Protein AF-A0A1Y2HN26-F1 (afdb_monomer_lite)

Secondary structure (DSSP, 8-state):
----HHHHHHHHHHIIIIIT---------S-GGGHHHHHHTTS-SEEEEE--TT-HHHHIIIIIIS-SEEEEEEEEEEEE-EEE--HHHHHH-TTS--SSGGGGG-HHHHTTSPBTT-SPPPB-TTS-BSS-TTTSTTEETTEE--GGGSGGGGGG-EEEEES-TTTSTTHHHHHHHHTT--EEEEE--HHHHHHHHHHHTT-SS---EEEE----GGGTT-TT----SSPPEEEEEEEEETTHHHH-HHHHHHHHH----HHHHHHHHHHHHHHS-HHHHHHHHHHH-HHHHGGGSPPPPTT---EE----TTSHHHHHHHHHHHHHHHHHHHHHHHHHHGGGSHHHHHT-HHHHHHHHHHHHHHHHHHHHTTSPP-HHHHHHHHHHHHHHHHHHHHHHHHHHHHHHHHHH-TTTTT----HHHHHHHHHHHHHHHHHHHHHHHHHH--EEEEEEEETTEEEEEEE--TTTTTT--HHHHHHHHHHHHHHHHHHHHHHHHHHHHHTT---TT-HHHHHHHHHHHHHHHHHHHHHHHTS---HHHHHHHHHHHHHHHHHHHHIIIIIHHHHHHHHHHHHTTSSS-----HHHHHHHHHHHHTTS------------PPP----------------------PPP--EEEEEEEEESSTTPPPEEEEEEEE-SSS-EEEEEE-STT--EEEE-SSEEEEE-PPPPPPS--PPPS--TTTTEEEEEETTEEEEEE-SSHHHHHHHHHHHHHHHTT---SS-------TTSTTSSS------------------------------------

Organism: NCBI:txid765915

Structure (mmCIF, N/CA/C/O backbone):
data_AF-A0A1Y2HN26-F1
#
_entry.id   AF-A0A1Y2HN26-F1
#
loop_
_atom_site.group_PDB
_atom_site.id
_atom_site.type_symbol
_atom_site.label_atom_id
_atom_site.label_alt_id
_atom_site.label_comp_id
_atom_site.label_asym_id
_atom_site.label_entity_id
_atom_site.label_seq_id
_atom_site.pdbx_PDB_ins_code
_atom_site.Cartn_x
_atom_site.Cartn_y
_atom_site.Cartn_z
_atom_site.occupancy
_atom_site.B_iso_or_equiv
_atom_site.auth_seq_id
_atom_site.auth_comp_id
_atom_site.auth_asym_id
_atom_site.auth_atom_id
_atom_site.pdbx_PDB_model_num
ATOM 1 N N . MET A 1 1 ? 30.908 -7.579 -33.739 1.00 26.22 1 MET A N 1
ATOM 2 C CA . MET A 1 1 ? 30.365 -6.429 -32.991 1.00 26.22 1 MET A CA 1
ATOM 3 C C . MET A 1 1 ? 29.097 -5.990 -33.682 1.00 26.22 1 MET A C 1
ATOM 5 O O . MET A 1 1 ? 29.159 -5.285 -34.679 1.00 26.22 1 MET A O 1
ATOM 9 N N . GLN A 1 2 ? 27.968 -6.473 -33.184 1.00 28.67 2 GLN A N 1
ATOM 10 C CA . GLN A 1 2 ? 26.677 -5.886 -33.496 1.00 28.67 2 GLN A CA 1
ATOM 11 C C . GLN A 1 2 ? 26.562 -4.633 -32.619 1.00 28.67 2 GLN A C 1
ATOM 13 O O . GLN A 1 2 ? 26.594 -4.740 -31.391 1.00 28.67 2 GLN A O 1
ATOM 18 N N . CYS A 1 3 ? 26.512 -3.444 -33.223 1.00 35.75 3 CYS A N 1
ATOM 19 C CA . CYS A 1 3 ? 26.087 -2.245 -32.500 1.00 35.75 3 CYS A CA 1
ATOM 20 C C . CYS A 1 3 ? 24.572 -2.349 -32.340 1.00 35.75 3 CYS A C 1
ATOM 22 O O . CYS A 1 3 ? 23.812 -1.860 -33.171 1.00 35.75 3 CYS A O 1
ATOM 24 N N . ASP A 1 4 ? 24.157 -3.121 -31.340 1.00 50.31 4 ASP A N 1
ATOM 25 C CA . ASP A 1 4 ? 22.755 -3.407 -31.100 1.00 50.31 4 ASP A CA 1
ATOM 26 C C . ASP A 1 4 ? 22.097 -2.284 -30.303 1.00 50.31 4 ASP A C 1
ATOM 28 O O . ASP A 1 4 ? 22.419 -2.061 -29.131 1.00 50.31 4 ASP A O 1
ATOM 32 N N . SER A 1 5 ? 21.037 -1.735 -30.901 1.00 60.25 5 SER A N 1
ATOM 33 C CA . SER A 1 5 ? 19.956 -0.957 -30.275 1.00 60.25 5 SER A CA 1
ATOM 34 C C . SER A 1 5 ? 19.554 -1.450 -28.879 1.00 60.25 5 SER A C 1
ATOM 36 O O . SER A 1 5 ? 19.135 -0.659 -28.029 1.00 60.25 5 SER A O 1
ATOM 38 N N . ILE A 1 6 ? 19.732 -2.747 -28.613 1.00 75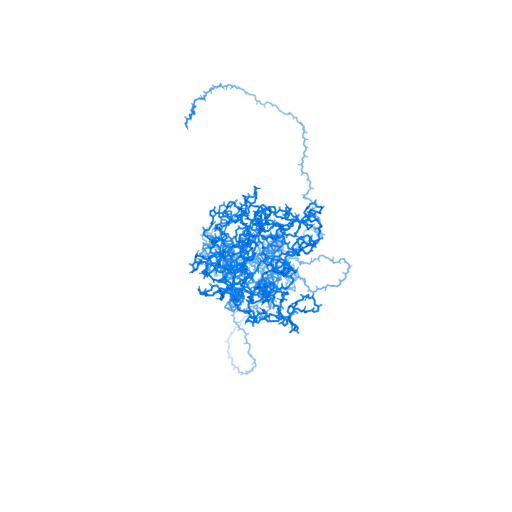.06 6 ILE A N 1
ATOM 39 C CA . ILE A 1 6 ? 19.548 -3.410 -27.323 1.00 75.06 6 ILE A CA 1
ATOM 40 C C . ILE A 1 6 ? 20.299 -2.694 -26.189 1.00 75.06 6 ILE A C 1
ATOM 42 O O . ILE A 1 6 ? 19.673 -2.416 -25.170 1.00 75.06 6 ILE A O 1
ATOM 46 N N . ILE A 1 7 ? 21.594 -2.366 -26.312 1.00 85.12 7 ILE A N 1
ATOM 47 C CA . ILE A 1 7 ? 22.356 -1.835 -25.161 1.00 85.12 7 ILE A CA 1
ATOM 48 C C . ILE A 1 7 ? 21.900 -0.421 -24.774 1.00 85.12 7 ILE A C 1
ATOM 50 O O . ILE A 1 7 ? 21.665 -0.142 -23.598 1.00 85.12 7 ILE A O 1
ATOM 54 N N . VAL A 1 8 ? 21.671 0.442 -25.768 1.00 89.38 8 VAL A N 1
ATOM 55 C CA . VAL A 1 8 ? 21.133 1.799 -25.576 1.00 89.38 8 VAL A CA 1
ATOM 56 C C . VAL A 1 8 ? 19.712 1.745 -25.017 1.00 89.38 8 VAL A C 1
ATOM 58 O O . VAL A 1 8 ? 19.380 2.464 -24.073 1.00 89.38 8 VAL A O 1
ATOM 61 N N . THR A 1 9 ? 18.879 0.853 -25.551 1.00 90.38 9 THR A N 1
ATOM 62 C CA . THR A 1 9 ? 17.490 0.700 -25.107 1.00 90.38 9 THR A CA 1
ATOM 63 C C . THR A 1 9 ? 17.409 0.088 -23.701 1.00 90.38 9 THR A C 1
ATOM 65 O O . THR A 1 9 ? 16.523 0.459 -22.933 1.00 90.38 9 THR A O 1
ATOM 68 N N . LYS A 1 10 ? 18.371 -0.755 -23.289 1.00 91.56 10 LYS A N 1
ATOM 69 C CA . LYS A 1 10 ? 18.504 -1.219 -21.895 1.00 91.56 10 LYS A CA 1
ATOM 70 C C . LYS A 1 10 ? 18.929 -0.097 -20.940 1.00 91.56 10 LYS A C 1
ATOM 72 O O . LYS A 1 10 ? 18.351 -0.009 -19.860 1.00 91.56 10 LYS A O 1
ATOM 77 N N . VAL A 1 11 ? 19.846 0.799 -21.329 1.00 94.00 11 VAL A N 1
ATOM 78 C CA . VAL A 1 11 ? 20.152 2.013 -20.536 1.00 94.00 11 VAL A CA 1
ATOM 79 C C . VAL A 1 11 ? 18.896 2.870 -20.358 1.00 94.00 11 VAL A C 1
ATOM 81 O O . VAL A 1 11 ? 18.574 3.256 -19.235 1.00 94.00 11 VAL A O 1
ATOM 84 N N . ALA A 1 12 ? 18.147 3.115 -21.437 1.00 94.31 12 ALA A N 1
ATOM 85 C CA . ALA A 1 12 ? 16.893 3.861 -21.370 1.00 94.31 12 ALA A CA 1
ATOM 86 C C . ALA A 1 12 ? 15.855 3.183 -20.458 1.00 94.31 12 ALA A C 1
ATOM 88 O O . ALA A 1 12 ? 15.220 3.859 -19.656 1.00 94.31 12 ALA A O 1
ATOM 89 N N . HIS A 1 13 ? 15.708 1.857 -20.537 1.00 93.50 13 HIS A N 1
ATOM 90 C CA . HIS A 1 13 ? 14.790 1.091 -19.692 1.00 93.50 13 HIS A CA 1
ATOM 91 C C . HIS A 1 13 ? 15.144 1.173 -18.203 1.00 93.50 13 HIS A C 1
ATOM 93 O O . HIS A 1 13 ? 14.253 1.442 -17.405 1.00 93.50 13 HIS A O 1
ATOM 99 N N . ILE A 1 14 ? 16.421 1.020 -17.829 1.00 93.62 14 ILE A N 1
ATOM 100 C CA . ILE A 1 14 ? 16.864 1.150 -16.430 1.00 93.62 14 ILE A CA 1
ATOM 101 C C . ILE A 1 14 ? 16.571 2.563 -15.905 1.00 93.62 14 ILE A C 1
ATOM 103 O O . ILE A 1 14 ? 16.018 2.715 -14.820 1.00 93.62 14 ILE A O 1
ATOM 107 N N . LEU A 1 15 ? 16.869 3.612 -16.680 1.00 94.12 15 LEU A N 1
ATOM 108 C CA . LEU A 1 15 ? 16.577 4.992 -16.271 1.00 94.12 15 LEU A CA 1
ATOM 109 C C . LEU A 1 15 ? 15.064 5.278 -16.195 1.00 94.12 15 LEU A C 1
ATOM 111 O O . LEU A 1 15 ? 14.615 5.994 -15.301 1.00 94.12 15 LEU A O 1
ATOM 115 N N . LEU A 1 16 ? 14.259 4.700 -17.088 1.00 92.19 16 LEU A N 1
ATOM 116 C CA . LEU A 1 16 ? 12.802 4.837 -17.048 1.00 92.19 16 LEU A CA 1
ATOM 117 C C . LEU A 1 16 ? 12.186 4.121 -15.840 1.00 92.19 16 LEU A C 1
ATOM 119 O O . LEU A 1 16 ? 11.366 4.721 -15.147 1.00 92.19 16 LEU A O 1
ATOM 123 N N . SER A 1 17 ? 12.586 2.879 -15.571 1.00 88.00 17 SER A N 1
ATOM 124 C CA . SER A 1 17 ? 12.025 2.064 -14.491 1.00 88.00 17 SER A CA 1
ATOM 125 C C . SER A 1 17 ? 12.562 2.454 -13.115 1.00 88.00 17 SER A C 1
ATOM 127 O O . SER A 1 17 ? 11.779 2.777 -12.224 1.00 88.00 17 SER A O 1
ATOM 129 N N . ASP A 1 18 ? 13.885 2.482 -12.944 1.00 86.25 18 ASP A N 1
ATOM 130 C CA . ASP A 1 18 ? 14.515 2.561 -11.619 1.00 86.25 18 ASP A CA 1
ATOM 131 C C . ASP A 1 18 ? 14.717 4.009 -11.144 1.00 86.25 18 ASP A C 1
ATOM 133 O O . ASP A 1 18 ? 14.768 4.258 -9.940 1.00 86.25 18 ASP A O 1
ATOM 137 N N . VAL A 1 19 ? 14.827 4.974 -12.070 1.00 87.50 19 VAL A N 1
ATOM 138 C CA . VAL A 1 19 ? 15.043 6.401 -11.745 1.00 87.50 19 VAL A CA 1
ATOM 139 C C . VAL A 1 19 ? 13.766 7.228 -11.916 1.00 87.50 19 VAL A C 1
ATOM 141 O O . VAL A 1 19 ? 13.438 8.030 -11.045 1.00 87.50 19 VAL A O 1
ATOM 144 N N . LEU A 1 20 ? 13.026 7.041 -13.014 1.00 85.69 20 LEU A N 1
ATOM 145 C CA . LEU A 1 20 ? 11.773 7.764 -13.284 1.00 85.69 20 LEU A CA 1
ATOM 146 C C . LEU A 1 20 ? 10.511 7.053 -12.756 1.00 85.69 20 LEU A C 1
ATOM 148 O O . LEU A 1 20 ? 9.429 7.640 -12.814 1.00 85.69 20 LEU A O 1
ATOM 152 N N . GLY A 1 21 ? 10.621 5.822 -12.242 1.00 83.31 21 GLY A N 1
ATOM 153 C CA . GLY A 1 21 ? 9.493 5.067 -11.680 1.00 83.31 21 GLY A CA 1
ATOM 154 C C . GLY A 1 21 ? 8.421 4.668 -12.704 1.00 83.31 21 GLY A C 1
ATOM 155 O O . GLY A 1 21 ? 7.278 4.400 -12.331 1.00 83.31 21 GLY A O 1
ATOM 156 N N . ALA A 1 22 ? 8.747 4.677 -13.997 1.00 82.62 22 ALA A N 1
ATOM 157 C CA . ALA A 1 22 ? 7.817 4.343 -15.066 1.00 82.62 22 ALA A CA 1
ATOM 158 C C . ALA A 1 22 ? 7.692 2.823 -15.233 1.00 82.62 22 ALA A C 1
ATOM 160 O O . ALA A 1 22 ? 8.686 2.104 -15.264 1.00 82.62 22 ALA A O 1
ATOM 161 N N . ASN A 1 23 ? 6.469 2.328 -15.437 1.00 83.88 23 ASN A N 1
ATOM 162 C CA . ASN A 1 23 ? 6.234 0.931 -15.803 1.00 83.88 23 ASN A CA 1
ATOM 163 C C . ASN A 1 23 ? 6.613 0.693 -17.280 1.00 83.88 23 ASN A C 1
ATOM 165 O O . ASN A 1 23 ? 5.750 0.640 -18.157 1.00 83.88 23 ASN A O 1
ATOM 169 N N . ALA A 1 24 ? 7.916 0.641 -17.559 1.00 86.88 24 ALA A N 1
ATOM 170 C CA . ALA A 1 24 ? 8.473 0.410 -18.885 1.00 86.88 24 ALA A CA 1
ATOM 171 C C . ALA A 1 24 ? 8.720 -1.087 -19.124 1.00 86.88 24 ALA A C 1
ATOM 173 O O . ALA A 1 24 ? 9.180 -1.803 -18.237 1.00 86.88 24 ALA A O 1
ATOM 174 N N . SER A 1 25 ? 8.481 -1.551 -20.351 1.00 87.81 25 SER A N 1
ATOM 175 C CA . SER A 1 25 ? 8.806 -2.914 -20.783 1.00 87.81 25 SER A CA 1
ATOM 176 C C . SER A 1 25 ? 9.650 -2.889 -22.055 1.00 87.81 25 SER A C 1
ATOM 178 O O . SER A 1 25 ? 9.520 -1.994 -22.890 1.00 87.81 25 SER A O 1
ATOM 180 N N . LEU A 1 26 ? 10.545 -3.868 -22.181 1.00 86.31 26 LEU A N 1
ATOM 181 C CA . LEU A 1 26 ? 11.346 -4.091 -23.380 1.00 86.31 26 LEU A CA 1
ATOM 182 C C . LEU A 1 26 ? 10.635 -5.104 -24.276 1.00 86.31 26 LEU A C 1
ATOM 184 O O . LEU A 1 26 ? 10.274 -6.185 -23.813 1.00 86.31 26 LEU A O 1
ATOM 188 N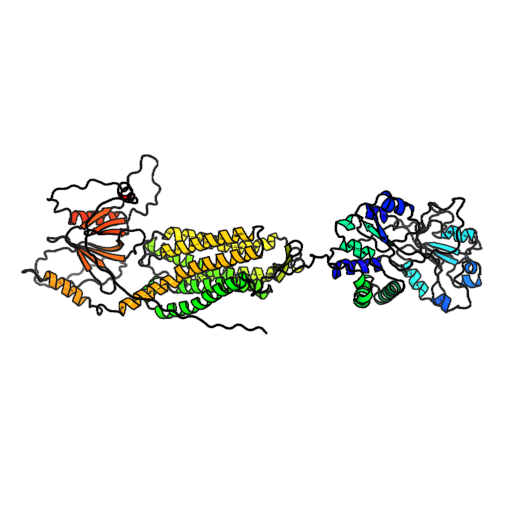 N . VAL A 1 27 ? 10.460 -4.764 -25.553 1.00 81.19 27 VAL A N 1
ATOM 189 C CA . VAL A 1 27 ? 9.840 -5.648 -26.548 1.00 81.19 27 VAL A CA 1
ATOM 190 C C . VAL A 1 27 ? 10.699 -5.673 -27.805 1.00 81.19 27 VAL A C 1
ATOM 192 O O . VAL A 1 27 ? 11.008 -4.629 -28.382 1.00 81.19 27 VAL A O 1
ATOM 195 N N . GLU A 1 28 ? 11.086 -6.872 -28.226 1.00 77.31 28 GLU A N 1
ATOM 196 C CA . GLU A 1 28 ? 11.893 -7.093 -29.422 1.00 77.31 28 GLU A CA 1
ATOM 197 C C . GLU A 1 28 ? 11.000 -7.383 -30.637 1.00 77.31 28 GLU A C 1
ATOM 199 O O . GLU A 1 28 ? 10.002 -8.098 -30.545 1.00 77.31 28 GLU A O 1
ATOM 204 N N . TYR A 1 29 ? 11.357 -6.818 -31.792 1.00 69.38 29 TYR A N 1
ATOM 205 C CA . TYR A 1 29 ? 10.603 -6.953 -33.036 1.00 69.38 29 TYR A CA 1
ATOM 206 C C . TYR A 1 29 ? 11.547 -7.039 -34.235 1.00 69.38 29 TYR A C 1
ATOM 208 O O . TYR A 1 29 ? 12.394 -6.163 -34.426 1.00 69.38 29 TYR A O 1
ATOM 216 N N . GLY A 1 30 ? 11.325 -8.021 -35.110 1.00 59.47 30 GLY A N 1
ATOM 217 C CA . GLY A 1 30 ? 12.021 -8.106 -36.393 1.00 59.47 30 GLY A CA 1
ATOM 218 C C . GLY A 1 30 ? 11.728 -6.915 -37.320 1.00 59.47 30 GLY A C 1
ATOM 219 O O . GLY A 1 30 ? 10.635 -6.344 -37.316 1.00 59.47 30 GLY A O 1
ATOM 220 N N . GLY A 1 31 ? 12.711 -6.557 -38.151 1.00 61.16 31 GLY A N 1
ATOM 221 C CA . GLY A 1 31 ? 12.569 -5.561 -39.219 1.00 61.16 31 GLY A CA 1
ATOM 222 C C . GLY A 1 31 ? 12.648 -4.101 -38.752 1.00 61.16 31 GLY A C 1
ATOM 223 O O . GLY A 1 31 ? 11.648 -3.486 -38.368 1.00 61.16 31 GLY A O 1
ATOM 224 N N . ALA A 1 32 ? 13.833 -3.495 -38.888 1.00 62.09 32 ALA A N 1
ATOM 225 C CA . ALA A 1 32 ? 14.085 -2.084 -38.562 1.00 62.09 32 ALA A CA 1
ATOM 226 C C . ALA A 1 32 ? 13.322 -1.078 -39.458 1.00 62.09 32 ALA A C 1
ATOM 228 O O . ALA A 1 32 ? 13.179 0.092 -39.096 1.00 62.09 32 ALA A O 1
ATOM 229 N N . SER A 1 33 ? 12.807 -1.525 -40.608 1.00 66.69 33 SER A N 1
ATOM 230 C CA . SER A 1 33 ? 11.941 -0.752 -41.511 1.00 66.69 33 SER A CA 1
ATOM 231 C C . SER A 1 33 ? 10.506 -0.584 -40.995 1.00 66.69 33 SER A C 1
ATOM 233 O O . SER A 1 33 ? 9.779 0.261 -41.509 1.00 66.69 33 SER A O 1
ATOM 235 N N . GLN A 1 34 ? 10.096 -1.342 -39.970 1.00 79.06 34 GLN A N 1
ATOM 236 C CA . GLN A 1 34 ? 8.756 -1.274 -39.367 1.00 79.06 34 GLN A CA 1
ATOM 237 C C . GLN A 1 34 ? 8.680 -0.359 -38.132 1.00 79.06 34 GLN A C 1
ATOM 239 O O . GLN A 1 34 ? 7.647 -0.316 -37.467 1.00 79.06 34 GLN A O 1
ATOM 244 N N . ALA A 1 35 ? 9.749 0.380 -37.811 1.00 83.06 35 ALA A N 1
ATOM 245 C CA . ALA A 1 35 ? 9.804 1.237 -36.624 1.00 83.06 35 ALA A CA 1
ATOM 246 C C . ALA A 1 35 ? 8.736 2.351 -36.637 1.00 83.06 35 ALA A C 1
ATOM 248 O O . ALA A 1 35 ? 7.944 2.443 -35.699 1.00 83.06 35 ALA A O 1
ATOM 249 N N . TYR A 1 36 ? 8.649 3.154 -37.707 1.00 88.00 36 TYR A N 1
ATOM 250 C CA . TYR A 1 36 ? 7.652 4.232 -37.788 1.00 88.00 36 TYR A CA 1
ATOM 251 C C . TYR A 1 36 ? 6.199 3.717 -37.813 1.00 88.00 36 TYR A C 1
ATOM 253 O O . TYR A 1 36 ? 5.398 4.243 -37.038 1.00 88.00 36 TYR A O 1
ATOM 261 N N . PRO A 1 37 ? 5.830 2.685 -38.609 1.00 89.00 37 PRO A N 1
ATOM 262 C CA . PRO A 1 37 ? 4.499 2.082 -38.533 1.00 89.00 37 PRO A CA 1
ATOM 263 C C . PRO A 1 37 ? 4.110 1.625 -37.120 1.00 89.00 37 PRO A C 1
ATOM 265 O O . PRO A 1 37 ? 3.019 1.965 -36.666 1.00 89.00 37 PRO A O 1
ATOM 268 N N . ARG A 1 38 ? 5.004 0.927 -36.399 1.00 89.38 38 ARG A N 1
ATOM 269 C CA . ARG A 1 38 ? 4.734 0.423 -35.039 1.00 89.38 38 ARG A CA 1
ATOM 270 C C . ARG A 1 38 ? 4.488 1.545 -34.029 1.00 89.38 38 ARG A C 1
ATOM 272 O O . ARG A 1 38 ? 3.515 1.475 -33.279 1.00 89.38 38 ARG A O 1
ATOM 279 N N . ILE A 1 39 ? 5.303 2.602 -34.044 1.00 90.56 39 ILE A N 1
ATOM 280 C CA . ILE A 1 39 ? 5.098 3.758 -33.153 1.00 90.56 39 ILE A CA 1
ATOM 281 C C . ILE A 1 39 ? 3.828 4.533 -33.534 1.00 90.56 39 ILE A C 1
ATOM 283 O O . ILE A 1 39 ? 3.050 4.911 -32.658 1.00 90.56 39 ILE A O 1
ATOM 287 N N . SER A 1 40 ? 3.560 4.713 -34.832 1.00 89.75 40 SER A N 1
ATOM 288 C CA . SER A 1 40 ? 2.338 5.377 -35.309 1.00 89.75 40 SER A CA 1
ATOM 289 C C . SER A 1 40 ? 1.054 4.622 -34.949 1.00 89.75 40 SER A C 1
ATOM 291 O O . SER A 1 40 ? -0.008 5.239 -34.910 1.00 89.75 40 SER A O 1
ATOM 293 N N . GLN A 1 41 ? 1.130 3.307 -34.736 1.00 89.31 41 GLN A N 1
ATOM 294 C CA . GLN A 1 41 ? 0.010 2.458 -34.317 1.00 89.31 41 GLN A CA 1
ATOM 295 C C . GLN A 1 41 ? -0.105 2.325 -32.787 1.00 89.31 41 GLN A C 1
ATOM 297 O O . GLN A 1 41 ? -1.037 1.687 -32.309 1.00 89.31 41 GLN A O 1
ATOM 302 N N . GLY A 1 42 ? 0.828 2.895 -32.012 1.00 82.69 42 GLY A N 1
ATOM 303 C CA . GLY A 1 42 ? 0.867 2.740 -30.553 1.00 82.69 42 GLY A CA 1
ATOM 304 C C . GLY A 1 42 ? 1.308 1.350 -30.074 1.00 82.69 42 GLY A C 1
ATOM 305 O O . GLY A 1 42 ? 1.126 1.029 -28.906 1.00 82.69 42 GLY A O 1
ATOM 306 N N . VAL A 1 43 ? 1.898 0.529 -30.953 1.00 87.19 43 VAL A N 1
ATOM 307 C CA . VAL A 1 43 ? 2.434 -0.810 -30.623 1.00 87.19 43 VAL A CA 1
ATOM 308 C C . VAL A 1 43 ? 3.767 -0.709 -29.869 1.00 87.19 43 VAL A C 1
ATOM 310 O O . VAL A 1 43 ? 4.185 -1.635 -29.181 1.00 87.19 43 VAL A O 1
ATOM 313 N N . THR A 1 44 ? 4.467 0.417 -29.999 1.00 88.44 44 THR A N 1
ATOM 314 C CA . THR A 1 44 ? 5.721 0.698 -29.293 1.00 88.44 44 THR A CA 1
ATOM 315 C C . THR A 1 44 ? 5.771 2.187 -28.973 1.00 88.44 44 THR A C 1
ATOM 317 O O . THR A 1 44 ? 5.573 3.007 -29.867 1.00 88.44 44 THR A O 1
ATOM 320 N N . ASP A 1 45 ? 6.026 2.561 -27.719 1.00 91.06 45 ASP A N 1
ATOM 321 C CA . ASP A 1 45 ? 6.005 3.973 -27.317 1.00 91.06 45 ASP A CA 1
ATOM 322 C C . ASP A 1 45 ? 7.256 4.754 -27.766 1.00 91.06 45 ASP A C 1
ATOM 324 O O . ASP A 1 45 ? 7.143 5.929 -28.119 1.00 91.06 45 ASP A O 1
ATOM 328 N N . ALA A 1 46 ? 8.439 4.127 -27.787 1.00 92.62 46 ALA A N 1
ATOM 329 C CA . ALA A 1 46 ? 9.702 4.771 -28.164 1.00 92.62 46 ALA A CA 1
ATOM 330 C C . ALA A 1 46 ? 10.732 3.792 -28.759 1.00 92.62 46 ALA A C 1
ATOM 332 O O . ALA A 1 46 ? 10.739 2.606 -28.437 1.00 92.62 46 ALA A O 1
ATOM 333 N N . VAL A 1 47 ? 11.633 4.315 -29.595 1.00 90.75 47 VAL A N 1
ATOM 334 C CA . VAL A 1 47 ? 12.840 3.646 -30.105 1.00 90.75 47 VAL A CA 1
ATOM 335 C C . VAL A 1 47 ? 14.027 4.584 -29.884 1.00 90.75 47 VAL A C 1
ATOM 337 O O . VAL A 1 47 ? 14.007 5.725 -30.347 1.00 90.75 47 VAL A O 1
ATOM 340 N N . PHE A 1 48 ? 15.051 4.103 -29.173 1.00 90.75 48 PHE A N 1
ATOM 341 C CA . PHE A 1 48 ? 16.192 4.917 -28.726 1.00 90.75 48 PHE A CA 1
ATOM 342 C C . PHE A 1 48 ? 17.405 4.886 -29.661 1.00 90.75 48 PHE A C 1
ATOM 344 O O . PHE A 1 48 ? 18.298 5.720 -29.533 1.00 90.75 48 PHE A O 1
ATOM 351 N N . GLU A 1 49 ? 17.429 3.955 -30.611 1.00 85.00 49 GLU A N 1
ATOM 352 C CA . GLU A 1 49 ? 18.435 3.911 -31.665 1.00 85.00 49 GLU A CA 1
ATOM 353 C C . GLU A 1 49 ? 17.749 3.633 -33.003 1.00 85.00 49 GLU A C 1
ATOM 355 O O . GLU A 1 49 ? 17.325 2.514 -33.303 1.00 85.00 49 GLU A O 1
ATOM 360 N N . LEU A 1 50 ? 17.607 4.686 -33.800 1.00 84.81 50 LEU A N 1
ATOM 361 C CA . LEU A 1 50 ? 17.044 4.654 -35.133 1.00 84.81 50 LEU A CA 1
ATOM 362 C C . LEU A 1 50 ? 18.088 5.134 -36.140 1.00 84.81 50 LEU A C 1
ATOM 364 O O . LEU A 1 50 ? 18.469 6.301 -36.161 1.00 84.81 50 LEU A O 1
ATOM 368 N N . TRP A 1 51 ? 18.465 4.234 -37.037 1.00 79.19 51 TRP A N 1
ATOM 369 C CA . TRP A 1 51 ? 19.229 4.549 -38.239 1.00 79.19 51 TRP A CA 1
ATOM 370 C C . TRP A 1 51 ? 18.331 5.330 -39.220 1.00 79.19 51 TRP A C 1
ATOM 372 O O . TRP A 1 51 ? 17.268 4.792 -39.573 1.00 79.19 51 TRP A O 1
ATOM 382 N N . PRO A 1 52 ? 18.671 6.585 -39.589 1.00 72.56 52 PRO A N 1
ATOM 383 C CA . PRO A 1 52 ? 17.833 7.442 -40.434 1.00 72.56 52 PRO A CA 1
ATOM 384 C C . PRO A 1 52 ? 17.971 7.132 -41.932 1.00 72.56 52 PRO A C 1
ATOM 386 O O . PRO A 1 52 ? 17.007 7.345 -42.678 1.00 72.56 52 PRO A O 1
ATOM 389 N N . SER A 1 53 ? 19.117 6.582 -42.359 1.00 68.06 53 SER A N 1
ATOM 390 C CA . SER A 1 53 ? 19.341 5.995 -43.688 1.00 68.06 53 SER A CA 1
ATOM 391 C C . SER A 1 53 ? 18.102 5.275 -44.198 1.00 68.06 53 SER A C 1
ATOM 393 O O . SER A 1 53 ? 17.496 4.452 -43.508 1.00 68.06 53 SER A O 1
ATOM 395 N N . SER A 1 54 ? 17.734 5.562 -45.447 1.00 63.25 54 SER A N 1
ATOM 396 C CA . SER A 1 54 ? 16.633 4.916 -46.173 1.00 63.25 54 SER A CA 1
ATOM 397 C C . SER A 1 54 ? 15.209 5.098 -45.609 1.00 63.25 54 SER A C 1
ATOM 399 O O . SER A 1 54 ? 14.262 4.542 -46.164 1.00 63.25 54 SER A O 1
ATOM 401 N N . LYS A 1 55 ? 15.005 5.915 -44.561 1.00 73.00 55 LYS A N 1
ATOM 402 C CA . LYS A 1 55 ? 13.683 6.127 -43.929 1.00 73.00 55 LYS A CA 1
ATOM 403 C C . LYS A 1 55 ? 13.048 7.493 -44.205 1.00 73.00 55 LYS A C 1
ATOM 405 O O . LYS A 1 55 ? 12.001 7.787 -43.630 1.00 73.00 55 LYS A O 1
ATOM 410 N N . ASN A 1 56 ? 13.609 8.301 -45.109 1.00 77.62 56 ASN A N 1
ATOM 411 C CA . ASN A 1 56 ? 13.113 9.649 -45.436 1.00 77.62 56 ASN A CA 1
ATOM 412 C C . ASN A 1 56 ? 11.611 9.683 -45.775 1.00 77.62 56 ASN A C 1
ATOM 414 O O . ASN A 1 56 ? 10.882 10.520 -45.247 1.00 77.62 56 ASN A O 1
ATOM 418 N N . GLU A 1 57 ? 11.112 8.742 -46.583 1.00 79.31 57 GLU A N 1
ATOM 419 C CA . GLU A 1 57 ? 9.677 8.640 -46.896 1.00 79.31 57 GLU A CA 1
ATOM 420 C C . GLU A 1 57 ? 8.819 8.387 -45.646 1.00 79.31 57 GLU A C 1
ATOM 422 O O . GLU A 1 57 ? 7.744 8.972 -45.491 1.00 79.31 57 GLU A O 1
ATOM 427 N N . GLN A 1 58 ? 9.303 7.546 -44.725 1.00 85.00 58 GLN A N 1
ATOM 428 C CA . GLN A 1 58 ? 8.617 7.257 -43.466 1.00 85.00 58 GLN A CA 1
ATOM 429 C C . GLN A 1 58 ? 8.650 8.466 -42.524 1.00 85.00 58 GLN A C 1
ATOM 431 O O . GLN A 1 58 ? 7.622 8.793 -41.937 1.00 85.00 58 GLN A O 1
ATOM 436 N N . TYR A 1 59 ? 9.778 9.173 -42.433 1.00 85.00 59 TYR A N 1
ATOM 437 C CA . TYR A 1 59 ? 9.899 10.415 -41.667 1.00 85.00 59 TYR A CA 1
ATOM 438 C C . TYR A 1 59 ? 8.912 11.478 -42.181 1.00 85.00 59 TYR A C 1
ATOM 440 O O . TYR A 1 59 ? 8.089 11.995 -41.424 1.00 85.00 59 TYR A O 1
ATOM 448 N N . VAL A 1 60 ? 8.899 11.736 -43.496 1.00 83.75 60 VAL A N 1
ATOM 449 C CA . VAL A 1 60 ? 7.959 12.676 -44.131 1.00 83.75 60 VAL A CA 1
ATOM 450 C C . VAL A 1 60 ? 6.504 12.261 -43.884 1.00 83.75 60 VAL A C 1
ATOM 452 O O . VAL A 1 60 ? 5.663 13.110 -43.591 1.00 83.75 60 VAL A O 1
ATOM 455 N N . LYS A 1 61 ? 6.183 10.966 -43.972 1.00 89.06 61 LYS A N 1
ATOM 456 C CA . LYS A 1 61 ? 4.823 10.456 -43.754 1.00 89.06 61 LYS A CA 1
ATOM 457 C C . LYS A 1 61 ? 4.377 10.564 -42.292 1.00 89.06 61 LYS A C 1
ATOM 459 O O . LYS A 1 61 ? 3.338 11.160 -42.025 1.00 89.06 61 LYS A O 1
ATOM 464 N N . TYR A 1 62 ? 5.127 9.980 -41.363 1.00 91.62 62 TYR A N 1
ATOM 465 C CA . TYR A 1 62 ? 4.689 9.763 -39.981 1.00 91.62 62 TYR A CA 1
ATOM 466 C C . TYR A 1 62 ? 5.016 10.928 -39.038 1.00 91.62 62 TYR A C 1
ATOM 468 O O . TYR A 1 62 ? 4.242 11.188 -38.116 1.00 91.62 62 TYR A O 1
ATOM 476 N N . VAL A 1 63 ? 6.115 11.652 -39.286 1.00 89.38 63 VAL A N 1
ATOM 477 C CA . VAL A 1 63 ? 6.527 12.813 -38.479 1.00 89.38 63 VAL A CA 1
ATOM 478 C C . VAL A 1 63 ? 5.966 14.104 -39.067 1.00 89.38 63 VAL A C 1
ATOM 480 O O . VAL A 1 63 ? 5.211 14.798 -38.393 1.00 89.38 63 VAL A O 1
ATOM 483 N N . LEU A 1 64 ? 6.275 14.414 -40.334 1.00 85.56 64 LEU A N 1
ATOM 484 C CA . LEU A 1 64 ? 5.925 15.720 -40.917 1.00 85.56 64 LEU A CA 1
ATOM 485 C C . LEU A 1 64 ? 4.456 15.837 -41.355 1.00 85.56 64 LEU A C 1
ATOM 487 O O . LEU A 1 64 ? 3.863 16.897 -41.180 1.00 85.56 64 LEU A O 1
ATOM 491 N N . LYS A 1 65 ? 3.867 14.783 -41.940 1.00 83.56 65 LYS A N 1
ATOM 492 C CA . LYS A 1 65 ? 2.481 14.819 -42.450 1.00 83.56 65 LYS A CA 1
ATOM 493 C C . LYS A 1 65 ? 1.437 14.350 -41.435 1.00 83.56 65 LYS A C 1
ATOM 495 O O . LYS A 1 65 ? 0.392 14.980 -41.326 1.00 83.56 65 LYS A O 1
ATOM 500 N N . GLN A 1 66 ? 1.678 13.239 -40.734 1.00 90.81 66 GLN A N 1
ATOM 501 C CA . GLN A 1 66 ? 0.690 12.653 -39.813 1.00 90.81 66 GLN A CA 1
ATOM 502 C C . GLN A 1 66 ? 0.828 13.121 -38.357 1.00 90.81 66 GLN A C 1
ATOM 504 O O . GLN A 1 66 ? -0.164 13.103 -37.634 1.00 90.81 66 GLN A O 1
ATOM 509 N N . GLY A 1 67 ? 2.027 13.506 -37.900 1.00 86.81 67 GLY A N 1
ATOM 510 C CA . GLY A 1 67 ? 2.265 13.911 -36.507 1.00 86.81 67 GLY A CA 1
ATOM 511 C C . GLY A 1 67 ? 1.998 12.815 -35.459 1.00 86.81 67 GLY A C 1
ATOM 512 O O . GLY A 1 67 ? 1.848 13.112 -34.272 1.00 86.81 67 GLY A O 1
ATOM 513 N N . THR A 1 68 ? 1.911 11.546 -35.868 1.00 87.75 68 THR A N 1
ATOM 514 C CA . THR A 1 68 ? 1.705 10.389 -34.976 1.00 87.75 68 THR A CA 1
ATOM 515 C C . THR A 1 68 ? 3.010 9.917 -34.339 1.00 87.75 68 THR A C 1
ATOM 517 O O . THR A 1 68 ? 3.011 9.390 -33.225 1.00 87.75 68 THR A O 1
ATOM 520 N N . VAL A 1 69 ? 4.128 10.150 -35.027 1.00 92.31 69 VAL A N 1
ATOM 521 C CA . VAL A 1 69 ? 5.487 9.904 -34.542 1.00 92.31 69 VAL A CA 1
ATOM 522 C C . VAL A 1 69 ? 6.192 11.242 -34.354 1.00 92.31 69 VAL A C 1
ATOM 524 O O . VAL A 1 69 ? 6.022 12.168 -35.141 1.00 92.31 69 VAL A O 1
ATOM 527 N N . VAL A 1 70 ? 6.987 11.343 -33.298 1.00 92.44 70 VAL A N 1
ATOM 528 C CA . VAL A 1 70 ? 7.769 12.522 -32.944 1.00 92.44 70 VAL A CA 1
ATOM 529 C C . VAL A 1 70 ? 9.252 12.211 -33.075 1.00 92.44 70 VAL A C 1
ATOM 531 O O . VAL A 1 70 ? 9.720 11.186 -32.577 1.00 92.44 70 VAL A O 1
ATOM 534 N N . ASP A 1 71 ? 9.986 13.137 -33.689 1.00 90.62 71 ASP A N 1
ATOM 535 C CA . ASP A 1 71 ? 11.445 13.169 -33.643 1.00 90.62 71 ASP A CA 1
ATOM 536 C C . ASP A 1 71 ? 11.924 13.512 -32.214 1.00 90.62 71 ASP A C 1
ATOM 538 O O . ASP A 1 71 ? 11.584 14.553 -31.635 1.00 90.62 71 ASP A O 1
ATOM 542 N N . GLY A 1 72 ? 12.671 12.585 -31.615 1.00 90.06 72 GLY A N 1
ATOM 543 C CA . GLY A 1 72 ? 13.315 12.714 -30.309 1.00 90.06 72 GLY A CA 1
ATOM 544 C C . GLY A 1 72 ? 14.725 13.308 -30.374 1.00 90.06 72 GLY A C 1
ATOM 545 O O . GLY A 1 72 ? 15.366 13.450 -29.332 1.00 90.06 72 GLY A O 1
ATOM 546 N N . GLY A 1 73 ? 15.209 13.659 -31.564 1.00 89.50 73 GLY A N 1
ATOM 547 C CA . GLY A 1 73 ? 16.551 14.162 -31.815 1.00 89.50 73 GLY A CA 1
ATOM 548 C C . GLY A 1 73 ? 17.616 13.065 -31.822 1.00 89.50 73 GLY A C 1
ATOM 549 O O . GLY A 1 73 ? 17.337 11.873 -31.677 1.00 89.50 73 GLY A O 1
ATOM 550 N N . THR A 1 74 ? 18.871 13.479 -31.981 1.00 89.31 74 THR A N 1
ATOM 551 C CA . THR A 1 74 ? 20.027 12.576 -32.043 1.00 89.31 74 THR A CA 1
ATOM 552 C C . THR A 1 74 ? 20.290 11.870 -30.711 1.00 89.31 74 THR A C 1
ATOM 554 O O . THR A 1 74 ? 20.134 12.469 -29.643 1.00 89.31 74 THR A O 1
ATOM 557 N N . ILE A 1 75 ? 20.718 10.602 -30.761 1.00 89.69 75 ILE A N 1
ATOM 558 C CA . ILE A 1 75 ? 21.195 9.866 -29.580 1.00 89.69 75 ILE A CA 1
ATOM 559 C C . ILE A 1 75 ? 22.565 10.366 -29.112 1.00 89.69 75 ILE A C 1
ATOM 561 O O . ILE A 1 75 ? 22.835 10.280 -27.928 1.00 89.69 75 ILE A O 1
ATOM 565 N N . GLY A 1 76 ? 23.393 10.940 -29.993 1.00 85.75 76 GLY A N 1
ATOM 566 C CA . GLY A 1 76 ? 24.627 11.653 -29.627 1.00 85.75 76 GLY A CA 1
ATOM 567 C C . GLY A 1 76 ? 25.929 11.039 -30.146 1.00 85.75 76 GLY A C 1
ATOM 568 O O . GLY A 1 76 ? 26.880 11.786 -30.342 1.00 85.75 76 GLY A O 1
ATOM 569 N N . TYR A 1 77 ? 25.949 9.737 -30.434 1.00 85.44 77 TYR A N 1
ATOM 570 C CA . TYR A 1 77 ? 27.051 9.045 -31.105 1.00 85.44 77 TYR A CA 1
ATOM 571 C C . TYR A 1 77 ? 26.701 8.772 -32.571 1.00 85.44 77 TYR A C 1
ATOM 573 O O . TYR A 1 77 ? 25.525 8.818 -32.963 1.00 85.44 77 TYR A O 1
ATOM 581 N N . ALA A 1 78 ? 27.717 8.493 -33.385 1.00 78.94 78 ALA A N 1
ATOM 582 C CA . ALA A 1 78 ? 27.522 8.220 -34.802 1.00 78.94 78 ALA A CA 1
ATOM 583 C C . ALA A 1 78 ? 27.607 6.724 -35.133 1.00 78.94 78 ALA A C 1
ATOM 585 O O . ALA A 1 78 ? 28.532 6.017 -34.735 1.00 78.94 78 ALA A O 1
ATOM 586 N N . GLY A 1 79 ? 26.651 6.243 -35.923 1.00 74.50 79 GLY A N 1
ATOM 587 C CA . GLY A 1 79 ? 26.723 4.939 -36.561 1.00 74.50 79 GLY A CA 1
ATOM 588 C C . GLY A 1 79 ? 27.550 5.026 -37.841 1.00 74.50 79 GLY A C 1
ATOM 589 O O . GLY A 1 79 ? 27.274 5.864 -38.700 1.00 74.50 79 GLY A O 1
ATOM 590 N N . LYS A 1 80 ? 28.546 4.146 -38.000 1.00 71.25 80 LYS A N 1
ATOM 591 C CA . LYS A 1 80 ? 29.266 3.989 -39.269 1.00 71.25 80 LYS A CA 1
ATOM 592 C C . LYS A 1 80 ? 28.843 2.704 -39.972 1.00 71.25 80 LYS A C 1
ATOM 594 O O . LYS A 1 80 ? 29.056 1.605 -39.471 1.00 71.25 80 LYS A O 1
ATOM 599 N N . VAL A 1 81 ? 28.283 2.875 -41.160 1.00 70.19 81 VAL A N 1
ATOM 600 C CA . VAL A 1 81 ? 28.054 1.839 -42.171 1.00 70.19 81 VAL A CA 1
ATOM 601 C C . VAL A 1 81 ? 29.365 1.616 -42.921 1.00 70.19 81 VAL A C 1
ATOM 603 O O . VAL A 1 81 ? 29.945 2.586 -43.390 1.00 70.19 81 VAL A O 1
ATOM 606 N N . SER A 1 82 ? 29.873 0.386 -43.038 1.00 73.50 82 SER A N 1
ATOM 607 C CA . SER A 1 82 ? 31.132 0.145 -43.765 1.00 73.50 82 SER A CA 1
ATOM 608 C C . SER A 1 82 ? 31.340 -1.322 -44.144 1.00 73.50 82 SER A C 1
ATOM 610 O O . SER A 1 82 ? 30.609 -2.222 -43.722 1.00 73.50 82 SER A O 1
ATOM 612 N N . TRP A 1 83 ? 32.392 -1.556 -44.927 1.00 81.69 83 TRP A N 1
ATOM 613 C CA . TRP A 1 83 ? 33.138 -2.812 -44.888 1.00 81.69 83 TRP A CA 1
ATOM 614 C C . TRP A 1 83 ? 34.126 -2.757 -43.725 1.00 81.69 83 TRP A C 1
ATOM 616 O O . TRP A 1 83 ? 34.700 -1.702 -43.444 1.00 81.69 83 TRP A O 1
ATOM 626 N N . PHE A 1 84 ? 34.303 -3.881 -43.043 1.00 81.00 84 PHE A N 1
ATOM 627 C CA . PHE A 1 84 ? 35.095 -3.986 -41.827 1.00 81.00 84 PHE A CA 1
ATOM 628 C C . PHE A 1 84 ? 36.118 -5.114 -41.937 1.00 81.00 84 PHE A C 1
ATOM 630 O O . PHE A 1 84 ? 35.848 -6.173 -42.507 1.00 81.00 84 PHE A O 1
ATOM 637 N N . VAL A 1 85 ? 37.278 -4.872 -41.332 1.00 84.19 85 VAL A N 1
ATOM 638 C CA . VAL A 1 85 ? 38.354 -5.840 -41.106 1.00 84.19 85 VAL A CA 1
ATOM 639 C C . VAL A 1 85 ? 38.743 -5.800 -39.621 1.00 84.19 85 VAL A C 1
ATOM 641 O O . VAL A 1 85 ? 38.566 -4.757 -38.984 1.00 84.19 85 VAL A O 1
ATOM 644 N N . PRO A 1 86 ? 39.262 -6.888 -39.024 1.00 82.56 86 PRO A N 1
ATOM 645 C CA . PRO A 1 86 ? 39.731 -6.860 -37.641 1.00 82.56 86 PRO A CA 1
ATOM 646 C C . PRO A 1 86 ? 40.906 -5.893 -37.441 1.00 82.56 86 PRO A C 1
ATOM 648 O O . PRO A 1 86 ? 41.908 -5.994 -38.146 1.00 82.56 86 PRO A O 1
ATOM 651 N N . THR A 1 87 ? 40.847 -5.031 -36.419 1.00 77.94 87 THR A N 1
ATOM 652 C CA . THR A 1 87 ? 41.933 -4.089 -36.064 1.00 77.94 87 THR A CA 1
ATOM 653 C C . THR A 1 87 ? 43.278 -4.794 -35.866 1.00 77.94 87 THR A C 1
ATOM 655 O O . THR A 1 87 ? 44.317 -4.316 -36.314 1.00 77.94 87 THR A O 1
ATOM 658 N N . LYS A 1 88 ? 43.253 -6.003 -35.296 1.00 79.50 88 LYS A N 1
ATOM 659 C CA . LYS A 1 88 ? 44.442 -6.837 -35.094 1.00 79.50 88 LYS A CA 1
ATOM 660 C C . LYS A 1 88 ? 45.171 -7.184 -36.402 1.00 79.50 88 LYS A C 1
ATOM 662 O O . LYS A 1 88 ? 46.392 -7.310 -36.397 1.00 79.50 88 LYS A O 1
ATOM 667 N N . LEU A 1 89 ? 44.453 -7.300 -37.525 1.00 84.69 89 LEU A N 1
ATOM 668 C CA . LEU A 1 89 ? 45.060 -7.510 -38.845 1.00 84.69 89 LEU A CA 1
ATOM 669 C C . LEU A 1 89 ? 45.813 -6.252 -39.302 1.00 84.69 89 LEU A C 1
ATOM 671 O O . LEU A 1 89 ? 46.951 -6.349 -39.755 1.00 84.69 89 LEU A O 1
ATOM 675 N N . THR A 1 90 ? 45.205 -5.073 -39.130 1.00 85.00 90 THR A N 1
ATOM 676 C CA . THR A 1 90 ? 45.827 -3.786 -39.486 1.00 85.00 90 THR A CA 1
ATOM 677 C C . THR A 1 90 ? 47.030 -3.454 -38.598 1.00 85.00 90 THR A C 1
ATOM 679 O O . THR A 1 90 ? 48.023 -2.928 -39.088 1.00 85.00 90 THR A O 1
ATOM 682 N N . GLU A 1 91 ? 46.989 -3.833 -37.317 1.00 85.44 91 GLU A N 1
ATOM 683 C CA . GLU A 1 91 ? 48.108 -3.695 -36.371 1.00 85.44 91 GLU A CA 1
ATOM 684 C C . GLU A 1 91 ? 49.261 -4.666 -36.675 1.00 85.44 91 GLU A C 1
ATOM 686 O O . GLU A 1 91 ? 50.425 -4.313 -36.504 1.00 85.44 91 GLU A O 1
ATOM 691 N N . THR A 1 92 ? 48.952 -5.881 -37.145 1.00 87.75 92 THR A N 1
ATOM 692 C CA . THR A 1 92 ? 49.962 -6.898 -37.498 1.00 87.75 92 THR A CA 1
ATOM 693 C C . THR A 1 92 ? 50.659 -6.577 -38.825 1.00 87.75 92 THR A C 1
ATOM 695 O O . THR A 1 92 ? 51.838 -6.891 -38.996 1.00 87.75 92 THR A O 1
ATOM 698 N N . TYR A 1 93 ? 49.964 -5.916 -39.758 1.00 89.12 93 TYR A N 1
ATOM 699 C CA . TYR A 1 93 ? 50.481 -5.561 -41.084 1.00 89.12 93 TYR A CA 1
ATOM 700 C C . TYR A 1 93 ? 50.346 -4.053 -41.389 1.00 89.12 93 TYR A C 1
ATOM 702 O O . TYR A 1 93 ? 49.679 -3.683 -42.356 1.00 89.12 93 TYR A O 1
ATOM 710 N N . PRO A 1 94 ? 51.013 -3.161 -40.627 1.00 87.25 94 PRO A N 1
ATOM 711 C CA . PRO A 1 94 ? 50.821 -1.707 -40.724 1.00 87.25 94 PRO A CA 1
ATOM 712 C C . PRO A 1 94 ? 51.333 -1.087 -42.036 1.00 87.25 94 PRO A C 1
ATOM 714 O O . PRO A 1 94 ? 51.002 0.050 -42.356 1.00 87.25 94 PRO A O 1
ATOM 717 N N . SER A 1 95 ? 52.136 -1.818 -42.815 1.00 87.56 95 SER A N 1
ATOM 718 C CA . SER A 1 95 ? 52.583 -1.419 -44.159 1.00 87.56 95 SER A CA 1
ATOM 719 C C . SER A 1 95 ? 51.589 -1.778 -45.273 1.00 87.56 95 SER A C 1
ATOM 721 O O . SER A 1 95 ? 51.872 -1.541 -46.449 1.00 87.56 95 SER A O 1
ATOM 723 N N . ARG A 1 96 ? 50.436 -2.372 -44.936 1.00 87.62 96 ARG A N 1
ATOM 724 C CA . ARG A 1 96 ? 49.372 -2.737 -45.877 1.00 87.62 96 ARG A CA 1
ATOM 725 C C . ARG A 1 96 ? 48.166 -1.817 -45.707 1.00 87.62 96 ARG A C 1
ATOM 727 O O . ARG A 1 96 ? 47.720 -1.540 -44.600 1.00 87.62 96 ARG A O 1
ATOM 734 N N . ILE A 1 97 ? 47.628 -1.374 -46.838 1.00 85.25 97 ILE A N 1
ATOM 735 C CA . ILE A 1 97 ? 46.435 -0.529 -46.913 1.00 85.25 97 ILE A CA 1
ATOM 736 C C . ILE A 1 97 ? 45.209 -1.448 -46.837 1.00 85.25 97 ILE A C 1
ATOM 738 O O . ILE A 1 97 ? 45.062 -2.330 -47.679 1.00 85.25 97 ILE A O 1
ATOM 742 N N . PHE A 1 98 ? 44.337 -1.247 -45.848 1.00 83.19 98 PHE A N 1
ATOM 743 C CA . PHE A 1 98 ? 43.084 -2.008 -45.673 1.00 83.19 98 PHE A CA 1
ATOM 744 C C . PHE A 1 98 ? 41.832 -1.114 -45.597 1.00 83.19 98 PHE A C 1
ATOM 746 O O . PHE A 1 98 ? 40.709 -1.612 -45.617 1.00 83.19 98 PHE A O 1
ATOM 753 N N . ASP A 1 99 ? 42.021 0.201 -45.519 1.00 75.38 99 ASP A N 1
ATOM 754 C CA . ASP A 1 99 ? 40.995 1.246 -45.426 1.00 75.38 99 ASP A CA 1
ATOM 755 C C . ASP A 1 99 ? 40.490 1.733 -46.799 1.00 75.38 99 ASP A C 1
ATOM 757 O O . ASP A 1 99 ? 39.489 2.444 -46.883 1.00 75.38 99 ASP A O 1
ATOM 761 N N . SER A 1 100 ? 41.141 1.322 -47.892 1.00 83.12 100 SER A N 1
ATOM 762 C CA . SER A 1 100 ? 40.747 1.659 -49.262 1.00 83.12 100 SER A CA 1
ATOM 763 C C . SER A 1 100 ? 40.225 0.447 -50.025 1.00 83.12 100 SER A C 1
ATOM 765 O O . SER A 1 100 ? 40.919 -0.561 -50.151 1.00 83.12 100 SER A O 1
ATOM 767 N N . TRP A 1 101 ? 39.056 0.577 -50.663 1.00 83.00 101 TRP A N 1
ATOM 768 C CA . TRP A 1 101 ? 38.480 -0.482 -51.506 1.00 83.00 101 TRP A CA 1
ATOM 769 C C . TRP A 1 101 ? 39.431 -0.958 -52.619 1.00 83.00 101 TRP A C 1
ATOM 771 O O . TRP A 1 101 ? 39.372 -2.115 -53.034 1.00 83.00 101 TRP A O 1
ATOM 781 N N . ARG A 1 102 ? 40.335 -0.081 -53.087 1.00 85.31 102 ARG A N 1
ATOM 782 C CA . ARG A 1 102 ? 41.336 -0.394 -54.121 1.00 85.31 102 ARG A CA 1
ATOM 783 C C . ARG A 1 102 ? 42.304 -1.493 -53.684 1.00 85.31 102 ARG A C 1
ATOM 785 O O . ARG A 1 102 ? 42.784 -2.230 -54.539 1.00 85.31 102 ARG A O 1
ATOM 792 N N . ALA A 1 103 ? 42.552 -1.632 -52.382 1.00 86.94 103 ALA A N 1
ATOM 793 C CA . ALA A 1 103 ? 43.405 -2.681 -51.839 1.00 86.94 103 ALA A CA 1
ATOM 794 C C . ALA A 1 103 ? 42.840 -4.087 -52.107 1.00 86.94 103 ALA A C 1
ATOM 796 O O . ALA A 1 103 ? 43.600 -5.011 -52.371 1.00 86.94 103 ALA A O 1
ATOM 797 N N . PHE A 1 104 ? 41.512 -4.248 -52.173 1.00 89.06 104 PHE A N 1
ATOM 798 C CA . PHE A 1 104 ? 40.864 -5.527 -52.501 1.00 89.06 104 PHE A CA 1
ATOM 799 C C . PHE A 1 104 ? 40.934 -5.905 -53.996 1.00 89.06 104 PHE A C 1
ATOM 801 O O . PHE A 1 104 ? 40.321 -6.889 -54.409 1.00 89.06 104 PHE A O 1
ATOM 808 N N . ARG A 1 105 ? 41.689 -5.152 -54.812 1.00 88.06 105 ARG A N 1
ATOM 809 C CA . ARG A 1 105 ? 42.157 -5.590 -56.141 1.00 88.06 105 ARG A CA 1
ATOM 810 C C . ARG A 1 105 ? 43.564 -6.199 -56.118 1.00 88.06 105 ARG A C 1
ATOM 812 O O . ARG A 1 105 ? 43.942 -6.833 -57.097 1.00 88.06 105 ARG A O 1
ATOM 819 N N . ASP A 1 106 ? 44.344 -6.002 -55.054 1.00 88.88 106 ASP A N 1
ATOM 820 C CA . ASP A 1 106 ? 45.716 -6.508 -54.950 1.00 88.88 106 ASP A CA 1
ATOM 821 C C . ASP A 1 106 ? 45.733 -7.931 -54.350 1.00 88.88 106 ASP A C 1
ATOM 823 O O . ASP A 1 106 ? 45.353 -8.111 -53.185 1.00 88.88 106 ASP A O 1
ATOM 827 N N . PRO A 1 107 ? 46.227 -8.954 -55.079 1.00 88.44 107 PRO A N 1
ATOM 828 C CA . PRO A 1 107 ? 46.432 -10.298 -54.537 1.00 88.44 107 PRO A CA 1
ATOM 829 C C . PRO A 1 107 ? 47.255 -10.327 -53.238 1.00 88.44 107 PRO A C 1
ATOM 831 O O . PRO A 1 107 ? 47.015 -11.174 -52.375 1.00 88.44 107 PRO A O 1
ATOM 834 N N . SER A 1 108 ? 48.189 -9.383 -53.063 1.00 87.81 108 SER A N 1
ATOM 835 C CA . SER A 1 108 ? 49.053 -9.278 -51.881 1.00 87.81 108 SER A CA 1
ATOM 836 C C . SER A 1 108 ? 48.332 -8.779 -50.620 1.00 87.81 108 SER A C 1
ATOM 838 O O . SER A 1 108 ? 48.849 -8.951 -49.513 1.00 87.81 108 SER A O 1
ATOM 840 N N . VAL A 1 109 ? 47.121 -8.231 -50.771 1.00 89.69 109 VAL A N 1
ATOM 841 C CA . VAL A 1 109 ? 46.180 -7.917 -49.683 1.00 89.69 109 VAL A CA 1
ATOM 842 C C . VAL A 1 109 ? 45.128 -9.022 -49.551 1.00 89.69 109 VAL A C 1
ATOM 844 O O . VAL A 1 109 ? 44.792 -9.438 -48.444 1.00 89.69 109 VAL A O 1
ATOM 847 N N . LEU A 1 110 ? 44.647 -9.567 -50.671 1.00 90.56 110 LEU A N 1
ATOM 848 C CA . LEU A 1 110 ? 43.652 -10.644 -50.680 1.00 90.56 110 LEU A CA 1
ATOM 849 C C . LEU A 1 110 ? 44.138 -11.933 -49.988 1.00 90.56 110 LEU A C 1
ATOM 851 O O . LEU A 1 110 ? 43.334 -12.663 -49.415 1.00 90.56 110 LEU A O 1
ATOM 855 N N . GLN A 1 111 ? 45.443 -12.216 -49.966 1.00 90.56 111 GLN A N 1
ATOM 856 C CA . GLN A 1 111 ? 45.998 -13.377 -49.251 1.00 90.56 111 GLN A CA 1
ATOM 857 C C . GLN A 1 111 ? 45.665 -13.442 -47.745 1.00 90.56 111 GLN A C 1
ATOM 859 O O . GLN A 1 111 ? 45.721 -14.529 -47.179 1.00 90.56 111 GLN A O 1
ATOM 864 N N . TYR A 1 112 ? 45.302 -12.324 -47.104 1.00 91.00 112 TYR A N 1
ATOM 865 C CA . TYR A 1 112 ? 44.974 -12.278 -45.673 1.00 91.00 112 TYR A CA 1
ATOM 866 C C . TYR A 1 112 ? 43.524 -12.680 -45.340 1.00 91.00 112 TYR A C 1
ATOM 868 O O . TYR A 1 112 ? 43.188 -12.795 -44.160 1.00 91.00 112 TYR A O 1
ATOM 876 N N . PHE A 1 113 ? 42.672 -12.892 -46.348 1.00 92.25 113 PHE A N 1
ATOM 877 C CA . PHE A 1 113 ? 41.257 -13.259 -46.196 1.00 92.25 113 PHE A CA 1
ATOM 878 C C . PHE A 1 113 ? 40.996 -14.730 -46.580 1.00 92.25 113 PHE A C 1
ATOM 880 O O . PHE A 1 113 ? 41.836 -15.340 -47.250 1.00 92.25 113 PHE A O 1
ATOM 887 N N . PRO A 1 114 ? 39.844 -15.327 -46.209 1.00 92.69 114 PRO A N 1
ATOM 888 C CA . PRO A 1 114 ? 39.539 -16.716 -46.540 1.00 92.69 114 PRO A CA 1
ATOM 889 C C . PRO A 1 114 ? 39.387 -16.912 -48.052 1.00 92.69 114 PRO A C 1
ATOM 891 O O . PRO A 1 114 ? 38.819 -16.064 -48.747 1.00 92.69 114 PRO A O 1
ATOM 894 N N . ALA A 1 115 ? 39.878 -18.039 -48.569 1.00 92.88 115 ALA A N 1
ATOM 895 C CA . ALA A 1 115 ? 39.659 -18.434 -49.959 1.00 92.88 115 ALA A CA 1
ATOM 896 C C . ALA A 1 115 ? 38.170 -18.715 -50.223 1.00 92.88 115 ALA A C 1
ATOM 898 O O . ALA A 1 115 ? 37.467 -19.227 -49.350 1.00 92.88 115 ALA A O 1
ATOM 899 N N . ALA A 1 116 ? 37.699 -18.392 -51.429 1.00 92.38 116 ALA A N 1
ATOM 900 C CA . ALA A 1 116 ? 36.312 -18.602 -51.829 1.00 92.38 116 ALA A CA 1
ATOM 901 C C . ALA A 1 116 ? 35.858 -20.065 -51.639 1.00 92.38 116 ALA A C 1
ATOM 903 O O . ALA A 1 116 ? 36.486 -20.990 -52.156 1.00 92.38 116 ALA A O 1
ATOM 904 N N . GLY A 1 117 ? 34.745 -20.267 -50.924 1.00 89.31 117 GLY A N 1
ATOM 905 C CA . GLY A 1 117 ? 34.151 -21.589 -50.693 1.00 89.31 117 GLY A CA 1
ATOM 906 C C . GLY A 1 117 ? 34.689 -22.328 -49.462 1.00 89.31 117 GLY A C 1
ATOM 907 O O . GLY A 1 117 ? 34.451 -23.526 -49.329 1.00 89.31 117 GLY A O 1
ATOM 908 N N . THR A 1 118 ? 35.396 -21.638 -48.563 1.00 91.69 118 THR A N 1
ATOM 909 C CA . THR A 1 118 ? 35.853 -22.193 -47.278 1.00 91.69 118 THR A CA 1
ATOM 910 C C . THR A 1 118 ? 34.810 -22.032 -46.169 1.00 91.69 118 THR A C 1
ATOM 912 O O . THR A 1 118 ? 34.691 -22.910 -45.312 1.00 91.69 118 THR A O 1
ATOM 915 N N . THR A 1 119 ? 33.997 -20.973 -46.199 1.00 91.50 119 THR A N 1
ATOM 916 C CA . THR A 1 119 ? 32.893 -20.769 -45.251 1.00 91.50 119 THR A CA 1
ATOM 917 C C . THR A 1 119 ? 31.594 -21.372 -45.774 1.00 91.50 119 THR A C 1
ATOM 919 O O . THR A 1 119 ? 31.125 -21.052 -46.864 1.00 91.50 119 THR A O 1
ATOM 922 N N . GLN A 1 120 ? 30.958 -22.213 -44.954 1.00 91.25 120 GLN A N 1
ATOM 923 C CA . GLN A 1 120 ? 29.632 -22.761 -45.248 1.00 91.25 120 GLN A CA 1
ATOM 924 C C . GLN A 1 120 ? 28.559 -21.651 -45.249 1.00 91.25 120 GLN A C 1
ATOM 926 O O . GLN A 1 120 ? 28.412 -20.973 -44.226 1.00 91.25 120 GLN A O 1
ATOM 931 N N . PRO A 1 121 ? 27.782 -21.480 -46.338 1.00 91.88 121 PRO A N 1
ATOM 932 C CA . PRO A 1 121 ? 26.677 -20.527 -46.375 1.00 91.88 121 PRO A CA 1
ATOM 933 C C . PRO A 1 121 ? 25.491 -20.982 -45.525 1.00 91.88 121 PRO A C 1
ATOM 935 O O . PRO A 1 121 ? 25.192 -22.176 -45.429 1.00 91.88 121 PRO A O 1
ATOM 938 N N . ALA A 1 122 ? 24.771 -20.019 -44.959 1.00 90.69 122 ALA A N 1
ATOM 939 C CA . ALA A 1 122 ? 23.581 -20.284 -44.170 1.00 90.69 122 ALA A CA 1
ATOM 940 C C . ALA A 1 122 ? 22.372 -20.712 -45.017 1.00 90.69 122 ALA A C 1
ATOM 942 O O . ALA A 1 122 ? 22.288 -20.505 -46.235 1.00 90.69 122 ALA A O 1
ATOM 943 N N . ARG A 1 123 ? 21.412 -21.322 -44.319 1.00 89.06 123 ARG A N 1
ATOM 944 C CA . ARG A 1 123 ? 20.175 -21.873 -44.869 1.00 89.06 123 ARG A CA 1
ATOM 945 C C . ARG A 1 123 ? 18.954 -21.273 -44.179 1.00 89.06 123 ARG A C 1
ATOM 947 O O . ARG A 1 123 ? 19.018 -20.876 -43.017 1.00 89.06 123 ARG A O 1
ATOM 954 N N . THR A 1 124 ? 17.841 -21.237 -44.898 1.00 83.50 124 THR A N 1
ATOM 955 C CA . THR A 1 124 ? 16.509 -20.944 -44.367 1.00 83.50 124 THR A CA 1
ATOM 956 C C . THR A 1 124 ? 16.037 -22.059 -43.427 1.00 83.50 124 THR A C 1
ATOM 958 O O . THR A 1 124 ? 16.552 -23.178 -43.452 1.00 83.50 124 THR A O 1
ATOM 961 N N . LEU A 1 125 ? 14.978 -21.797 -42.652 1.00 79.75 125 LEU A N 1
ATOM 962 C CA . LEU A 1 125 ? 14.310 -22.819 -41.827 1.00 79.75 125 LEU A CA 1
ATOM 963 C C . LEU A 1 125 ? 13.759 -24.005 -42.646 1.00 79.75 125 LEU A C 1
ATOM 965 O O . LEU A 1 125 ? 13.577 -25.089 -42.105 1.00 79.75 125 LEU A O 1
ATOM 969 N N . SER A 1 126 ? 13.521 -23.814 -43.948 1.00 82.31 126 SER A N 1
ATOM 970 C CA . SER A 1 126 ? 13.118 -24.860 -44.899 1.00 82.31 126 SER A CA 1
ATOM 971 C C . SER A 1 126 ? 14.296 -25.610 -45.548 1.00 82.31 126 SER A C 1
ATOM 973 O O . SER A 1 126 ? 14.077 -26.442 -46.423 1.00 82.31 126 SER A O 1
ATOM 975 N N . GLY A 1 127 ? 15.543 -25.327 -45.155 1.00 83.94 127 GLY A N 1
ATOM 976 C CA . GLY A 1 127 ? 16.754 -26.016 -45.625 1.00 83.94 127 GLY A CA 1
ATOM 977 C C . GLY A 1 127 ? 17.356 -25.499 -46.941 1.00 83.94 127 GLY A C 1
ATOM 978 O O . GLY A 1 127 ? 18.490 -25.861 -47.273 1.00 83.94 127 GLY A O 1
ATOM 979 N N . GLY A 1 128 ? 16.655 -24.627 -47.672 1.00 87.19 128 GLY A N 1
ATOM 980 C CA . GLY A 1 128 ? 17.193 -23.925 -48.845 1.00 87.19 128 GLY A CA 1
ATOM 981 C C . GLY A 1 128 ? 18.298 -22.932 -48.467 1.00 87.19 128 GLY A C 1
ATOM 982 O O . GLY A 1 128 ? 18.378 -22.499 -47.322 1.00 87.19 128 GLY A O 1
ATOM 983 N N . TYR A 1 129 ? 19.177 -22.567 -49.400 1.00 91.00 129 TYR A N 1
ATOM 984 C CA . TYR A 1 129 ? 20.181 -21.523 -49.151 1.00 91.00 129 TYR A CA 1
ATOM 985 C C . TYR A 1 129 ? 19.537 -20.133 -49.045 1.00 91.00 129 TYR A C 1
ATOM 987 O O . TYR A 1 129 ? 18.504 -19.886 -49.662 1.00 91.00 129 TYR A O 1
ATOM 995 N N . LEU A 1 130 ? 20.163 -19.204 -48.310 1.00 86.19 130 LEU A N 1
ATOM 996 C CA . LEU A 1 130 ? 19.717 -17.799 -48.301 1.00 86.19 130 LEU A CA 1
ATOM 997 C C . LEU A 1 130 ? 19.898 -17.143 -49.687 1.00 86.19 130 LEU A C 1
ATOM 999 O O . LEU A 1 130 ? 19.007 -16.453 -50.182 1.00 86.19 130 LEU A O 1
ATOM 1003 N N . CYS A 1 131 ? 21.043 -17.404 -50.325 1.00 87.50 131 CYS A N 1
ATOM 1004 C CA . CYS A 1 131 ? 21.387 -16.994 -51.690 1.00 87.50 131 CYS A CA 1
ATOM 1005 C C . CYS A 1 131 ? 20.959 -18.085 -52.679 1.00 87.50 131 CYS A C 1
ATOM 1007 O O . CYS A 1 131 ? 21.712 -19.014 -52.977 1.00 87.50 131 CYS A O 1
ATOM 1009 N N . ASP A 1 132 ? 19.716 -17.980 -53.137 1.00 85.25 132 ASP A N 1
ATOM 1010 C CA . ASP A 1 132 ? 19.105 -18.853 -54.138 1.00 85.25 132 ASP A CA 1
ATOM 1011 C C . ASP A 1 132 ? 19.152 -18.206 -55.531 1.00 85.25 132 ASP A C 1
ATOM 1013 O O . ASP A 1 132 ? 18.751 -17.051 -55.696 1.00 85.25 132 ASP A O 1
ATOM 1017 N N . SER A 1 133 ? 19.597 -18.962 -56.538 1.00 83.75 133 SER A N 1
ATOM 1018 C CA . SER A 1 133 ? 19.699 -18.522 -57.935 1.00 83.75 133 SER A CA 1
ATOM 1019 C C . SER A 1 133 ? 18.348 -18.185 -58.569 1.00 83.75 133 SER A C 1
ATOM 1021 O O . SER A 1 133 ? 18.301 -17.356 -59.476 1.00 83.75 133 SER A O 1
ATOM 1023 N N . ALA A 1 134 ? 17.246 -18.764 -58.077 1.00 81.25 134 ALA A N 1
ATOM 1024 C CA . ALA A 1 134 ? 15.899 -18.421 -58.538 1.00 81.25 134 ALA A CA 1
ATOM 1025 C C . ALA A 1 134 ? 15.415 -17.047 -58.033 1.00 81.25 134 ALA A C 1
ATOM 1027 O O . ALA A 1 134 ? 14.491 -16.472 -58.608 1.00 81.25 134 ALA A O 1
ATOM 1028 N N . LYS A 1 135 ? 16.033 -16.509 -56.970 1.00 76.38 135 LYS A N 1
ATOM 1029 C CA . LYS A 1 135 ? 15.663 -15.229 -56.343 1.00 76.38 135 LYS A CA 1
ATOM 1030 C C . LYS A 1 135 ? 16.705 -14.126 -56.555 1.00 76.38 135 LYS A C 1
ATOM 1032 O O . LYS A 1 135 ? 16.344 -12.954 -56.628 1.00 76.38 135 LYS A O 1
ATOM 1037 N N . TYR A 1 136 ? 17.980 -14.495 -56.653 1.00 77.56 136 TYR A N 1
ATOM 1038 C CA . TYR A 1 136 ? 19.115 -13.584 -56.759 1.00 77.56 136 TYR A CA 1
ATOM 1039 C C . TYR A 1 136 ? 20.071 -14.063 -57.870 1.00 77.56 136 TYR A C 1
ATOM 1041 O O . TYR A 1 136 ? 20.667 -15.138 -57.748 1.00 77.56 136 TYR A O 1
ATOM 1049 N N . PRO A 1 137 ? 20.250 -13.288 -58.958 1.00 76.56 137 PRO A N 1
ATOM 1050 C CA . PRO A 1 137 ? 21.201 -13.622 -60.016 1.00 76.56 137 PRO A CA 1
ATOM 1051 C C . PRO A 1 137 ? 22.628 -13.811 -59.484 1.00 76.56 137 PRO A C 1
ATOM 1053 O O . PRO A 1 137 ? 23.031 -13.165 -58.520 1.00 76.56 137 PRO A O 1
ATOM 1056 N N . TYR A 1 138 ? 23.402 -14.676 -60.144 1.00 83.75 138 TYR A N 1
ATOM 1057 C CA . TYR A 1 138 ? 24.784 -15.036 -59.781 1.00 83.75 138 TYR A CA 1
ATOM 1058 C C . TYR A 1 138 ? 24.973 -15.746 -58.420 1.00 83.75 138 TYR A C 1
ATOM 1060 O O . TYR A 1 138 ? 26.110 -16.031 -58.040 1.00 83.75 138 TYR A O 1
ATOM 1068 N N . CYS A 1 139 ? 23.900 -16.120 -57.713 1.00 88.62 139 CYS A N 1
ATOM 1069 C CA . CYS A 1 139 ? 23.985 -17.107 -56.632 1.00 88.62 139 CYS A CA 1
ATOM 1070 C C . CYS A 1 139 ? 24.319 -18.506 -57.183 1.00 88.62 139 CYS A C 1
ATOM 1072 O O . CYS A 1 139 ? 23.677 -18.990 -58.114 1.00 88.62 139 CYS A O 1
ATOM 1074 N N . SER A 1 140 ? 25.293 -19.182 -56.575 1.00 87.38 140 SER A N 1
ATOM 1075 C CA . SER A 1 140 ? 25.660 -20.577 -56.835 1.00 87.38 140 SER A CA 1
ATOM 1076 C C . SER A 1 140 ? 26.049 -21.256 -55.521 1.00 87.38 140 SER A C 1
ATOM 1078 O O . SER A 1 140 ? 26.856 -20.727 -54.759 1.00 87.38 140 SER A O 1
ATOM 1080 N N . ASN A 1 141 ? 25.449 -22.412 -55.215 1.00 86.50 141 ASN A N 1
ATOM 1081 C CA . ASN A 1 141 ? 25.675 -23.174 -53.973 1.00 86.50 141 ASN A CA 1
ATOM 1082 C C . ASN A 1 141 ? 25.559 -22.352 -52.663 1.00 86.50 141 ASN A C 1
ATOM 1084 O O . ASN A 1 141 ? 26.214 -22.666 -51.670 1.00 86.50 141 ASN A O 1
ATOM 1088 N N . GLY A 1 142 ? 24.725 -21.304 -52.649 1.00 86.12 142 GLY A N 1
ATOM 1089 C CA . GLY A 1 142 ? 24.537 -20.412 -51.498 1.00 86.12 142 GLY A CA 1
ATOM 1090 C C . GLY A 1 142 ? 25.525 -19.244 -51.388 1.00 86.12 142 GLY A C 1
ATOM 1091 O O . GLY A 1 142 ? 25.461 -18.499 -50.412 1.00 86.12 142 GLY A O 1
ATOM 1092 N N . ILE A 1 143 ? 26.412 -19.063 -52.369 1.00 92.12 143 ILE A N 1
ATOM 1093 C CA . ILE A 1 143 ? 27.399 -17.977 -52.451 1.00 92.12 143 ILE A CA 1
ATOM 1094 C C . ILE A 1 143 ? 27.075 -17.123 -53.680 1.00 92.12 143 ILE A C 1
ATOM 1096 O O . ILE A 1 143 ? 26.788 -17.668 -54.743 1.00 92.12 143 ILE A O 1
ATOM 1100 N N . PHE A 1 144 ? 27.147 -15.797 -53.578 1.00 92.94 144 PHE A N 1
ATOM 1101 C CA . PHE A 1 144 ? 27.094 -14.932 -54.760 1.00 92.94 144 PHE A CA 1
ATOM 1102 C C . PHE A 1 144 ? 28.485 -14.869 -55.404 1.00 92.94 144 PHE A C 1
ATOM 1104 O O . PHE A 1 144 ? 29.462 -14.464 -54.765 1.00 92.94 144 PHE A O 1
ATOM 1111 N N . VAL A 1 145 ? 28.568 -15.285 -56.670 1.00 93.19 145 VAL A N 1
ATOM 1112 C CA . VAL A 1 145 ? 29.818 -15.413 -57.430 1.00 93.19 145 VAL A CA 1
ATOM 1113 C C . VAL A 1 145 ? 29.796 -14.439 -58.616 1.00 93.19 145 VAL A C 1
ATOM 1115 O O . VAL A 1 145 ? 29.198 -14.750 -59.653 1.00 93.19 145 VAL A O 1
ATOM 1118 N N . PRO A 1 146 ? 30.430 -13.255 -58.501 1.00 91.69 146 PRO A N 1
ATOM 1119 C CA . PRO A 1 146 ? 30.424 -12.266 -59.575 1.00 91.69 146 PRO A CA 1
ATOM 1120 C C . PRO A 1 146 ? 31.195 -12.776 -60.806 1.00 91.69 146 PRO A C 1
ATOM 1122 O O . PRO A 1 146 ? 32.027 -13.679 -60.668 1.00 91.69 146 PRO A O 1
ATOM 1125 N N . PRO A 1 147 ? 30.985 -12.194 -62.004 1.00 89.56 147 PRO A N 1
ATOM 1126 C CA . PRO A 1 147 ? 31.611 -12.652 -63.248 1.00 89.56 147 PRO A CA 1
ATOM 1127 C C . PRO A 1 147 ? 33.135 -12.835 -63.169 1.00 89.56 147 PRO A C 1
ATOM 1129 O O . PRO A 1 147 ? 33.650 -13.853 -63.623 1.00 89.56 147 PRO A O 1
ATOM 1132 N N . GLN A 1 148 ? 33.850 -11.916 -62.509 1.00 88.19 148 GLN A N 1
ATOM 1133 C CA . GLN A 1 148 ? 35.307 -11.976 -62.308 1.00 88.19 148 GLN A CA 1
ATOM 1134 C C . GLN A 1 148 ? 35.800 -13.051 -61.311 1.00 88.19 148 GLN A C 1
ATOM 1136 O O . GLN A 1 148 ? 36.992 -13.139 -61.040 1.00 88.19 148 GLN A O 1
ATOM 1141 N N . CYS A 1 149 ? 34.898 -13.850 -60.737 1.00 92.00 149 CYS A N 1
ATOM 1142 C CA . CYS A 1 149 ? 35.219 -14.982 -59.861 1.00 92.00 149 CYS A CA 1
ATOM 1143 C C . CYS A 1 149 ? 34.680 -16.315 -60.402 1.00 92.00 149 CYS A C 1
ATOM 1145 O O . CYS A 1 149 ? 34.664 -17.309 -59.678 1.00 92.00 149 CYS A O 1
ATOM 1147 N N . GLN A 1 150 ? 34.212 -16.363 -61.651 1.00 89.12 150 GLN A N 1
ATOM 1148 C CA . GLN A 1 150 ? 33.663 -17.584 -62.241 1.00 89.12 150 GLN A CA 1
ATOM 1149 C C . GLN A 1 150 ? 34.761 -18.532 -62.749 1.00 89.12 150 GLN A C 1
ATOM 1151 O O . GLN A 1 150 ? 35.888 -18.133 -63.056 1.00 89.12 150 GLN A O 1
ATOM 1156 N N . SER A 1 151 ? 34.410 -19.816 -62.861 1.00 85.31 151 SER A N 1
ATOM 1157 C CA . SER A 1 151 ? 35.262 -20.863 -63.438 1.00 85.31 151 SER A CA 1
ATOM 1158 C C . SER A 1 151 ? 36.661 -20.917 -62.793 1.00 85.31 151 SER A C 1
ATOM 1160 O O . SER A 1 151 ? 36.775 -21.042 -61.575 1.00 85.31 151 SER A O 1
ATOM 1162 N N . SER A 1 152 ? 37.738 -20.828 -63.581 1.00 80.94 152 SER A N 1
ATOM 1163 C CA . SER A 1 152 ? 39.125 -20.945 -63.106 1.00 80.94 152 SER A CA 1
ATOM 1164 C C . SER A 1 152 ? 39.568 -19.829 -62.152 1.00 80.94 152 SER A C 1
ATOM 1166 O O . SER A 1 152 ? 40.556 -20.005 -61.442 1.00 80.94 152 SER A O 1
ATOM 1168 N N . GLN A 1 153 ? 38.853 -18.701 -62.096 1.00 84.25 153 GLN A N 1
ATOM 1169 C CA . GLN A 1 153 ? 39.208 -17.569 -61.235 1.00 84.25 153 GLN A CA 1
ATOM 1170 C C . GLN A 1 153 ? 38.656 -17.701 -59.806 1.00 84.25 153 GLN A C 1
ATOM 1172 O O . GLN A 1 153 ? 39.140 -17.006 -58.912 1.00 84.25 153 GLN A O 1
ATOM 1177 N N . PHE A 1 154 ? 37.730 -18.634 -59.546 1.00 89.81 154 PHE A N 1
ATOM 1178 C CA . PHE A 1 154 ? 37.078 -18.801 -58.239 1.00 89.81 154 PHE A CA 1
ATOM 1179 C C . PHE A 1 154 ? 38.078 -18.959 -57.081 1.00 89.81 154 PHE A C 1
ATOM 1181 O O . PHE A 1 154 ? 38.000 -18.232 -56.094 1.00 89.81 154 PHE A O 1
ATOM 1188 N N . ALA A 1 155 ? 39.091 -19.819 -57.235 1.00 87.81 155 ALA A N 1
ATOM 1189 C CA . ALA A 1 155 ? 40.123 -20.056 -56.215 1.00 87.81 155 ALA A CA 1
ATOM 1190 C C . ALA A 1 155 ? 41.023 -18.829 -55.928 1.00 87.81 155 ALA A C 1
ATOM 1192 O O . ALA A 1 155 ? 41.651 -18.738 -54.869 1.00 87.81 155 ALA A O 1
ATOM 1193 N N . SER A 1 156 ? 41.092 -17.872 -56.861 1.00 88.75 156 SER A N 1
ATOM 1194 C CA . SER A 1 156 ? 41.844 -16.622 -56.688 1.00 88.75 156 SER A CA 1
ATOM 1195 C C . SER A 1 156 ? 41.067 -15.570 -55.886 1.00 88.75 156 SER A C 1
ATOM 1197 O O . SER A 1 156 ? 41.678 -14.696 -55.271 1.00 88.75 156 SER A O 1
ATOM 1199 N N . CYS A 1 157 ? 39.737 -15.687 -55.832 1.00 93.94 157 CYS A N 1
ATOM 1200 C CA . CYS A 1 157 ? 38.876 -14.774 -55.095 1.00 93.94 157 CYS A CA 1
ATOM 1201 C C . CYS A 1 157 ? 38.851 -15.062 -53.586 1.00 93.94 157 CYS A C 1
ATOM 1203 O O . CYS A 1 157 ? 39.315 -16.103 -53.100 1.00 93.94 157 CYS A O 1
ATOM 1205 N N . ARG A 1 158 ? 38.325 -14.100 -52.825 1.00 94.94 158 ARG A N 1
ATOM 1206 C CA . ARG A 1 158 ? 38.233 -14.151 -51.362 1.00 94.94 158 ARG A CA 1
ATOM 1207 C C . ARG A 1 158 ? 36.830 -13.931 -50.853 1.00 94.94 158 ARG A C 1
ATOM 1209 O O . ARG A 1 158 ? 35.991 -13.349 -51.531 1.00 94.94 158 ARG A O 1
ATOM 1216 N N . GLU A 1 159 ? 36.577 -14.419 -49.653 1.00 94.31 159 GLU A N 1
ATOM 1217 C CA . GLU A 1 159 ? 35.262 -14.315 -49.048 1.00 94.31 159 GLU A CA 1
ATOM 1218 C C . GLU A 1 159 ? 35.014 -12.940 -48.439 1.00 94.31 159 GLU A C 1
ATOM 1220 O O . GLU A 1 159 ? 35.818 -12.401 -47.677 1.00 94.31 159 GLU A O 1
ATOM 1225 N N . PHE A 1 160 ? 33.839 -12.420 -48.760 1.00 92.81 160 PHE A N 1
ATOM 1226 C CA . PHE A 1 160 ? 33.217 -11.266 -48.152 1.00 92.81 160 PHE A CA 1
ATOM 1227 C C . PHE A 1 160 ? 31.967 -11.752 -47.414 1.00 92.81 160 PHE A C 1
ATOM 1229 O O . PHE A 1 160 ? 31.066 -12.333 -48.021 1.00 92.81 160 PHE A O 1
ATOM 1236 N N . TRP A 1 161 ? 31.911 -11.575 -46.097 1.00 91.31 161 TRP A N 1
ATOM 1237 C CA . TRP A 1 161 ? 30.820 -12.108 -45.282 1.00 91.31 161 TRP A CA 1
ATOM 1238 C C . TRP A 1 161 ? 29.695 -11.083 -45.104 1.00 91.31 161 TRP A C 1
ATOM 1240 O O . TRP A 1 161 ? 29.922 -9.940 -44.702 1.00 91.31 161 TRP A O 1
ATOM 1250 N N . ALA A 1 162 ? 28.463 -11.518 -45.355 1.00 86.25 162 ALA A N 1
ATOM 1251 C CA . ALA A 1 162 ? 27.246 -10.733 -45.179 1.00 86.25 162 ALA A CA 1
ATOM 1252 C C . ALA A 1 162 ? 26.228 -11.480 -44.300 1.00 86.25 162 ALA A C 1
ATOM 1254 O O . ALA A 1 162 ? 26.310 -12.697 -44.115 1.00 86.25 162 ALA A O 1
ATOM 1255 N N . VAL A 1 163 ? 25.256 -10.749 -43.750 1.00 80.50 163 VAL A N 1
ATOM 1256 C CA . VAL A 1 163 ? 24.236 -11.315 -42.852 1.00 80.50 163 VAL A CA 1
ATOM 1257 C C . VAL A 1 163 ? 23.226 -12.164 -43.633 1.00 80.50 163 VAL A C 1
ATOM 1259 O O . VAL A 1 163 ? 23.121 -13.365 -43.406 1.00 80.50 163 VAL A O 1
ATOM 1262 N N . ASP A 1 164 ? 22.496 -11.551 -44.564 1.00 79.88 164 ASP A N 1
ATOM 1263 C CA . ASP A 1 164 ? 21.441 -12.172 -45.375 1.00 79.88 164 ASP A CA 1
ATOM 1264 C C . ASP A 1 164 ? 21.233 -11.339 -46.662 1.00 79.88 164 ASP A C 1
ATOM 1266 O O . ASP A 1 164 ? 21.416 -10.119 -46.604 1.00 79.88 164 ASP A O 1
ATOM 1270 N N . PRO A 1 165 ? 20.836 -11.926 -47.809 1.00 76.31 165 PRO A N 1
ATOM 1271 C CA . PRO A 1 165 ? 20.626 -11.174 -49.051 1.00 76.31 165 PRO A CA 1
ATOM 1272 C C . PRO A 1 165 ? 19.539 -10.090 -48.983 1.00 76.31 165 PRO A C 1
ATOM 1274 O O . PRO A 1 165 ? 19.522 -9.194 -49.818 1.00 76.31 165 PRO A O 1
ATOM 1277 N N . SER A 1 166 ? 18.610 -10.145 -48.025 1.00 68.25 166 SER A N 1
ATOM 1278 C CA . SER A 1 166 ? 17.617 -9.085 -47.791 1.00 68.25 166 SER A CA 1
ATOM 1279 C C . SER A 1 166 ? 18.136 -7.926 -46.936 1.00 68.25 166 SER A C 1
ATOM 1281 O O . SER A 1 166 ? 17.498 -6.876 -46.908 1.00 68.25 166 SER A O 1
ATOM 1283 N N . TYR A 1 167 ? 19.285 -8.084 -46.269 1.00 63.50 167 TYR A N 1
ATOM 1284 C CA . TYR A 1 167 ? 19.851 -7.071 -45.372 1.00 63.50 167 TYR A CA 1
ATOM 1285 C C . TYR A 1 167 ? 20.359 -5.837 -46.141 1.00 63.50 167 TYR A C 1
ATOM 1287 O O . TYR A 1 167 ? 20.195 -4.712 -45.681 1.00 63.50 167 TYR A O 1
ATOM 1295 N N . SER A 1 168 ? 20.901 -6.046 -47.346 1.00 61.47 168 SER A N 1
ATOM 1296 C CA . SER A 1 168 ? 21.409 -4.995 -48.240 1.00 61.47 168 SER A CA 1
ATOM 1297 C C . SER A 1 168 ? 21.245 -5.385 -49.712 1.00 61.47 168 SER A C 1
ATOM 1299 O O . SER A 1 168 ? 22.226 -5.501 -50.446 1.00 61.47 168 SER A O 1
ATOM 1301 N N . ALA A 1 169 ? 20.012 -5.692 -50.117 1.00 63.88 169 ALA A N 1
ATOM 1302 C CA . ALA A 1 169 ? 19.716 -6.422 -51.351 1.00 63.88 169 ALA A CA 1
ATOM 1303 C C . ALA A 1 169 ? 20.370 -5.829 -52.615 1.00 63.88 169 ALA A C 1
ATOM 1305 O O . ALA A 1 169 ? 19.911 -4.825 -53.158 1.00 63.88 169 ALA A O 1
ATOM 1306 N N . GLY A 1 170 ? 21.425 -6.498 -53.091 1.00 68.69 170 GLY A N 1
ATOM 1307 C CA . GLY A 1 170 ? 22.164 -6.156 -54.305 1.00 68.69 170 GLY A CA 1
ATOM 1308 C C . GLY A 1 170 ? 23.232 -5.070 -54.141 1.00 68.69 170 GLY A C 1
ATOM 1309 O O . GLY A 1 170 ? 23.957 -4.812 -55.097 1.00 68.69 170 GLY A O 1
ATOM 1310 N N . GLU A 1 171 ? 23.368 -4.426 -52.976 1.00 72.25 171 GLU A N 1
ATOM 1311 C CA . GLU A 1 171 ? 24.321 -3.324 -52.786 1.00 72.25 171 GLU A CA 1
ATOM 1312 C C . GLU A 1 171 ? 25.782 -3.760 -52.937 1.00 72.25 171 GLU A C 1
ATOM 1314 O O . GLU A 1 171 ? 26.553 -3.167 -53.695 1.00 72.25 171 GLU A O 1
ATOM 1319 N N . ASN A 1 172 ? 26.197 -4.751 -52.147 1.00 76.81 172 ASN A N 1
ATOM 1320 C CA . ASN A 1 172 ? 27.598 -5.157 -52.066 1.00 76.81 172 ASN A CA 1
ATOM 1321 C C . ASN A 1 172 ? 27.978 -5.983 -53.283 1.00 76.81 172 ASN A C 1
ATOM 1323 O O . ASN A 1 172 ? 29.073 -5.843 -53.811 1.00 76.81 172 ASN A O 1
ATOM 1327 N N . GLU A 1 173 ? 27.025 -6.765 -53.765 1.00 83.75 173 GLU A N 1
ATOM 1328 C CA . GLU A 1 173 ? 27.058 -7.534 -54.994 1.00 83.75 173 GLU A CA 1
ATOM 1329 C C . GLU A 1 173 ? 27.316 -6.595 -56.183 1.00 83.75 173 GLU A C 1
ATOM 1331 O O . GLU A 1 173 ? 28.287 -6.776 -56.920 1.00 83.75 173 GLU A O 1
ATOM 1336 N N . GLN A 1 174 ? 26.534 -5.514 -56.308 1.00 79.06 174 GLN A N 1
ATOM 1337 C CA . GLN A 1 174 ? 26.734 -4.499 -57.341 1.00 79.06 174 GLN A CA 1
ATOM 1338 C C . GLN A 1 174 ? 28.049 -3.733 -57.152 1.00 79.06 174 GLN A C 1
ATOM 1340 O O . GLN A 1 174 ? 28.749 -3.506 -58.136 1.00 79.06 174 GLN A O 1
ATOM 1345 N N . ARG A 1 175 ? 28.432 -3.358 -55.920 1.00 79.38 175 ARG A N 1
ATOM 1346 C CA . ARG A 1 175 ? 29.729 -2.701 -55.649 1.00 79.38 175 ARG A CA 1
ATOM 1347 C C . ARG A 1 175 ? 30.905 -3.592 -56.061 1.00 79.38 175 ARG A C 1
ATOM 1349 O O . ARG A 1 175 ? 31.810 -3.108 -56.731 1.00 79.38 175 ARG A O 1
ATOM 1356 N N . ILE A 1 176 ? 30.879 -4.881 -55.724 1.00 86.38 176 ILE A N 1
ATOM 1357 C CA . ILE A 1 176 ? 31.910 -5.868 -56.081 1.00 86.38 176 ILE A CA 1
ATOM 1358 C C . ILE A 1 176 ? 32.009 -6.034 -57.602 1.00 86.38 176 ILE A C 1
ATOM 1360 O O . ILE A 1 176 ? 33.118 -6.042 -58.136 1.00 86.38 176 ILE A O 1
ATOM 1364 N N . VAL A 1 177 ? 30.877 -6.114 -58.312 1.00 84.50 177 VAL A N 1
ATOM 1365 C CA . VAL A 1 177 ? 30.841 -6.189 -59.785 1.00 84.50 177 VAL A CA 1
ATOM 1366 C C . VAL A 1 177 ? 31.348 -4.889 -60.424 1.00 84.50 177 VAL A C 1
ATOM 1368 O O . VAL A 1 177 ? 32.304 -4.925 -61.196 1.00 84.50 177 VAL A O 1
ATOM 1371 N N . THR A 1 178 ? 30.779 -3.731 -60.071 1.00 81.88 178 THR A N 1
ATOM 1372 C CA . THR A 1 178 ? 31.147 -2.419 -60.641 1.00 81.88 178 THR A CA 1
ATOM 1373 C C . THR A 1 178 ? 32.608 -2.055 -60.372 1.00 81.88 178 THR A C 1
ATOM 1375 O O . THR A 1 178 ? 33.290 -1.529 -61.249 1.00 81.88 178 THR A O 1
ATOM 1378 N N . LEU A 1 179 ? 33.118 -2.345 -59.171 1.00 85.19 179 LEU A N 1
ATOM 1379 C CA . LEU A 1 179 ? 34.509 -2.080 -58.799 1.00 85.19 179 LEU A CA 1
ATOM 1380 C C . LEU A 1 179 ? 35.468 -3.212 -59.203 1.00 85.19 179 LEU A C 1
ATOM 1382 O O . LEU A 1 179 ? 36.662 -3.086 -58.928 1.00 85.19 179 LEU A O 1
ATOM 1386 N N . GLN A 1 180 ? 34.997 -4.263 -59.887 1.00 87.62 180 GLN A N 1
ATOM 1387 C CA . GLN A 1 180 ? 35.807 -5.395 -60.364 1.00 87.62 180 GLN A CA 1
ATOM 1388 C C . GLN A 1 180 ? 36.694 -5.988 -59.255 1.00 87.62 180 GLN A C 1
ATOM 1390 O O . GLN A 1 180 ? 37.913 -6.085 -59.392 1.00 87.62 180 GLN A O 1
ATOM 1395 N N . LEU A 1 181 ? 36.086 -6.311 -58.112 1.00 91.62 181 LEU A N 1
ATOM 1396 C CA . LEU A 1 181 ? 36.795 -6.851 -56.951 1.00 91.62 181 LEU A CA 1
ATOM 1397 C C . LEU A 1 181 ? 36.763 -8.376 -56.968 1.00 91.62 181 LEU A C 1
ATOM 1399 O O . LEU A 1 181 ? 35.721 -8.968 -57.255 1.00 91.62 181 LEU A O 1
ATOM 1403 N N . SER A 1 182 ? 37.879 -9.012 -56.614 1.00 93.25 182 SER A N 1
ATOM 1404 C CA . SER A 1 182 ? 38.009 -10.476 -56.565 1.00 93.25 182 SER A CA 1
ATOM 1405 C C . SER A 1 182 ? 37.422 -11.044 -55.265 1.00 93.25 182 SER A C 1
ATOM 1407 O O . SER A 1 182 ? 38.105 -11.708 -54.483 1.00 93.25 182 SER A O 1
ATOM 1409 N N . LEU A 1 183 ? 36.150 -10.732 -55.010 1.00 94.19 183 LEU A N 1
ATOM 1410 C CA . LEU A 1 183 ? 35.413 -11.079 -53.797 1.00 94.19 183 LEU A CA 1
ATOM 1411 C C . LEU A 1 183 ? 34.156 -11.891 -54.137 1.00 94.19 183 LEU A C 1
ATOM 1413 O O . LEU A 1 183 ? 33.441 -11.560 -55.078 1.00 94.19 183 LEU A O 1
ATOM 1417 N N . VAL A 1 184 ? 33.855 -12.921 -53.347 1.00 94.50 184 VAL A N 1
ATOM 1418 C CA . VAL A 1 184 ? 32.582 -13.664 -53.380 1.00 94.50 184 VAL A CA 1
ATOM 1419 C C . VAL A 1 184 ? 31.791 -13.369 -52.108 1.00 94.50 184 VAL A C 1
ATOM 1421 O O . VAL A 1 184 ? 32.381 -13.316 -51.029 1.00 94.50 184 VAL A O 1
ATOM 1424 N N . VAL A 1 185 ? 30.470 -13.180 -52.200 1.00 92.94 185 VAL A N 1
ATOM 1425 C CA . VAL A 1 185 ? 29.650 -12.881 -51.009 1.00 92.94 185 VAL A CA 1
ATOM 1426 C C . VAL A 1 185 ? 29.104 -14.174 -50.412 1.00 92.94 185 VAL A C 1
ATOM 1428 O O . VAL A 1 185 ? 28.338 -14.896 -51.052 1.00 92.94 185 VAL A O 1
ATOM 1431 N N . VAL A 1 186 ? 29.488 -14.451 -49.166 1.00 93.50 186 VAL A N 1
ATOM 1432 C CA . VAL A 1 186 ? 28.989 -15.577 -48.371 1.00 93.50 186 VAL A CA 1
ATOM 1433 C C . VAL A 1 186 ? 27.997 -15.042 -47.344 1.00 93.50 186 VAL A C 1
ATOM 1435 O O . VAL A 1 186 ? 28.358 -14.239 -46.481 1.00 93.50 186 VAL A O 1
ATOM 1438 N N . TYR A 1 187 ? 26.747 -15.495 -47.415 1.00 90.81 187 TYR A N 1
ATOM 1439 C CA . TYR A 1 187 ? 25.719 -15.115 -46.447 1.00 90.81 187 TYR A CA 1
ATOM 1440 C C . TYR A 1 187 ? 25.726 -16.089 -45.274 1.00 90.81 187 TYR A C 1
ATOM 1442 O O . TYR A 1 187 ? 25.461 -17.281 -45.430 1.00 90.81 187 TYR A O 1
ATOM 1450 N N . VAL A 1 188 ? 26.058 -15.569 -44.098 1.00 89.12 188 VAL A N 1
ATOM 1451 C CA . VAL A 1 188 ? 26.368 -16.351 -42.894 1.00 89.12 188 VAL A CA 1
ATOM 1452 C C . VAL A 1 188 ? 25.150 -16.515 -41.972 1.00 89.12 188 VAL A C 1
ATOM 1454 O O . VAL A 1 188 ? 25.152 -17.360 -41.080 1.00 89.12 188 VAL A O 1
ATOM 1457 N N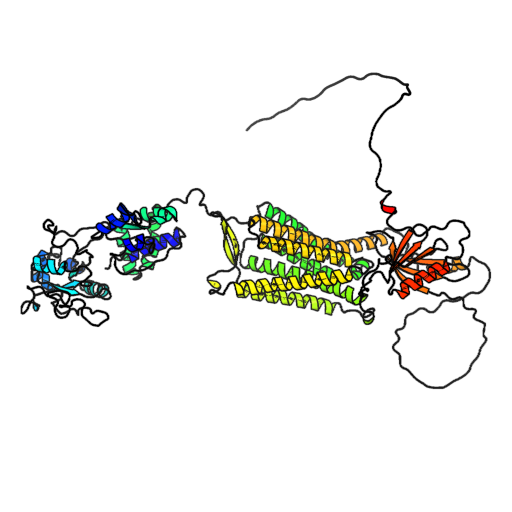 . GLY A 1 189 ? 24.075 -15.762 -42.216 1.00 84.62 189 GLY A N 1
ATOM 1458 C CA . GLY A 1 189 ? 22.836 -15.795 -41.443 1.00 84.62 189 GLY A CA 1
ATOM 1459 C C . GLY A 1 189 ? 22.948 -15.035 -40.120 1.00 84.62 189 GLY A C 1
ATOM 1460 O O . GLY A 1 189 ? 23.944 -15.137 -39.403 1.00 84.62 189 GLY A O 1
ATOM 1461 N N . ALA A 1 190 ? 21.891 -14.304 -39.754 1.00 75.44 190 ALA A N 1
ATOM 1462 C CA . ALA A 1 190 ? 21.862 -13.467 -38.547 1.00 75.44 190 ALA A CA 1
ATOM 1463 C C . ALA A 1 190 ? 22.263 -14.215 -37.260 1.00 75.44 190 ALA A C 1
ATOM 1465 O O . ALA A 1 190 ? 22.992 -13.671 -36.439 1.00 75.44 190 ALA A O 1
ATOM 1466 N N . ALA A 1 191 ? 21.868 -15.485 -37.118 1.00 75.50 191 ALA A N 1
ATOM 1467 C CA . ALA A 1 191 ? 22.156 -16.288 -35.927 1.00 75.50 191 ALA A CA 1
ATOM 1468 C C . ALA A 1 191 ? 23.637 -16.697 -35.754 1.00 75.50 191 ALA A C 1
ATOM 1470 O O . ALA A 1 191 ? 24.039 -17.033 -34.644 1.00 75.50 191 ALA A O 1
ATOM 1471 N N . GLN A 1 192 ? 24.446 -16.713 -36.824 1.00 80.50 192 GLN A N 1
ATOM 1472 C CA . GLN A 1 192 ? 25.857 -17.148 -36.773 1.00 80.50 192 GLN A CA 1
ATOM 1473 C C . GLN A 1 192 ? 26.858 -16.060 -37.180 1.00 80.50 192 GLN A C 1
ATOM 1475 O O . GLN A 1 192 ? 28.063 -16.235 -36.992 1.00 80.50 192 GLN A O 1
ATOM 1480 N N . PHE A 1 193 ? 26.388 -14.942 -37.739 1.00 81.94 193 PHE A N 1
ATOM 1481 C CA . PHE A 1 193 ? 27.249 -13.865 -38.221 1.00 81.94 193 PHE A CA 1
ATOM 1482 C C . PHE A 1 193 ? 28.154 -13.313 -37.110 1.00 81.94 193 PHE A C 1
ATOM 1484 O O . PHE A 1 193 ? 29.371 -13.239 -37.279 1.00 81.94 193 PHE A O 1
ATOM 1491 N N . GLU A 1 194 ? 27.587 -12.986 -35.944 1.00 72.81 194 GLU A N 1
ATOM 1492 C CA . GLU A 1 194 ? 28.350 -12.346 -34.868 1.00 72.81 194 GLU A CA 1
ATOM 1493 C C . GLU A 1 194 ? 29.408 -13.275 -34.256 1.00 72.81 194 GLU A C 1
ATOM 1495 O O . GLU A 1 194 ? 30.538 -12.842 -34.023 1.00 72.81 194 GLU A O 1
ATOM 1500 N N . SER A 1 195 ? 29.088 -14.561 -34.064 1.00 77.19 195 SER A N 1
ATOM 1501 C CA . SER A 1 195 ? 30.022 -15.547 -33.509 1.00 77.19 195 SER A CA 1
ATOM 1502 C C . SER A 1 195 ? 31.191 -15.833 -34.455 1.00 77.19 195 SER A C 1
ATOM 1504 O O . SER A 1 195 ? 32.338 -15.825 -34.006 1.00 77.19 195 SER A O 1
ATOM 1506 N N . LYS A 1 196 ? 30.936 -15.981 -35.762 1.00 83.31 196 LYS A N 1
ATOM 1507 C CA . LYS A 1 196 ? 31.982 -16.178 -36.783 1.00 83.31 196 LYS A CA 1
ATOM 1508 C C . LYS A 1 196 ? 32.877 -14.952 -36.957 1.00 83.31 196 LYS A C 1
ATOM 1510 O O . LYS A 1 196 ? 34.097 -15.094 -37.002 1.00 83.31 196 LYS A O 1
ATOM 1515 N N . VAL A 1 197 ? 32.311 -13.741 -36.980 1.00 80.75 197 VAL A N 1
ATOM 1516 C CA . VAL A 1 197 ? 33.105 -12.497 -37.004 1.00 80.75 197 VAL A CA 1
ATOM 1517 C C . VAL A 1 197 ? 33.954 -12.366 -35.731 1.00 80.75 197 VAL A C 1
ATOM 1519 O O . VAL A 1 197 ? 35.123 -11.992 -35.808 1.00 80.75 197 VAL A O 1
ATOM 1522 N N . ARG A 1 198 ? 33.411 -12.723 -34.559 1.00 77.44 198 ARG A N 1
ATOM 1523 C CA . ARG A 1 198 ? 34.132 -12.702 -33.273 1.00 77.44 198 ARG A CA 1
ATOM 1524 C C . ARG A 1 198 ? 35.255 -13.747 -33.205 1.00 77.44 198 ARG A C 1
ATOM 1526 O O . ARG A 1 198 ? 36.292 -13.480 -32.603 1.00 77.44 198 ARG A O 1
ATOM 1533 N N . GLU A 1 199 ? 35.069 -14.919 -33.809 1.00 82.19 199 GLU A N 1
ATOM 1534 C CA . GLU A 1 199 ? 36.102 -15.952 -33.943 1.00 82.19 199 GLU A CA 1
ATOM 1535 C C . GLU A 1 199 ? 37.233 -15.496 -34.873 1.00 82.19 199 GLU A C 1
ATOM 1537 O O . GLU A 1 199 ? 38.394 -15.482 -34.460 1.00 82.19 199 GLU A O 1
ATOM 1542 N N . CYS A 1 200 ? 36.884 -15.024 -36.074 1.00 83.12 200 CYS A N 1
ATOM 1543 C CA . CYS A 1 200 ? 37.809 -14.395 -37.016 1.00 83.12 200 CYS A CA 1
ATOM 1544 C C . CYS A 1 200 ? 38.644 -13.290 -36.346 1.00 83.12 200 CYS A C 1
ATOM 1546 O O . CYS A 1 200 ? 39.869 -13.314 -36.420 1.00 83.12 200 CYS A O 1
ATOM 1548 N N . ALA A 1 201 ? 38.009 -12.350 -35.637 1.00 76.62 201 ALA A N 1
ATOM 1549 C CA . ALA A 1 201 ? 38.688 -11.183 -35.071 1.00 76.62 201 ALA A CA 1
ATOM 1550 C C . ALA A 1 201 ? 39.735 -11.507 -33.983 1.00 76.62 201 ALA A C 1
ATOM 1552 O O . ALA A 1 201 ? 40.525 -10.639 -33.611 1.00 76.62 201 ALA A O 1
ATOM 1553 N N . ARG A 1 202 ? 39.766 -12.743 -33.465 1.00 77.56 202 ARG A N 1
ATOM 1554 C CA . ARG A 1 202 ? 40.810 -13.214 -32.536 1.00 77.56 202 ARG A CA 1
ATOM 1555 C C . ARG A 1 202 ? 42.081 -13.663 -33.261 1.00 77.56 202 ARG A C 1
ATOM 1557 O O . ARG A 1 202 ? 43.168 -13.596 -32.670 1.00 77.56 202 ARG A O 1
ATOM 1564 N N . GLN A 1 203 ? 41.962 -14.105 -34.512 1.00 72.25 203 GLN A N 1
ATOM 1565 C CA . GLN A 1 203 ? 43.088 -14.507 -35.353 1.00 72.25 203 GLN A CA 1
ATOM 1566 C C . GLN A 1 203 ? 43.967 -13.280 -35.657 1.00 72.25 203 GLN A C 1
ATOM 1568 O O . GLN A 1 203 ? 43.470 -12.169 -35.815 1.00 72.25 203 GLN A O 1
ATOM 1573 N N . GLY A 1 204 ? 45.293 -13.455 -35.628 1.00 61.53 204 GLY A N 1
ATOM 1574 C CA . GLY A 1 204 ? 46.249 -12.354 -35.849 1.00 61.53 204 GLY A CA 1
ATOM 1575 C C . GLY A 1 204 ? 46.880 -12.325 -37.242 1.00 61.53 204 GLY A C 1
ATOM 1576 O O . GLY A 1 204 ? 47.311 -11.274 -37.691 1.00 61.53 204 GLY A O 1
ATOM 1577 N N . VAL A 1 205 ? 46.941 -13.477 -37.913 1.00 69.62 205 VAL A N 1
ATOM 1578 C CA . VAL A 1 205 ? 47.690 -13.679 -39.171 1.00 69.62 205 VAL A CA 1
ATOM 1579 C C . VAL A 1 205 ? 46.755 -13.664 -40.391 1.00 69.62 205 VAL A C 1
ATOM 1581 O O . VAL A 1 205 ? 47.148 -13.279 -41.488 1.00 69.62 205 VAL A O 1
ATOM 1584 N N . SER A 1 206 ? 45.498 -14.048 -40.177 1.00 78.25 206 SER A N 1
ATOM 1585 C CA . SER A 1 206 ? 44.391 -14.039 -41.132 1.00 78.25 206 SER A CA 1
ATOM 1586 C C . SER A 1 206 ? 43.228 -13.246 -40.543 1.00 78.25 206 SER A C 1
ATOM 1588 O O . SER A 1 206 ? 43.008 -13.275 -39.332 1.00 78.25 206 SER A O 1
ATOM 1590 N N . GLY A 1 207 ? 42.480 -12.545 -41.391 1.00 84.62 207 GLY A N 1
ATOM 1591 C CA . GLY A 1 207 ? 41.260 -11.836 -41.016 1.00 84.62 207 GLY A CA 1
ATOM 1592 C C . GLY A 1 207 ? 40.090 -12.205 -41.921 1.00 84.62 207 GLY A C 1
ATOM 1593 O O . GLY A 1 207 ? 40.190 -13.065 -42.789 1.00 84.62 207 GLY A O 1
ATOM 1594 N N . CYS A 1 208 ? 38.967 -11.524 -41.730 1.00 88.62 208 CYS A N 1
ATOM 1595 C CA . CYS A 1 208 ? 37.765 -11.638 -42.547 1.00 88.62 208 CYS A CA 1
ATOM 1596 C C . CYS A 1 208 ? 37.349 -10.238 -42.994 1.00 88.62 208 CYS A C 1
ATOM 1598 O O . CYS A 1 208 ? 37.503 -9.273 -42.244 1.00 88.62 208 CYS A O 1
ATOM 1600 N N . LEU A 1 209 ? 36.821 -10.139 -44.210 1.00 89.88 209 LEU A N 1
ATOM 1601 C CA . LEU A 1 209 ? 36.190 -8.930 -44.715 1.00 89.88 209 LEU A CA 1
ATOM 1602 C C . LEU A 1 209 ? 34.679 -9.121 -44.593 1.00 89.88 209 LEU A C 1
ATOM 1604 O O . LEU A 1 209 ? 34.146 -10.111 -45.091 1.00 89.88 209 LEU A O 1
ATOM 1608 N N . PHE A 1 210 ? 33.986 -8.211 -43.914 1.00 86.50 210 PHE A N 1
ATOM 1609 C CA . PHE A 1 210 ? 32.541 -8.325 -43.704 1.00 86.50 210 PHE A CA 1
ATOM 1610 C C . PHE A 1 210 ? 31.829 -6.979 -43.825 1.00 86.50 210 PHE A C 1
ATOM 1612 O O . PHE A 1 210 ? 32.422 -5.927 -43.591 1.00 86.50 210 PHE A O 1
ATOM 1619 N N . TYR A 1 211 ? 30.544 -7.009 -44.178 1.00 76.88 211 TYR A N 1
ATOM 1620 C CA . TYR A 1 211 ? 29.684 -5.823 -44.238 1.00 76.88 211 TYR A CA 1
ATOM 1621 C C . TYR A 1 211 ? 28.573 -5.882 -43.203 1.00 76.88 211 TYR A C 1
ATOM 1623 O O . TYR A 1 211 ? 28.024 -6.944 -42.903 1.00 76.88 211 TYR A O 1
ATOM 1631 N N . TYR A 1 212 ? 28.214 -4.701 -42.704 1.00 65.50 212 TYR A N 1
ATOM 1632 C CA . TYR A 1 212 ? 27.100 -4.521 -41.791 1.00 65.50 212 TYR A CA 1
ATOM 1633 C C . TYR A 1 212 ? 26.423 -3.160 -42.033 1.00 65.50 212 TYR A C 1
ATOM 1635 O O . TYR A 1 212 ? 26.979 -2.120 -41.679 1.00 65.50 212 TYR A O 1
ATOM 1643 N N . CYS A 1 213 ? 25.253 -3.165 -42.684 1.00 51.38 213 CYS A N 1
ATOM 1644 C CA . CYS A 1 213 ? 24.378 -2.007 -42.923 1.00 51.38 213 CYS A CA 1
ATOM 1645 C C . CYS A 1 213 ? 23.015 -2.452 -43.501 1.00 51.38 213 CYS A C 1
ATOM 1647 O O . CYS A 1 213 ? 22.881 -3.572 -43.986 1.00 51.38 213 CYS A O 1
ATOM 1649 N N . ASN A 1 214 ? 22.013 -1.569 -43.430 1.00 39.81 214 ASN A N 1
ATOM 1650 C CA . ASN A 1 214 ? 20.662 -1.732 -43.965 1.00 39.81 214 ASN A CA 1
ATOM 1651 C C . ASN A 1 214 ? 20.317 -0.564 -44.918 1.00 39.81 214 ASN A C 1
ATOM 1653 O O . ASN A 1 214 ? 20.508 0.594 -44.546 1.00 39.81 214 ASN A O 1
ATOM 1657 N N . PHE A 1 215 ? 19.784 -0.853 -46.112 1.00 38.22 215 PHE A N 1
ATOM 1658 C CA . PHE A 1 215 ? 19.415 0.143 -47.133 1.00 38.22 215 PHE A CA 1
ATOM 1659 C C . PHE A 1 215 ? 18.108 -0.224 -47.873 1.00 38.22 215 PHE A C 1
ATOM 1661 O O . PHE A 1 215 ? 17.791 -1.401 -48.043 1.00 38.22 215 PHE A O 1
ATOM 1668 N N . SER A 1 216 ? 17.357 0.783 -48.349 1.00 37.75 216 SER A N 1
ATOM 1669 C CA . SER A 1 216 ? 16.111 0.605 -49.123 1.00 37.75 216 SER A CA 1
ATOM 1670 C C . SER A 1 216 ? 16.365 0.677 -50.624 1.00 37.75 216 SER A C 1
ATOM 1672 O O . SER A 1 216 ? 16.863 1.675 -51.139 1.00 37.75 216 SER A O 1
ATOM 1674 N N . THR A 1 217 ? 15.914 -0.341 -51.350 1.00 38.31 217 THR A N 1
ATOM 1675 C CA . THR A 1 217 ? 16.123 -0.518 -52.796 1.00 38.31 217 THR A CA 1
ATOM 1676 C C . THR A 1 217 ? 15.426 0.513 -53.699 1.00 38.31 217 THR A C 1
ATOM 1678 O O . THR A 1 217 ? 15.629 0.485 -54.909 1.00 38.31 217 THR A O 1
ATOM 1681 N N . THR A 1 218 ? 14.638 1.449 -53.158 1.00 43.28 218 THR A N 1
ATOM 1682 C CA . THR A 1 218 ? 13.811 2.397 -53.933 1.00 43.28 218 THR A CA 1
ATOM 1683 C C . THR A 1 218 ? 14.577 3.488 -54.698 1.00 43.28 218 THR A C 1
ATOM 1685 O O . THR A 1 218 ? 13.968 4.179 -55.512 1.00 43.28 218 THR A O 1
ATOM 1688 N N . ALA A 1 219 ? 15.892 3.641 -54.492 1.00 44.44 219 ALA A N 1
ATOM 1689 C CA . ALA A 1 219 ? 16.708 4.682 -55.140 1.00 44.44 219 ALA A CA 1
ATOM 1690 C C . ALA A 1 219 ? 17.780 4.164 -56.126 1.00 44.44 219 ALA A C 1
ATOM 1692 O O . ALA A 1 219 ? 18.466 4.970 -56.758 1.00 44.44 219 ALA A O 1
ATOM 1693 N N . VAL A 1 220 ? 17.945 2.844 -56.277 1.00 40.25 220 VAL A N 1
ATOM 1694 C CA . VAL A 1 220 ? 18.966 2.267 -57.171 1.00 40.25 220 VAL A CA 1
ATOM 1695 C C . VAL A 1 220 ? 18.447 2.274 -58.612 1.00 40.25 220 VAL A C 1
ATOM 1697 O O . VAL A 1 220 ? 17.472 1.597 -58.921 1.00 40.25 220 VAL A O 1
ATOM 1700 N N . GLY A 1 221 ? 19.102 3.038 -59.494 1.00 41.28 221 GLY A N 1
ATOM 1701 C CA . GLY A 1 221 ? 18.750 3.139 -60.920 1.00 41.28 221 GLY A CA 1
ATOM 1702 C C . GLY A 1 221 ? 18.094 4.454 -61.362 1.00 41.28 221 GLY A C 1
ATOM 1703 O O . GLY A 1 221 ? 17.708 4.564 -62.522 1.00 41.28 221 GLY A O 1
ATOM 1704 N N . GLN A 1 222 ? 17.979 5.459 -60.484 1.00 41.34 222 GLN A N 1
ATOM 1705 C CA . GLN A 1 222 ? 17.562 6.812 -60.887 1.00 41.34 222 GLN A CA 1
ATOM 1706 C C . GLN A 1 222 ? 18.729 7.574 -61.556 1.00 41.34 222 GLN A C 1
ATOM 1708 O O . GLN A 1 222 ? 19.850 7.510 -61.046 1.00 41.34 222 GLN A O 1
ATOM 1713 N N . PRO A 1 223 ? 18.498 8.311 -62.662 1.00 39.16 223 PRO A N 1
ATOM 1714 C CA . PRO A 1 223 ? 19.564 8.783 -63.556 1.00 39.16 223 PRO A CA 1
ATOM 1715 C C . PRO A 1 223 ? 20.456 9.922 -63.027 1.00 39.16 223 PRO A C 1
ATOM 1717 O O . PRO A 1 223 ? 21.435 10.251 -63.690 1.00 39.16 223 PRO A O 1
ATOM 1720 N N . GLU A 1 224 ? 20.167 10.515 -61.862 1.00 42.34 224 GLU A N 1
ATOM 1721 C CA . GLU A 1 224 ? 20.935 11.657 -61.318 1.00 42.34 224 GLU A CA 1
ATOM 1722 C C . GLU A 1 224 ? 21.818 11.331 -60.097 1.00 42.34 224 GLU A C 1
ATOM 1724 O O . GLU A 1 224 ? 22.552 12.196 -59.620 1.00 42.34 224 GLU A O 1
ATOM 1729 N N . ASN A 1 225 ? 21.812 10.091 -59.592 1.00 39.12 225 ASN A N 1
ATOM 1730 C CA . ASN A 1 225 ? 22.602 9.737 -58.408 1.00 39.12 225 ASN A CA 1
ATOM 1731 C C . ASN A 1 225 ? 23.965 9.130 -58.764 1.00 39.12 225 ASN A C 1
ATOM 1733 O O . ASN A 1 225 ? 24.101 7.925 -58.987 1.00 39.12 225 ASN A O 1
ATOM 1737 N N . PHE A 1 226 ? 25.006 9.959 -58.686 1.00 37.22 226 PHE A N 1
ATOM 1738 C CA . PHE A 1 226 ? 26.353 9.467 -58.410 1.00 37.22 226 PHE A CA 1
ATOM 1739 C C . PHE A 1 226 ? 26.330 8.699 -57.081 1.00 37.22 226 PHE A C 1
ATOM 1741 O O . PHE A 1 226 ? 25.923 9.256 -56.060 1.00 37.22 226 PHE A O 1
ATOM 1748 N N . LEU A 1 227 ? 26.826 7.455 -57.050 1.00 41.50 227 LEU A N 1
ATOM 1749 C CA . LEU A 1 227 ? 27.286 6.900 -55.778 1.00 41.50 227 LEU A CA 1
ATOM 1750 C C . LEU A 1 227 ? 28.457 7.772 -55.318 1.00 41.50 227 LEU A C 1
ATOM 1752 O O . LEU A 1 227 ? 29.562 7.669 -55.850 1.00 41.50 227 LEU A O 1
ATOM 1756 N N . THR A 1 228 ? 28.224 8.626 -54.326 1.00 38.56 228 THR A N 1
ATOM 1757 C CA . THR A 1 228 ? 29.301 9.223 -53.542 1.00 38.56 228 THR A CA 1
ATOM 1758 C C . THR A 1 228 ? 30.015 8.074 -52.841 1.00 38.56 228 THR A C 1
ATOM 1760 O O . THR A 1 228 ? 29.488 7.507 -51.888 1.00 38.56 228 THR A O 1
ATOM 1763 N N . CYS A 1 229 ? 31.176 7.676 -53.368 1.00 42.53 229 CYS A N 1
ATOM 1764 C CA . CYS A 1 229 ? 31.943 6.497 -52.949 1.00 42.53 229 CYS A CA 1
ATOM 1765 C C . CYS A 1 229 ? 32.624 6.644 -51.574 1.00 42.53 229 CYS A C 1
ATOM 1767 O O . CYS A 1 229 ? 33.711 6.104 -51.373 1.00 42.53 229 CYS A O 1
ATOM 1769 N N . ASP A 1 230 ? 32.000 7.374 -50.655 1.00 47.06 230 ASP A N 1
ATOM 1770 C CA . ASP A 1 230 ? 32.442 7.556 -49.282 1.00 47.06 230 ASP A CA 1
ATOM 1771 C C . ASP A 1 230 ? 31.294 7.173 -48.344 1.00 47.06 230 ASP A C 1
ATOM 1773 O O . ASP A 1 230 ? 30.137 7.547 -48.562 1.00 47.06 230 ASP A O 1
ATOM 1777 N N . TRP A 1 231 ? 31.593 6.352 -47.342 1.00 58.34 231 TRP A N 1
ATOM 1778 C CA . TRP A 1 231 ? 30.573 5.775 -46.471 1.00 58.34 231 TRP A CA 1
ATOM 1779 C C . TRP A 1 231 ? 30.023 6.827 -45.503 1.00 58.34 231 TRP A C 1
ATOM 1781 O O . TRP A 1 231 ? 30.784 7.453 -44.763 1.00 58.34 231 TRP A O 1
ATOM 1791 N N . THR A 1 232 ? 28.698 6.994 -45.455 1.00 58.00 232 THR A N 1
ATOM 1792 C CA . THR A 1 232 ? 28.067 7.979 -44.571 1.00 58.00 232 THR A CA 1
ATOM 1793 C C . THR A 1 232 ? 28.179 7.573 -43.101 1.00 58.00 232 THR A C 1
ATOM 1795 O O . THR A 1 232 ? 27.676 6.540 -42.659 1.00 58.00 232 THR A O 1
ATOM 1798 N N . THR A 1 233 ? 28.829 8.435 -42.322 1.00 67.38 233 THR A N 1
ATOM 1799 C CA . THR A 1 233 ? 28.712 8.462 -40.863 1.00 67.38 233 THR A CA 1
ATOM 1800 C C . THR A 1 233 ? 27.377 9.120 -40.514 1.00 67.38 233 THR A C 1
ATOM 1802 O O . THR A 1 233 ? 27.151 10.276 -40.871 1.00 67.38 233 THR A O 1
ATOM 1805 N N . GLU A 1 234 ? 26.484 8.404 -39.831 1.00 75.19 234 GLU A N 1
ATOM 1806 C CA . GLU A 1 234 ? 25.126 8.874 -39.541 1.00 75.19 234 GLU A CA 1
ATOM 1807 C C . GLU A 1 234 ? 24.910 9.113 -38.049 1.00 75.19 234 GLU A C 1
ATOM 1809 O O . GLU A 1 234 ? 25.167 8.245 -37.216 1.00 75.19 234 GLU A O 1
ATOM 1814 N N . LEU A 1 235 ? 24.371 10.281 -37.697 1.00 81.00 235 LEU A N 1
ATOM 1815 C CA . LEU A 1 235 ? 23.901 10.535 -36.338 1.00 81.00 235 LEU A CA 1
ATOM 1816 C C . LEU A 1 235 ? 22.597 9.771 -36.118 1.00 81.00 235 LEU A C 1
ATOM 1818 O O . LEU A 1 235 ? 21.563 10.106 -36.700 1.00 81.00 235 LEU A O 1
ATOM 1822 N N . LEU A 1 236 ? 22.648 8.746 -35.269 1.00 85.75 236 LEU A N 1
ATOM 1823 C CA . LEU A 1 236 ? 21.478 7.929 -34.968 1.00 85.75 236 LEU A CA 1
ATOM 1824 C C . LEU A 1 236 ? 20.447 8.764 -34.200 1.00 85.75 236 LEU A C 1
ATOM 1826 O O . LEU A 1 236 ? 20.789 9.655 -33.416 1.00 85.75 236 LEU A O 1
ATOM 1830 N N . GLN A 1 237 ? 19.170 8.501 -34.449 1.00 88.94 237 GLN A N 1
ATOM 1831 C CA . GLN A 1 237 ? 18.050 9.281 -33.924 1.00 88.94 237 GLN A CA 1
ATOM 1832 C C . GLN A 1 237 ? 17.244 8.487 -32.895 1.00 88.94 237 GLN A C 1
ATOM 1834 O O . GLN A 1 237 ? 17.307 7.261 -32.834 1.00 88.94 237 GLN A O 1
ATOM 1839 N N . LYS A 1 238 ? 16.440 9.194 -32.107 1.00 92.44 238 LYS A N 1
ATOM 1840 C CA . LYS A 1 238 ? 15.398 8.626 -31.249 1.00 92.44 238 LYS A CA 1
ATOM 1841 C C . LYS A 1 238 ? 14.048 9.031 -31.828 1.00 92.44 238 LYS A C 1
ATOM 1843 O O . LYS A 1 238 ? 13.897 10.167 -32.265 1.00 92.44 238 LYS A O 1
ATOM 1848 N N . ILE A 1 239 ? 13.052 8.154 -31.786 1.00 92.62 239 ILE A N 1
ATOM 1849 C CA . ILE A 1 239 ? 11.670 8.493 -32.166 1.00 92.62 239 ILE A CA 1
ATOM 1850 C C . ILE A 1 239 ? 10.684 7.946 -31.139 1.00 92.62 239 ILE A C 1
ATOM 1852 O O . ILE A 1 239 ? 10.931 6.906 -30.529 1.00 92.62 239 ILE A O 1
ATOM 1856 N N . TYR A 1 240 ? 9.569 8.643 -30.930 1.00 94.44 240 TYR A N 1
ATOM 1857 C CA . TYR A 1 240 ? 8.566 8.255 -29.935 1.00 94.44 240 TYR A CA 1
ATOM 1858 C C . TYR A 1 240 ? 7.138 8.644 -30.347 1.00 94.44 240 TYR A C 1
ATOM 1860 O O . TYR A 1 240 ? 6.942 9.468 -31.237 1.00 94.44 240 TYR A O 1
ATOM 1868 N N . THR A 1 241 ? 6.118 8.024 -29.748 1.00 94.25 241 THR A N 1
ATOM 1869 C CA . THR A 1 241 ? 4.707 8.300 -30.082 1.00 94.25 241 THR A CA 1
ATOM 1870 C C . THR A 1 241 ? 4.303 9.701 -29.628 1.00 94.25 241 THR A C 1
ATOM 1872 O O . THR A 1 241 ? 4.590 10.104 -28.498 1.00 94.25 241 THR A O 1
ATOM 1875 N N . SER A 1 242 ? 3.578 10.452 -30.463 1.00 90.12 242 SER A N 1
ATOM 1876 C CA . SER A 1 242 ? 3.120 11.799 -30.088 1.00 90.12 242 SER A CA 1
ATOM 1877 C C . SER A 1 242 ? 2.230 11.806 -28.841 1.00 90.12 242 SER A C 1
ATOM 1879 O O . SER A 1 242 ? 2.253 12.769 -28.072 1.00 90.12 242 SER A O 1
ATOM 1881 N N . SER A 1 243 ? 1.547 10.690 -28.563 1.00 88.44 243 SER A N 1
ATOM 1882 C CA . SER A 1 243 ? 0.738 10.491 -27.358 1.00 88.44 243 SER A CA 1
ATOM 1883 C C . SER A 1 243 ? 1.529 10.527 -26.039 1.00 88.44 243 SER A C 1
ATOM 1885 O O . SER A 1 243 ? 0.932 10.781 -24.995 1.00 88.44 243 SER A O 1
ATOM 1887 N N . LEU A 1 244 ? 2.854 10.322 -26.041 1.00 86.00 244 LEU A N 1
ATOM 1888 C CA . LEU A 1 244 ? 3.668 10.474 -24.825 1.00 86.00 244 LEU A CA 1
ATOM 1889 C C . LEU A 1 244 ? 3.751 11.933 -24.362 1.00 86.00 244 LEU A C 1
ATOM 1891 O O . LEU A 1 244 ? 3.814 12.171 -23.159 1.00 86.00 244 LEU A O 1
ATOM 1895 N N . ARG A 1 245 ? 3.684 12.915 -25.277 1.00 82.81 245 ARG A N 1
ATOM 1896 C CA . ARG A 1 245 ? 3.725 14.344 -24.909 1.00 82.81 245 ARG A CA 1
ATOM 1897 C C . ARG A 1 245 ? 2.558 14.759 -24.008 1.00 82.81 245 ARG A C 1
ATOM 1899 O O . ARG A 1 245 ? 2.698 15.713 -23.253 1.00 82.81 245 ARG A O 1
ATOM 1906 N N . THR A 1 246 ? 1.428 14.053 -24.083 1.00 79.56 246 THR A N 1
ATOM 1907 C CA . THR A 1 246 ? 0.241 14.297 -23.250 1.00 79.56 246 THR A CA 1
ATOM 1908 C C . THR A 1 246 ? 0.094 13.283 -22.117 1.00 79.56 246 THR A C 1
ATOM 1910 O O . THR A 1 246 ? -0.238 13.680 -21.005 1.00 79.56 246 THR A O 1
ATOM 1913 N N . ARG A 1 247 ? 0.365 11.988 -22.356 1.00 84.50 247 ARG A N 1
ATOM 1914 C CA . ARG A 1 247 ? 0.244 10.932 -21.328 1.00 84.50 247 ARG A CA 1
ATOM 1915 C C . ARG A 1 247 ? 1.358 10.960 -20.276 1.00 84.50 247 ARG A C 1
ATOM 1917 O O . ARG A 1 247 ? 1.102 10.613 -19.129 1.00 84.50 247 ARG A O 1
ATOM 1924 N N . ALA A 1 248 ? 2.582 11.320 -20.663 1.00 84.69 248 ALA A N 1
ATOM 1925 C CA . ALA A 1 248 ? 3.758 11.301 -19.794 1.00 84.69 248 ALA A CA 1
ATOM 1926 C C . ALA A 1 248 ? 4.812 12.327 -20.270 1.00 84.69 248 ALA A C 1
ATOM 1928 O O . ALA A 1 248 ? 5.879 11.938 -20.758 1.00 84.69 248 ALA A O 1
ATOM 1929 N N . PRO A 1 249 ? 4.542 13.644 -20.152 1.00 84.88 249 PRO A N 1
ATOM 1930 C CA . PRO A 1 249 ? 5.432 14.694 -20.658 1.00 84.88 249 PRO A CA 1
ATOM 1931 C C . PRO A 1 249 ? 6.863 14.596 -20.105 1.00 84.88 249 PRO A C 1
ATOM 1933 O O . PRO A 1 249 ? 7.816 14.851 -20.833 1.00 84.88 249 PRO A O 1
ATOM 1936 N N . GLN A 1 250 ? 7.037 14.146 -18.860 1.00 86.88 250 GLN A N 1
ATOM 1937 C CA . GLN A 1 250 ? 8.345 13.884 -18.255 1.00 86.88 250 GLN A CA 1
ATOM 1938 C C . GLN A 1 250 ? 9.142 12.786 -18.986 1.00 86.88 250 GLN A C 1
ATOM 1940 O O . GLN A 1 250 ? 10.351 12.918 -19.158 1.00 86.88 250 GLN A O 1
ATOM 1945 N N . ILE A 1 251 ? 8.476 11.742 -19.494 1.00 91.38 251 ILE A N 1
ATOM 1946 C CA . ILE A 1 251 ? 9.118 10.692 -20.301 1.00 91.38 251 ILE A CA 1
ATOM 1947 C C . ILE A 1 251 ? 9.490 11.247 -21.681 1.00 91.38 251 ILE A C 1
ATOM 1949 O O . ILE A 1 251 ? 10.596 11.002 -22.156 1.00 91.38 251 ILE A O 1
ATOM 1953 N N . ALA A 1 252 ? 8.619 12.047 -22.304 1.00 90.06 252 ALA A N 1
ATOM 1954 C CA . ALA A 1 252 ? 8.924 12.707 -23.576 1.00 90.06 252 ALA A CA 1
ATOM 1955 C C . ALA A 1 252 ? 10.143 13.651 -23.467 1.00 90.06 252 ALA A C 1
ATOM 1957 O O . ALA A 1 252 ? 11.023 13.615 -24.330 1.00 90.06 252 ALA A O 1
ATOM 1958 N N . SER A 1 253 ? 10.236 14.432 -22.384 1.00 91.50 253 SER A N 1
ATOM 1959 C CA . SER A 1 253 ? 11.395 15.283 -22.081 1.00 91.50 253 SER A CA 1
ATOM 1960 C C . SER A 1 253 ? 12.672 14.469 -21.857 1.00 91.50 253 SER A C 1
ATOM 1962 O O . SER A 1 253 ? 13.705 14.804 -22.432 1.00 91.50 253 SER A O 1
ATOM 1964 N N . PHE A 1 254 ? 12.603 13.373 -21.090 1.00 94.44 254 PHE A N 1
ATOM 1965 C CA . PHE A 1 254 ? 13.734 12.455 -20.907 1.00 94.44 254 PHE A CA 1
ATOM 1966 C C . PHE A 1 254 ? 14.223 11.873 -22.242 1.00 94.44 254 PHE A C 1
ATOM 1968 O O . PHE A 1 254 ? 15.417 11.930 -22.529 1.00 94.44 254 PHE A O 1
ATOM 1975 N N . ILE A 1 255 ? 13.315 11.377 -23.095 1.00 94.44 255 ILE A N 1
ATOM 1976 C CA . ILE A 1 255 ? 13.670 10.829 -24.416 1.00 94.44 255 ILE A CA 1
ATOM 1977 C C . ILE A 1 255 ? 14.399 11.886 -25.253 1.00 94.44 255 ILE A C 1
ATOM 1979 O O . ILE A 1 255 ? 15.393 11.573 -25.905 1.00 94.44 255 ILE A O 1
ATOM 1983 N N . GLN A 1 256 ? 13.958 13.145 -25.224 1.00 92.88 256 GLN A N 1
ATOM 1984 C CA . GLN A 1 256 ? 14.625 14.228 -25.952 1.00 92.88 256 GLN A CA 1
ATOM 1985 C C . GLN A 1 256 ? 15.998 14.584 -25.363 1.00 92.88 256 GLN A C 1
ATOM 1987 O O . GLN A 1 256 ? 16.954 14.767 -26.123 1.00 92.88 256 GLN A O 1
ATOM 1992 N N . ALA A 1 257 ? 16.123 14.620 -24.035 1.00 94.00 257 ALA A N 1
ATOM 1993 C CA . ALA A 1 257 ? 17.356 14.980 -23.341 1.00 94.00 257 ALA A CA 1
ATOM 1994 C C . ALA A 1 257 ? 18.439 13.884 -23.377 1.00 94.00 257 ALA A C 1
ATOM 1996 O O . ALA A 1 257 ? 19.620 14.217 -23.446 1.00 94.00 257 ALA A O 1
ATOM 1997 N N . MET A 1 258 ? 18.054 12.600 -23.377 1.00 94.25 258 MET A N 1
ATOM 1998 C CA . MET A 1 258 ? 18.970 11.452 -23.351 1.00 94.25 258 MET A CA 1
ATOM 1999 C C . MET A 1 258 ? 19.992 11.507 -24.494 1.00 94.25 258 MET A C 1
ATOM 2001 O O . MET A 1 258 ? 19.602 11.424 -25.662 1.00 94.25 258 MET A O 1
ATOM 2005 N N . LYS A 1 259 ? 21.289 11.608 -24.172 1.00 92.25 259 LYS A N 1
ATOM 2006 C CA . LYS A 1 259 ? 22.367 11.663 -25.171 1.00 92.25 259 LYS A CA 1
ATOM 2007 C C . LYS A 1 259 ? 23.609 10.864 -24.769 1.00 92.25 259 LYS A C 1
ATOM 2009 O O . LYS A 1 259 ? 24.382 11.310 -23.932 1.00 92.25 259 LYS A O 1
ATOM 2014 N N . LEU A 1 260 ? 23.838 9.722 -25.407 1.00 89.94 260 LEU A N 1
ATOM 2015 C CA . LEU A 1 260 ? 25.089 8.966 -25.311 1.00 89.94 260 LEU A CA 1
ATOM 2016 C C . LEU A 1 260 ? 26.031 9.452 -26.418 1.00 89.94 260 LEU A C 1
ATOM 2018 O O . LEU A 1 260 ? 25.664 9.372 -27.585 1.00 89.94 260 LEU A O 1
ATOM 2022 N N . GLY A 1 261 ? 27.213 9.963 -26.075 1.00 86.62 261 GLY A N 1
ATOM 2023 C CA . GLY A 1 261 ? 28.257 10.286 -27.047 1.00 86.62 261 GLY A CA 1
ATOM 2024 C C . GLY A 1 261 ? 29.111 9.068 -27.400 1.00 86.62 261 GLY A C 1
ATOM 2025 O O . GLY A 1 261 ? 28.923 7.969 -26.868 1.00 86.62 261 GLY A O 1
ATOM 2026 N N . ASP A 1 262 ? 30.081 9.265 -28.298 1.00 82.88 262 ASP A N 1
ATOM 2027 C CA . ASP A 1 262 ? 30.988 8.196 -28.731 1.00 82.88 262 ASP A CA 1
ATOM 2028 C C . ASP A 1 262 ? 31.818 7.628 -27.560 1.00 82.88 262 ASP A C 1
ATOM 2030 O O . ASP A 1 262 ? 32.154 6.446 -27.547 1.00 82.88 262 ASP A O 1
ATOM 2034 N N . ILE A 1 263 ? 32.111 8.430 -26.531 1.00 86.50 263 ILE A N 1
ATOM 2035 C CA . ILE A 1 263 ? 32.810 7.973 -25.317 1.00 86.50 263 ILE A CA 1
ATOM 2036 C C . ILE A 1 263 ? 31.906 7.034 -24.505 1.00 86.50 263 ILE A C 1
ATOM 2038 O O . ILE A 1 263 ? 32.327 5.951 -24.095 1.00 86.50 263 ILE A O 1
ATOM 2042 N N . GLU A 1 264 ? 30.647 7.417 -24.290 1.00 89.44 264 GLU A N 1
ATOM 2043 C CA . GLU A 1 264 ? 29.689 6.656 -23.492 1.00 89.44 264 GLU A CA 1
ATOM 2044 C C . GLU A 1 264 ? 29.346 5.312 -24.137 1.00 89.44 264 GLU A C 1
ATOM 2046 O O . GLU A 1 264 ? 29.337 4.296 -23.438 1.00 89.44 264 GLU A O 1
ATOM 2051 N N . ILE A 1 265 ? 29.109 5.281 -25.455 1.00 86.56 265 ILE A N 1
ATOM 2052 C CA . ILE A 1 265 ? 28.810 4.031 -26.166 1.00 86.56 265 ILE A CA 1
ATOM 2053 C C . ILE A 1 265 ? 30.028 3.098 -26.201 1.00 86.56 265 ILE A C 1
ATOM 2055 O O . ILE A 1 265 ? 29.877 1.899 -25.973 1.00 86.56 265 ILE A O 1
ATOM 2059 N N . ASN A 1 266 ? 31.247 3.624 -26.371 1.00 83.12 266 ASN A N 1
ATOM 2060 C CA . ASN A 1 266 ? 32.463 2.810 -26.294 1.00 83.12 266 ASN A CA 1
ATOM 2061 C C . ASN A 1 266 ? 32.666 2.218 -24.889 1.00 83.12 266 ASN A C 1
ATOM 2063 O O . ASN A 1 266 ? 32.974 1.033 -24.768 1.00 83.12 266 ASN A O 1
ATOM 2067 N N . ASN A 1 267 ? 32.412 2.988 -23.827 1.00 86.06 267 ASN A N 1
ATOM 2068 C CA . ASN A 1 267 ? 32.461 2.489 -22.448 1.00 86.06 267 ASN A CA 1
ATOM 2069 C C . ASN A 1 267 ? 31.398 1.403 -22.182 1.00 86.06 267 ASN A C 1
ATOM 2071 O O . ASN A 1 267 ? 31.690 0.395 -21.538 1.00 86.06 267 ASN A O 1
ATOM 2075 N N . LEU A 1 268 ? 30.179 1.569 -22.709 1.00 86.44 268 LEU A N 1
ATOM 2076 C CA . LEU A 1 268 ? 29.112 0.559 -22.652 1.00 86.44 268 LEU A CA 1
ATOM 2077 C C . LEU A 1 268 ? 29.506 -0.741 -23.374 1.00 86.44 268 LEU A C 1
ATOM 2079 O O . LEU A 1 268 ? 29.317 -1.830 -22.831 1.00 86.44 268 LEU A O 1
ATOM 2083 N N . LEU A 1 269 ? 30.095 -0.641 -24.569 1.00 82.50 269 LEU A N 1
ATOM 2084 C CA . LEU A 1 269 ? 30.560 -1.794 -25.346 1.00 82.50 269 LEU A CA 1
ATOM 2085 C C . LEU A 1 269 ? 31.763 -2.499 -24.693 1.00 82.50 269 LEU A C 1
ATOM 2087 O O . LEU A 1 269 ? 31.856 -3.726 -24.750 1.00 82.50 269 LEU A O 1
ATOM 2091 N N . GLN A 1 270 ? 32.651 -1.760 -24.018 1.00 82.06 270 GLN A N 1
ATOM 2092 C CA . GLN A 1 270 ? 33.733 -2.338 -23.212 1.00 82.06 270 GLN A CA 1
ATOM 2093 C C . GLN A 1 270 ? 33.202 -3.098 -21.987 1.00 82.06 270 GLN A C 1
ATOM 2095 O O . GLN A 1 270 ? 33.666 -4.207 -21.716 1.00 82.06 270 GLN A O 1
ATOM 2100 N N . GLU A 1 271 ? 32.200 -2.564 -21.278 1.00 80.88 271 GLU A N 1
ATOM 2101 C CA . GLU A 1 271 ? 31.530 -3.309 -20.203 1.00 80.88 271 GLU A CA 1
ATOM 2102 C C . GLU A 1 271 ? 30.833 -4.560 -20.728 1.00 80.88 271 GLU A C 1
ATOM 2104 O O . GLU A 1 271 ? 30.997 -5.619 -20.131 1.00 80.88 271 GLU A O 1
ATOM 2109 N N . TYR A 1 272 ? 30.131 -4.481 -21.863 1.00 81.44 272 TYR A N 1
ATOM 2110 C CA . TYR A 1 272 ? 29.526 -5.657 -22.493 1.00 81.44 272 TYR A CA 1
ATOM 2111 C C . TYR A 1 272 ? 30.572 -6.721 -22.856 1.00 81.44 272 TYR A C 1
ATOM 2113 O O . TYR A 1 272 ? 30.355 -7.907 -22.619 1.00 81.44 272 TYR A O 1
ATOM 2121 N N . ASN A 1 273 ? 31.751 -6.327 -23.344 1.00 77.12 273 ASN A N 1
ATOM 2122 C CA . ASN A 1 273 ? 32.840 -7.274 -23.591 1.00 77.12 273 ASN A CA 1
ATOM 2123 C C . ASN A 1 273 ? 33.319 -7.978 -22.299 1.00 77.12 273 ASN A C 1
ATOM 2125 O O . ASN A 1 273 ? 33.776 -9.121 -22.351 1.00 77.12 273 ASN A O 1
ATOM 2129 N N . ARG A 1 274 ? 33.180 -7.329 -21.134 1.00 79.06 274 ARG A N 1
ATOM 2130 C CA . ARG A 1 274 ? 33.514 -7.888 -19.813 1.00 79.06 274 ARG A CA 1
ATOM 2131 C C . ARG A 1 274 ? 32.390 -8.747 -19.215 1.00 79.06 274 ARG A C 1
ATOM 2133 O O . ARG A 1 274 ? 32.691 -9.774 -18.616 1.00 79.06 274 ARG A O 1
ATOM 2140 N N . THR A 1 275 ? 31.127 -8.331 -19.330 1.00 81.06 275 THR A N 1
ATOM 2141 C CA . THR A 1 275 ? 29.967 -9.023 -18.728 1.00 81.06 275 THR A CA 1
ATOM 2142 C C . THR A 1 275 ? 29.397 -10.124 -19.616 1.00 81.06 275 THR A C 1
ATOM 2144 O O . THR A 1 275 ? 28.839 -11.083 -19.099 1.00 81.06 275 THR A O 1
ATOM 2147 N N . GLN A 1 276 ? 29.510 -9.979 -20.940 1.00 80.50 276 GLN A N 1
ATOM 2148 C CA . GLN A 1 276 ? 28.805 -10.762 -21.965 1.00 80.50 276 GLN A CA 1
ATOM 2149 C C . GLN A 1 276 ? 27.263 -10.688 -21.890 1.00 80.50 276 GLN A C 1
ATOM 2151 O O . GLN A 1 276 ? 26.582 -11.337 -22.681 1.00 80.50 276 GLN A O 1
ATOM 2156 N N . ASP A 1 277 ? 26.711 -9.834 -21.020 1.00 83.75 277 ASP A N 1
ATOM 2157 C CA . ASP A 1 277 ? 25.289 -9.490 -20.959 1.00 83.75 277 ASP A CA 1
ATOM 2158 C C . ASP A 1 277 ? 25.067 -7.971 -21.051 1.00 83.75 277 ASP A C 1
ATOM 2160 O O . ASP A 1 277 ? 25.749 -7.162 -20.410 1.00 83.75 277 ASP A O 1
ATOM 2164 N N . TYR A 1 278 ? 24.077 -7.589 -21.861 1.00 83.25 278 TYR A N 1
ATOM 2165 C CA . TYR A 1 278 ? 23.729 -6.197 -22.142 1.00 83.25 278 TYR A CA 1
ATOM 2166 C C . TYR A 1 278 ? 23.042 -5.475 -20.969 1.00 83.25 278 TYR A C 1
ATOM 2168 O O . TYR A 1 278 ? 23.125 -4.251 -20.893 1.00 83.25 278 TYR A O 1
ATOM 2176 N N . PHE A 1 279 ? 22.319 -6.183 -20.091 1.00 87.94 279 PHE A N 1
ATOM 2177 C CA . PHE A 1 279 ? 21.658 -5.571 -18.931 1.00 87.94 279 PHE A CA 1
ATOM 2178 C C . PHE A 1 279 ? 22.675 -5.260 -17.834 1.00 87.94 279 PHE A C 1
ATOM 2180 O O . PHE A 1 279 ? 22.702 -4.136 -17.337 1.00 87.94 279 PHE A O 1
ATOM 2187 N N . ASP A 1 280 ? 23.575 -6.196 -17.534 1.00 89.06 280 ASP A N 1
ATOM 2188 C CA . ASP A 1 280 ? 24.666 -5.991 -16.580 1.00 89.06 280 ASP A CA 1
ATOM 2189 C C . ASP A 1 280 ? 25.620 -4.877 -17.032 1.00 89.06 280 ASP A C 1
ATOM 2191 O O . ASP A 1 280 ? 26.031 -4.047 -16.217 1.00 89.06 280 ASP A O 1
ATOM 2195 N N . ALA A 1 281 ? 25.922 -4.796 -18.334 1.00 88.12 281 ALA A N 1
ATOM 2196 C CA . ALA A 1 281 ? 26.715 -3.706 -18.903 1.00 88.12 281 ALA A CA 1
ATOM 2197 C C . ALA A 1 281 ? 26.023 -2.341 -18.735 1.00 88.12 281 ALA A C 1
ATOM 2199 O O . ALA A 1 281 ? 26.631 -1.392 -18.229 1.00 88.12 281 ALA A O 1
ATOM 2200 N N . ALA A 1 282 ? 24.736 -2.251 -19.090 1.00 91.25 282 ALA A N 1
ATOM 2201 C CA . ALA A 1 282 ? 23.940 -1.036 -18.924 1.00 91.25 282 ALA A CA 1
ATOM 2202 C C . ALA A 1 282 ? 23.813 -0.627 -17.443 1.00 91.25 282 ALA A C 1
ATOM 2204 O O . ALA A 1 282 ? 24.005 0.539 -17.110 1.00 91.25 282 ALA A O 1
ATOM 2205 N N . CYS A 1 283 ? 23.576 -1.579 -16.538 1.00 92.56 283 CYS A N 1
ATOM 2206 C CA . CYS A 1 283 ? 23.475 -1.357 -15.093 1.00 92.56 283 CYS A CA 1
ATOM 2207 C C . CYS A 1 283 ? 24.811 -0.895 -14.476 1.00 92.56 283 CYS A C 1
ATOM 2209 O O . CYS A 1 283 ? 24.842 0.061 -13.696 1.00 92.56 283 CYS A O 1
ATOM 2211 N N . SER A 1 284 ? 25.930 -1.519 -14.869 1.00 92.00 284 SER A N 1
ATOM 2212 C CA . SER A 1 284 ? 27.302 -1.123 -14.497 1.00 92.00 284 SER A CA 1
ATOM 2213 C C . SER A 1 284 ? 27.633 0.307 -14.940 1.00 92.00 284 SER A C 1
ATOM 2215 O O . SER A 1 284 ? 28.269 1.068 -14.203 1.00 92.00 284 SER A O 1
ATOM 2217 N N . TRP A 1 285 ? 27.197 0.691 -16.142 1.00 91.94 285 TRP A N 1
ATOM 2218 C CA . TRP A 1 285 ? 27.378 2.040 -16.670 1.00 91.94 285 TRP A CA 1
ATOM 2219 C C . TRP A 1 285 ? 26.477 3.059 -15.960 1.00 91.94 285 TRP A C 1
ATOM 2221 O O . TRP A 1 285 ? 26.992 4.042 -15.433 1.00 91.94 285 TRP A O 1
ATOM 2231 N N . VAL A 1 286 ? 25.167 2.800 -15.832 1.00 93.94 286 VAL A N 1
ATOM 2232 C CA . VAL A 1 286 ? 24.214 3.701 -15.150 1.00 93.94 286 VAL A CA 1
ATOM 2233 C C . VAL A 1 286 ? 24.684 4.021 -13.727 1.00 93.94 286 VAL A C 1
ATOM 2235 O O . VAL A 1 286 ? 24.696 5.187 -13.337 1.00 93.94 286 VAL A O 1
ATOM 2238 N N . LYS A 1 287 ? 25.162 3.029 -12.967 1.00 93.19 287 LYS A N 1
ATOM 2239 C CA . LYS A 1 287 ? 25.660 3.243 -11.595 1.00 93.19 287 LYS A CA 1
ATOM 2240 C C . LYS A 1 287 ? 26.899 4.143 -11.505 1.00 93.19 287 LYS A C 1
ATOM 2242 O O . LYS A 1 287 ? 27.079 4.797 -10.483 1.00 93.19 287 LYS A O 1
ATOM 2247 N N . ARG A 1 288 ? 27.754 4.181 -12.534 1.00 91.69 288 ARG A N 1
ATOM 2248 C CA . ARG A 1 288 ? 29.002 4.974 -12.537 1.00 91.69 288 ARG A CA 1
ATOM 2249 C C . ARG A 1 288 ? 28.860 6.328 -13.228 1.00 91.69 288 ARG A C 1
ATOM 2251 O O . ARG A 1 288 ? 29.476 7.295 -12.795 1.00 91.69 288 ARG A O 1
ATOM 2258 N N . SER A 1 289 ? 28.028 6.418 -14.260 1.00 92.69 289 SER A N 1
ATOM 2259 C CA . SER A 1 289 ? 27.877 7.603 -15.113 1.00 92.69 289 SER A CA 1
ATOM 2260 C C . SER A 1 289 ? 26.728 8.523 -14.683 1.00 92.69 289 SER A C 1
ATOM 2262 O O . SER A 1 289 ? 26.127 9.202 -15.514 1.00 92.69 289 SER A O 1
ATOM 2264 N N . ALA A 1 290 ? 26.428 8.587 -13.381 1.00 91.44 290 ALA A N 1
ATOM 2265 C CA . ALA A 1 290 ? 25.370 9.438 -12.827 1.00 91.44 290 ALA A CA 1
ATOM 2266 C C . ALA A 1 290 ? 25.547 10.931 -13.160 1.00 91.44 290 ALA A C 1
ATOM 2268 O O . ALA A 1 290 ? 24.567 11.633 -13.400 1.00 91.44 290 ALA A O 1
ATOM 2269 N N . SER A 1 291 ? 26.789 11.414 -13.261 1.00 91.00 291 SER A N 1
ATOM 2270 C CA . SER A 1 291 ? 27.113 12.777 -13.711 1.00 91.00 291 SER A CA 1
ATOM 2271 C C . SER A 1 291 ? 26.684 13.073 -15.153 1.00 91.00 291 SER A C 1
ATOM 2273 O O . SER A 1 291 ? 26.447 14.228 -15.489 1.00 91.00 291 SER A O 1
ATOM 2275 N N . VAL A 1 292 ? 26.567 12.043 -15.993 1.00 91.06 292 VAL A N 1
ATOM 2276 C CA . VAL A 1 292 ? 26.182 12.157 -17.402 1.00 91.06 292 VAL A CA 1
ATOM 2277 C C . VAL A 1 292 ? 24.655 12.176 -17.520 1.00 91.06 292 VAL A C 1
ATOM 2279 O O . VAL A 1 292 ? 24.079 13.153 -18.005 1.00 91.06 292 VAL A O 1
ATOM 2282 N N . TRP A 1 293 ? 23.980 11.135 -17.018 1.00 93.50 293 TRP A N 1
ATOM 2283 C CA . TRP A 1 293 ? 22.541 10.958 -17.244 1.00 93.50 293 TRP A CA 1
ATOM 2284 C C . TRP A 1 293 ? 21.625 11.741 -16.297 1.00 93.50 293 TRP A C 1
ATOM 2286 O O . TRP A 1 293 ? 20.463 11.955 -16.640 1.00 93.50 293 TRP A O 1
ATOM 2296 N N . SER A 1 294 ? 22.106 12.206 -15.136 1.00 91.12 294 SER A N 1
ATOM 2297 C CA . SER A 1 294 ? 21.281 12.991 -14.194 1.00 91.12 294 SER A CA 1
ATOM 2298 C C . SER A 1 294 ? 20.714 14.262 -14.828 1.00 91.12 294 SER A C 1
ATOM 2300 O O . SER A 1 294 ? 19.577 14.630 -14.551 1.00 91.12 294 SER A O 1
ATOM 2302 N N . SER A 1 295 ? 21.464 14.876 -15.749 1.00 91.62 295 SER A N 1
ATOM 2303 C CA . SER A 1 295 ? 21.031 16.042 -16.528 1.00 91.62 295 SER A CA 1
ATOM 2304 C C . SER A 1 295 ? 19.860 15.768 -17.487 1.00 91.62 295 SER A C 1
ATOM 2306 O O . SER A 1 295 ? 19.207 16.709 -17.934 1.00 91.62 295 SER A O 1
ATOM 2308 N N . TRP A 1 296 ? 19.577 14.500 -17.811 1.00 93.50 296 TRP A N 1
ATOM 2309 C CA . TRP A 1 296 ? 18.482 14.107 -18.708 1.00 93.50 296 TRP A CA 1
ATOM 2310 C C . TRP A 1 296 ? 17.169 13.861 -17.970 1.00 93.50 296 TRP A C 1
ATOM 2312 O O . TRP A 1 296 ? 16.114 13.779 -18.600 1.00 93.50 296 TRP A O 1
ATOM 2322 N N . ILE A 1 297 ? 17.228 13.715 -16.646 1.00 91.12 297 ILE A N 1
ATOM 2323 C CA . ILE A 1 297 ? 16.053 13.552 -15.801 1.00 91.12 297 ILE A CA 1
ATOM 2324 C C . ILE A 1 297 ? 15.413 14.940 -15.650 1.00 91.12 297 ILE A C 1
ATOM 2326 O O . ILE A 1 297 ? 16.036 15.830 -15.066 1.00 91.12 297 ILE A O 1
ATOM 2330 N N . PRO A 1 298 ? 14.200 15.179 -16.184 1.00 83.00 298 PRO A N 1
ATOM 2331 C CA . PRO A 1 298 ? 13.559 16.477 -16.031 1.00 83.00 298 PRO A CA 1
ATOM 2332 C C . PRO A 1 298 ? 13.295 16.760 -14.545 1.00 83.00 298 PRO A C 1
ATOM 2334 O O . PRO A 1 298 ? 12.980 15.831 -13.793 1.00 83.00 298 PRO A O 1
ATOM 2337 N N . PRO A 1 299 ? 13.374 18.029 -14.104 1.00 70.19 299 PRO A N 1
ATOM 2338 C CA . PRO A 1 299 ? 13.020 18.383 -12.739 1.00 70.19 299 PRO A CA 1
ATOM 2339 C C . PRO A 1 299 ? 11.573 17.969 -12.456 1.00 70.19 299 PRO A C 1
ATOM 2341 O O . PRO A 1 299 ? 10.690 18.118 -13.305 1.00 70.19 299 PRO A O 1
ATOM 2344 N N . VAL A 1 300 ? 11.343 17.453 -11.247 1.00 62.88 300 VAL A N 1
ATOM 2345 C CA . VAL A 1 300 ? 10.019 17.026 -10.780 1.00 62.88 300 VAL A CA 1
ATOM 2346 C C . VAL A 1 300 ? 9.019 18.174 -10.991 1.00 62.88 300 VAL A C 1
ATOM 2348 O O . VAL A 1 300 ? 9.282 19.279 -10.506 1.00 62.88 300 VAL A O 1
ATOM 2351 N N . PRO A 1 301 ? 7.892 17.960 -11.704 1.00 57.28 301 PRO A N 1
ATOM 2352 C CA . PRO A 1 301 ? 6.932 19.027 -11.967 1.00 57.28 301 PRO A CA 1
ATOM 2353 C C . PRO A 1 301 ? 6.478 19.716 -10.671 1.00 57.28 301 PRO A C 1
ATOM 2355 O O . PRO A 1 301 ? 6.256 19.022 -9.673 1.00 57.28 301 PRO A O 1
ATOM 2358 N N . PRO A 1 302 ? 6.291 21.050 -10.649 1.00 44.22 302 PRO A N 1
ATOM 2359 C CA . PRO A 1 302 ? 5.793 21.747 -9.466 1.00 44.22 302 PRO A CA 1
ATOM 2360 C C . PRO A 1 302 ? 4.461 21.143 -8.994 1.00 44.22 302 PRO A C 1
ATOM 2362 O O . PRO A 1 302 ? 3.464 21.176 -9.710 1.00 44.22 302 PRO A O 1
ATOM 2365 N N . GLY A 1 303 ? 4.458 20.555 -7.793 1.00 52.72 303 GLY A N 1
ATOM 2366 C CA . GLY A 1 303 ? 3.311 19.826 -7.234 1.00 52.72 303 GLY A CA 1
ATOM 2367 C C . GLY A 1 303 ? 3.381 18.294 -7.335 1.00 52.72 303 GLY A C 1
ATOM 2368 O O . GLY A 1 303 ? 2.633 17.630 -6.626 1.00 52.72 303 GLY A O 1
ATOM 2369 N N . PHE A 1 304 ? 4.310 17.717 -8.105 1.00 51.81 304 PHE A N 1
ATOM 2370 C CA . PHE A 1 304 ? 4.573 16.267 -8.167 1.00 51.81 304 PHE A CA 1
ATOM 2371 C C . PHE A 1 304 ? 5.564 15.793 -7.082 1.00 51.81 304 PHE A C 1
ATOM 2373 O O . PHE A 1 304 ? 6.216 14.761 -7.210 1.00 51.81 304 PHE A O 1
ATOM 2380 N N . ALA A 1 305 ? 5.679 16.531 -5.975 1.00 47.47 305 ALA A N 1
ATOM 2381 C CA . ALA A 1 305 ? 6.274 15.981 -4.766 1.00 47.47 305 ALA A CA 1
ATOM 2382 C C . ALA A 1 305 ? 5.313 14.916 -4.218 1.00 47.47 305 ALA A C 1
ATOM 2384 O O . ALA A 1 305 ? 4.265 15.259 -3.669 1.00 47.47 305 ALA A O 1
ATOM 2385 N N . THR A 1 306 ? 5.659 13.638 -4.380 1.00 56.00 306 THR A N 1
ATOM 2386 C CA . THR A 1 306 ? 4.948 12.512 -3.765 1.00 56.00 306 THR A CA 1
ATOM 2387 C C . THR A 1 306 ? 5.126 12.581 -2.251 1.00 56.00 306 THR A C 1
ATOM 2389 O O . THR A 1 306 ? 6.068 12.030 -1.684 1.00 56.00 306 THR A O 1
ATOM 2392 N N . THR A 1 307 ? 4.242 13.309 -1.566 1.00 64.69 307 THR A N 1
ATOM 2393 C CA . THR A 1 307 ? 4.357 13.449 -0.114 1.00 64.69 307 THR A CA 1
ATOM 2394 C C . THR A 1 307 ? 3.846 12.193 0.576 1.00 64.69 307 THR A C 1
ATOM 2396 O O . THR A 1 307 ? 2.766 11.671 0.275 1.00 64.69 307 THR A O 1
ATOM 2399 N N . LEU A 1 308 ? 4.659 11.696 1.508 1.00 75.19 308 LEU A N 1
ATOM 2400 C CA . LEU A 1 308 ? 4.307 10.570 2.352 1.00 75.19 308 LEU A CA 1
ATOM 2401 C C . LEU A 1 308 ? 3.398 11.064 3.487 1.00 75.19 308 LEU A C 1
ATOM 2403 O O . LEU A 1 308 ? 3.859 11.615 4.484 1.00 75.19 308 LEU A O 1
ATOM 2407 N N . ASP A 1 309 ? 2.092 10.886 3.315 1.00 78.50 309 ASP A N 1
ATOM 2408 C CA . ASP A 1 309 ? 1.052 11.288 4.260 1.00 78.50 309 ASP A CA 1
ATOM 2409 C C . ASP A 1 309 ? 0.868 10.198 5.326 1.00 78.50 309 ASP A C 1
ATOM 2411 O O . ASP A 1 309 ? -0.081 9.410 5.296 1.00 78.50 309 ASP A O 1
ATOM 2415 N N . ILE A 1 310 ? 1.835 10.104 6.241 1.00 83.00 310 ILE A N 1
ATOM 2416 C CA . ILE A 1 310 ? 1.738 9.283 7.455 1.00 83.00 310 ILE A CA 1
ATOM 2417 C C . ILE A 1 310 ? 0.982 10.018 8.562 1.00 83.00 310 ILE A C 1
ATOM 2419 O O . ILE A 1 310 ? 1.053 11.241 8.679 1.00 83.00 310 ILE A O 1
ATOM 2423 N N . ILE A 1 311 ? 0.297 9.249 9.411 1.00 85.06 311 ILE A N 1
ATOM 2424 C CA . ILE A 1 311 ? -0.203 9.741 10.696 1.00 85.06 311 ILE A CA 1
ATOM 2425 C C . ILE A 1 311 ? 1.006 9.855 11.624 1.00 85.06 311 ILE A C 1
ATOM 2427 O O . ILE A 1 311 ? 1.577 8.849 12.043 1.00 85.06 311 ILE A O 1
ATOM 2431 N N . SER A 1 312 ? 1.415 11.084 11.917 1.00 86.19 312 SER A N 1
ATOM 2432 C CA . SER A 1 312 ? 2.461 11.363 12.898 1.00 86.19 312 SER A CA 1
ATOM 2433 C C . SER A 1 312 ? 1.868 11.371 14.305 1.00 86.19 312 SER A C 1
ATOM 2435 O O . SER A 1 312 ? 0.732 11.798 14.504 1.00 86.19 312 SER A O 1
ATOM 2437 N N . THR A 1 313 ? 2.655 11.014 15.320 1.00 85.44 313 THR A N 1
ATOM 2438 C CA . THR A 1 313 ? 2.274 11.225 16.729 1.00 85.44 313 THR A CA 1
ATOM 2439 C C . THR A 1 313 ? 2.089 12.705 17.081 1.00 85.44 313 THR A C 1
ATOM 2441 O O . THR A 1 313 ? 1.471 13.008 18.097 1.00 85.44 313 THR A O 1
ATOM 2444 N N . SER A 1 314 ? 2.587 13.621 16.241 1.00 84.94 314 SER A N 1
ATOM 2445 C CA . SER A 1 314 ? 2.357 15.067 16.337 1.00 84.94 314 SER A CA 1
ATOM 2446 C C . SER A 1 314 ? 1.051 15.552 15.689 1.00 84.94 314 SER A C 1
ATOM 2448 O O . SER A 1 314 ? 0.667 16.698 15.920 1.00 84.94 314 SER A O 1
ATOM 2450 N N . ASP A 1 315 ? 0.360 14.733 14.883 1.00 89.56 315 ASP A N 1
ATOM 2451 C CA . ASP A 1 315 ? -0.935 15.112 14.305 1.00 89.56 315 ASP A CA 1
ATOM 2452 C C . ASP A 1 315 ? -1.993 15.219 15.413 1.00 89.56 315 ASP A C 1
ATOM 2454 O O . ASP A 1 315 ? -2.170 14.294 16.204 1.00 89.56 315 ASP A O 1
ATOM 2458 N N . THR A 1 316 ? -2.787 16.295 15.426 1.00 92.00 316 THR A N 1
ATOM 2459 C CA . THR A 1 316 ? -3.810 16.552 16.462 1.00 92.00 316 THR A CA 1
ATOM 2460 C C . THR A 1 316 ? -4.747 15.361 16.704 1.00 92.00 316 THR A C 1
ATOM 2462 O O . THR A 1 316 ? -5.115 15.078 17.843 1.00 92.00 316 THR A O 1
ATOM 2465 N N . ILE A 1 317 ? -5.110 14.630 15.644 1.00 92.00 317 ILE A N 1
ATOM 2466 C CA . ILE A 1 317 ? -5.972 13.439 15.718 1.00 92.00 317 ILE A CA 1
ATOM 2467 C C . ILE A 1 317 ? -5.263 12.293 16.459 1.00 92.00 317 ILE A C 1
ATOM 2469 O O . ILE A 1 317 ? -5.880 11.627 17.294 1.00 92.00 317 ILE A O 1
ATOM 2473 N N . ALA A 1 318 ? -3.973 12.072 16.188 1.00 93.06 318 ALA A N 1
ATOM 2474 C CA . ALA A 1 318 ? -3.166 11.068 16.875 1.00 93.06 318 ALA A CA 1
ATOM 2475 C C . ALA A 1 318 ? -2.955 11.450 18.344 1.00 93.06 318 ALA A C 1
ATOM 2477 O O . ALA A 1 318 ? -3.234 10.631 19.216 1.00 93.06 318 ALA A O 1
ATOM 2478 N N . THR A 1 319 ? -2.587 12.704 18.628 1.00 93.69 319 THR A N 1
ATOM 2479 C CA . THR A 1 319 ? -2.411 13.221 19.994 1.00 93.69 319 THR A CA 1
ATOM 2480 C C . THR A 1 319 ? -3.668 13.027 20.840 1.00 93.69 319 THR A C 1
ATOM 2482 O O . THR A 1 319 ? -3.588 12.457 21.926 1.00 93.69 319 THR A O 1
ATOM 2485 N N . VAL A 1 320 ? -4.848 13.413 20.335 1.00 95.00 320 VAL A N 1
ATOM 2486 C CA . VAL A 1 320 ? -6.129 13.222 21.044 1.00 95.00 320 VAL A CA 1
ATOM 2487 C C . VAL A 1 320 ? -6.425 11.736 21.273 1.00 95.00 320 VAL A C 1
ATOM 2489 O O . VAL A 1 320 ? -6.786 11.344 22.384 1.00 95.00 320 VAL A O 1
ATOM 2492 N N . THR A 1 321 ? -6.231 10.897 20.253 1.00 95.12 321 THR A N 1
ATOM 2493 C CA . THR A 1 321 ? -6.459 9.443 20.339 1.00 95.12 321 THR A CA 1
ATOM 2494 C C . THR A 1 321 ? -5.546 8.790 21.383 1.00 95.12 321 THR A C 1
ATOM 2496 O O . THR A 1 321 ? -6.014 8.008 22.215 1.00 95.12 321 THR A O 1
ATOM 2499 N N . LEU A 1 322 ? -4.261 9.155 21.396 1.00 95.75 322 LEU A N 1
ATOM 2500 C CA . LEU A 1 322 ? -3.268 8.677 22.355 1.00 95.75 322 LEU A CA 1
ATOM 2501 C C . LEU A 1 322 ? -3.549 9.177 23.774 1.00 95.75 322 LEU A C 1
ATOM 2503 O O . LEU A 1 322 ? -3.482 8.383 24.709 1.00 95.75 322 LEU A O 1
ATOM 2507 N N . SER A 1 323 ? -3.925 10.448 23.954 1.00 96.12 323 SER A N 1
ATOM 2508 C CA . SER A 1 323 ? -4.291 10.988 25.271 1.00 96.12 323 SER A CA 1
ATOM 2509 C C . SER A 1 323 ? -5.503 10.268 25.869 1.00 96.12 323 SER A C 1
ATOM 2511 O O . SER A 1 323 ? -5.454 9.843 27.023 1.00 96.12 323 SER A O 1
ATOM 2513 N N . LEU A 1 324 ? -6.571 10.066 25.088 1.00 96.50 324 LEU A N 1
ATOM 2514 C CA . LEU A 1 324 ? -7.762 9.335 25.538 1.00 96.50 324 LEU A CA 1
ATOM 2515 C C . LEU A 1 324 ? -7.442 7.870 25.871 1.00 96.50 324 LEU A C 1
ATOM 2517 O O . LEU A 1 324 ? -7.865 7.365 26.913 1.00 96.50 324 LEU A O 1
ATOM 2521 N N . SER A 1 325 ? -6.650 7.205 25.025 1.00 97.19 325 SER A N 1
ATOM 2522 C CA . SER A 1 325 ? -6.211 5.823 25.253 1.00 97.19 325 SER A CA 1
ATOM 2523 C C . SER A 1 325 ? -5.331 5.701 26.502 1.00 97.19 325 SER A C 1
ATOM 2525 O O . SER A 1 325 ? -5.526 4.790 27.302 1.00 97.19 325 SER A O 1
ATOM 2527 N N . GLY A 1 326 ? -4.408 6.644 26.715 1.00 96.56 326 GLY A N 1
ATOM 2528 C CA . GLY A 1 326 ? -3.529 6.697 27.884 1.00 96.56 326 GLY A CA 1
ATOM 2529 C C . GLY A 1 326 ? -4.288 6.908 29.196 1.00 96.56 326 GLY A C 1
ATOM 2530 O O . GLY A 1 326 ? -4.029 6.200 30.167 1.00 96.56 326 GLY A O 1
ATOM 2531 N N . ILE A 1 327 ? -5.282 7.807 29.214 1.00 96.69 327 ILE A N 1
ATOM 2532 C CA . ILE A 1 327 ? -6.175 7.994 30.371 1.00 96.69 327 ILE A CA 1
ATOM 2533 C C . ILE A 1 327 ? -6.898 6.680 30.697 1.00 96.69 327 ILE A C 1
ATOM 2535 O O . ILE A 1 327 ? -6.882 6.234 31.845 1.00 96.69 327 ILE A O 1
ATOM 2539 N N . LEU A 1 328 ? -7.493 6.022 29.697 1.00 96.75 328 LEU A N 1
ATOM 2540 C CA . LEU A 1 328 ? -8.182 4.746 29.893 1.00 96.75 328 LEU A CA 1
ATOM 2541 C C . LEU A 1 328 ? -7.236 3.663 30.437 1.00 96.75 328 LEU A C 1
ATOM 2543 O O . LEU A 1 328 ? -7.524 3.084 31.488 1.00 96.75 328 LEU A O 1
ATOM 2547 N N . LEU A 1 329 ? -6.084 3.457 29.791 1.00 96.56 329 LEU A N 1
ATOM 2548 C CA . LEU A 1 329 ? -5.069 2.478 30.196 1.00 96.56 329 LEU A CA 1
ATOM 2549 C C . LEU A 1 329 ? -4.509 2.739 31.603 1.00 96.56 329 LEU A C 1
ATOM 2551 O O . LEU A 1 329 ? -4.198 1.777 32.298 1.00 96.56 329 LEU A O 1
ATOM 2555 N N . ALA A 1 330 ? -4.444 3.992 32.063 1.00 96.06 330 ALA A N 1
ATOM 2556 C CA . ALA A 1 330 ? -4.083 4.325 33.443 1.00 96.06 330 ALA A CA 1
ATOM 2557 C C . ALA A 1 330 ? -5.209 4.011 34.452 1.00 96.06 330 ALA A C 1
ATOM 2559 O O . ALA A 1 330 ? -4.939 3.581 35.575 1.00 96.06 330 ALA A O 1
ATOM 2560 N N . THR A 1 331 ? -6.484 4.171 34.071 1.00 96.12 331 THR A N 1
ATOM 2561 C CA . THR A 1 331 ? -7.623 3.867 34.965 1.00 96.12 331 THR A CA 1
ATOM 2562 C C . THR A 1 331 ? -7.901 2.371 35.141 1.00 96.12 331 THR A C 1
ATOM 2564 O O . THR A 1 331 ? -8.443 1.964 36.174 1.00 96.12 331 THR A O 1
ATOM 2567 N N . TYR A 1 332 ? -7.522 1.531 34.174 1.00 97.19 332 TYR A N 1
ATOM 2568 C CA . TYR A 1 332 ? -7.744 0.084 34.237 1.00 97.19 332 TYR A CA 1
ATOM 2569 C C . TYR A 1 332 ? -7.001 -0.630 35.386 1.00 97.19 332 TYR A C 1
ATOM 2571 O O . TYR A 1 332 ? -7.680 -1.325 36.147 1.00 97.19 332 TYR A O 1
ATOM 2579 N N . PRO A 1 333 ? -5.676 -0.469 35.607 1.00 96.38 333 PRO A N 1
ATOM 2580 C CA . PRO A 1 333 ? -4.982 -1.107 36.729 1.00 96.38 333 PRO A CA 1
ATOM 2581 C C . PRO A 1 333 ? -5.466 -0.580 38.086 1.00 96.38 333 PRO A C 1
ATOM 2583 O O . PRO A 1 333 ? -5.621 -1.364 39.021 1.00 96.38 333 PRO A O 1
ATOM 2586 N N . PHE A 1 334 ? -5.801 0.711 38.189 1.00 95.56 334 PHE A N 1
ATOM 2587 C CA . PHE A 1 334 ? -6.421 1.273 39.392 1.00 95.56 334 PHE A CA 1
ATOM 2588 C C . PHE A 1 334 ? -7.782 0.618 39.693 1.00 95.56 334 PHE A C 1
ATOM 2590 O O . PHE A 1 334 ? -8.065 0.231 40.826 1.00 95.56 334 PHE A O 1
ATOM 2597 N N . THR A 1 335 ? -8.602 0.392 38.665 1.00 95.56 335 THR A N 1
ATOM 2598 C CA . THR A 1 335 ? -9.885 -0.313 38.811 1.00 95.56 335 THR A CA 1
ATOM 2599 C C . THR A 1 335 ? -9.697 -1.799 39.127 1.00 95.56 335 THR A C 1
ATOM 2601 O O . THR A 1 335 ? -10.454 -2.347 39.927 1.00 95.56 335 THR A O 1
ATOM 2604 N N . ALA A 1 336 ? -8.668 -2.454 38.579 1.00 95.88 336 ALA A N 1
ATOM 2605 C CA . ALA A 1 336 ? -8.301 -3.822 38.948 1.00 95.88 336 ALA A CA 1
ATOM 2606 C C . ALA A 1 336 ? -7.900 -3.921 40.429 1.00 95.88 336 ALA A C 1
ATOM 2608 O O . ALA A 1 336 ? -8.354 -4.832 41.122 1.00 95.88 336 ALA A O 1
ATOM 2609 N N . TYR A 1 337 ? -7.121 -2.960 40.935 1.00 95.44 337 TYR A N 1
ATOM 2610 C CA . TYR A 1 337 ? -6.793 -2.844 42.356 1.00 95.44 337 TYR A CA 1
ATOM 2611 C C . TYR A 1 337 ? -8.057 -2.688 43.221 1.00 95.44 337 TYR A C 1
ATOM 2613 O O . TYR A 1 337 ? -8.262 -3.481 44.140 1.00 95.44 337 TYR A O 1
ATOM 2621 N N . LEU A 1 338 ? -8.962 -1.761 42.880 1.00 93.62 338 LEU A N 1
ATOM 2622 C CA . LEU A 1 338 ? -10.226 -1.579 43.610 1.00 93.62 338 LEU A CA 1
ATOM 2623 C C . LEU A 1 338 ? -11.118 -2.832 43.588 1.00 93.62 338 LEU A C 1
ATOM 2625 O O . LEU A 1 338 ? -11.752 -3.147 44.597 1.00 93.62 338 LEU A O 1
ATOM 2629 N N . LEU A 1 339 ? -11.155 -3.566 42.469 1.00 93.06 339 LEU A N 1
ATOM 2630 C CA . LEU A 1 339 ? -11.853 -4.851 42.360 1.00 93.06 339 LEU A CA 1
ATOM 2631 C C . LEU A 1 339 ? -11.228 -5.929 43.255 1.00 93.06 339 LEU A C 1
ATOM 2633 O O . LEU A 1 339 ? -11.964 -6.744 43.808 1.00 93.06 339 LEU A O 1
ATOM 2637 N N . LEU A 1 340 ? -9.896 -5.967 43.385 1.00 93.38 340 LEU A N 1
ATOM 2638 C CA . LEU A 1 340 ? -9.179 -6.928 44.233 1.00 93.38 340 LEU A CA 1
ATOM 2639 C C . LEU A 1 340 ? -9.373 -6.641 45.724 1.00 93.38 340 LEU A C 1
ATOM 2641 O O . LEU A 1 340 ? -9.568 -7.582 46.494 1.00 93.38 340 LEU A O 1
ATOM 2645 N N . ASP A 1 341 ? -9.356 -5.367 46.107 1.00 91.25 341 ASP A N 1
ATOM 2646 C CA . ASP A 1 341 ? -9.634 -4.892 47.462 1.00 91.25 341 ASP A CA 1
ATOM 2647 C C . ASP A 1 341 ? -11.088 -5.213 47.866 1.00 91.25 341 ASP A C 1
ATOM 2649 O O . ASP A 1 341 ? -11.356 -5.992 48.787 1.00 91.25 341 ASP A O 1
ATOM 2653 N N . ASN A 1 342 ? -12.054 -4.761 47.061 1.00 88.12 342 ASN A N 1
ATOM 2654 C CA . ASN A 1 342 ? -13.482 -4.901 47.356 1.00 88.12 342 ASN A CA 1
ATOM 2655 C C . ASN A 1 342 ? -14.055 -6.298 47.031 1.00 88.12 342 ASN A C 1
ATOM 2657 O O . ASN A 1 342 ? -15.250 -6.533 47.239 1.00 88.12 342 ASN A O 1
ATOM 2661 N N . ARG A 1 343 ? -13.241 -7.270 46.574 1.00 88.06 343 ARG A N 1
ATOM 2662 C CA . ARG A 1 343 ? -13.692 -8.616 46.129 1.00 88.06 343 ARG A CA 1
ATOM 2663 C C . ARG A 1 343 ? -14.470 -9.421 47.169 1.00 88.06 343 ARG A C 1
ATOM 2665 O O . ARG A 1 343 ? -15.150 -10.384 46.817 1.00 88.06 343 ARG A O 1
ATOM 2672 N N . ARG A 1 344 ? -14.322 -9.081 48.454 1.00 86.12 344 ARG A N 1
ATOM 2673 C CA . ARG A 1 344 ? -15.006 -9.750 49.570 1.00 86.12 344 ARG A CA 1
ATOM 2674 C C . ARG A 1 344 ? -16.418 -9.205 49.823 1.00 86.12 344 ARG A C 1
ATOM 2676 O O . ARG A 1 344 ? -17.209 -9.928 50.423 1.00 86.12 344 ARG A O 1
ATOM 2683 N N . THR A 1 345 ? -16.741 -7.999 49.344 1.00 84.25 345 THR A N 1
ATOM 2684 C CA . THR A 1 345 ? -18.048 -7.351 49.561 1.00 84.25 345 THR A CA 1
ATOM 2685 C C . THR A 1 345 ? -19.203 -8.170 48.953 1.00 84.25 345 THR A C 1
ATOM 2687 O O . THR A 1 345 ? -19.051 -8.710 47.850 1.00 84.25 345 THR A O 1
ATOM 2690 N N . PRO A 1 346 ? -20.376 -8.262 49.614 1.00 79.12 346 PRO A N 1
ATOM 2691 C CA . PRO A 1 346 ? -21.537 -8.970 49.064 1.00 79.12 346 PRO A CA 1
ATOM 2692 C C . PRO A 1 346 ? -21.964 -8.433 47.690 1.00 79.12 346 PRO A C 1
ATOM 2694 O O . PRO A 1 346 ? -22.171 -9.216 46.760 1.00 79.12 346 PRO A O 1
ATOM 2697 N N . ALA A 1 347 ? -21.979 -7.103 47.540 1.00 80.69 347 ALA A N 1
ATOM 2698 C CA . ALA A 1 347 ? -22.351 -6.410 46.310 1.00 80.69 347 ALA A CA 1
ATOM 2699 C C . ALA A 1 347 ? -21.501 -6.830 45.099 1.00 80.69 347 ALA A C 1
ATOM 2701 O O . ALA A 1 347 ? -22.045 -7.130 44.033 1.00 80.69 347 ALA A O 1
ATOM 2702 N N . LEU A 1 348 ? -20.172 -6.915 45.253 1.00 85.06 348 LEU A N 1
ATOM 2703 C CA . LEU A 1 348 ? -19.298 -7.331 44.155 1.00 85.06 348 LEU A CA 1
ATOM 2704 C C . LEU A 1 348 ? -19.376 -8.848 43.913 1.00 85.06 348 LEU A C 1
ATOM 2706 O O . LEU A 1 348 ? -19.416 -9.282 42.761 1.00 85.06 348 LEU A O 1
ATOM 2710 N N . ARG A 1 349 ? -19.478 -9.668 44.973 1.00 85.19 349 ARG A N 1
ATOM 2711 C CA . ARG A 1 349 ? -19.624 -11.134 44.851 1.00 85.19 349 ARG A CA 1
ATOM 2712 C C . ARG A 1 349 ? -20.885 -11.540 44.080 1.00 85.19 349 ARG A C 1
ATOM 2714 O O . ARG A 1 349 ? -20.816 -12.487 43.293 1.00 85.19 349 ARG A O 1
ATOM 2721 N N . ALA A 1 350 ? -21.993 -10.815 44.245 1.00 80.44 350 ALA A N 1
ATOM 2722 C CA . ALA A 1 350 ? -23.233 -11.042 43.502 1.00 80.44 350 ALA A CA 1
ATOM 2723 C C . ALA A 1 350 ? -23.071 -10.825 41.980 1.00 80.44 350 ALA A C 1
ATOM 2725 O O . ALA A 1 350 ? -23.616 -11.589 41.184 1.00 80.44 350 ALA A O 1
ATOM 2726 N N . GLN A 1 351 ? -22.259 -9.846 41.561 1.00 83.44 351 GLN A N 1
ATOM 2727 C CA . GLN A 1 351 ? -22.078 -9.447 40.152 1.00 83.44 351 GLN A CA 1
ATOM 2728 C C . GLN A 1 351 ? -21.020 -10.278 39.386 1.00 83.44 351 GLN A C 1
ATOM 2730 O O . GLN A 1 351 ? -20.583 -9.916 38.291 1.00 83.44 351 GLN A O 1
ATOM 2735 N N . SER A 1 352 ? -20.638 -11.448 39.912 1.00 86.94 352 SER A N 1
ATOM 2736 C CA . SER A 1 352 ? -19.705 -12.407 39.286 1.00 86.94 352 SER A CA 1
ATOM 2737 C C . SER A 1 352 ? -18.307 -11.825 38.960 1.00 86.94 352 SER A C 1
ATOM 2739 O O . SER A 1 352 ? -17.971 -11.674 37.779 1.00 86.94 352 SER A O 1
ATOM 2741 N N . PRO A 1 353 ? -17.455 -11.558 39.975 1.00 88.94 353 PRO A N 1
ATOM 2742 C CA . PRO A 1 353 ? -16.196 -10.810 39.830 1.00 88.94 353 PRO A CA 1
ATOM 2743 C C . PRO A 1 353 ? -15.248 -11.317 38.737 1.00 88.94 353 PRO A C 1
ATOM 2745 O O . PRO A 1 353 ? -14.650 -10.516 38.027 1.00 88.94 353 PRO A O 1
ATOM 2748 N N . THR A 1 354 ? -15.138 -12.636 38.550 1.00 92.12 354 THR A N 1
ATOM 2749 C CA . THR A 1 354 ? -14.257 -13.252 37.541 1.00 92.12 354 THR A CA 1
ATOM 2750 C C . THR A 1 354 ? -14.520 -12.726 36.128 1.00 92.12 354 THR A C 1
ATOM 2752 O O . THR A 1 354 ? -13.578 -12.419 35.406 1.00 92.12 354 THR A O 1
ATOM 2755 N N . PHE A 1 355 ? -15.788 -12.553 35.741 1.00 93.75 355 PHE A N 1
ATOM 2756 C CA . PHE A 1 355 ? -16.131 -12.019 34.418 1.00 93.75 355 PHE A CA 1
ATOM 2757 C C . PHE A 1 355 ? -15.938 -10.504 34.331 1.00 93.75 355 PHE A C 1
ATOM 2759 O O . PHE A 1 355 ? -15.721 -9.997 33.239 1.00 93.75 355 PHE A O 1
ATOM 2766 N N . ILE A 1 356 ? -15.960 -9.785 35.458 1.00 94.44 356 ILE A N 1
ATOM 2767 C CA . ILE A 1 356 ? -15.627 -8.354 35.497 1.00 94.44 356 ILE A CA 1
ATOM 2768 C C . ILE A 1 356 ? -14.123 -8.162 35.238 1.00 94.44 356 ILE A C 1
ATOM 2770 O O . ILE A 1 356 ? -13.760 -7.328 34.414 1.00 94.44 356 ILE A O 1
ATOM 2774 N N . PHE A 1 357 ? -13.256 -8.985 35.845 1.00 95.94 357 PHE A N 1
ATOM 2775 C CA . PHE A 1 357 ? -11.818 -8.996 35.534 1.00 95.94 357 PHE A CA 1
ATOM 2776 C C . PHE A 1 357 ? -11.526 -9.389 34.079 1.00 95.94 357 PHE A C 1
ATOM 2778 O O . PHE A 1 357 ? -10.693 -8.753 33.440 1.00 95.94 357 PHE A O 1
ATOM 2785 N N . LEU A 1 358 ? -12.225 -10.390 33.529 1.00 96.81 358 LEU A N 1
ATOM 2786 C CA . LEU A 1 358 ? -12.071 -10.763 32.118 1.00 96.81 358 LEU A CA 1
ATOM 2787 C C . LEU A 1 358 ? -12.519 -9.632 31.181 1.00 96.81 358 LEU A C 1
ATOM 2789 O O . LEU A 1 358 ? -11.783 -9.288 30.263 1.00 96.81 358 LEU A O 1
ATOM 2793 N N . ILE A 1 359 ? -13.663 -8.986 31.437 1.00 97.31 359 ILE A N 1
ATOM 2794 C CA . ILE A 1 359 ? -14.095 -7.809 30.663 1.00 97.31 359 ILE A CA 1
ATOM 2795 C C . ILE A 1 359 ? -13.061 -6.678 30.769 1.00 97.31 359 ILE A C 1
ATOM 2797 O O . ILE A 1 359 ? -12.748 -6.074 29.748 1.00 97.31 359 ILE A O 1
ATOM 2801 N N . LEU A 1 360 ? -12.488 -6.431 31.955 1.00 97.88 360 LEU A N 1
ATOM 2802 C CA . LEU A 1 360 ? -11.439 -5.426 32.165 1.00 97.88 360 LEU A CA 1
ATOM 2803 C C . LEU A 1 360 ? -10.157 -5.730 31.361 1.00 97.88 360 LEU A C 1
ATOM 2805 O O . LEU A 1 360 ? -9.584 -4.827 30.751 1.00 97.88 360 LEU A O 1
ATOM 2809 N N . LEU A 1 361 ? -9.738 -6.997 31.290 1.00 97.62 361 LEU A N 1
ATOM 2810 C CA . LEU A 1 361 ? -8.642 -7.437 30.419 1.00 97.62 361 LEU A CA 1
ATOM 2811 C C . LEU A 1 361 ? -8.984 -7.227 28.936 1.00 97.62 361 LEU A C 1
ATOM 2813 O O . LEU A 1 361 ? -8.172 -6.686 28.190 1.00 97.62 361 LEU A O 1
ATOM 2817 N N . GLY A 1 362 ? -10.195 -7.603 28.519 1.00 98.00 362 GLY A N 1
ATOM 2818 C CA . GLY A 1 362 ? -10.663 -7.433 27.145 1.00 98.00 362 GLY A CA 1
ATOM 2819 C C . GLY A 1 362 ? -10.651 -5.970 26.693 1.00 98.00 362 GLY A C 1
ATOM 2820 O O . GLY A 1 362 ? -10.049 -5.662 25.670 1.00 98.00 362 GLY A O 1
ATOM 2821 N N . VAL A 1 363 ? -11.220 -5.051 27.487 1.00 98.06 363 VAL A N 1
ATOM 2822 C CA . VAL A 1 363 ? -11.183 -3.607 27.169 1.00 98.06 363 VAL A CA 1
ATOM 2823 C C . VAL A 1 363 ? -9.766 -3.032 27.192 1.00 98.06 363 VAL A C 1
ATOM 2825 O O . VAL A 1 363 ? -9.472 -2.139 26.406 1.00 98.06 363 VAL A O 1
ATOM 2828 N N . SER A 1 364 ? -8.868 -3.569 28.025 1.00 97.88 364 SER A N 1
ATOM 2829 C CA . SER A 1 364 ? -7.452 -3.170 28.026 1.00 97.88 364 SER A CA 1
ATOM 2830 C C . SER A 1 364 ? -6.761 -3.531 26.708 1.00 97.88 364 SER A C 1
ATOM 2832 O O . SER A 1 364 ? -6.068 -2.694 26.133 1.00 97.88 364 SER A O 1
ATOM 2834 N N . LEU A 1 365 ? -6.995 -4.744 26.193 1.00 97.94 365 LEU A N 1
ATOM 2835 C CA . LEU A 1 365 ? -6.457 -5.197 24.906 1.00 97.94 365 LEU A CA 1
ATOM 2836 C C . LEU A 1 365 ? -7.047 -4.416 23.721 1.00 97.94 365 LEU A C 1
ATOM 2838 O O . LEU A 1 365 ? -6.299 -4.014 22.833 1.00 97.94 365 LEU A O 1
ATOM 2842 N N . THR A 1 366 ? -8.352 -4.132 23.720 1.00 97.50 366 THR A N 1
ATOM 2843 C CA . THR A 1 366 ? -8.973 -3.347 22.638 1.00 97.50 366 THR A CA 1
ATOM 2844 C C . THR A 1 366 ? -8.561 -1.866 22.675 1.00 97.50 366 THR A C 1
ATOM 2846 O O . THR A 1 366 ? -8.419 -1.238 21.630 1.00 97.50 366 THR A O 1
ATOM 2849 N N . THR A 1 367 ? -8.301 -1.281 23.850 1.00 97.75 367 THR A N 1
ATOM 2850 C CA . THR A 1 367 ? -7.715 0.073 23.924 1.00 97.75 367 THR A CA 1
ATOM 2851 C C . THR A 1 367 ? -6.250 0.065 23.472 1.00 97.75 367 THR A C 1
ATOM 2853 O O . THR A 1 367 ? -5.824 0.978 22.767 1.00 97.75 367 THR A O 1
ATOM 2856 N N . LEU A 1 368 ? -5.485 -0.993 23.779 1.00 96.94 368 LEU A N 1
ATOM 2857 C CA . LEU A 1 368 ? -4.125 -1.164 23.258 1.00 96.94 368 LEU A CA 1
ATOM 2858 C C . LEU A 1 368 ? -4.101 -1.259 21.722 1.00 96.94 368 LEU A C 1
ATOM 2860 O O . LEU A 1 368 ? -3.216 -0.666 21.112 1.00 96.94 368 LEU A O 1
ATOM 2864 N N . SER A 1 369 ? -5.076 -1.911 21.075 1.00 96.44 369 SER A N 1
ATOM 2865 C CA . SER A 1 369 ? -5.111 -1.959 19.603 1.00 96.44 369 SER A CA 1
ATOM 2866 C C . SER A 1 369 ? -5.252 -0.578 18.958 1.00 96.44 369 SER A C 1
ATOM 2868 O O . SER A 1 369 ? -4.687 -0.355 17.893 1.00 96.44 369 SER A O 1
ATOM 2870 N N . VAL A 1 370 ? -5.949 0.363 19.612 1.00 96.00 370 VAL A N 1
ATOM 2871 C CA . VAL A 1 370 ? -6.068 1.758 19.143 1.00 96.00 370 VAL A CA 1
ATOM 2872 C C . VAL A 1 370 ? -4.736 2.508 19.271 1.00 96.00 370 VAL A C 1
ATOM 2874 O O . VAL A 1 370 ? -4.385 3.276 18.383 1.00 96.00 370 VAL A O 1
ATOM 2877 N N . VAL A 1 371 ? -3.956 2.246 20.328 1.00 95.19 371 VAL A N 1
ATOM 2878 C CA . VAL A 1 371 ? -2.588 2.787 20.467 1.00 95.19 371 VAL A CA 1
ATOM 2879 C C . VAL A 1 371 ? -1.659 2.214 19.394 1.00 95.19 371 VAL A C 1
ATOM 2881 O O . VAL A 1 371 ? -0.886 2.948 18.791 1.00 95.19 371 VAL A O 1
ATOM 2884 N N . LEU A 1 372 ? -1.743 0.911 19.115 1.00 93.88 372 LEU A N 1
ATOM 2885 C CA . LEU A 1 372 ? -0.913 0.264 18.093 1.00 93.88 372 LEU A CA 1
ATOM 2886 C C . LEU A 1 372 ? -1.233 0.753 16.670 1.00 93.88 372 LEU A C 1
ATOM 2888 O O . LEU A 1 372 ? -0.341 0.776 15.828 1.00 93.88 372 LEU A O 1
ATOM 2892 N N . ASP A 1 373 ? -2.469 1.186 16.404 1.00 90.19 373 ASP A N 1
ATOM 2893 C CA . ASP A 1 373 ? -2.885 1.760 15.115 1.00 90.19 373 ASP A CA 1
ATOM 2894 C C . ASP A 1 373 ? -2.310 3.174 14.866 1.00 90.19 373 ASP A C 1
ATOM 2896 O O . ASP A 1 373 ? -2.357 3.657 13.738 1.00 90.19 373 ASP A O 1
ATOM 2900 N N . THR A 1 374 ? -1.728 3.830 15.885 1.00 90.44 374 THR A N 1
ATOM 2901 C CA . THR A 1 374 ? -0.986 5.097 15.716 1.00 90.44 374 THR A CA 1
ATOM 2902 C C . THR A 1 374 ? 0.489 4.889 15.373 1.00 90.44 374 THR A C 1
ATOM 2904 O O . THR A 1 374 ? 1.193 5.860 15.098 1.00 90.44 374 THR A O 1
ATOM 2907 N N . LEU A 1 375 ? 1.009 3.666 15.510 1.00 89.62 375 LEU A N 1
ATOM 2908 C CA . LEU A 1 375 ? 2.428 3.377 15.314 1.00 89.62 375 LEU A CA 1
ATOM 2909 C C . LEU A 1 375 ? 2.731 3.122 13.830 1.00 89.62 375 LEU A C 1
ATOM 2911 O O . LEU A 1 375 ? 1.872 2.605 13.111 1.00 89.62 375 LEU A O 1
ATOM 2915 N N . PRO A 1 376 ? 3.960 3.415 13.360 1.00 87.62 376 PRO A N 1
ATOM 2916 C CA . PRO A 1 376 ? 4.358 3.104 11.994 1.00 87.62 376 PRO A CA 1
ATOM 2917 C C . PRO A 1 376 ? 4.116 1.622 11.654 1.00 87.62 376 PRO A C 1
ATOM 2919 O O . PRO A 1 376 ? 4.411 0.742 12.479 1.00 87.62 376 PRO A O 1
ATOM 2922 N N . PRO A 1 377 ? 3.595 1.315 10.451 1.00 88.75 377 PRO A N 1
ATOM 2923 C CA . PRO A 1 377 ? 3.361 -0.058 10.041 1.00 88.75 377 PRO A CA 1
ATOM 2924 C C . PRO A 1 377 ? 4.691 -0.802 9.930 1.00 88.75 377 PRO A C 1
ATOM 2926 O O . PRO A 1 377 ? 5.644 -0.359 9.295 1.00 88.75 377 PRO A O 1
ATOM 2929 N N . SER A 1 378 ? 4.734 -1.964 10.562 1.00 89.56 378 SER A N 1
ATOM 2930 C CA . SER A 1 378 ? 5.837 -2.919 10.553 1.00 89.56 378 SER A CA 1
ATOM 2931 C C . SER A 1 378 ? 5.236 -4.305 10.772 1.00 89.56 378 SER A C 1
ATOM 2933 O O . SER A 1 378 ? 4.094 -4.393 11.225 1.00 89.56 378 SER A O 1
ATOM 2935 N N . TRP A 1 379 ? 5.967 -5.389 10.509 1.00 88.12 379 TRP A N 1
ATOM 2936 C CA . TRP A 1 379 ? 5.442 -6.741 10.745 1.00 88.12 379 TRP A CA 1
ATOM 2937 C C . TRP A 1 379 ? 4.876 -6.912 12.172 1.00 88.12 379 TRP A C 1
ATOM 2939 O O . TRP A 1 379 ? 3.740 -7.361 12.342 1.00 88.12 379 TRP A O 1
ATOM 2949 N N . THR A 1 380 ? 5.594 -6.434 13.199 1.00 91.00 380 THR A N 1
ATOM 2950 C CA . THR A 1 380 ? 5.123 -6.485 14.593 1.00 91.00 380 THR A CA 1
ATOM 2951 C C . THR A 1 380 ? 3.891 -5.607 14.823 1.00 91.00 380 THR A C 1
ATOM 2953 O O . THR A 1 380 ? 2.920 -6.085 15.412 1.00 91.00 380 THR A O 1
ATOM 2956 N N . THR A 1 381 ? 3.870 -4.357 14.341 1.00 91.88 381 THR A N 1
ATOM 2957 C CA . THR A 1 381 ? 2.707 -3.452 14.470 1.00 91.88 381 THR A CA 1
ATOM 2958 C C . THR A 1 381 ? 1.467 -4.044 13.788 1.00 91.88 381 THR A C 1
ATOM 2960 O O . THR A 1 381 ? 0.374 -4.063 14.355 1.00 91.88 381 THR A O 1
ATOM 2963 N N . CYS A 1 382 ? 1.640 -4.576 12.576 1.00 91.31 382 CYS A N 1
ATOM 2964 C CA . CYS A 1 382 ? 0.564 -5.072 11.729 1.00 91.31 382 CYS A CA 1
ATOM 2965 C C . CYS A 1 382 ? -0.088 -6.346 12.273 1.00 91.31 382 CYS A C 1
ATOM 2967 O O . CYS A 1 382 ? -1.313 -6.465 12.198 1.00 91.31 382 CYS A O 1
ATOM 2969 N N . VAL A 1 383 ? 0.694 -7.259 12.862 1.00 93.12 383 VAL A N 1
ATOM 2970 C CA . VAL A 1 383 ? 0.159 -8.434 13.567 1.00 93.12 383 VAL A CA 1
ATOM 2971 C C . VAL A 1 383 ? -0.451 -8.033 14.910 1.00 93.12 383 VAL A C 1
ATOM 2973 O O . VAL A 1 383 ? -1.597 -8.382 15.196 1.00 93.12 383 VAL A O 1
ATOM 2976 N N . SER A 1 384 ? 0.273 -7.265 15.731 1.00 94.44 384 SER A N 1
ATOM 2977 C CA . SER A 1 384 ? -0.152 -6.954 17.104 1.00 94.44 384 SER A CA 1
ATOM 2978 C C . SER A 1 384 ? -1.449 -6.147 17.173 1.00 94.44 384 SER A C 1
ATOM 2980 O O . SER A 1 384 ? -2.291 -6.462 18.016 1.00 94.44 384 SER A O 1
ATOM 2982 N N . ARG A 1 385 ? -1.681 -5.178 16.274 1.00 92.88 385 ARG A N 1
ATOM 2983 C CA . ARG A 1 385 ? -2.944 -4.411 16.227 1.00 92.88 385 ARG A CA 1
ATOM 2984 C C . ARG A 1 385 ? -4.163 -5.308 15.948 1.00 92.88 385 ARG A C 1
ATOM 2986 O O . ARG A 1 385 ? -5.195 -5.165 16.598 1.00 92.88 385 ARG A O 1
ATOM 2993 N N . VAL A 1 386 ? -4.033 -6.279 15.035 1.00 92.12 386 VAL A N 1
ATOM 2994 C CA . VAL A 1 386 ? -5.112 -7.220 14.676 1.00 92.12 386 VAL A CA 1
ATOM 2995 C C . VAL A 1 386 ? -5.318 -8.238 15.795 1.00 92.12 386 VAL A C 1
ATOM 2997 O O . VAL A 1 386 ? -6.454 -8.496 16.190 1.00 92.12 386 VAL A O 1
ATOM 3000 N N . ALA A 1 387 ? -4.228 -8.764 16.358 1.00 94.88 387 ALA A N 1
ATOM 3001 C CA . ALA A 1 387 ? -4.264 -9.700 17.476 1.00 94.88 387 ALA A CA 1
ATOM 3002 C C . ALA A 1 387 ? -4.956 -9.095 18.708 1.00 94.88 387 ALA A C 1
ATOM 3004 O O . ALA A 1 387 ? -5.893 -9.687 19.243 1.00 94.88 387 ALA A O 1
ATOM 3005 N N . THR A 1 388 ? -4.538 -7.900 19.135 1.00 96.44 388 THR A N 1
ATOM 3006 C CA . THR A 1 388 ? -5.081 -7.217 20.324 1.00 96.44 388 THR A CA 1
ATOM 3007 C C . THR A 1 388 ? -6.547 -6.816 20.149 1.00 96.44 388 THR A C 1
ATOM 3009 O O . THR A 1 388 ? -7.338 -7.060 21.061 1.00 96.44 388 THR A O 1
ATOM 3012 N N . LEU A 1 389 ? -6.946 -6.323 18.969 1.00 94.75 389 LEU A N 1
ATOM 3013 C CA . LEU A 1 389 ? -8.346 -6.025 18.642 1.00 94.75 389 LEU A CA 1
ATOM 3014 C C . LEU A 1 389 ? -9.210 -7.297 18.642 1.00 94.75 389 LEU A C 1
ATOM 3016 O O . LEU A 1 389 ? -10.244 -7.355 19.311 1.00 94.75 389 LEU A O 1
ATOM 3020 N N . SER A 1 390 ? -8.772 -8.333 17.918 1.00 95.44 390 SER A N 1
ATOM 3021 C CA . SER A 1 390 ? -9.510 -9.591 17.753 1.00 95.44 390 SER A CA 1
ATOM 3022 C C . SER A 1 390 ? -9.694 -10.319 19.086 1.00 95.44 390 SER A C 1
ATOM 3024 O O . SER A 1 390 ? -10.821 -10.656 19.463 1.00 95.44 390 SER A O 1
ATOM 3026 N N . VAL A 1 391 ? -8.606 -10.497 19.842 1.00 97.12 391 VAL A N 1
ATOM 3027 C CA . VAL A 1 391 ? -8.609 -11.178 21.143 1.00 97.12 391 VAL A CA 1
ATOM 3028 C C . VAL A 1 391 ? -9.313 -10.335 22.208 1.00 97.12 391 VAL A C 1
ATOM 3030 O O . VAL A 1 391 ? -10.120 -10.878 22.960 1.00 97.12 391 VAL A O 1
ATOM 3033 N N . GLY A 1 392 ? -9.087 -9.017 22.253 1.00 97.56 392 GLY A N 1
ATOM 3034 C CA . GLY A 1 392 ? -9.756 -8.116 23.196 1.00 97.56 392 GLY A CA 1
ATOM 3035 C C . GLY A 1 392 ? -11.278 -8.161 23.055 1.00 97.56 392 GLY A C 1
ATOM 3036 O O . GLY A 1 392 ? -11.993 -8.432 24.026 1.00 97.56 392 GLY A O 1
ATOM 3037 N N . MET A 1 393 ? -11.782 -8.028 21.824 1.00 95.81 393 MET A N 1
ATOM 3038 C CA . MET A 1 393 ? -13.215 -8.151 21.537 1.00 95.81 393 MET A CA 1
ATOM 3039 C C . MET A 1 393 ? -13.758 -9.560 21.797 1.00 95.81 393 MET A C 1
ATOM 3041 O O . MET A 1 393 ? -14.863 -9.688 22.330 1.00 95.81 393 MET A O 1
ATOM 3045 N N . ALA A 1 394 ? -12.992 -10.616 21.506 1.00 97.25 394 ALA A N 1
ATOM 3046 C CA . ALA A 1 394 ? -13.383 -11.988 21.831 1.00 97.25 394 ALA A CA 1
ATOM 3047 C C . ALA A 1 394 ? -13.557 -12.190 23.346 1.00 97.25 394 ALA A C 1
ATOM 3049 O O . ALA A 1 394 ? -14.562 -12.763 23.777 1.00 97.25 394 ALA A O 1
ATOM 3050 N N . VAL A 1 395 ? -12.638 -11.671 24.169 1.00 97.94 395 VAL A N 1
ATOM 3051 C CA . VAL A 1 395 ? -12.721 -11.716 25.640 1.00 97.94 395 VAL A CA 1
ATOM 3052 C C . VAL A 1 395 ? -13.943 -10.940 26.151 1.00 97.94 395 VAL A C 1
ATOM 3054 O O . VAL A 1 395 ? -14.690 -11.471 26.980 1.00 97.94 395 VAL A O 1
ATOM 3057 N N . VAL A 1 396 ? -14.196 -9.722 25.648 1.00 97.81 396 VAL A N 1
ATOM 3058 C CA . VAL A 1 396 ? -15.366 -8.908 26.042 1.00 97.81 396 VAL A CA 1
ATOM 3059 C C . VAL A 1 396 ? -16.677 -9.611 25.681 1.00 97.81 396 VAL A C 1
ATOM 3061 O O . VAL A 1 396 ? -17.551 -9.762 26.542 1.00 97.81 396 VAL A O 1
ATOM 3064 N N . LEU A 1 397 ? -16.828 -10.061 24.431 1.00 97.00 397 LEU A N 1
ATOM 3065 C CA . LEU A 1 397 ? -18.066 -10.672 23.947 1.00 97.00 397 LEU A CA 1
ATOM 3066 C C . LEU A 1 397 ? -18.329 -12.025 24.614 1.00 97.00 397 LEU A C 1
ATOM 3068 O O . LEU A 1 397 ? -19.420 -12.226 25.142 1.00 97.00 397 LEU A O 1
ATOM 3072 N N . SER A 1 398 ? -17.344 -12.927 24.677 1.00 96.69 398 SER A N 1
ATOM 3073 C CA . SER A 1 398 ? -17.512 -14.240 25.327 1.00 96.69 398 SER A CA 1
ATOM 3074 C C . SER A 1 398 ? -17.859 -14.111 26.813 1.00 96.69 398 SER A C 1
ATOM 3076 O O . SER A 1 398 ? -18.808 -14.748 27.275 1.00 96.69 398 SER A O 1
ATOM 3078 N N . SER A 1 399 ? -17.176 -13.228 27.550 1.00 95.94 399 SER A N 1
ATOM 3079 C CA . SER A 1 399 ? -17.471 -12.961 28.965 1.00 95.94 399 SER A CA 1
ATOM 3080 C C . SER A 1 399 ? -18.872 -12.376 29.154 1.00 95.94 399 SER A C 1
ATOM 3082 O O . SER A 1 399 ? -19.592 -12.783 30.068 1.00 95.94 399 SER A O 1
ATOM 3084 N N . THR A 1 400 ? -19.293 -11.470 28.264 1.00 93.88 400 THR A N 1
ATOM 3085 C CA . THR A 1 400 ? -20.644 -10.889 28.273 1.00 93.88 400 THR A CA 1
ATOM 3086 C C . THR A 1 400 ? -21.704 -11.955 27.991 1.00 93.88 400 THR A C 1
ATOM 3088 O O . THR A 1 400 ? -22.664 -12.066 28.755 1.00 93.88 400 THR A O 1
ATOM 3091 N N . ILE A 1 401 ? -21.528 -12.793 26.962 1.00 94.62 401 ILE A N 1
ATOM 3092 C CA . ILE A 1 401 ? -22.443 -13.899 26.631 1.00 94.62 401 ILE A CA 1
ATOM 3093 C C . ILE A 1 401 ? -22.564 -14.848 27.822 1.00 94.62 401 ILE A C 1
ATOM 3095 O O . ILE A 1 401 ? -23.671 -15.081 28.297 1.00 94.62 401 ILE A O 1
ATOM 3099 N N . VAL A 1 402 ? -21.446 -15.346 28.355 1.00 93.00 402 VAL A N 1
ATOM 3100 C CA . VAL A 1 402 ? -21.423 -16.301 29.474 1.00 93.00 402 VAL A CA 1
ATOM 3101 C C . VAL A 1 402 ? -22.110 -15.732 30.719 1.00 93.00 402 VAL A C 1
ATOM 3103 O O . VAL A 1 402 ? -22.957 -16.400 31.321 1.00 93.00 402 VAL A O 1
ATOM 3106 N N . LYS A 1 403 ? -21.821 -14.475 31.072 1.00 89.50 403 LYS A N 1
ATOM 3107 C CA . LYS A 1 403 ? -22.467 -13.771 32.189 1.00 89.50 403 LYS A CA 1
ATOM 3108 C C . LYS A 1 403 ? -23.980 -13.616 31.973 1.00 89.50 403 LYS A C 1
ATOM 3110 O O . LYS A 1 403 ? -24.763 -13.846 32.894 1.00 89.50 403 LYS A O 1
ATOM 3115 N N . THR A 1 404 ? -24.405 -13.323 30.746 1.00 90.00 404 THR A N 1
ATOM 3116 C CA . THR A 1 404 ? -25.823 -13.174 30.376 1.00 90.00 404 THR A CA 1
ATOM 3117 C C . THR A 1 404 ? -26.571 -14.510 30.355 1.00 90.00 404 THR A C 1
ATOM 3119 O O . THR A 1 404 ? -27.682 -14.611 30.874 1.00 90.00 404 THR A O 1
ATOM 3122 N N . VAL A 1 405 ? -25.954 -15.561 29.809 1.00 88.56 405 VAL A N 1
ATOM 3123 C CA . VAL A 1 405 ? -26.491 -16.930 29.777 1.00 88.56 405 VAL A CA 1
ATOM 3124 C C . VAL A 1 405 ? -26.638 -17.482 31.195 1.00 88.56 405 VAL A C 1
ATOM 3126 O O . VAL A 1 405 ? -27.655 -18.102 31.496 1.00 88.56 405 VAL A O 1
ATOM 3129 N N . ARG A 1 406 ? -25.699 -17.188 32.108 1.00 86.00 406 ARG A N 1
ATOM 3130 C CA . ARG A 1 406 ? -25.836 -17.532 33.533 1.00 86.00 406 ARG A CA 1
ATOM 3131 C C . ARG A 1 406 ? -27.110 -16.933 34.140 1.00 86.00 406 ARG A C 1
ATOM 3133 O O . ARG A 1 406 ? -27.862 -17.658 34.786 1.00 86.00 406 ARG A O 1
ATOM 3140 N N . ILE A 1 407 ? -27.382 -15.647 33.897 1.00 84.81 407 ILE A N 1
ATOM 3141 C CA . ILE A 1 407 ? -28.622 -14.984 34.343 1.00 84.81 407 ILE A CA 1
ATOM 3142 C C . ILE A 1 407 ? -29.843 -15.664 33.701 1.00 84.81 407 ILE A C 1
ATOM 3144 O O . ILE A 1 407 ? -30.787 -16.026 34.402 1.00 84.81 407 ILE A O 1
ATOM 3148 N N . TYR A 1 408 ? -29.815 -15.906 32.388 1.00 83.88 408 TYR A N 1
ATOM 3149 C CA . TYR A 1 408 ? -30.911 -16.563 31.670 1.00 83.88 408 TYR A CA 1
ATOM 3150 C C . TYR A 1 408 ? -31.249 -17.955 32.232 1.00 83.88 408 TYR A C 1
ATOM 3152 O O . TYR A 1 408 ? -32.421 -18.256 32.442 1.00 83.88 408 TYR A O 1
ATOM 3160 N N . LEU A 1 409 ? -30.248 -18.789 32.530 1.00 80.38 409 LEU A N 1
ATOM 3161 C CA . LEU A 1 409 ? -30.459 -20.147 33.043 1.00 80.38 409 LEU A CA 1
ATOM 3162 C C . LEU A 1 409 ? -30.980 -20.162 34.489 1.00 80.38 409 LEU A C 1
ATOM 3164 O O . LEU A 1 409 ? -31.875 -20.948 34.797 1.00 80.38 409 LEU A O 1
ATOM 3168 N N . VAL A 1 410 ? -30.469 -19.276 35.355 1.00 78.75 410 VAL A N 1
ATOM 3169 C CA . VAL A 1 410 ? -30.890 -19.174 36.768 1.00 78.75 410 VAL A CA 1
ATOM 3170 C C . VAL A 1 410 ? -32.346 -18.717 36.901 1.00 78.75 410 VAL A C 1
ATOM 3172 O O . VAL A 1 410 ? -33.083 -19.255 37.727 1.00 78.75 410 VAL A O 1
ATOM 3175 N N . PHE A 1 411 ? -32.779 -17.749 36.088 1.00 72.06 411 PHE A N 1
ATOM 3176 C CA . PHE A 1 411 ? -34.144 -17.211 36.147 1.00 72.06 411 PHE A CA 1
ATOM 3177 C C . PHE A 1 411 ? -35.133 -17.915 35.203 1.00 72.06 411 PHE A C 1
ATOM 3179 O O . PHE A 1 411 ? -36.337 -17.870 35.449 1.00 72.06 411 PHE A O 1
ATOM 3186 N N . GLY A 1 412 ? -34.653 -18.570 34.141 1.00 63.97 412 GLY A N 1
ATOM 3187 C CA . GLY A 1 412 ? -35.490 -19.196 33.115 1.00 63.97 412 GLY A CA 1
ATOM 3188 C C . GLY A 1 412 ? -35.874 -20.655 33.372 1.00 63.97 412 GLY A C 1
ATOM 3189 O O . GLY A 1 412 ? -36.884 -21.103 32.835 1.00 63.97 412 GLY A O 1
ATOM 3190 N N . ASN A 1 413 ? -35.115 -21.412 34.177 1.00 59.97 413 ASN A N 1
ATOM 3191 C CA . ASN A 1 413 ? -35.338 -22.854 34.332 1.00 59.97 413 ASN A CA 1
ATOM 3192 C C . ASN A 1 413 ? -35.528 -23.283 35.799 1.00 59.97 413 ASN A C 1
ATOM 3194 O O . ASN A 1 413 ? -34.582 -23.300 36.587 1.00 59.97 413 ASN A O 1
ATOM 3198 N N . LYS A 1 414 ? -36.749 -23.719 36.153 1.00 55.31 414 LYS A N 1
ATOM 3199 C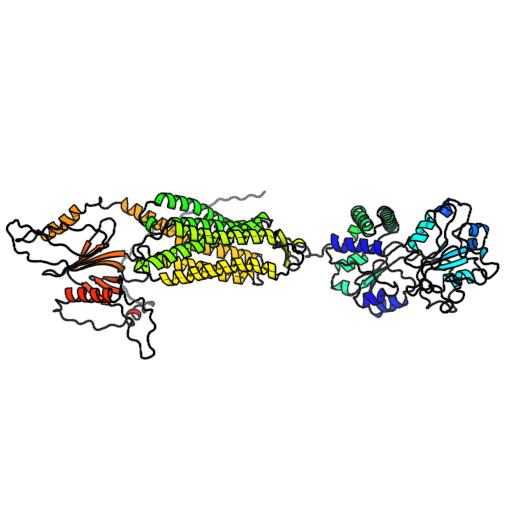 CA . LYS A 1 414 ? -37.103 -24.165 37.517 1.00 55.31 414 LYS A CA 1
ATOM 3200 C C . LYS A 1 414 ? -36.200 -25.294 38.045 1.00 55.31 414 LYS A C 1
ATOM 3202 O O . LYS A 1 414 ? -35.963 -25.331 39.243 1.00 55.31 414 LYS A O 1
ATOM 3207 N N . ARG A 1 415 ? -35.662 -26.169 37.177 1.00 50.84 415 ARG A N 1
ATOM 3208 C CA . ARG A 1 415 ? -34.746 -27.268 37.566 1.00 50.84 415 ARG A CA 1
ATOM 3209 C C . ARG A 1 415 ? -33.320 -26.820 37.918 1.00 50.84 415 ARG A C 1
ATOM 3211 O O . ARG A 1 415 ? -32.617 -27.558 38.594 1.00 50.84 415 ARG A O 1
ATOM 3218 N N . ILE A 1 416 ? -32.878 -25.652 37.444 1.00 54.88 416 ILE A N 1
ATOM 3219 C CA . ILE A 1 416 ? -31.510 -25.128 37.661 1.00 54.88 416 ILE A CA 1
ATOM 3220 C C . ILE A 1 416 ? -31.492 -24.089 38.799 1.00 54.88 416 ILE A C 1
ATOM 3222 O O . ILE A 1 416 ? -30.438 -23.719 39.311 1.00 54.88 416 ILE A O 1
ATOM 3226 N N . ARG A 1 417 ? -32.673 -23.658 39.257 1.00 48.66 417 ARG A N 1
ATOM 3227 C CA . ARG A 1 417 ? -32.893 -22.715 40.359 1.00 48.66 417 ARG A CA 1
ATOM 3228 C C . ARG A 1 417 ? -32.506 -23.327 41.719 1.00 48.66 417 ARG A C 1
ATOM 3230 O O . ARG A 1 417 ? -33.364 -23.651 42.529 1.00 48.66 417 ARG A O 1
ATOM 3237 N N . GLY A 1 418 ? -31.203 -23.495 41.936 1.00 48.28 418 GLY A N 1
ATOM 3238 C CA . GLY A 1 418 ? -30.602 -24.114 43.121 1.00 48.28 418 GLY A CA 1
ATOM 3239 C C . GLY A 1 418 ? -29.280 -24.842 42.844 1.00 48.28 418 GLY A C 1
ATOM 3240 O O . GLY A 1 418 ? -28.477 -24.994 43.760 1.00 48.28 418 GLY A O 1
ATOM 3241 N N . SER A 1 419 ? -28.995 -25.243 41.597 1.00 52.12 419 SER A N 1
ATOM 3242 C CA . SER A 1 419 ? -27.716 -25.875 41.253 1.00 52.12 419 SER A CA 1
ATOM 3243 C C . SER A 1 419 ? -26.656 -24.831 40.894 1.00 52.12 419 SER A C 1
ATOM 3245 O O . SER A 1 419 ? -26.827 -23.989 40.009 1.00 52.12 419 SER A O 1
ATOM 3247 N N . ALA A 1 420 ? -25.524 -24.873 41.597 1.00 56.25 420 ALA A N 1
ATOM 3248 C CA . ALA A 1 420 ? -24.413 -23.968 41.343 1.00 56.25 420 ALA A CA 1
ATOM 3249 C C . ALA A 1 420 ? -23.726 -24.322 40.011 1.00 56.25 420 ALA A C 1
ATOM 3251 O O . ALA A 1 420 ? -22.934 -25.262 39.940 1.00 56.25 420 ALA A O 1
ATOM 3252 N N . LEU A 1 421 ? -23.990 -23.548 38.950 1.00 69.94 421 LEU A N 1
ATOM 3253 C CA . LEU A 1 421 ? -23.173 -23.599 37.734 1.00 69.94 421 LEU A CA 1
ATOM 3254 C C . LEU A 1 421 ? -21.722 -23.255 38.096 1.00 69.94 421 LEU A C 1
ATOM 3256 O O . LEU A 1 421 ? -21.416 -22.112 38.443 1.00 69.94 421 LEU A O 1
ATOM 3260 N N . ALA A 1 422 ? -20.843 -24.255 38.020 1.00 78.69 422 ALA A N 1
ATOM 3261 C CA . ALA A 1 422 ? -19.437 -24.127 38.374 1.00 78.69 422 ALA A CA 1
ATOM 3262 C C . ALA A 1 422 ? -18.737 -23.065 37.512 1.00 78.69 422 ALA A C 1
ATOM 3264 O O . ALA A 1 422 ? -18.662 -23.192 36.288 1.00 78.69 422 ALA A O 1
ATOM 3265 N N . THR A 1 423 ? -18.173 -22.041 38.162 1.00 83.81 423 THR A N 1
ATOM 3266 C CA . THR A 1 423 ? -17.464 -20.933 37.500 1.00 83.81 423 THR A CA 1
ATOM 3267 C C . THR A 1 423 ? -16.339 -21.427 36.588 1.00 83.81 423 THR A C 1
ATOM 3269 O O . THR A 1 423 ? -16.136 -20.852 35.526 1.00 83.81 423 THR A O 1
ATOM 3272 N N . SER A 1 424 ? -15.661 -22.524 36.943 1.00 83.62 424 SER A N 1
ATOM 3273 C CA . SER A 1 424 ? -14.613 -23.148 36.122 1.00 83.62 424 SER A CA 1
ATOM 3274 C C . SER A 1 424 ? -15.104 -23.546 34.726 1.00 83.62 424 SER A C 1
ATOM 3276 O O . SER A 1 424 ? -14.451 -23.202 33.746 1.00 83.62 424 SER A O 1
ATOM 3278 N N . ARG A 1 425 ? -16.286 -24.173 34.612 1.00 87.12 425 ARG A N 1
ATOM 3279 C CA . ARG A 1 425 ? -16.894 -24.556 33.319 1.00 87.12 425 ARG A CA 1
ATOM 3280 C C . ARG A 1 425 ? -17.298 -23.346 32.469 1.00 87.12 425 ARG A C 1
ATOM 3282 O O . ARG A 1 425 ? -17.329 -23.417 31.246 1.00 87.12 425 ARG A O 1
ATOM 3289 N N . LEU A 1 426 ? -17.628 -22.233 33.122 1.00 88.19 426 LEU A N 1
ATOM 3290 C CA . LEU A 1 426 ? -17.975 -20.978 32.456 1.00 88.19 426 LEU A CA 1
ATOM 3291 C C . LEU A 1 426 ? -16.719 -20.220 31.985 1.00 88.19 426 LEU A C 1
ATOM 3293 O O . LEU A 1 426 ? -16.722 -19.644 30.901 1.00 88.19 426 LEU A O 1
ATOM 3297 N N . VAL A 1 427 ? -15.629 -20.266 32.756 1.00 92.31 427 VAL A N 1
ATOM 3298 C CA . VAL A 1 427 ? -14.320 -19.718 32.363 1.00 92.31 427 VAL A CA 1
ATOM 3299 C C . VAL A 1 427 ? -13.680 -20.552 31.250 1.00 92.31 427 VAL A C 1
ATOM 3301 O O . VAL A 1 427 ? -13.138 -19.974 30.314 1.00 92.31 427 VAL A O 1
ATOM 3304 N N . SER A 1 428 ? -13.801 -21.885 31.269 1.00 91.50 428 SER A N 1
ATOM 3305 C CA . SER A 1 428 ? -13.305 -22.728 30.171 1.00 91.50 428 SER A CA 1
ATOM 3306 C C . SER A 1 428 ? -14.036 -22.463 28.850 1.00 91.50 428 SER A C 1
ATOM 3308 O O . SER A 1 428 ? -13.416 -22.536 27.796 1.00 91.50 428 SER A O 1
ATOM 3310 N N . ALA A 1 429 ? -15.322 -22.089 28.887 1.00 91.31 429 ALA A N 1
ATOM 3311 C CA . ALA A 1 429 ? -16.056 -21.665 27.692 1.00 91.31 429 ALA A CA 1
ATOM 3312 C C . ALA A 1 429 ? -15.529 -20.333 27.116 1.00 91.31 429 ALA A C 1
ATOM 3314 O O . ALA A 1 429 ? -15.403 -20.202 25.900 1.00 91.31 429 ALA A O 1
ATOM 3315 N N . VAL A 1 430 ? -15.164 -19.370 27.975 1.00 95.69 430 VAL A N 1
ATOM 3316 C CA . VAL A 1 430 ? -14.470 -18.136 27.554 1.00 95.69 430 VAL A CA 1
ATOM 3317 C C . VAL A 1 430 ? -13.099 -18.464 26.955 1.00 95.69 430 VAL A C 1
ATOM 3319 O O . VAL A 1 430 ? -12.789 -18.007 25.859 1.00 95.69 430 VAL A O 1
ATOM 3322 N N . ALA A 1 431 ? -12.303 -19.299 27.629 1.00 95.56 431 ALA A N 1
ATOM 3323 C CA . ALA A 1 431 ? -10.977 -19.694 27.159 1.00 95.56 431 ALA A CA 1
ATOM 3324 C C . ALA A 1 431 ? -11.026 -20.414 25.800 1.00 95.56 431 ALA A C 1
ATOM 3326 O O . ALA A 1 431 ? -10.216 -20.112 24.929 1.00 95.56 431 ALA A O 1
ATOM 3327 N N . ALA A 1 432 ? -12.002 -21.302 25.583 1.00 95.31 432 ALA A N 1
ATOM 3328 C CA . ALA A 1 432 ? -12.207 -21.972 24.299 1.00 95.31 432 ALA A CA 1
ATOM 3329 C C . ALA A 1 432 ? -12.552 -20.981 23.173 1.00 95.31 432 ALA A C 1
ATOM 3331 O O . ALA A 1 432 ? -11.965 -21.054 22.097 1.00 95.31 432 ALA A O 1
ATOM 3332 N N . ALA A 1 433 ? -13.443 -20.012 23.423 1.00 93.81 433 ALA A N 1
ATOM 3333 C CA . ALA A 1 433 ? -13.757 -18.972 22.440 1.00 93.81 433 ALA A CA 1
ATOM 3334 C C . ALA A 1 433 ? -12.518 -18.126 22.088 1.00 93.81 433 ALA A C 1
ATOM 3336 O O . ALA A 1 433 ? -12.235 -17.894 20.915 1.00 93.81 433 ALA A O 1
ATOM 3337 N N . VAL A 1 434 ? -11.735 -17.717 23.092 1.00 96.75 434 VAL A N 1
ATOM 3338 C CA . VAL A 1 434 ? -10.487 -16.960 22.893 1.00 96.75 434 VAL A CA 1
ATOM 3339 C C . VAL A 1 434 ? -9.436 -17.778 22.133 1.00 96.75 434 VAL A C 1
ATOM 3341 O O . VAL A 1 434 ? -8.769 -17.240 21.253 1.00 96.75 434 VAL A O 1
ATOM 3344 N N . MET A 1 435 ? -9.321 -19.079 22.411 1.00 96.50 435 MET A N 1
ATOM 3345 C CA . MET A 1 435 ? -8.400 -19.987 21.720 1.00 96.50 435 MET A CA 1
ATOM 3346 C C . MET A 1 435 ? -8.689 -20.070 20.214 1.00 96.50 435 MET A C 1
ATOM 3348 O O . MET A 1 435 ? -7.751 -20.033 19.423 1.00 96.50 435 MET A O 1
ATOM 3352 N N . VAL A 1 436 ? -9.963 -20.095 19.804 1.00 95.62 436 VAL A N 1
ATOM 3353 C CA . VAL A 1 436 ? -10.339 -20.049 18.378 1.00 95.62 436 VAL A CA 1
ATOM 3354 C C . VAL A 1 436 ? -9.847 -18.755 17.719 1.00 95.62 436 VAL A C 1
ATOM 3356 O O . VAL A 1 436 ? -9.264 -18.809 16.638 1.00 95.62 436 VAL A O 1
ATOM 3359 N N . HIS A 1 437 ? -9.999 -17.599 18.376 1.00 95.25 437 HIS A N 1
ATOM 3360 C CA . HIS A 1 437 ? -9.473 -16.332 17.852 1.00 95.25 437 HIS A CA 1
ATOM 3361 C C . HIS A 1 437 ? -7.938 -16.305 17.780 1.00 95.25 437 HIS A C 1
ATOM 3363 O O . HIS A 1 437 ? -7.399 -15.787 16.806 1.00 95.25 437 HIS A O 1
ATOM 3369 N N . LEU A 1 438 ? -7.232 -16.884 18.758 1.00 95.62 438 LEU A N 1
ATOM 3370 C CA . LEU A 1 438 ? -5.768 -16.996 18.727 1.00 95.62 438 LEU A CA 1
ATOM 3371 C C . LEU A 1 438 ? -5.282 -17.862 17.556 1.00 95.62 438 LEU A C 1
ATOM 3373 O O . LEU A 1 438 ? -4.361 -17.459 16.851 1.00 95.62 438 LEU A O 1
ATOM 3377 N N . ILE A 1 439 ? -5.930 -19.006 17.307 1.00 95.06 439 ILE A N 1
ATOM 3378 C CA . ILE A 1 439 ? -5.614 -19.881 16.166 1.00 95.06 439 ILE A CA 1
ATOM 3379 C C . ILE A 1 439 ? -5.859 -19.145 14.844 1.00 95.06 439 ILE A C 1
ATOM 3381 O O . ILE A 1 439 ? -4.988 -19.150 13.978 1.00 95.06 439 ILE A O 1
ATOM 3385 N N . LEU A 1 440 ? -7.001 -18.463 14.695 1.00 92.81 440 LEU A N 1
ATOM 3386 C CA . LEU A 1 440 ? -7.298 -17.678 13.492 1.00 92.81 440 LEU A CA 1
ATOM 3387 C C . LEU A 1 440 ? -6.256 -16.577 13.249 1.00 92.81 440 LEU A C 1
ATOM 3389 O O . LEU A 1 440 ? -5.836 -16.384 12.112 1.00 92.81 440 LEU A O 1
ATOM 3393 N N . VAL A 1 441 ? -5.829 -15.865 14.299 1.00 93.00 441 VAL A N 1
ATOM 3394 C CA . VAL A 1 441 ? -4.807 -14.808 14.198 1.00 93.00 441 VAL A CA 1
ATOM 3395 C C . VAL A 1 441 ? -3.444 -15.381 13.814 1.00 93.00 441 VAL A C 1
ATOM 3397 O O . VAL A 1 441 ? -2.795 -14.801 12.950 1.00 93.00 441 VAL A O 1
ATOM 3400 N N . ALA A 1 442 ? -3.039 -16.517 14.389 1.00 92.44 442 ALA A N 1
ATOM 3401 C CA . ALA A 1 442 ? -1.781 -17.179 14.047 1.00 92.44 442 ALA A CA 1
ATOM 3402 C C . ALA A 1 442 ? -1.771 -17.679 12.591 1.00 92.44 442 ALA A C 1
ATOM 3404 O O . ALA A 1 442 ? -0.847 -17.381 11.840 1.00 92.44 442 ALA A O 1
ATOM 3405 N N . VAL A 1 443 ? -2.832 -18.369 12.152 1.00 90.31 443 VAL A N 1
ATOM 3406 C CA . VAL A 1 443 ? -2.959 -18.818 10.754 1.00 90.31 443 VAL A CA 1
ATOM 3407 C C . VAL A 1 443 ? -2.945 -17.621 9.798 1.00 90.31 443 VAL A C 1
ATOM 3409 O O . VAL A 1 443 ? -2.274 -17.666 8.773 1.00 90.31 443 VAL A O 1
ATOM 3412 N N . TRP A 1 444 ? -3.624 -16.524 10.141 1.00 88.75 444 TRP A N 1
ATOM 3413 C CA . TRP A 1 444 ? -3.595 -15.291 9.353 1.00 88.75 444 TRP A CA 1
ATOM 3414 C C . TRP A 1 444 ? -2.190 -14.663 9.285 1.00 88.75 444 TRP A C 1
ATOM 3416 O O . TRP A 1 444 ? -1.745 -14.300 8.197 1.00 88.75 444 TRP A O 1
ATOM 3426 N N . SER A 1 445 ? -1.457 -14.560 10.399 1.00 88.69 445 SER A N 1
ATOM 3427 C CA . SER A 1 445 ? -0.121 -13.949 10.384 1.00 88.69 445 SER A CA 1
ATOM 3428 C C . SER A 1 445 ? 0.895 -14.756 9.576 1.00 88.69 445 SER A C 1
ATOM 3430 O O . SER A 1 445 ? 1.709 -14.149 8.883 1.00 88.69 445 SER A O 1
ATOM 3432 N N . GLU A 1 446 ? 0.819 -16.090 9.618 1.00 85.62 446 GLU A N 1
ATOM 3433 C CA . GLU A 1 446 ? 1.696 -16.972 8.835 1.00 85.62 446 GLU A CA 1
ATOM 3434 C C . GLU A 1 446 ? 1.332 -16.980 7.341 1.00 85.62 446 GLU A C 1
ATOM 3436 O O . GLU A 1 446 ? 2.211 -16.868 6.491 1.00 85.62 446 GLU A O 1
ATOM 3441 N N . VAL A 1 447 ? 0.039 -17.065 6.997 1.00 81.19 447 VAL A N 1
ATOM 3442 C CA . VAL A 1 447 ? -0.413 -17.165 5.594 1.00 81.19 447 VAL A CA 1
ATOM 3443 C C . VAL A 1 447 ? -0.216 -15.858 4.817 1.00 81.19 447 VAL A C 1
ATOM 3445 O O . VAL A 1 447 ? 0.101 -15.908 3.630 1.00 81.19 447 VAL A O 1
ATOM 3448 N N . TYR A 1 448 ? -0.400 -14.694 5.451 1.00 76.56 448 TYR A N 1
ATOM 3449 C CA . TYR A 1 448 ? -0.326 -13.400 4.752 1.00 76.56 448 TYR A CA 1
ATOM 3450 C C . TYR A 1 448 ? 0.944 -12.593 5.022 1.00 76.56 448 TYR A C 1
ATOM 3452 O O . TYR A 1 448 ? 1.178 -11.631 4.295 1.00 76.56 448 TYR A O 1
ATOM 3460 N N . ALA A 1 449 ? 1.736 -12.938 6.046 1.00 83.62 449 ALA A N 1
ATOM 3461 C CA . ALA A 1 449 ? 2.976 -12.246 6.420 1.00 83.62 449 ALA A CA 1
ATOM 3462 C C . ALA A 1 449 ? 2.875 -10.699 6.318 1.00 83.62 449 ALA A C 1
ATOM 3464 O O . ALA A 1 449 ? 3.602 -10.079 5.536 1.00 83.62 449 ALA A O 1
ATOM 3465 N N . PRO A 1 450 ? 1.943 -10.060 7.055 1.00 85.25 450 PRO A N 1
ATOM 3466 C CA . PRO A 1 450 ? 1.557 -8.669 6.824 1.00 85.25 450 PRO A CA 1
ATOM 3467 C C . PRO A 1 450 ? 2.727 -7.701 7.039 1.00 85.25 450 PRO A C 1
ATOM 3469 O O . PRO A 1 450 ? 3.444 -7.777 8.039 1.00 85.25 450 PRO A O 1
ATOM 3472 N N . GLN A 1 451 ? 2.886 -6.753 6.117 1.00 83.19 451 GLN A N 1
ATOM 3473 C CA . GLN A 1 451 ? 4.000 -5.802 6.083 1.00 83.19 451 GLN A CA 1
ATOM 3474 C C . GLN A 1 451 ? 3.527 -4.384 5.726 1.00 83.19 451 GLN A C 1
ATOM 3476 O O . GLN A 1 451 ? 2.361 -4.166 5.395 1.00 83.19 451 GLN A O 1
ATOM 3481 N N . ALA A 1 452 ? 4.425 -3.401 5.797 1.00 85.12 452 ALA A N 1
ATOM 3482 C CA . ALA A 1 452 ? 4.135 -2.054 5.316 1.00 85.12 452 ALA A CA 1
ATOM 3483 C C . ALA A 1 452 ? 4.039 -2.049 3.781 1.00 85.12 452 ALA A C 1
ATOM 3485 O O . ALA A 1 452 ? 4.962 -2.490 3.099 1.00 85.12 452 ALA A O 1
ATOM 3486 N N . VAL A 1 453 ? 2.928 -1.546 3.246 1.00 80.88 453 VAL A N 1
ATOM 3487 C CA . VAL A 1 453 ? 2.668 -1.407 1.808 1.00 80.88 453 VAL A CA 1
ATOM 3488 C C . VAL A 1 453 ? 2.284 0.039 1.516 1.00 80.88 453 VAL A C 1
ATOM 3490 O O . VAL A 1 453 ? 1.507 0.652 2.253 1.00 80.88 453 VAL A O 1
ATOM 3493 N N . LEU A 1 454 ? 2.847 0.589 0.441 1.00 80.62 454 LEU A N 1
ATOM 3494 C CA . LEU A 1 454 ? 2.581 1.951 -0.001 1.00 80.62 454 LEU A CA 1
ATOM 3495 C C . LEU A 1 454 ? 1.276 1.992 -0.809 1.00 80.62 454 LEU A C 1
ATOM 3497 O O . LEU A 1 454 ? 1.171 1.356 -1.854 1.00 80.62 454 LEU A O 1
ATOM 3501 N N . VAL A 1 455 ? 0.291 2.754 -0.338 1.00 76.69 455 VAL A N 1
ATOM 3502 C CA . VAL A 1 455 ? -1.007 2.932 -1.004 1.00 76.69 455 VAL A CA 1
ATOM 3503 C C . VAL A 1 455 ? -1.192 4.396 -1.382 1.00 76.69 455 VAL A C 1
ATOM 3505 O O . VAL A 1 455 ? -0.925 5.303 -0.595 1.00 76.69 455 VAL A O 1
ATOM 3508 N N . GLN A 1 456 ? -1.640 4.631 -2.612 1.00 74.06 456 GLN A N 1
ATOM 3509 C CA . GLN A 1 456 ? -1.910 5.965 -3.132 1.00 74.06 456 GLN A CA 1
ATOM 3510 C C . GLN A 1 456 ? -3.247 6.494 -2.586 1.00 74.06 456 GLN A C 1
ATOM 3512 O O . GLN A 1 456 ? -4.283 5.857 -2.751 1.00 74.06 456 GLN A O 1
ATOM 3517 N N . THR A 1 457 ? -3.227 7.663 -1.940 1.00 69.88 457 THR A N 1
ATOM 3518 C CA . THR A 1 457 ? -4.419 8.317 -1.358 1.00 69.88 457 THR A CA 1
ATOM 3519 C C . THR A 1 457 ? -4.891 9.526 -2.166 1.00 69.88 457 THR A C 1
ATOM 3521 O O . THR A 1 457 ? -6.023 9.973 -2.002 1.00 69.88 457 THR A O 1
ATOM 3524 N N . SER A 1 458 ? -4.038 10.061 -3.042 1.00 68.94 458 SER A N 1
ATOM 3525 C CA . SER A 1 458 ? -4.353 11.122 -4.004 1.00 68.94 458 SER A CA 1
ATOM 3526 C C . SER A 1 458 ? -3.383 11.054 -5.191 1.00 68.94 458 SER A C 1
ATOM 3528 O O . SER A 1 458 ? -2.431 10.279 -5.174 1.00 68.94 458 SER A O 1
ATOM 3530 N N . LEU A 1 459 ? -3.562 11.893 -6.213 1.00 59.09 459 LEU A N 1
ATOM 3531 C CA . LEU A 1 459 ? -2.647 12.002 -7.364 1.00 59.09 459 LEU A CA 1
ATOM 3532 C C . LEU A 1 459 ? -1.185 12.293 -6.970 1.00 59.09 459 LEU A C 1
ATOM 3534 O O . LEU A 1 459 ? -0.281 11.984 -7.736 1.00 59.09 459 LEU A O 1
ATOM 3538 N N . THR A 1 460 ? -0.959 12.880 -5.791 1.00 62.75 460 THR A N 1
ATOM 3539 C CA . THR A 1 460 ? 0.361 13.324 -5.303 1.00 62.75 460 THR A CA 1
ATOM 3540 C C . THR A 1 460 ? 0.670 12.880 -3.868 1.00 62.75 460 THR A C 1
ATOM 3542 O O . THR A 1 460 ? 1.661 13.317 -3.287 1.00 62.75 460 THR A O 1
ATOM 3545 N N . ARG A 1 461 ? -0.170 12.025 -3.265 1.00 68.50 461 ARG A N 1
ATOM 3546 C CA . ARG A 1 461 ? 0.015 11.544 -1.886 1.00 68.50 461 ARG A CA 1
ATOM 3547 C C . ARG A 1 461 ? -0.050 10.034 -1.803 1.00 68.50 461 ARG A C 1
ATOM 3549 O O . ARG A 1 461 ? -0.968 9.408 -2.336 1.00 68.50 461 ARG A O 1
ATOM 3556 N N . HIS A 1 462 ? 0.889 9.482 -1.049 1.00 77.38 462 HIS A N 1
ATOM 3557 C CA . HIS A 1 462 ? 0.925 8.076 -0.683 1.00 77.38 462 HIS A CA 1
ATOM 3558 C C . HIS A 1 462 ? 0.965 7.952 0.836 1.00 77.38 462 HIS A C 1
ATOM 3560 O O . HIS A 1 462 ? 1.477 8.832 1.522 1.00 77.38 462 HIS A O 1
ATOM 3566 N N . THR A 1 463 ? 0.445 6.857 1.371 1.00 81.12 463 THR A N 1
ATOM 3567 C CA . THR A 1 463 ? 0.536 6.523 2.793 1.00 81.12 463 THR A CA 1
ATOM 3568 C C . THR A 1 463 ? 1.007 5.084 2.958 1.00 81.12 463 THR A C 1
ATOM 3570 O O . THR A 1 463 ? 0.867 4.269 2.043 1.00 81.12 463 THR A O 1
ATOM 3573 N N . LEU A 1 464 ? 1.578 4.764 4.117 1.00 84.25 464 LEU A N 1
ATOM 3574 C CA . LEU A 1 464 ? 1.941 3.394 4.463 1.00 84.25 464 LEU A CA 1
ATOM 3575 C C . LEU A 1 464 ? 0.807 2.774 5.274 1.00 84.25 464 LEU A C 1
ATOM 3577 O O . LEU A 1 464 ? 0.464 3.260 6.350 1.00 84.25 464 LEU A O 1
ATOM 3581 N N . VAL A 1 465 ? 0.265 1.666 4.780 1.00 84.94 465 VAL A N 1
ATOM 3582 C CA . VAL A 1 465 ? -0.694 0.828 5.507 1.00 84.94 465 VAL A CA 1
ATOM 3583 C C . VAL A 1 465 ? -0.109 -0.558 5.721 1.00 84.94 465 VAL A C 1
ATOM 3585 O O . VAL A 1 465 ? 0.765 -1.009 4.986 1.00 84.94 465 VAL A O 1
ATOM 3588 N N . CYS A 1 466 ? -0.616 -1.268 6.721 1.00 85.88 466 CYS A N 1
ATOM 3589 C CA . CYS A 1 466 ? -0.395 -2.703 6.824 1.00 85.88 466 CYS A CA 1
ATOM 3590 C C . CYS A 1 466 ? -1.152 -3.420 5.700 1.00 85.88 466 CYS A C 1
ATOM 3592 O O . CYS A 1 466 ? -2.383 -3.478 5.732 1.00 85.88 466 CYS A O 1
ATOM 3594 N N . GLY A 1 467 ? -0.413 -3.959 4.737 1.00 80.44 467 GLY A N 1
ATOM 3595 C CA . GLY A 1 467 ? -0.920 -4.733 3.612 1.00 80.44 467 GLY A CA 1
ATOM 3596 C C . GLY A 1 467 ? -0.130 -6.026 3.426 1.00 80.44 467 GLY A C 1
ATOM 3597 O O . GLY A 1 467 ? 0.529 -6.512 4.348 1.00 80.44 467 GLY A O 1
ATOM 3598 N N . VAL A 1 468 ? -0.203 -6.581 2.221 1.00 76.81 468 VAL A N 1
ATOM 3599 C CA . VAL A 1 468 ? 0.466 -7.827 1.836 1.00 76.81 468 VAL A CA 1
ATOM 3600 C C . VAL A 1 468 ? 1.208 -7.603 0.522 1.00 76.81 468 VAL A C 1
ATOM 3602 O O . VAL A 1 468 ? 0.730 -6.863 -0.335 1.00 76.81 468 VAL A O 1
ATOM 3605 N N . ASP A 1 469 ? 2.372 -8.228 0.370 1.00 67.12 469 ASP A N 1
ATOM 3606 C CA . ASP A 1 469 ? 3.167 -8.140 -0.854 1.00 67.12 469 ASP A CA 1
ATOM 3607 C C . ASP A 1 469 ? 2.569 -9.011 -1.978 1.00 67.12 469 ASP A C 1
ATOM 3609 O O . ASP A 1 469 ? 2.422 -10.227 -1.779 1.00 67.12 469 ASP A O 1
ATOM 3613 N N . PRO A 1 470 ? 2.270 -8.457 -3.170 1.00 61.59 470 PRO A N 1
ATOM 3614 C CA . PRO A 1 470 ? 1.858 -9.251 -4.327 1.00 61.59 470 PRO A CA 1
ATOM 3615 C C . PRO A 1 470 ? 2.912 -10.279 -4.765 1.00 61.59 470 PRO A C 1
ATOM 3617 O O . PRO A 1 470 ? 2.555 -11.369 -5.212 1.00 61.59 470 PRO A O 1
ATOM 3620 N N . ALA A 1 471 ? 4.207 -9.973 -4.611 1.00 59.09 471 ALA A N 1
ATOM 3621 C CA . ALA A 1 471 ? 5.290 -10.866 -5.025 1.00 59.09 471 ALA A CA 1
ATOM 3622 C C . ALA A 1 471 ? 5.430 -12.078 -4.090 1.00 59.09 471 ALA A C 1
ATOM 3624 O O . ALA A 1 471 ? 5.773 -13.176 -4.525 1.00 59.09 471 ALA A O 1
ATOM 3625 N N . ARG A 1 472 ? 5.129 -11.896 -2.798 1.00 55.78 472 ARG A N 1
ATOM 3626 C CA . ARG A 1 472 ? 5.281 -12.929 -1.760 1.00 55.78 472 ARG A CA 1
ATOM 3627 C C . ARG A 1 472 ? 4.064 -13.847 -1.627 1.00 55.78 472 ARG A C 1
ATOM 3629 O O . ARG A 1 472 ? 4.185 -14.940 -1.088 1.00 55.78 472 ARG A O 1
ATOM 3636 N N . THR A 1 473 ? 2.907 -13.427 -2.141 1.00 57.66 473 THR A N 1
ATOM 3637 C CA . THR A 1 473 ? 1.654 -14.202 -2.125 1.00 57.66 473 THR A CA 1
ATOM 3638 C C . THR A 1 473 ? 1.466 -15.120 -3.335 1.00 57.66 473 THR A C 1
ATOM 3640 O O . THR A 1 473 ? 0.439 -15.797 -3.423 1.00 57.66 473 THR A O 1
ATOM 3643 N N . GLY A 1 474 ? 2.423 -15.167 -4.271 1.00 50.72 474 GLY A N 1
ATOM 3644 C CA . GLY A 1 474 ? 2.422 -16.114 -5.396 1.00 50.72 474 GLY A CA 1
ATOM 3645 C C . GLY A 1 474 ? 1.201 -16.010 -6.317 1.00 50.72 474 GLY A C 1
ATOM 3646 O O . GLY A 1 474 ? 0.802 -17.005 -6.914 1.00 50.72 474 GLY A O 1
ATOM 3647 N N . GLY A 1 475 ? 0.555 -14.840 -6.383 1.00 51.69 475 GLY A N 1
ATOM 3648 C CA . GLY A 1 475 ? -0.687 -14.659 -7.140 1.00 51.69 475 GLY A CA 1
ATOM 3649 C C . GLY A 1 475 ? -1.916 -15.348 -6.531 1.00 51.69 475 GLY A C 1
ATOM 3650 O O . GLY A 1 475 ? -2.909 -15.536 -7.235 1.00 51.69 475 GLY A O 1
ATOM 3651 N N . THR A 1 476 ? -1.891 -15.725 -5.244 1.00 51.06 476 THR A N 1
ATOM 3652 C CA . THR A 1 476 ? -3.091 -16.234 -4.560 1.00 51.06 476 THR A CA 1
ATOM 3653 C C . THR A 1 476 ? -4.242 -15.238 -4.695 1.00 51.06 476 THR A C 1
ATOM 3655 O O . THR A 1 476 ? -4.140 -14.069 -4.327 1.00 51.06 476 THR A O 1
ATOM 3658 N N . SER A 1 477 ? -5.355 -15.706 -5.271 1.00 49.12 477 SER A N 1
ATOM 3659 C CA . SER A 1 477 ? -6.511 -14.854 -5.563 1.00 49.12 477 SER A CA 1
ATOM 3660 C C . SER A 1 477 ? -6.989 -14.107 -4.312 1.00 49.12 477 SER A C 1
ATOM 3662 O O . SER A 1 477 ? -7.068 -14.695 -3.230 1.00 49.12 477 SER A O 1
ATOM 3664 N N . GLY A 1 478 ? -7.378 -12.834 -4.456 1.00 53.12 478 GLY A N 1
ATOM 3665 C CA . GLY A 1 478 ? -7.825 -11.995 -3.332 1.00 53.12 478 GLY A CA 1
ATOM 3666 C C . GLY A 1 478 ? -8.996 -12.579 -2.523 1.00 53.12 478 GLY A C 1
ATOM 3667 O O . GLY A 1 478 ? -9.175 -12.227 -1.360 1.00 53.12 478 GLY A O 1
ATOM 3668 N N . ALA A 1 479 ? -9.737 -13.538 -3.090 1.00 52.31 479 ALA A N 1
ATOM 3669 C CA . ALA A 1 479 ? -10.723 -14.356 -2.386 1.00 52.31 479 ALA A CA 1
ATOM 3670 C C . ALA A 1 479 ? -10.140 -15.098 -1.166 1.00 52.31 479 ALA A C 1
ATOM 3672 O O . ALA A 1 479 ? -10.798 -15.181 -0.131 1.00 52.31 479 ALA A O 1
ATOM 3673 N N . GLY A 1 480 ? -8.894 -15.580 -1.248 1.00 56.00 480 GLY A N 1
ATOM 3674 C CA . GLY A 1 480 ? -8.196 -16.198 -0.121 1.00 56.00 480 GLY A CA 1
ATOM 3675 C C . GLY A 1 480 ? -7.948 -15.203 1.013 1.00 56.00 480 GLY A C 1
ATOM 3676 O O . GLY A 1 480 ? -8.244 -15.506 2.164 1.00 56.00 480 GLY A O 1
ATOM 3677 N N . VAL A 1 481 ? -7.473 -13.993 0.690 1.00 55.66 481 VAL A N 1
ATOM 3678 C CA . VAL A 1 481 ? -7.216 -12.897 1.651 1.00 55.66 481 VAL A CA 1
ATOM 3679 C C . VAL A 1 481 ? -8.504 -12.435 2.340 1.00 55.66 481 VAL A C 1
ATOM 3681 O O . VAL A 1 481 ? -8.550 -12.296 3.564 1.00 55.66 481 VAL A O 1
ATOM 3684 N N . LEU A 1 482 ? -9.579 -12.272 1.565 1.00 62.03 482 LEU A N 1
ATOM 3685 C CA . LEU A 1 482 ? -10.909 -11.940 2.077 1.00 62.03 482 LEU A CA 1
ATOM 3686 C C . LEU A 1 482 ? -11.500 -13.062 2.950 1.00 62.03 482 LEU A C 1
ATOM 3688 O O . LEU A 1 482 ? -12.240 -12.771 3.886 1.00 62.03 482 LEU A O 1
ATOM 3692 N N . GLY A 1 483 ? -11.154 -14.326 2.686 1.00 67.62 483 GLY A N 1
ATOM 3693 C CA . GLY A 1 483 ? -11.672 -15.494 3.399 1.00 67.62 483 GLY A CA 1
ATOM 3694 C C . GLY A 1 483 ? -11.329 -15.523 4.892 1.00 67.62 483 GLY A C 1
ATOM 3695 O O . GLY A 1 483 ? -12.234 -15.596 5.721 1.00 67.62 483 GLY A O 1
ATOM 3696 N N . ILE A 1 484 ? -10.044 -15.440 5.260 1.00 73.56 484 ILE A N 1
ATOM 3697 C CA . ILE A 1 484 ? -9.627 -15.552 6.675 1.00 73.56 484 ILE A CA 1
ATOM 3698 C C . ILE A 1 484 ? -9.933 -14.265 7.457 1.00 73.56 484 ILE A C 1
ATOM 3700 O O . ILE A 1 484 ? -10.393 -14.319 8.598 1.00 73.56 484 ILE A O 1
ATOM 3704 N N . MET A 1 485 ? -9.754 -13.086 6.852 1.00 77.81 485 MET A N 1
ATOM 3705 C CA . MET A 1 485 ? -10.151 -11.830 7.502 1.00 77.81 485 MET A CA 1
ATOM 3706 C C . MET A 1 485 ? -11.680 -11.752 7.680 1.00 77.81 485 MET A C 1
ATOM 3708 O O . MET A 1 485 ? -12.171 -11.343 8.735 1.00 77.81 485 MET A O 1
ATOM 3712 N N . GLY A 1 486 ? -12.438 -12.240 6.692 1.00 81.81 486 GLY A N 1
ATOM 3713 C CA . GLY A 1 486 ? -13.886 -12.412 6.772 1.00 81.81 486 GLY A CA 1
ATOM 3714 C C . GLY A 1 486 ? -14.323 -13.440 7.820 1.00 81.81 486 GLY A C 1
ATOM 3715 O O . GLY A 1 486 ? -15.334 -13.221 8.485 1.00 81.81 486 GLY A O 1
ATOM 3716 N N . SER A 1 487 ? -13.564 -14.521 8.042 1.00 84.25 487 SER A N 1
ATOM 3717 C CA . SER A 1 487 ? -13.902 -15.526 9.060 1.00 84.25 487 SER A CA 1
ATOM 3718 C C . SER A 1 487 ? -13.743 -14.993 10.488 1.00 84.25 487 SER A C 1
ATOM 3720 O O . SER A 1 487 ? -14.589 -15.283 11.336 1.00 84.25 487 SER A O 1
ATOM 3722 N N . MET A 1 488 ? -12.728 -14.159 10.752 1.00 89.50 488 MET A N 1
ATOM 3723 C CA . MET A 1 488 ? -12.597 -13.446 12.032 1.00 89.50 488 MET A CA 1
ATOM 3724 C C . MET A 1 488 ? -13.797 -12.528 12.279 1.00 89.50 488 MET A C 1
ATOM 3726 O O . MET A 1 488 ? -14.468 -12.649 13.305 1.00 89.50 488 MET A O 1
ATOM 3730 N N . LEU A 1 489 ? -14.100 -11.654 11.311 1.00 89.06 489 LEU A N 1
ATOM 3731 C CA . LEU A 1 489 ? -15.209 -10.704 11.403 1.00 89.06 489 LEU A CA 1
ATOM 3732 C C . LEU A 1 489 ? -16.561 -11.420 11.553 1.00 89.06 489 LEU A C 1
ATOM 3734 O O . LEU A 1 489 ? -17.390 -11.016 12.368 1.00 89.06 489 LEU A O 1
ATOM 3738 N N . GLY A 1 490 ? -16.766 -12.512 10.813 1.00 91.69 490 GLY A N 1
ATOM 3739 C CA . GLY A 1 490 ? -17.947 -13.364 10.914 1.00 91.69 490 GLY A CA 1
ATOM 3740 C C . GLY A 1 490 ? -18.107 -13.977 12.306 1.00 91.69 490 GLY A C 1
ATOM 3741 O O . GLY A 1 490 ? -19.203 -13.939 12.864 1.00 91.69 490 GLY A O 1
ATOM 3742 N N . LEU A 1 491 ? -17.020 -14.467 12.914 1.00 94.12 491 LEU A N 1
ATOM 3743 C CA . LEU A 1 491 ? -17.046 -15.015 14.272 1.00 94.12 491 LEU A CA 1
ATOM 3744 C C . LEU A 1 491 ? -17.390 -13.941 15.318 1.00 94.12 491 LEU A C 1
ATOM 3746 O O . LEU A 1 491 ? -18.285 -14.162 16.140 1.00 94.12 491 LEU A O 1
ATOM 3750 N N . HIS A 1 492 ? -16.772 -12.753 15.252 1.00 95.00 492 HIS A N 1
ATOM 3751 C CA . HIS A 1 492 ? -17.152 -11.622 16.114 1.00 95.00 492 HIS A CA 1
ATOM 3752 C C . HIS A 1 492 ? -18.614 -11.210 15.905 1.00 95.00 492 HIS A C 1
ATOM 3754 O O . HIS A 1 492 ? -19.316 -10.958 16.884 1.00 95.00 492 HIS A O 1
ATOM 3760 N N . GLY A 1 493 ? -19.095 -11.191 14.659 1.00 94.31 493 GLY A N 1
ATOM 3761 C CA . GLY A 1 493 ? -20.488 -10.901 14.315 1.00 94.31 493 GLY A CA 1
ATOM 3762 C C . GLY A 1 493 ? -21.470 -11.903 14.929 1.00 94.31 493 GLY A C 1
ATOM 3763 O O . GLY A 1 493 ? -22.439 -11.499 15.572 1.00 94.31 493 GLY A O 1
ATOM 3764 N N . ILE A 1 494 ? -21.191 -13.206 14.823 1.00 95.56 494 ILE A N 1
ATOM 3765 C CA . ILE A 1 494 ? -21.993 -14.275 15.442 1.00 95.56 494 ILE A CA 1
ATOM 3766 C C . ILE A 1 494 ? -22.017 -14.122 16.971 1.00 95.56 494 ILE A C 1
ATOM 3768 O O . ILE A 1 494 ? -23.086 -14.190 17.585 1.00 95.56 494 ILE A O 1
ATOM 3772 N N . MET A 1 495 ? -20.864 -13.862 17.598 1.00 95.75 495 MET A N 1
ATOM 3773 C CA . MET A 1 495 ? -20.776 -13.620 19.044 1.00 95.75 495 MET A CA 1
ATOM 3774 C C . MET A 1 495 ? -21.563 -12.371 19.469 1.00 95.75 495 MET A C 1
ATOM 3776 O O . MET A 1 495 ? -22.276 -12.397 20.473 1.00 95.75 495 MET A O 1
ATOM 3780 N N . LEU A 1 496 ? -21.483 -11.288 18.700 1.00 95.56 496 LEU A N 1
ATOM 3781 C CA . LEU A 1 496 ? -22.204 -10.044 18.957 1.00 95.56 496 LEU A CA 1
ATOM 3782 C C . LEU A 1 496 ? -23.723 -10.231 18.837 1.00 95.56 496 LEU A C 1
ATOM 3784 O O . LEU A 1 496 ? -24.460 -9.831 19.738 1.00 95.56 496 LEU A O 1
ATOM 3788 N N . VAL A 1 497 ? -24.196 -10.922 17.794 1.00 95.44 497 VAL A N 1
ATOM 3789 C CA . VAL A 1 497 ? -25.613 -11.295 17.647 1.00 95.44 497 VAL A CA 1
ATOM 3790 C C . VAL A 1 497 ? -26.068 -12.157 18.828 1.00 95.44 497 VAL A C 1
ATOM 3792 O O . VAL A 1 497 ? -27.118 -11.882 19.412 1.00 95.44 497 VAL A O 1
ATOM 3795 N N . ALA A 1 498 ? -25.269 -13.139 19.258 1.00 94.56 498 ALA A N 1
ATOM 3796 C CA . ALA A 1 498 ? -25.576 -13.941 20.442 1.00 94.56 498 ALA A CA 1
ATOM 3797 C C . ALA A 1 498 ? -25.671 -13.080 21.720 1.00 94.56 498 ALA A C 1
ATOM 3799 O O . ALA A 1 498 ? -26.627 -13.229 22.488 1.00 94.56 498 ALA A O 1
ATOM 3800 N N . ALA A 1 499 ? -24.743 -12.140 21.934 1.00 94.25 499 ALA A N 1
ATOM 3801 C CA . ALA A 1 499 ? -24.775 -11.206 23.062 1.00 94.25 499 ALA A CA 1
ATOM 3802 C C . ALA A 1 499 ? -26.043 -10.332 23.046 1.00 94.25 499 ALA A C 1
ATOM 3804 O O . ALA A 1 499 ? -26.726 -10.209 24.068 1.00 94.25 499 ALA A O 1
ATOM 3805 N N . CYS A 1 500 ? -26.425 -9.790 21.887 1.00 93.62 500 CYS A N 1
ATOM 3806 C CA . CYS A 1 500 ? -27.664 -9.031 21.706 1.00 93.62 500 CYS A CA 1
ATOM 3807 C C . CYS A 1 500 ? -28.921 -9.883 21.965 1.00 93.62 500 CYS A C 1
ATOM 3809 O O . CYS A 1 500 ? -29.817 -9.446 22.687 1.00 93.62 500 CYS A O 1
ATOM 3811 N N . VAL A 1 501 ? -28.986 -11.120 21.459 1.00 92.19 501 VAL A N 1
ATOM 3812 C CA . VAL A 1 501 ? -30.138 -12.022 21.659 1.00 92.19 501 VAL A CA 1
ATOM 3813 C C . VAL A 1 501 ? -30.297 -12.417 23.130 1.00 92.19 501 VAL A C 1
ATOM 3815 O O . VAL A 1 501 ? -31.400 -12.329 23.678 1.00 92.19 501 VAL A O 1
ATOM 3818 N N . TYR A 1 502 ? -29.218 -12.828 23.803 1.00 90.56 502 TYR A N 1
ATOM 3819 C CA . TYR A 1 502 ? -29.291 -13.201 25.217 1.00 90.56 502 TYR A CA 1
ATOM 3820 C C . TYR A 1 502 ? -29.563 -11.992 26.117 1.00 90.56 502 TYR A C 1
ATOM 3822 O O . TYR A 1 502 ? -30.381 -12.098 27.035 1.00 90.56 502 TYR A O 1
ATOM 3830 N N . SER A 1 503 ? -28.958 -10.831 25.839 1.00 89.81 503 SER A N 1
ATOM 3831 C CA . SER A 1 503 ? -29.210 -9.617 26.625 1.00 89.81 503 SER A CA 1
ATOM 3832 C C . SER A 1 503 ? -30.648 -9.122 26.450 1.00 89.81 503 SER A C 1
ATOM 3834 O O . SER A 1 503 ? -31.298 -8.775 27.439 1.00 89.81 503 SER A O 1
ATOM 3836 N N . PHE A 1 504 ? -31.214 -9.217 25.241 1.00 87.50 504 PHE A N 1
ATOM 3837 C CA . PHE A 1 504 ? -32.632 -8.951 25.003 1.00 87.50 504 PHE A CA 1
ATOM 3838 C C . PHE A 1 504 ? -33.552 -9.907 25.776 1.00 87.50 504 PHE A C 1
ATOM 3840 O O . PHE A 1 504 ? -34.554 -9.454 26.335 1.00 87.50 504 PHE A O 1
ATOM 3847 N N . LYS A 1 505 ? -33.218 -11.206 25.857 1.00 85.56 505 LYS A N 1
ATOM 3848 C CA . LYS A 1 505 ? -33.986 -12.189 26.646 1.00 85.56 505 LYS A CA 1
ATOM 3849 C C . LYS A 1 505 ? -33.981 -11.868 28.144 1.00 85.56 505 LYS A C 1
ATOM 3851 O O . LYS A 1 505 ? -35.028 -11.976 28.778 1.00 85.56 505 LYS A O 1
ATOM 3856 N N . VAL A 1 506 ? -32.853 -11.431 28.716 1.00 84.06 506 VAL A N 1
ATOM 3857 C CA . VAL A 1 506 ? -32.771 -11.115 30.159 1.00 84.06 506 VAL A CA 1
ATOM 3858 C C . VAL A 1 506 ? -33.144 -9.673 30.523 1.00 84.06 506 VAL A C 1
ATOM 3860 O O . VAL A 1 506 ? -33.294 -9.388 31.705 1.00 84.06 506 VAL A O 1
ATOM 3863 N N . ARG A 1 507 ? -33.355 -8.756 29.564 1.00 80.38 507 ARG A N 1
ATOM 3864 C CA . ARG A 1 507 ? -33.583 -7.311 29.828 1.00 80.38 507 ARG A CA 1
ATOM 3865 C C . ARG A 1 507 ? -34.750 -6.974 30.770 1.00 80.38 507 ARG A C 1
ATOM 3867 O O . ARG A 1 507 ? -34.811 -5.861 31.283 1.00 80.38 507 ARG A O 1
ATOM 3874 N N . LYS A 1 508 ? -35.708 -7.894 30.934 1.00 74.06 508 LYS A N 1
ATOM 3875 C CA . LYS A 1 508 ? -36.875 -7.763 31.829 1.00 74.06 508 LYS A CA 1
ATOM 3876 C C . LYS A 1 508 ? -36.685 -8.469 33.183 1.00 74.06 508 LYS A C 1
ATOM 3878 O O . LYS A 1 508 ? -37.549 -8.351 34.045 1.00 74.06 508 LYS A O 1
ATOM 3883 N N . VAL A 1 509 ? -35.585 -9.200 33.376 1.00 73.94 509 VAL A N 1
ATOM 3884 C CA . VAL A 1 509 ? -35.254 -9.870 34.640 1.00 73.94 509 VAL A CA 1
ATOM 3885 C C . VAL A 1 509 ? -34.775 -8.822 35.637 1.00 73.94 509 VAL A C 1
ATOM 3887 O O . VAL A 1 509 ? -33.702 -8.238 35.466 1.00 73.94 509 VAL A O 1
ATOM 3890 N N . ALA A 1 510 ? -35.574 -8.599 36.678 1.00 63.38 510 ALA A N 1
ATOM 3891 C CA . ALA A 1 510 ? -35.197 -7.798 37.828 1.00 63.38 510 ALA A CA 1
ATOM 3892 C C . ALA A 1 510 ? -34.185 -8.563 38.693 1.00 63.38 510 ALA A C 1
ATOM 3894 O O . ALA A 1 510 ? -34.511 -9.595 39.276 1.00 63.38 510 ALA A O 1
ATOM 3895 N N . THR A 1 511 ? -32.967 -8.038 38.796 1.00 69.56 511 THR A N 1
ATOM 3896 C CA . THR A 1 511 ? -32.010 -8.416 39.845 1.00 69.56 511 THR A CA 1
ATOM 3897 C C . THR A 1 511 ? -31.856 -7.256 40.827 1.00 69.56 511 THR A C 1
ATOM 3899 O O . THR A 1 511 ? -32.137 -6.108 40.478 1.00 69.56 511 THR A O 1
ATOM 3902 N N . GLU A 1 512 ? -31.397 -7.542 42.045 1.00 64.06 512 GLU A N 1
ATOM 3903 C CA . GLU A 1 512 ? -31.086 -6.556 43.098 1.00 64.06 512 GLU A CA 1
ATOM 3904 C C . GLU A 1 512 ? -30.217 -5.396 42.567 1.00 64.06 512 GLU A C 1
ATOM 3906 O O . GLU A 1 512 ? -30.513 -4.219 42.769 1.00 64.06 512 GLU A O 1
ATOM 3911 N N . TYR A 1 513 ? -29.221 -5.736 41.744 1.00 68.69 513 TYR A N 1
ATOM 3912 C CA . TYR A 1 513 ? -28.309 -4.796 41.085 1.00 68.69 513 TYR A CA 1
ATOM 3913 C C . TYR A 1 513 ? -28.740 -4.410 39.657 1.00 68.69 513 TYR A C 1
ATOM 3915 O O . TYR A 1 513 ? -27.959 -3.796 38.933 1.00 68.69 513 TYR A O 1
ATOM 3923 N N . ASN A 1 514 ? -29.956 -4.759 39.217 1.00 76.75 514 ASN A N 1
ATOM 3924 C CA . ASN A 1 514 ? -30.540 -4.464 37.893 1.00 76.75 514 ASN A CA 1
ATOM 3925 C C . ASN A 1 514 ? -29.572 -4.650 36.698 1.00 76.75 514 ASN A C 1
ATOM 3927 O O . ASN A 1 514 ? -29.557 -3.870 35.744 1.00 76.75 514 ASN A O 1
ATOM 3931 N N . GLU A 1 515 ? -28.709 -5.657 36.794 1.00 82.69 515 GLU A N 1
ATOM 3932 C CA . GLU A 1 515 ? -27.498 -5.823 35.981 1.00 82.69 515 GLU A CA 1
ATOM 3933 C C . GLU A 1 515 ? -27.807 -6.079 34.495 1.00 82.69 515 GLU A C 1
ATOM 3935 O O . GLU A 1 515 ? -27.146 -5.543 33.603 1.00 82.69 515 GLU A O 1
ATOM 3940 N N . SER A 1 516 ? -28.888 -6.818 34.237 1.00 86.81 516 SER A N 1
ATOM 3941 C CA . SER A 1 516 ? -29.415 -7.159 32.911 1.00 86.81 516 SER A CA 1
ATOM 3942 C C . SER A 1 516 ? -29.634 -5.943 31.999 1.00 86.81 516 SER A C 1
ATOM 3944 O O . SER A 1 516 ? -29.356 -6.012 30.801 1.00 86.81 516 SER A O 1
ATOM 3946 N N . ARG A 1 517 ? -30.080 -4.804 32.553 1.00 86.62 517 ARG A N 1
ATOM 3947 C CA . ARG A 1 517 ? -30.291 -3.554 31.800 1.00 86.62 517 ARG A CA 1
ATOM 3948 C C . ARG A 1 517 ? -28.982 -2.984 31.254 1.00 86.62 517 ARG A C 1
ATOM 3950 O O . ARG A 1 517 ? -28.948 -2.510 30.120 1.00 86.62 517 ARG A O 1
ATOM 3957 N N . PHE A 1 518 ? -27.923 -3.016 32.058 1.00 90.94 518 PHE A N 1
ATOM 3958 C CA . PHE A 1 518 ? -26.620 -2.461 31.692 1.00 90.94 518 PHE A CA 1
ATOM 3959 C C . PHE A 1 518 ? -25.900 -3.370 30.694 1.00 90.94 518 PHE A C 1
ATOM 3961 O O . PHE A 1 518 ? -25.279 -2.867 29.763 1.00 90.94 518 PHE A O 1
ATOM 3968 N N . ILE A 1 519 ? -26.062 -4.692 30.828 1.00 91.94 519 ILE A N 1
ATOM 3969 C CA . ILE A 1 519 ? -25.557 -5.681 29.866 1.00 91.94 519 ILE A CA 1
ATOM 3970 C C . ILE A 1 519 ? -26.173 -5.440 28.480 1.00 91.94 519 ILE A C 1
ATOM 3972 O O . ILE A 1 519 ? -25.453 -5.410 27.482 1.00 91.94 519 ILE A O 1
ATOM 3976 N N . ALA A 1 520 ? -27.490 -5.215 28.410 1.00 90.75 520 ALA A N 1
ATOM 3977 C CA . ALA A 1 520 ? -28.166 -4.901 27.152 1.00 90.75 520 ALA A CA 1
ATOM 3978 C C . ALA A 1 520 ? -27.679 -3.575 26.544 1.00 90.75 520 ALA A C 1
ATOM 3980 O O . ALA A 1 520 ? -27.340 -3.543 25.365 1.00 90.75 520 ALA A O 1
ATOM 3981 N N . LEU A 1 521 ? -27.568 -2.505 27.343 1.00 92.00 521 LEU A N 1
ATOM 3982 C CA . LEU A 1 521 ? -27.064 -1.212 26.862 1.00 92.00 521 LEU A CA 1
ATOM 3983 C C . LEU A 1 521 ? -25.621 -1.313 26.334 1.00 92.00 521 LEU A C 1
ATOM 3985 O O . LEU A 1 521 ? -25.333 -0.794 25.261 1.00 92.00 521 LEU A O 1
ATOM 3989 N N . SER A 1 522 ? -24.751 -2.038 27.043 1.00 94.88 522 SER A N 1
ATOM 3990 C CA . SER A 1 522 ? -23.380 -2.344 26.615 1.00 94.88 522 SER A CA 1
ATOM 3991 C C . SER A 1 522 ? -23.352 -3.119 25.286 1.00 94.88 522 SER A C 1
ATOM 3993 O O . SER A 1 522 ? -22.659 -2.729 24.350 1.00 94.88 522 SER A O 1
ATOM 3995 N N . SER A 1 523 ? -24.181 -4.163 25.155 1.00 93.88 523 SER A N 1
ATOM 3996 C CA . SER A 1 523 ? -24.268 -4.977 23.930 1.00 93.88 523 SER A CA 1
ATOM 3997 C C . SER A 1 523 ? -24.739 -4.159 22.720 1.00 93.88 523 SER A C 1
ATOM 3999 O O . SER A 1 523 ? -24.187 -4.289 21.630 1.00 93.88 523 SER A O 1
ATOM 4001 N N . TYR A 1 524 ? -25.733 -3.281 22.903 1.00 92.31 524 TYR A N 1
ATOM 4002 C CA . TYR A 1 524 ? -26.234 -2.411 21.832 1.00 92.31 524 TYR A CA 1
ATOM 4003 C C . TYR A 1 524 ? -25.239 -1.302 21.455 1.00 92.31 524 TYR A C 1
ATOM 4005 O O . TYR A 1 524 ? -25.154 -0.938 20.286 1.00 92.31 524 TYR A O 1
ATOM 4013 N N . ASN A 1 525 ? -24.462 -0.797 22.418 1.00 95.12 525 ASN A N 1
ATOM 4014 C CA . ASN A 1 525 ? -23.387 0.169 22.182 1.00 95.12 525 ASN A CA 1
ATOM 4015 C C . ASN A 1 525 ? -22.266 -0.430 21.310 1.00 95.12 525 ASN A C 1
ATOM 4017 O O . ASN A 1 525 ? -21.848 0.190 20.335 1.00 95.12 525 ASN A O 1
ATOM 4021 N N . ILE A 1 526 ? -21.851 -1.673 21.596 1.00 95.75 526 ILE A N 1
ATOM 4022 C CA . ILE A 1 526 ? -20.903 -2.409 20.743 1.00 95.75 526 ILE A CA 1
ATOM 4023 C C . ILE A 1 526 ? -21.490 -2.610 19.339 1.00 95.75 526 ILE A C 1
ATOM 4025 O O . ILE A 1 526 ? -20.802 -2.356 18.354 1.00 95.75 526 ILE A O 1
ATOM 4029 N N . PHE A 1 527 ? -22.762 -3.014 19.234 1.00 95.06 527 PHE A N 1
ATOM 4030 C CA . PHE A 1 527 ? -23.423 -3.218 17.942 1.00 95.06 527 PHE A CA 1
ATOM 4031 C C . PHE A 1 527 ? -23.448 -1.951 17.078 1.00 95.06 527 PHE A C 1
ATOM 4033 O O . PHE A 1 527 ? -23.034 -1.994 15.921 1.00 95.06 527 PHE A O 1
ATOM 4040 N N . LEU A 1 528 ? -23.863 -0.815 17.645 1.00 95.00 528 LEU A N 1
ATOM 4041 C CA . LEU A 1 528 ? -23.881 0.463 16.934 1.00 95.00 528 LEU A CA 1
ATOM 4042 C C . LEU A 1 528 ? -22.473 0.888 16.485 1.00 95.00 528 LEU A C 1
ATOM 4044 O O . LEU A 1 528 ? -22.297 1.312 15.345 1.00 95.00 528 LEU A O 1
ATOM 4048 N N . ALA A 1 529 ? -21.470 0.731 17.353 1.00 95.44 529 ALA A N 1
ATOM 4049 C CA . ALA A 1 529 ? -20.085 1.057 17.031 1.00 95.44 529 ALA A CA 1
ATOM 4050 C C . ALA A 1 529 ? -19.544 0.219 15.860 1.00 95.44 529 ALA A C 1
ATOM 4052 O O . ALA A 1 529 ? -18.971 0.780 14.929 1.00 95.44 529 ALA A O 1
ATOM 4053 N N . VAL A 1 530 ? -19.775 -1.100 15.861 1.00 93.12 530 VAL A N 1
ATOM 4054 C CA . VAL A 1 530 ? -19.341 -1.997 14.774 1.00 93.12 530 VAL A CA 1
ATOM 4055 C C . VAL A 1 530 ? -20.002 -1.627 13.444 1.00 93.12 530 VAL A C 1
ATOM 4057 O O . VAL A 1 530 ? -19.312 -1.574 12.430 1.00 93.12 530 VAL A O 1
ATOM 4060 N N . VAL A 1 531 ? -21.302 -1.309 13.439 1.00 93.50 531 VAL A N 1
ATOM 4061 C CA . VAL A 1 531 ? -22.014 -0.872 12.223 1.00 93.50 531 VAL A CA 1
ATOM 4062 C C . VAL A 1 531 ? -21.417 0.422 11.655 1.00 93.50 531 VAL A C 1
ATOM 4064 O O . VAL A 1 531 ? -21.201 0.507 10.448 1.00 93.50 531 VAL A O 1
ATOM 4067 N N . ILE A 1 532 ? -21.107 1.407 12.506 1.00 93.69 532 ILE A N 1
ATOM 4068 C CA . ILE A 1 532 ? -20.509 2.682 12.076 1.00 93.69 532 ILE A CA 1
ATOM 4069 C C . ILE A 1 532 ? -19.090 2.473 11.530 1.00 93.69 532 ILE A C 1
ATOM 4071 O O . ILE A 1 532 ? -18.779 2.966 10.448 1.00 93.69 532 ILE A O 1
ATOM 4075 N N . VAL A 1 533 ? -18.235 1.733 12.246 1.00 92.06 533 VAL A N 1
ATOM 4076 C CA . VAL A 1 533 ? -16.846 1.484 11.818 1.00 92.06 533 VAL A CA 1
ATOM 4077 C C . VAL A 1 533 ? -16.813 0.717 10.495 1.00 92.06 533 VAL A C 1
ATOM 4079 O O . VAL A 1 533 ? -16.103 1.123 9.579 1.00 92.06 533 VAL A O 1
ATOM 4082 N N . PHE A 1 534 ? -17.630 -0.332 10.356 1.00 89.94 534 PHE A N 1
ATOM 4083 C CA . PHE A 1 534 ? -17.721 -1.104 9.116 1.00 89.94 534 PHE A CA 1
ATOM 4084 C C . PHE A 1 534 ? -18.191 -0.236 7.939 1.00 89.94 534 PHE A C 1
ATOM 4086 O O . PHE A 1 534 ? -17.579 -0.266 6.878 1.00 89.94 534 PHE A O 1
ATOM 4093 N N . ALA A 1 535 ? -19.223 0.596 8.122 1.00 90.75 535 ALA A N 1
ATOM 4094 C CA . ALA A 1 535 ? -19.707 1.480 7.059 1.00 90.75 535 ALA A CA 1
ATOM 4095 C C . ALA A 1 535 ? -18.647 2.492 6.578 1.00 90.75 535 ALA A C 1
ATOM 4097 O O . ALA A 1 535 ? -18.625 2.834 5.397 1.00 90.75 535 ALA A O 1
ATOM 4098 N N . ILE A 1 536 ? -17.766 2.959 7.469 1.00 89.88 536 ILE A N 1
ATOM 4099 C CA . ILE A 1 536 ? -16.718 3.935 7.140 1.00 89.88 536 ILE A CA 1
ATOM 4100 C C . ILE A 1 536 ? -15.508 3.286 6.456 1.00 89.88 536 ILE A C 1
ATOM 4102 O O . ILE A 1 536 ? -14.996 3.861 5.495 1.00 89.88 536 ILE A O 1
ATOM 4106 N N . GLU A 1 537 ? -15.079 2.095 6.883 1.00 84.69 537 GLU A N 1
ATOM 4107 C CA . GLU A 1 537 ? -13.913 1.396 6.308 1.00 84.69 537 GLU A CA 1
ATOM 4108 C C . GLU A 1 537 ? -14.101 1.078 4.806 1.00 84.69 537 GLU A C 1
ATOM 4110 O O . GLU A 1 537 ? -13.150 1.153 4.035 1.00 84.69 537 GLU A O 1
ATOM 4115 N N . TYR A 1 538 ? -15.339 0.804 4.368 1.00 82.62 538 TYR A N 1
ATOM 4116 C CA . TYR A 1 538 ? -15.687 0.570 2.954 1.00 82.62 538 TYR A CA 1
ATOM 4117 C C . TYR A 1 538 ? -16.155 1.829 2.199 1.00 82.62 538 TYR A C 1
ATOM 4119 O O . TYR A 1 538 ? -16.562 1.740 1.040 1.00 82.62 538 TYR A O 1
ATOM 4127 N N . SER A 1 539 ? -16.119 3.007 2.829 1.00 84.56 539 SER A N 1
ATOM 4128 C CA . SER A 1 539 ? -16.506 4.275 2.198 1.00 84.56 539 SER A CA 1
ATOM 4129 C C . SER A 1 539 ? -15.306 4.997 1.578 1.00 84.56 539 SER A C 1
ATOM 4131 O O . SER A 1 539 ? -14.203 4.960 2.123 1.00 84.56 539 SER A O 1
ATOM 4133 N N . ALA A 1 540 ? -15.526 5.728 0.478 1.00 80.19 540 ALA A N 1
ATOM 4134 C CA . ALA A 1 540 ? -14.510 6.541 -0.207 1.00 80.19 540 ALA A CA 1
ATOM 4135 C C . ALA A 1 540 ? -14.176 7.862 0.534 1.00 80.19 540 ALA A C 1
ATOM 4137 O O . ALA A 1 540 ? -14.072 8.932 -0.064 1.00 80.19 540 ALA A O 1
ATOM 4138 N N . VAL A 1 541 ? -14.060 7.793 1.860 1.00 84.50 541 VAL A N 1
ATOM 4139 C CA . VAL A 1 541 ? -13.687 8.897 2.754 1.00 84.50 541 VAL A CA 1
ATOM 4140 C C . VAL A 1 541 ? -12.160 8.959 2.879 1.00 84.50 541 VAL A C 1
ATOM 4142 O O . VAL A 1 541 ? -11.470 7.959 2.702 1.00 84.50 541 VAL A O 1
ATOM 4145 N N . SER A 1 542 ? -11.599 10.134 3.181 1.00 84.75 542 SER A N 1
ATOM 4146 C CA . SER A 1 542 ? -10.146 10.286 3.315 1.00 84.75 542 SER A CA 1
ATOM 4147 C C . SER A 1 542 ? -9.570 9.416 4.442 1.00 84.75 542 SER A C 1
ATOM 4149 O O . SER A 1 542 ? -10.146 9.316 5.526 1.00 84.75 542 SER A O 1
ATOM 4151 N N . PHE A 1 543 ? -8.388 8.838 4.212 1.00 83.94 543 PHE A N 1
ATOM 4152 C CA . PHE A 1 543 ? -7.692 7.949 5.157 1.00 83.94 543 PHE A CA 1
ATOM 4153 C C . PHE A 1 543 ? -7.585 8.528 6.583 1.00 83.94 543 PHE A C 1
ATOM 4155 O O . PHE A 1 543 ? -7.914 7.855 7.560 1.00 83.94 543 PHE A O 1
ATOM 4162 N N . ARG A 1 544 ? -7.216 9.814 6.713 1.00 87.00 544 ARG A N 1
ATOM 4163 C CA . ARG A 1 544 ? -7.149 10.514 8.012 1.00 87.00 544 ARG A CA 1
ATOM 4164 C C . ARG A 1 544 ? -8.505 10.544 8.739 1.00 87.00 544 ARG A C 1
ATOM 4166 O O . ARG A 1 544 ? -8.536 10.426 9.961 1.00 87.00 544 ARG A O 1
ATOM 4173 N N . ALA A 1 545 ? -9.616 10.677 8.010 1.00 88.31 545 ALA A N 1
ATOM 4174 C CA . ALA A 1 545 ? -10.963 10.660 8.580 1.00 88.31 545 ALA A CA 1
ATOM 4175 C C . ALA A 1 545 ? -11.457 9.235 8.888 1.00 88.31 545 ALA A C 1
ATOM 4177 O O . ALA A 1 545 ? -12.067 9.039 9.938 1.00 88.31 545 ALA A O 1
ATOM 4178 N N . GLN A 1 546 ? -11.143 8.238 8.049 1.00 89.81 546 GLN A N 1
ATOM 4179 C CA . GLN A 1 546 ? -11.402 6.822 8.355 1.00 89.81 546 GLN A CA 1
ATOM 4180 C C . GLN A 1 546 ? -10.738 6.422 9.682 1.00 89.81 546 GLN A C 1
ATOM 4182 O O . GLN A 1 546 ? -11.418 5.942 10.589 1.00 89.81 546 GLN A O 1
ATOM 4187 N N . TYR A 1 547 ? -9.442 6.722 9.840 1.00 91.19 547 TYR A N 1
ATOM 4188 C CA . TYR A 1 547 ? -8.699 6.514 11.086 1.00 91.19 547 TYR A CA 1
ATOM 4189 C C . TYR A 1 547 ? -9.330 7.256 12.277 1.00 91.19 547 TYR A C 1
ATOM 4191 O O . TYR A 1 547 ? -9.599 6.644 13.312 1.00 91.19 547 TYR A O 1
ATOM 4199 N N . ALA A 1 548 ? -9.621 8.557 12.133 1.00 93.12 548 ALA A N 1
ATOM 4200 C CA . ALA A 1 548 ? -10.209 9.359 13.207 1.00 93.12 548 ALA A CA 1
ATOM 4201 C C . ALA A 1 548 ? -11.543 8.776 13.703 1.00 93.12 548 ALA A C 1
ATOM 4203 O O . ALA A 1 548 ? -11.749 8.620 14.907 1.00 93.12 548 ALA A O 1
ATOM 4204 N N . ILE A 1 549 ? -12.441 8.425 12.777 1.00 93.38 549 ILE A N 1
ATOM 4205 C CA . ILE A 1 549 ? -13.761 7.883 13.111 1.00 93.38 549 ILE A CA 1
ATOM 4206 C C . ILE A 1 549 ? -13.620 6.486 13.723 1.00 93.38 549 ILE A C 1
ATOM 4208 O O . ILE A 1 549 ? -14.211 6.235 14.774 1.00 93.38 549 ILE A O 1
ATOM 4212 N N . ARG A 1 550 ? -12.799 5.602 13.134 1.00 93.50 550 ARG A N 1
ATOM 4213 C CA . ARG A 1 550 ? -12.536 4.253 13.663 1.00 93.50 550 ARG A CA 1
ATOM 4214 C C . ARG A 1 550 ? -12.053 4.305 15.109 1.00 93.50 550 ARG A C 1
ATOM 4216 O O . ARG A 1 550 ? -12.648 3.656 15.973 1.00 93.50 550 ARG A O 1
ATOM 4223 N N . SER A 1 551 ? -11.025 5.102 15.383 1.00 94.62 551 SER A N 1
ATOM 4224 C CA . SER A 1 551 ? -10.415 5.208 16.708 1.00 94.62 551 SER A CA 1
ATOM 4225 C C . SER A 1 551 ? -11.360 5.836 17.735 1.00 94.62 551 SER A C 1
ATOM 4227 O O . SER A 1 551 ? -11.557 5.268 18.809 1.00 94.62 551 SER A O 1
ATOM 4229 N N . LEU A 1 552 ? -12.024 6.952 17.409 1.00 95.56 552 LEU A N 1
ATOM 4230 C CA . LEU A 1 552 ? -12.923 7.637 18.348 1.00 95.56 552 LEU A CA 1
ATOM 4231 C C . LEU A 1 552 ? -14.197 6.833 18.653 1.00 95.56 552 LEU A C 1
ATOM 4233 O O . LEU A 1 552 ? -14.601 6.755 19.814 1.00 95.56 552 LEU A O 1
ATOM 4237 N N . VAL A 1 553 ? -14.811 6.189 17.652 1.00 97.00 553 VAL A N 1
ATOM 4238 C CA . VAL A 1 553 ? -15.992 5.326 17.856 1.00 97.00 553 VAL A CA 1
ATOM 4239 C C . VAL A 1 553 ? -15.626 4.089 18.680 1.00 97.00 553 VAL A C 1
ATOM 4241 O O . VAL A 1 553 ? -16.376 3.704 19.579 1.00 97.00 553 VAL A O 1
ATOM 4244 N N . THR A 1 554 ? -14.449 3.506 18.439 1.00 95.94 554 THR A N 1
ATOM 4245 C CA . THR A 1 554 ? -13.931 2.374 19.223 1.00 95.94 554 THR A CA 1
ATOM 4246 C C . THR A 1 554 ? -13.693 2.774 20.681 1.00 95.94 554 THR A C 1
ATOM 4248 O O . THR A 1 554 ? -14.226 2.126 21.583 1.00 95.94 554 THR A O 1
ATOM 4251 N N . LEU A 1 555 ? -12.996 3.889 20.935 1.00 97.00 555 LEU A N 1
ATOM 4252 C CA . LEU A 1 555 ? -12.753 4.405 22.288 1.00 97.00 555 LEU A CA 1
ATOM 4253 C C . LEU A 1 555 ? -14.050 4.764 23.025 1.00 97.00 555 LEU A C 1
ATOM 4255 O O . LEU A 1 555 ? -14.196 4.418 24.199 1.00 97.00 555 LEU A O 1
ATOM 4259 N N . PHE A 1 556 ? -15.017 5.401 22.356 1.00 97.31 556 PHE A N 1
ATOM 4260 C CA . PHE A 1 556 ? -16.335 5.683 22.934 1.00 97.31 556 PHE A CA 1
ATOM 4261 C C . PHE A 1 556 ? -17.075 4.390 23.307 1.00 97.31 556 PHE A C 1
ATOM 4263 O O . PHE A 1 556 ? -17.602 4.265 24.417 1.00 97.31 556 PHE A O 1
ATOM 4270 N N . SER A 1 557 ? -17.063 3.397 22.413 1.00 97.25 557 SER A N 1
ATOM 4271 C CA . SER A 1 557 ? -17.711 2.107 22.646 1.00 97.25 557 SER A CA 1
ATOM 4272 C C . SER A 1 557 ? -17.122 1.392 23.865 1.00 97.25 557 SER A C 1
ATOM 4274 O O . SER A 1 557 ? -17.846 1.054 24.805 1.00 97.25 557 SER A O 1
ATOM 4276 N N . ILE A 1 558 ? -15.792 1.261 23.908 1.00 97.00 558 ILE A N 1
ATOM 4277 C CA . ILE A 1 558 ? -15.056 0.628 25.010 1.00 97.00 558 ILE A CA 1
ATOM 4278 C C . ILE A 1 558 ? -15.262 1.386 26.328 1.00 97.00 558 ILE A C 1
ATOM 4280 O O . ILE A 1 558 ? -15.483 0.757 27.364 1.00 97.00 558 ILE A O 1
ATOM 4284 N N . SER A 1 559 ? -15.260 2.722 26.299 1.00 96.94 559 SER A N 1
ATOM 4285 C CA . SER A 1 559 ? -15.544 3.562 27.474 1.00 96.94 559 SER A CA 1
ATOM 4286 C C . SER A 1 559 ? -16.941 3.293 28.034 1.00 96.94 559 SER A C 1
ATOM 4288 O O . SER A 1 559 ? -17.109 3.169 29.248 1.00 96.94 559 SER A O 1
ATOM 4290 N N . GLY A 1 560 ? -17.937 3.114 27.159 1.00 96.75 560 GLY A N 1
ATOM 4291 C CA . GLY A 1 560 ? -19.283 2.689 27.537 1.00 96.75 560 GLY A CA 1
ATOM 4292 C C . GLY A 1 560 ? -19.312 1.297 28.178 1.00 96.75 560 GLY A C 1
ATOM 4293 O O . GLY A 1 560 ? -19.916 1.124 29.238 1.00 96.75 560 GLY A O 1
ATOM 4294 N N . VAL A 1 561 ? -18.618 0.310 27.597 1.00 97.56 561 VAL A N 1
ATOM 4295 C CA . VAL A 1 561 ? -18.495 -1.042 28.181 1.00 97.56 561 VAL A CA 1
ATOM 4296 C C . VAL A 1 561 ? -17.866 -0.968 29.575 1.00 97.56 561 VAL A C 1
ATOM 4298 O O . VAL A 1 561 ? -18.436 -1.481 30.537 1.00 97.56 561 VAL A O 1
ATOM 4301 N N . TYR A 1 562 ? -16.728 -0.288 29.704 1.00 97.75 562 TYR A N 1
ATOM 4302 C CA . TYR A 1 562 ? -15.996 -0.108 30.956 1.00 97.75 562 TYR A CA 1
ATOM 4303 C C . TYR A 1 562 ? -16.847 0.580 32.036 1.00 97.75 562 TYR A C 1
ATOM 4305 O O . TYR A 1 562 ? -16.973 0.058 33.148 1.00 97.75 562 TYR A O 1
ATOM 4313 N N . ALA A 1 563 ? -17.508 1.693 31.706 1.00 96.12 563 ALA A N 1
ATOM 4314 C CA . ALA A 1 563 ? -18.354 2.427 32.644 1.00 96.12 563 ALA A CA 1
ATOM 4315 C C . ALA A 1 563 ? -19.536 1.579 33.153 1.00 96.12 563 ALA A C 1
ATOM 4317 O O . ALA A 1 563 ? -19.801 1.526 34.357 1.00 96.12 563 ALA A O 1
ATOM 4318 N N . LEU A 1 564 ? -20.238 0.891 32.245 1.00 94.75 564 LEU A N 1
ATOM 4319 C CA . LEU A 1 564 ? -21.471 0.161 32.554 1.00 94.75 564 LEU A CA 1
ATOM 4320 C C . LEU A 1 564 ? -21.215 -1.222 33.184 1.00 94.75 564 LEU A C 1
ATOM 4322 O O . LEU A 1 564 ? -22.009 -1.648 34.026 1.00 94.75 564 LEU A O 1
ATOM 4326 N N . MET A 1 565 ? -20.144 -1.920 32.780 1.00 94.06 565 MET A N 1
ATOM 4327 C CA . MET A 1 565 ? -19.850 -3.318 33.153 1.00 94.06 565 MET A CA 1
ATOM 4328 C C . MET A 1 565 ? -18.748 -3.497 34.197 1.00 94.06 565 MET A C 1
ATOM 4330 O O . MET A 1 565 ? -18.672 -4.580 34.778 1.00 94.06 565 MET A O 1
ATOM 4334 N N . VAL A 1 566 ? -17.911 -2.483 34.443 1.00 95.56 566 VAL A N 1
ATOM 4335 C CA . VAL A 1 566 ? -16.780 -2.576 35.383 1.00 95.56 566 VAL A CA 1
ATOM 4336 C C . VAL A 1 566 ? -16.852 -1.485 36.450 1.00 95.56 566 VAL A C 1
ATOM 4338 O O . VAL A 1 566 ? -16.987 -1.798 37.633 1.00 95.56 566 VAL A O 1
ATOM 4341 N N . LEU A 1 567 ? -16.827 -0.210 36.049 1.00 93.50 567 LEU A N 1
ATOM 4342 C CA . LEU A 1 567 ? -16.751 0.915 36.986 1.00 93.50 567 LEU A CA 1
ATOM 4343 C C . LEU A 1 567 ? -18.005 1.027 37.864 1.00 93.50 567 LEU A C 1
ATOM 4345 O O . LEU A 1 567 ? -17.899 1.253 39.069 1.00 93.50 567 LEU A O 1
ATOM 4349 N N . ARG A 1 568 ? -19.197 0.810 37.290 1.00 92.44 568 ARG A N 1
ATOM 4350 C CA . ARG A 1 568 ? -20.457 0.776 38.047 1.00 92.44 568 ARG A CA 1
ATOM 4351 C C . ARG A 1 568 ? -20.451 -0.286 39.170 1.00 92.44 568 ARG A C 1
ATOM 4353 O O . ARG A 1 568 ? -20.705 0.115 40.304 1.00 92.44 568 ARG A O 1
ATOM 4360 N N . PRO A 1 569 ? -20.187 -1.589 38.922 1.00 89.88 569 PRO A N 1
ATOM 4361 C CA . PRO A 1 569 ? -20.057 -2.589 39.988 1.00 89.88 569 PRO A CA 1
ATOM 4362 C C . PRO A 1 569 ? -19.094 -2.181 41.113 1.00 89.88 569 PRO A C 1
ATOM 4364 O O . PRO A 1 569 ? -19.419 -2.348 42.288 1.00 89.88 569 PRO A O 1
ATOM 4367 N N . VAL A 1 570 ? -17.937 -1.603 40.764 1.00 90.94 570 VAL A N 1
ATOM 4368 C CA . VAL A 1 570 ? -16.951 -1.108 41.740 1.00 90.94 570 VAL A CA 1
ATOM 4369 C C . VAL A 1 570 ? -17.544 0.015 42.588 1.00 90.94 570 VAL A C 1
ATOM 4371 O O . VAL A 1 570 ? -17.550 -0.086 43.815 1.00 90.94 570 VAL A O 1
ATOM 4374 N N . ALA A 1 571 ? -18.117 1.041 41.958 1.00 89.00 571 ALA A N 1
ATOM 4375 C CA . ALA A 1 571 ? -18.748 2.155 42.659 1.00 89.00 571 ALA A CA 1
ATOM 4376 C C . ALA A 1 571 ? -19.904 1.696 43.566 1.00 89.00 571 ALA A C 1
ATOM 4378 O O . ALA A 1 571 ? -20.020 2.165 44.695 1.00 89.00 571 ALA A O 1
ATOM 4379 N N . GLU A 1 572 ? -20.731 0.746 43.116 1.00 85.94 572 GLU A N 1
ATOM 4380 C CA . GLU A 1 572 ? -21.794 0.167 43.943 1.00 85.94 572 GLU A CA 1
ATOM 4381 C C . GLU A 1 572 ? -21.227 -0.573 45.164 1.00 85.94 572 GLU A C 1
ATOM 4383 O O . GLU A 1 572 ? -21.739 -0.362 46.262 1.00 85.94 572 GLU A O 1
ATOM 4388 N N . SER A 1 573 ? -20.135 -1.336 45.014 1.00 85.69 573 SER A N 1
ATOM 4389 C CA . SER A 1 573 ? -19.482 -2.022 46.140 1.00 85.69 573 SER A CA 1
ATOM 4390 C C . SER A 1 573 ? -18.889 -1.062 47.184 1.00 85.69 573 SER A C 1
ATOM 4392 O O . SER A 1 573 ? -19.120 -1.235 48.381 1.00 85.69 573 SER A O 1
ATOM 4394 N N . ILE A 1 574 ? -18.220 0.011 46.748 1.00 83.94 574 ILE A N 1
ATOM 4395 C CA . ILE A 1 574 ? -17.628 1.022 47.642 1.00 83.94 574 ILE A CA 1
ATOM 4396 C C . ILE A 1 574 ? -18.723 1.800 48.390 1.00 83.94 574 ILE A C 1
ATOM 4398 O O . ILE A 1 574 ? -18.591 2.076 49.585 1.00 83.94 574 ILE A O 1
ATOM 4402 N N . LEU A 1 575 ? -19.827 2.135 47.712 1.00 80.62 575 LEU A N 1
ATOM 4403 C CA . LEU A 1 575 ? -20.960 2.837 48.321 1.00 80.62 575 LEU A CA 1
ATOM 4404 C C . LEU A 1 575 ? -21.698 1.982 49.360 1.00 80.62 575 LEU A C 1
ATOM 4406 O O . LEU A 1 575 ? -22.168 2.538 50.353 1.00 80.62 575 LEU A O 1
ATOM 4410 N N . THR A 1 576 ? -21.785 0.658 49.172 1.00 71.31 576 THR A N 1
ATOM 4411 C CA . THR A 1 576 ? -22.298 -0.242 50.219 1.00 71.31 576 THR A CA 1
ATOM 4412 C C . THR A 1 576 ? -21.357 -0.297 51.423 1.00 71.31 576 THR A C 1
ATOM 4414 O O . THR A 1 576 ? -21.811 -0.089 52.544 1.00 71.31 576 THR A O 1
ATOM 4417 N N . THR A 1 577 ? -20.043 -0.442 51.210 1.00 65.19 577 THR A N 1
ATOM 4418 C CA . THR A 1 577 ? -19.062 -0.483 52.309 1.00 65.19 577 THR A CA 1
ATOM 4419 C C . THR A 1 577 ? -19.064 0.806 53.134 1.00 65.19 577 THR A C 1
ATOM 4421 O O . THR A 1 577 ? -19.051 0.742 54.358 1.00 65.19 577 THR A O 1
ATOM 4424 N N . ARG A 1 578 ? -19.142 1.990 52.504 1.00 58.81 578 ARG A N 1
ATOM 4425 C CA . ARG A 1 578 ? -19.159 3.264 53.250 1.00 58.81 578 ARG A CA 1
ATOM 4426 C C . ARG A 1 578 ? -20.384 3.424 54.152 1.00 58.81 578 ARG A C 1
ATOM 4428 O O . ARG A 1 578 ? -20.232 3.946 55.250 1.00 58.81 578 ARG A O 1
ATOM 4435 N N . ARG A 1 579 ? -21.565 2.948 53.739 1.00 53.88 579 ARG A N 1
ATOM 4436 C CA . ARG A 1 579 ? -22.780 3.009 54.577 1.00 53.88 579 ARG A CA 1
ATOM 4437 C C . ARG A 1 579 ? -22.651 2.191 55.857 1.00 53.88 579 ARG A C 1
ATOM 4439 O O . ARG A 1 579 ? -23.056 2.673 56.903 1.00 53.88 579 ARG A O 1
ATOM 4446 N N . SER A 1 580 ? -22.000 1.031 55.785 1.00 48.00 580 SER A N 1
ATOM 4447 C CA . SER A 1 580 ? -21.678 0.209 56.960 1.00 48.00 580 SER A CA 1
ATOM 4448 C C . SER A 1 580 ? -20.673 0.865 57.925 1.00 48.00 580 SER A C 1
ATOM 4450 O O . SER A 1 580 ? -20.509 0.365 59.033 1.00 48.00 580 SER A O 1
ATOM 4452 N N . VAL A 1 581 ? -19.975 1.937 57.525 1.00 46.81 581 VAL A N 1
ATOM 4453 C CA . VAL A 1 581 ? -18.903 2.572 58.319 1.00 46.81 581 VAL A CA 1
ATOM 4454 C C . VAL A 1 581 ? -19.313 3.937 58.886 1.00 46.81 581 VAL A C 1
ATOM 4456 O O . VAL A 1 581 ? -18.800 4.331 59.928 1.00 46.81 581 VAL A O 1
ATOM 4459 N N . THR A 1 582 ? -20.233 4.670 58.247 1.00 37.94 582 THR A N 1
ATOM 4460 C CA . THR A 1 582 ? -20.601 6.042 58.665 1.00 37.94 582 THR A CA 1
ATOM 4461 C C . THR A 1 582 ? -21.775 6.144 59.648 1.00 37.94 582 THR A C 1
ATOM 4463 O O . THR A 1 582 ? -22.209 7.257 59.923 1.00 37.94 582 THR A O 1
ATOM 4466 N N . GLY A 1 583 ? -22.251 5.019 60.190 1.00 35.00 583 GLY A N 1
ATOM 4467 C CA . GLY A 1 583 ? -23.207 4.971 61.303 1.00 35.00 583 GLY A CA 1
ATOM 4468 C C . GLY A 1 583 ? -24.673 4.795 60.900 1.00 35.00 583 GLY A C 1
ATOM 4469 O O . GLY A 1 583 ? -25.293 5.713 60.377 1.00 35.00 583 GLY A O 1
ATOM 4470 N N . ASP A 1 584 ? -25.205 3.606 61.169 1.00 28.48 584 ASP A N 1
ATOM 4471 C CA . ASP A 1 584 ? -26.205 3.364 62.220 1.00 28.48 584 ASP A CA 1
ATOM 4472 C C . ASP A 1 584 ? -26.033 1.899 62.687 1.00 28.48 584 ASP A C 1
ATOM 4474 O O . ASP A 1 584 ? -25.469 1.093 61.949 1.00 28.48 584 ASP A O 1
ATOM 4478 N N . GLY A 1 585 ? -26.419 1.584 63.930 1.00 28.28 585 GLY A N 1
ATOM 4479 C CA . GLY A 1 585 ? -26.607 0.210 64.437 1.00 28.28 585 GLY A CA 1
ATOM 4480 C C . GLY A 1 585 ? -25.422 -0.782 64.404 1.00 28.28 585 GLY A C 1
ATOM 4481 O O . GLY A 1 585 ? -25.054 -1.335 63.371 1.00 28.28 585 GLY A O 1
ATOM 4482 N N . ALA A 1 586 ? -24.918 -1.190 65.579 1.00 28.77 586 ALA A N 1
ATOM 4483 C CA . ALA A 1 586 ? -24.244 -2.494 65.679 1.00 28.77 586 ALA A CA 1
ATOM 4484 C C . ALA A 1 586 ? -25.232 -3.615 65.275 1.00 28.77 586 ALA A C 1
ATOM 4486 O O . ALA A 1 586 ? -26.411 -3.500 65.618 1.00 28.77 586 ALA A O 1
ATOM 4487 N N . PRO A 1 587 ? -24.800 -4.703 64.598 1.00 32.97 587 PRO A N 1
ATOM 4488 C CA . PRO A 1 587 ? -25.707 -5.727 64.078 1.00 32.97 587 PRO A CA 1
ATOM 4489 C C . PRO A 1 587 ? -26.531 -6.349 65.206 1.00 32.97 587 PRO A C 1
ATOM 4491 O O . PRO A 1 587 ? -26.031 -7.113 66.038 1.00 32.97 587 PRO A O 1
ATOM 4494 N N . VAL A 1 588 ? -27.814 -5.996 65.242 1.00 34.72 588 VAL A N 1
ATOM 4495 C CA . VAL A 1 588 ? -28.688 -6.361 66.348 1.00 34.72 588 VAL A CA 1
ATOM 4496 C C . VAL A 1 588 ? -29.075 -7.835 66.208 1.00 34.72 588 VAL A C 1
ATOM 4498 O O . VAL A 1 588 ? -29.693 -8.244 65.228 1.00 34.72 588 VAL A O 1
ATOM 4501 N N . SER A 1 589 ? -28.697 -8.650 67.197 1.00 32.25 589 SER A N 1
ATOM 4502 C CA . SER A 1 589 ? -28.933 -10.100 67.191 1.00 32.25 589 SER A CA 1
ATOM 4503 C C . SER A 1 589 ? -30.400 -10.462 66.880 1.00 32.25 589 SER A C 1
ATOM 4505 O O . SER A 1 589 ? -31.310 -9.804 67.398 1.00 32.25 589 SER A O 1
ATOM 4507 N N . PRO A 1 590 ? -30.673 -11.576 66.165 1.00 35.81 590 PRO A N 1
ATOM 4508 C CA . PRO A 1 590 ? -32.026 -12.110 65.979 1.00 35.81 590 PRO A CA 1
ATOM 4509 C C . PRO A 1 590 ? -32.818 -12.324 67.283 1.00 35.81 590 PRO A C 1
ATOM 4511 O O . PRO A 1 590 ? -34.047 -12.378 67.257 1.00 35.81 590 PRO A O 1
ATOM 4514 N N . SER A 1 591 ? -32.149 -12.438 68.439 1.00 35.56 591 SER A N 1
ATOM 4515 C CA . SER A 1 591 ? -32.814 -12.444 69.750 1.00 35.56 591 SER A CA 1
ATOM 4516 C C . SER A 1 591 ? -33.467 -11.104 70.108 1.00 35.56 591 SER A C 1
ATOM 4518 O O . SER A 1 591 ? -34.518 -11.105 70.735 1.00 35.56 591 SER A O 1
ATOM 4520 N N . VAL A 1 592 ? -32.919 -9.965 69.684 1.00 36.84 592 VAL A N 1
ATOM 4521 C CA . VAL A 1 592 ? -33.481 -8.638 69.982 1.00 36.84 592 VAL A CA 1
ATOM 4522 C C . VAL A 1 592 ? -34.664 -8.321 69.071 1.00 36.84 592 VAL A C 1
ATOM 4524 O O . VAL A 1 592 ? -35.665 -7.809 69.556 1.00 36.84 592 VAL A O 1
ATOM 4527 N N . ILE A 1 593 ? -34.613 -8.700 67.787 1.00 40.53 593 ILE A N 1
ATOM 4528 C CA . ILE A 1 593 ? -35.767 -8.582 66.874 1.00 40.53 593 ILE A CA 1
ATOM 4529 C C . ILE A 1 593 ? -36.930 -9.442 67.394 1.00 40.53 593 ILE A C 1
ATOM 4531 O O . ILE A 1 593 ? -38.062 -8.969 67.499 1.00 40.53 593 ILE A O 1
ATOM 4535 N N . ARG A 1 594 ? -36.641 -10.677 67.831 1.00 41.94 594 ARG A N 1
ATOM 4536 C CA . ARG A 1 594 ? -37.601 -11.541 68.539 1.00 41.94 594 ARG A CA 1
ATOM 4537 C C . ARG A 1 594 ? -38.161 -10.856 69.790 1.00 41.94 594 ARG A C 1
ATOM 4539 O O . ARG A 1 594 ? -39.371 -10.867 69.984 1.00 41.94 594 ARG A O 1
ATOM 4546 N N . ASN A 1 595 ? -37.312 -10.223 70.601 1.00 38.22 595 ASN A N 1
ATOM 4547 C CA . ASN A 1 595 ? -37.732 -9.523 71.816 1.00 38.22 595 ASN A CA 1
ATOM 4548 C C . ASN A 1 595 ? -38.526 -8.234 71.529 1.00 38.22 595 ASN A C 1
ATOM 4550 O O . ASN A 1 595 ? -39.386 -7.884 72.328 1.00 38.22 595 ASN A O 1
ATOM 4554 N N . ALA A 1 596 ? -38.305 -7.554 70.401 1.00 37.16 596 ALA A N 1
ATOM 4555 C CA . ALA A 1 596 ? -39.081 -6.388 69.966 1.00 37.16 596 ALA A CA 1
ATOM 4556 C C . ALA A 1 596 ? -40.461 -6.774 69.401 1.00 37.16 596 ALA A C 1
ATOM 4558 O O . ALA A 1 596 ? -41.443 -6.055 69.592 1.00 37.16 596 ALA A O 1
ATOM 4559 N N . ILE A 1 597 ? -40.561 -7.934 68.745 1.00 42.34 597 ILE A N 1
ATOM 4560 C CA . ILE A 1 597 ? -41.845 -8.535 68.358 1.00 42.34 597 ILE A CA 1
ATOM 4561 C C . ILE A 1 597 ? -42.595 -8.985 69.621 1.00 42.34 597 ILE A C 1
ATOM 4563 O O . ILE A 1 597 ? -43.742 -8.594 69.823 1.00 42.34 597 ILE A O 1
ATOM 4567 N N . MET A 1 598 ? -41.927 -9.715 70.522 1.00 38.78 598 MET A N 1
ATOM 4568 C CA . MET A 1 598 ? -42.498 -10.145 71.803 1.00 38.78 598 MET A CA 1
ATOM 4569 C C . MET A 1 598 ? -42.923 -8.966 72.687 1.00 38.78 598 MET A C 1
ATOM 4571 O O . MET A 1 598 ? -43.993 -9.033 73.274 1.00 38.78 598 MET A O 1
ATOM 4575 N N . SER A 1 599 ? -42.158 -7.872 72.778 1.00 36.06 599 SER A N 1
ATOM 4576 C CA . SER A 1 599 ? -42.495 -6.740 73.660 1.00 36.06 599 SER A CA 1
ATOM 4577 C C . SER A 1 599 ? -43.657 -5.885 73.150 1.00 36.06 599 SER A C 1
ATOM 4579 O O . SER A 1 599 ? -44.380 -5.301 73.955 1.00 36.06 599 SER A O 1
ATOM 4581 N N . ASN A 1 600 ? -43.885 -5.841 71.834 1.00 36.12 600 ASN A N 1
ATOM 4582 C CA . ASN A 1 600 ? -45.074 -5.210 71.259 1.00 36.12 600 ASN A CA 1
ATOM 4583 C C . ASN A 1 600 ? -46.315 -6.118 71.324 1.00 36.12 600 ASN A C 1
ATOM 4585 O O . ASN A 1 600 ? -47.430 -5.605 71.389 1.00 36.12 600 ASN A O 1
ATOM 4589 N N . VAL A 1 601 ? -46.140 -7.444 71.369 1.00 38.50 601 VAL A N 1
ATOM 4590 C CA . VAL A 1 601 ? -47.228 -8.409 71.624 1.00 38.50 601 VAL A CA 1
ATOM 4591 C C . VAL A 1 601 ? -47.579 -8.485 73.120 1.00 38.50 601 VAL A C 1
ATOM 4593 O O . VAL A 1 601 ? -48.753 -8.518 73.468 1.00 38.50 601 VAL A O 1
ATOM 4596 N N . ALA A 1 602 ? -46.590 -8.412 74.015 1.00 34.72 602 ALA A N 1
ATOM 4597 C CA . ALA A 1 602 ? -46.761 -8.476 75.472 1.00 34.72 602 ALA A CA 1
ATOM 4598 C C . ALA A 1 602 ? -47.363 -7.204 76.107 1.00 34.72 602 ALA A C 1
ATOM 4600 O O . ALA A 1 602 ? -47.603 -7.172 77.310 1.00 34.72 602 ALA A O 1
ATOM 4601 N N . LYS A 1 603 ? -47.623 -6.151 75.319 1.00 30.89 603 LYS A N 1
ATOM 4602 C CA . LYS A 1 603 ? -48.288 -4.913 75.770 1.00 30.89 603 LYS A CA 1
ATOM 4603 C C . LYS A 1 603 ? -49.825 -4.969 75.711 1.00 30.89 603 LYS A C 1
ATOM 4605 O O . LYS A 1 603 ? -50.473 -3.927 75.785 1.00 30.89 603 LYS A O 1
ATOM 4610 N N . GLN A 1 604 ? -50.419 -6.158 75.604 1.00 28.88 604 GLN A N 1
ATOM 4611 C CA . GLN A 1 604 ? -51.839 -6.382 75.901 1.00 28.88 604 GLN A CA 1
ATOM 4612 C C . GLN A 1 604 ? -51.997 -7.506 76.941 1.00 28.88 604 GLN A C 1
ATOM 4614 O O . GLN A 1 604 ? -51.216 -8.458 76.910 1.00 28.88 604 GLN A O 1
ATOM 4619 N N . PRO A 1 605 ? -52.963 -7.396 77.873 1.00 28.45 605 PRO A N 1
ATOM 4620 C CA . PRO A 1 605 ? -53.096 -8.334 78.982 1.00 28.45 605 PRO A CA 1
ATOM 4621 C C . PRO A 1 605 ? -53.711 -9.682 78.569 1.00 28.45 605 PRO A C 1
ATOM 4623 O O . PRO A 1 605 ? -54.571 -9.745 77.697 1.00 28.45 605 PRO A O 1
ATOM 4626 N N . GLU A 1 606 ? -53.270 -10.726 79.276 1.00 29.31 606 GLU A N 1
ATOM 4627 C CA . GLU A 1 606 ? -53.943 -12.016 79.513 1.00 29.31 606 GLU A CA 1
ATOM 4628 C C . GLU A 1 606 ? -54.447 -12.843 78.308 1.00 29.31 606 GLU A C 1
ATOM 4630 O O . GLU A 1 606 ? -55.626 -12.836 77.961 1.00 29.31 606 GLU A O 1
ATOM 4635 N N . ASN A 1 607 ? -53.586 -13.722 77.772 1.00 27.05 607 ASN A N 1
ATOM 4636 C CA . ASN A 1 607 ? -53.552 -15.151 78.168 1.00 27.05 607 ASN A CA 1
ATOM 4637 C C . ASN A 1 607 ? -52.825 -16.042 77.133 1.00 27.05 607 ASN A C 1
ATOM 4639 O O . ASN A 1 607 ? -53.203 -16.090 75.967 1.00 27.05 607 ASN A O 1
ATOM 4643 N N . GLY A 1 608 ? -51.844 -16.835 77.592 1.00 27.91 608 GLY A N 1
ATOM 4644 C CA . GLY A 1 608 ? -51.227 -17.930 76.821 1.00 27.91 608 GLY A CA 1
ATOM 4645 C C . GLY A 1 608 ? -49.896 -17.604 76.123 1.00 27.91 608 GLY A C 1
ATOM 4646 O O . GLY A 1 608 ? -49.856 -16.973 75.072 1.00 27.91 608 GLY A O 1
ATOM 4647 N N . LEU A 1 609 ? -48.789 -18.115 76.675 1.00 26.95 609 LEU A N 1
ATOM 4648 C CA . LEU A 1 609 ? -47.462 -18.117 76.041 1.00 26.95 609 LEU A CA 1
ATOM 4649 C C . LEU A 1 609 ? -47.345 -19.246 75.001 1.00 26.95 609 LEU A C 1
ATOM 4651 O O . LEU A 1 609 ? -47.694 -20.389 75.291 1.00 26.95 609 LEU A O 1
ATOM 4655 N N . VAL A 1 610 ? -46.774 -18.951 73.827 1.00 27.00 610 VAL A N 1
ATOM 4656 C CA . VAL A 1 610 ? -46.455 -19.940 72.778 1.00 27.00 610 VAL A CA 1
ATOM 4657 C C . VAL A 1 610 ? -44.973 -19.849 72.404 1.00 27.00 610 VAL A C 1
ATOM 4659 O O . VAL A 1 610 ? -44.438 -18.759 72.202 1.00 27.00 610 VAL A O 1
ATOM 4662 N N . SER A 1 611 ? -44.304 -21.002 72.311 1.00 25.61 611 SER A N 1
ATOM 4663 C CA . SER A 1 611 ? -42.882 -21.119 71.957 1.00 25.61 611 SER A CA 1
ATOM 4664 C C . SER A 1 611 ? -42.693 -21.416 70.465 1.00 25.61 611 SER A C 1
ATOM 4666 O O . SER A 1 611 ? -43.414 -22.233 69.896 1.00 25.61 611 SER A O 1
ATOM 4668 N N . LEU A 1 612 ? -41.699 -20.779 69.836 1.00 26.39 612 LEU A N 1
ATOM 4669 C CA . LEU A 1 612 ? -41.405 -20.863 68.398 1.00 26.39 612 LEU A CA 1
ATOM 4670 C C . LEU A 1 612 ? -39.972 -21.383 68.164 1.00 26.39 612 LEU A C 1
ATOM 4672 O O . LEU A 1 612 ? -39.068 -20.634 67.803 1.00 26.39 612 LEU A O 1
ATOM 4676 N N . ASN A 1 613 ? -39.773 -22.689 68.374 1.00 25.88 613 ASN A N 1
ATOM 4677 C CA . ASN A 1 613 ? -38.504 -23.395 68.144 1.00 25.88 613 ASN A CA 1
ATOM 4678 C C . ASN A 1 613 ? -38.643 -24.460 67.034 1.00 25.88 613 ASN A C 1
ATOM 4680 O O . ASN A 1 613 ? -38.686 -25.652 67.327 1.00 25.88 613 ASN A O 1
ATOM 4684 N N . SER A 1 614 ? -38.711 -24.055 65.759 1.00 25.17 614 SER A N 1
ATOM 4685 C CA . SER A 1 614 ? -38.492 -24.969 64.613 1.00 25.17 614 SER A CA 1
ATOM 4686 C C . SER A 1 614 ? -38.359 -24.243 63.264 1.00 25.17 614 SER A C 1
ATOM 4688 O O . SER A 1 614 ? -39.302 -24.177 62.488 1.00 25.17 614 SER A O 1
ATOM 4690 N N . PHE A 1 615 ? -37.163 -23.743 62.931 1.00 23.78 615 PHE A N 1
ATOM 4691 C CA . PHE A 1 615 ? -36.799 -23.446 61.534 1.00 23.78 615 PHE A CA 1
ATOM 4692 C C . PHE A 1 615 ? -35.297 -23.673 61.290 1.00 23.78 615 PHE A C 1
ATOM 4694 O O . PHE A 1 615 ? -34.459 -22.819 61.563 1.00 23.78 615 PHE A O 1
ATOM 4701 N N . MET A 1 616 ? -34.980 -24.846 60.741 1.00 22.50 616 MET A N 1
ATOM 4702 C CA . MET A 1 616 ? -33.717 -25.203 60.086 1.00 22.50 616 MET A CA 1
ATOM 4703 C C . MET A 1 616 ? -34.091 -25.983 58.814 1.00 22.50 616 MET A C 1
ATOM 4705 O O . MET A 1 616 ? -34.958 -26.854 58.901 1.00 22.50 616 MET A O 1
ATOM 4709 N N . PRO A 1 617 ? -33.501 -25.702 57.640 1.00 24.25 617 PRO A N 1
ATOM 4710 C CA . PRO A 1 617 ? -33.825 -26.428 56.417 1.00 24.25 617 PRO A CA 1
ATOM 4711 C C . PRO A 1 617 ? -32.995 -27.716 56.302 1.00 24.25 617 PRO A C 1
ATOM 4713 O O . PRO A 1 617 ? -31.772 -27.657 56.181 1.00 24.25 617 PRO A O 1
ATOM 4716 N N . SER A 1 618 ? -33.650 -28.877 56.272 1.00 24.20 618 SER A N 1
ATOM 4717 C CA . SER A 1 618 ? -33.034 -30.145 55.860 1.00 24.20 618 SER A CA 1
ATOM 4718 C C . SER A 1 618 ? -33.462 -30.523 54.436 1.00 24.20 618 SER A C 1
ATOM 4720 O O . SER A 1 618 ? -34.617 -30.365 54.041 1.00 24.20 618 SER A O 1
ATOM 4722 N N . ASN A 1 619 ? -32.505 -31.007 53.639 1.00 28.45 619 ASN A N 1
ATOM 4723 C CA . ASN A 1 619 ? -32.761 -31.507 52.287 1.00 28.45 619 ASN A CA 1
ATOM 4724 C C . ASN A 1 619 ? -33.527 -32.837 52.337 1.00 28.45 619 ASN A C 1
ATOM 4726 O O . ASN A 1 619 ? -33.175 -33.716 53.120 1.00 28.45 619 ASN A O 1
ATOM 4730 N N . GLY A 1 620 ? -34.509 -33.011 51.449 1.00 27.73 620 GLY A N 1
ATOM 4731 C CA . GLY A 1 620 ? -35.280 -34.248 51.321 1.00 27.73 620 GLY A CA 1
ATOM 4732 C C . GLY A 1 620 ? -35.100 -34.934 49.967 1.00 27.73 620 GLY A C 1
ATOM 4733 O O . GLY A 1 620 ? -35.649 -34.482 48.964 1.00 27.73 620 GLY A O 1
ATOM 4734 N N . THR A 1 621 ? -34.411 -36.074 49.958 1.00 26.53 621 THR A N 1
ATOM 4735 C CA . THR A 1 621 ? -34.640 -37.164 48.994 1.00 26.53 621 THR A CA 1
ATOM 4736 C C . THR A 1 621 ? -35.217 -38.345 49.763 1.00 26.53 621 THR A C 1
ATOM 4738 O O . THR A 1 621 ? -34.617 -38.782 50.742 1.00 26.53 621 THR A O 1
ATOM 4741 N N . ALA A 1 622 ? -36.385 -38.836 49.348 1.00 27.16 622 ALA A N 1
ATOM 4742 C CA . ALA A 1 622 ? -37.066 -39.950 50.005 1.00 27.16 622 ALA A CA 1
ATOM 4743 C C . ALA A 1 622 ? -36.382 -41.301 49.726 1.00 27.16 622 ALA A C 1
ATOM 4745 O O . ALA A 1 622 ? -35.740 -41.475 48.688 1.00 27.16 622 ALA A O 1
ATOM 4746 N N . PRO A 1 623 ? -36.605 -42.281 50.611 1.00 27.84 623 PRO A N 1
ATOM 4747 C CA . PRO A 1 623 ? -37.191 -43.542 50.154 1.00 27.84 623 PRO A CA 1
ATOM 4748 C C . PRO A 1 623 ? -38.464 -43.906 50.939 1.00 27.84 623 PRO A C 1
ATOM 4750 O O . PRO A 1 623 ? -38.851 -43.222 51.885 1.00 27.84 623 PRO A O 1
ATOM 4753 N N . ALA A 1 624 ? -39.150 -44.963 50.500 1.00 26.47 624 ALA A N 1
ATOM 4754 C CA . ALA A 1 624 ? -40.477 -45.349 50.977 1.00 26.47 624 ALA A CA 1
ATOM 4755 C C . ALA A 1 624 ? -40.484 -46.650 51.812 1.00 26.47 624 ALA A C 1
ATOM 4757 O O . ALA A 1 624 ? -39.496 -47.374 51.872 1.00 26.47 624 ALA A O 1
ATOM 4758 N N . THR A 1 625 ? -41.672 -46.941 52.361 1.00 26.17 625 THR A N 1
ATOM 4759 C CA . THR A 1 625 ? -42.190 -48.235 52.863 1.00 26.17 625 THR A CA 1
ATOM 4760 C C . THR A 1 625 ? -41.596 -48.882 54.126 1.00 26.17 625 THR A C 1
ATOM 4762 O O . THR A 1 625 ? -40.541 -49.498 54.081 1.00 26.17 625 THR A O 1
ATOM 4765 N N . GLY A 1 626 ? -42.441 -48.945 55.169 1.00 24.88 626 GLY A N 1
ATOM 4766 C CA . GLY A 1 626 ? -42.834 -50.220 55.801 1.00 24.88 626 GLY A CA 1
ATOM 4767 C C . GLY A 1 626 ? -42.212 -50.588 57.158 1.00 24.88 626 GLY A C 1
ATOM 4768 O O . GLY A 1 626 ? -40.998 -50.590 57.303 1.00 24.88 626 GLY A O 1
ATOM 4769 N N . GLY A 1 627 ? -43.049 -51.018 58.116 1.00 24.45 627 GLY A N 1
ATOM 4770 C CA . GLY A 1 627 ? -42.601 -51.822 59.270 1.00 24.45 627 GLY A CA 1
ATOM 4771 C C . GLY A 1 627 ? -43.176 -51.419 60.633 1.00 24.45 627 GLY A C 1
ATOM 4772 O O . GLY A 1 627 ? -42.851 -50.368 61.166 1.00 24.45 627 GLY A O 1
ATOM 4773 N N . ALA A 1 628 ? -44.015 -52.287 61.199 1.00 25.03 628 ALA A N 1
ATOM 4774 C CA . ALA A 1 628 ? -44.667 -52.164 62.506 1.00 25.03 628 ALA A CA 1
ATOM 4775 C C . ALA A 1 628 ? -43.722 -52.225 63.732 1.00 25.03 628 ALA A C 1
ATOM 4777 O O . ALA A 1 628 ? -42.616 -52.749 63.649 1.00 25.03 628 ALA A O 1
ATOM 4778 N N . GLY A 1 629 ? -44.229 -51.807 64.902 1.00 25.84 629 GLY A N 1
ATOM 4779 C CA . GLY A 1 629 ? -43.629 -52.102 66.214 1.00 25.84 629 GLY A CA 1
ATOM 4780 C C . GLY A 1 629 ? -43.871 -50.999 67.246 1.00 25.84 629 GLY A C 1
ATOM 4781 O O . GLY A 1 629 ? -43.235 -49.954 67.188 1.00 25.84 629 GLY A O 1
ATOM 4782 N N . GLY A 1 630 ? -44.798 -51.205 68.185 1.00 24.05 630 GLY A N 1
ATOM 4783 C CA . GLY A 1 630 ? -45.133 -50.200 69.202 1.00 24.05 630 GLY A CA 1
ATOM 4784 C C . GLY A 1 630 ? -44.420 -50.401 70.542 1.00 24.05 630 GLY A C 1
ATOM 4785 O O . GLY A 1 630 ? -44.024 -51.517 70.877 1.00 24.05 630 GLY A O 1
ATOM 4786 N N . LYS A 1 631 ? -44.373 -49.337 71.355 1.00 24.77 631 LYS A N 1
ATOM 4787 C CA . LYS A 1 631 ? -44.631 -49.424 72.801 1.00 24.77 631 LYS A CA 1
ATOM 4788 C C . LYS A 1 631 ? -45.038 -48.073 73.394 1.00 24.77 631 LYS A C 1
ATOM 4790 O O . LYS A 1 631 ? -44.701 -47.013 72.880 1.00 24.77 631 LYS A O 1
ATOM 4795 N N . GLU A 1 632 ? -45.831 -48.173 74.450 1.00 24.14 632 GLU A N 1
ATOM 4796 C CA . GLU A 1 632 ? -46.550 -47.114 75.154 1.00 24.14 632 GLU A CA 1
ATOM 4797 C C . GLU A 1 632 ? -45.699 -46.513 76.283 1.00 24.14 632 GLU A C 1
ATOM 4799 O O . GLU A 1 632 ? -45.163 -47.270 77.091 1.00 24.14 632 GLU A O 1
ATOM 4804 N N . GLN A 1 633 ? -45.665 -45.180 76.418 1.00 23.44 633 GLN A N 1
ATOM 4805 C CA . GLN A 1 633 ? -45.705 -44.560 77.748 1.00 23.44 633 GLN A CA 1
ATOM 4806 C C . GLN A 1 633 ? -46.249 -43.121 77.724 1.00 23.44 633 GLN A C 1
ATOM 4808 O O . GLN A 1 633 ? -46.149 -42.406 76.729 1.00 23.44 633 GLN A O 1
ATOM 4813 N N . ARG A 1 634 ? -46.904 -42.767 78.834 1.00 23.03 634 ARG A N 1
ATOM 4814 C CA . ARG A 1 634 ? -47.694 -41.549 79.102 1.00 23.03 634 ARG A CA 1
ATOM 4815 C C . ARG A 1 634 ? -46.749 -40.331 79.312 1.00 23.03 634 ARG A C 1
ATOM 4817 O O . ARG A 1 634 ? -45.553 -40.531 79.479 1.00 23.03 634 ARG A O 1
ATOM 4824 N N . ASP A 1 635 ? -47.172 -39.061 79.295 1.00 21.03 635 ASP A N 1
ATOM 4825 C CA . ASP A 1 635 ? -48.324 -38.553 80.050 1.00 21.03 635 ASP A CA 1
ATOM 4826 C C . ASP A 1 635 ? -48.851 -37.147 79.672 1.00 21.03 635 ASP A C 1
ATOM 4828 O O . ASP A 1 635 ? -48.162 -36.353 79.040 1.00 21.03 635 ASP A O 1
ATOM 4832 N N . VAL A 1 636 ? -50.078 -36.880 80.149 1.00 23.41 636 VAL A N 1
ATOM 4833 C CA . VAL A 1 636 ? -50.811 -35.598 80.322 1.00 23.41 636 VAL A CA 1
ATOM 4834 C C . VAL A 1 636 ? -50.839 -34.581 79.160 1.00 23.41 636 VAL A C 1
ATOM 4836 O O . VAL A 1 636 ? -49.866 -33.910 78.829 1.00 23.41 636 VAL A O 1
ATOM 4839 N N . GLY A 1 637 ? -52.040 -34.354 78.612 1.00 24.75 637 GLY A N 1
ATOM 4840 C CA . GLY A 1 637 ? -52.271 -33.404 77.517 1.00 24.75 637 GLY A CA 1
ATOM 4841 C C . GLY A 1 637 ? -52.581 -31.955 77.925 1.00 24.75 637 GLY A C 1
ATOM 4842 O O . GLY A 1 637 ? -52.799 -31.631 79.093 1.00 24.75 637 GLY A O 1
ATOM 4843 N N . LYS A 1 638 ? -52.707 -31.091 76.907 1.00 22.11 638 LYS A N 1
ATOM 4844 C CA . LYS A 1 638 ? -53.564 -29.892 76.913 1.00 22.11 638 LYS A CA 1
ATOM 4845 C C . LYS A 1 638 ? -53.906 -29.468 75.480 1.00 22.11 638 LYS A C 1
ATOM 4847 O O . LYS A 1 638 ? -53.090 -29.608 74.576 1.00 22.11 638 LYS A O 1
ATOM 4852 N N . SER A 1 639 ? -55.135 -28.987 75.294 1.00 25.39 639 SER A N 1
ATOM 4853 C CA . SER A 1 639 ? -55.713 -28.631 73.991 1.00 25.39 639 SER A CA 1
ATOM 4854 C C . SER A 1 639 ? -54.941 -27.504 73.292 1.00 25.39 639 SER A C 1
ATOM 4856 O O . SER A 1 639 ? -54.698 -26.455 73.889 1.00 25.39 639 SER A O 1
ATOM 4858 N N . THR A 1 640 ? -54.588 -27.701 72.021 1.00 21.28 640 THR A N 1
ATOM 4859 C CA . THR A 1 640 ? -53.922 -26.708 71.170 1.00 21.28 640 THR A CA 1
ATOM 4860 C C . THR A 1 640 ? -54.930 -25.958 70.299 1.00 21.28 640 THR A C 1
ATOM 4862 O O . THR A 1 640 ? -55.311 -26.411 69.221 1.00 21.28 640 THR A O 1
ATOM 4865 N N . VAL A 1 641 ? -55.321 -24.755 70.727 1.00 23.38 641 VAL A N 1
ATOM 4866 C CA . VAL A 1 641 ? -56.002 -23.793 69.845 1.00 23.38 641 VAL A CA 1
ATOM 4867 C C . VAL A 1 641 ? -54.955 -23.142 68.939 1.00 23.38 641 VAL A C 1
ATOM 4869 O O . VAL A 1 641 ? -54.069 -22.431 69.409 1.00 23.38 641 VAL A O 1
ATOM 4872 N N . ALA A 1 642 ? -55.033 -23.410 67.637 1.00 22.48 642 ALA A N 1
ATOM 4873 C CA . ALA A 1 642 ? -54.068 -22.923 66.657 1.00 22.48 642 ALA A CA 1
ATOM 4874 C C . ALA A 1 642 ? -54.434 -21.525 66.121 1.00 22.48 642 ALA A C 1
ATOM 4876 O O . ALA A 1 642 ? -55.476 -21.354 65.491 1.00 22.48 642 ALA A O 1
ATOM 4877 N N . CYS A 1 643 ? -53.530 -20.553 66.276 1.00 24.47 643 CYS A N 1
ATOM 4878 C CA . CYS A 1 643 ? -53.535 -19.301 65.510 1.00 24.47 643 CYS A CA 1
ATOM 4879 C C . CYS A 1 643 ? -52.444 -19.367 64.434 1.00 24.47 643 CYS A C 1
ATOM 4881 O O . CYS A 1 643 ? -51.262 -19.503 64.746 1.00 24.47 643 CYS A O 1
ATOM 4883 N N . SER A 1 644 ? -52.838 -19.304 63.162 1.00 31.77 644 SER A N 1
ATOM 4884 C CA . SER A 1 644 ? -51.971 -19.612 62.021 1.00 31.77 644 SER A CA 1
ATOM 4885 C C . SER A 1 644 ? -51.327 -18.370 61.386 1.00 31.77 644 SER A C 1
ATOM 4887 O O . SER A 1 644 ? -52.001 -17.459 60.907 1.00 31.77 644 SER A O 1
ATOM 4889 N N . MET A 1 645 ? -49.990 -18.342 61.324 1.00 37.28 645 MET A N 1
ATOM 4890 C CA . MET A 1 645 ? -49.247 -17.395 60.479 1.00 37.28 645 MET A CA 1
ATOM 4891 C C . MET A 1 645 ? -49.239 -17.923 59.037 1.00 37.28 645 MET A C 1
ATOM 4893 O O . MET A 1 645 ? -48.462 -18.822 58.728 1.00 37.28 645 MET A O 1
ATOM 4897 N N . ASN A 1 646 ? -50.115 -17.410 58.165 1.00 50.31 646 ASN A N 1
ATOM 4898 C CA . ASN A 1 646 ? -50.479 -18.154 56.949 1.00 50.31 646 ASN A CA 1
ATOM 4899 C C . ASN A 1 646 ? -49.647 -17.920 55.679 1.00 50.31 646 ASN A C 1
ATOM 4901 O O . ASN A 1 646 ? -49.529 -18.866 54.904 1.00 50.31 646 ASN A O 1
ATOM 4905 N N . VAL A 1 647 ? -49.051 -16.745 55.422 1.00 53.91 647 VAL A N 1
ATOM 4906 C CA . VAL A 1 647 ? -48.156 -16.606 54.250 1.00 53.91 647 VAL A CA 1
ATOM 4907 C C . VAL A 1 647 ? -47.006 -15.623 54.472 1.00 53.91 647 VAL A C 1
ATOM 4909 O O . VAL A 1 647 ? -47.218 -14.437 54.734 1.00 53.91 647 VAL A O 1
ATOM 4912 N N . SER A 1 648 ? -45.778 -16.106 54.271 1.00 50.28 648 SER A N 1
ATOM 4913 C CA . SER A 1 648 ? -44.589 -15.283 54.043 1.00 50.28 648 SER A CA 1
ATOM 4914 C C . SER A 1 648 ? -43.901 -15.716 52.747 1.00 50.28 648 SER A C 1
ATOM 4916 O O . SER A 1 648 ? -43.588 -16.890 52.553 1.00 50.28 648 SER A O 1
ATOM 4918 N N . THR A 1 649 ? -43.666 -14.780 51.824 1.00 59.47 649 THR A N 1
ATOM 4919 C CA . THR A 1 649 ? -42.848 -15.055 50.630 1.00 59.47 649 THR A CA 1
ATOM 4920 C C . THR A 1 649 ? -41.982 -13.863 50.249 1.00 59.47 649 THR A C 1
ATOM 4922 O O . THR A 1 649 ? -42.414 -12.710 50.308 1.00 59.47 649 THR A O 1
ATOM 4925 N N . ALA A 1 650 ? -40.756 -14.160 49.819 1.00 60.34 650 ALA A N 1
ATOM 4926 C CA . ALA A 1 650 ? -39.828 -13.173 49.289 1.00 60.34 650 ALA A CA 1
ATOM 4927 C C . ALA A 1 650 ? -40.200 -12.776 47.849 1.00 60.34 650 ALA A C 1
ATOM 4929 O O . ALA A 1 650 ? -40.406 -13.631 46.982 1.00 60.34 650 ALA A O 1
ATOM 4930 N N . PHE A 1 651 ? -40.226 -11.473 47.593 1.00 72.00 651 PHE A N 1
ATOM 4931 C CA . PHE A 1 651 ? -40.518 -10.854 46.306 1.00 72.00 651 PHE A CA 1
ATOM 4932 C C . PHE A 1 651 ? -39.445 -9.831 45.927 1.00 72.00 651 PHE A C 1
ATOM 4934 O O . PHE A 1 651 ? -38.749 -9.285 46.783 1.00 72.00 651 PHE A O 1
ATOM 4941 N N . ALA A 1 652 ? -39.360 -9.504 44.637 1.00 68.88 652 ALA A N 1
ATOM 4942 C CA . ALA A 1 652 ? -38.707 -8.274 44.198 1.00 68.88 652 ALA A CA 1
ATOM 4943 C C . ALA A 1 652 ? -39.755 -7.153 44.124 1.00 68.88 652 ALA A C 1
ATOM 4945 O O . ALA A 1 652 ? -40.782 -7.308 43.463 1.00 68.88 652 ALA A O 1
ATOM 4946 N N . MET A 1 653 ? -39.490 -6.017 44.769 1.00 76.38 653 MET A N 1
ATOM 4947 C CA . MET A 1 653 ? -40.392 -4.863 44.827 1.00 76.38 653 MET A CA 1
ATOM 4948 C C . MET A 1 653 ? -39.660 -3.576 44.443 1.00 76.38 653 MET A C 1
ATOM 4950 O O . MET A 1 653 ? -38.521 -3.351 44.845 1.00 76.38 653 MET A O 1
ATOM 4954 N N . ARG A 1 654 ? -40.300 -2.700 43.664 1.00 77.12 654 ARG A N 1
ATOM 4955 C CA . ARG A 1 654 ? -39.782 -1.356 43.344 1.00 77.12 654 ARG A CA 1
ATOM 4956 C C . ARG A 1 654 ? -40.857 -0.301 43.544 1.00 77.12 654 ARG A C 1
ATOM 4958 O O . ARG A 1 654 ? -42.022 -0.561 43.268 1.00 77.12 654 ARG A O 1
ATOM 4965 N N . LYS A 1 655 ? -40.481 0.920 43.925 1.00 78.56 655 LYS A N 1
ATOM 4966 C CA . LYS A 1 655 ? -41.399 2.072 43.878 1.00 78.56 655 LYS A CA 1
ATOM 4967 C C . LYS A 1 655 ? -41.744 2.406 42.419 1.00 78.56 655 LYS A C 1
ATOM 4969 O O . LYS A 1 655 ? -40.873 2.312 41.549 1.00 78.56 655 LYS A O 1
ATOM 4974 N N . ALA A 1 656 ? -42.990 2.784 42.139 1.00 56.28 656 ALA A N 1
ATOM 4975 C CA . ALA A 1 656 ? -43.422 3.152 40.792 1.00 56.28 656 ALA A CA 1
ATOM 4976 C C . ALA A 1 656 ? -42.598 4.339 40.237 1.00 56.28 656 ALA A C 1
ATOM 4978 O O . ALA A 1 656 ? -42.269 5.283 40.957 1.00 56.28 656 ALA A O 1
ATOM 4979 N N . GLY A 1 657 ? -42.222 4.267 38.955 1.00 51.75 657 GLY A N 1
ATOM 4980 C CA . GLY A 1 657 ? -41.364 5.252 38.277 1.00 51.75 657 GLY A CA 1
ATOM 4981 C C . GLY A 1 657 ? -40.310 4.619 37.357 1.00 51.75 657 GLY A C 1
ATOM 4982 O O . GLY A 1 657 ? -39.948 3.453 37.516 1.00 51.75 657 GLY A O 1
ATOM 4983 N N . LEU A 1 658 ? -39.813 5.377 36.373 1.00 39.03 658 LEU A N 1
ATOM 4984 C CA . LEU A 1 658 ? -39.041 4.840 35.235 1.00 39.03 658 LEU A CA 1
ATOM 4985 C C . LEU A 1 658 ? -37.570 4.460 35.548 1.00 39.03 658 LEU A C 1
ATOM 4987 O O . LEU A 1 658 ? -36.923 3.771 34.758 1.00 39.03 658 LEU A O 1
ATOM 4991 N N . PHE A 1 659 ? -37.042 4.880 36.706 1.00 38.47 659 PHE A N 1
ATOM 4992 C CA . PHE A 1 659 ? -35.620 4.742 37.079 1.00 38.47 659 PHE A CA 1
ATOM 4993 C C . PHE A 1 659 ? -35.384 4.296 38.540 1.00 38.47 659 PHE A C 1
ATOM 4995 O O . PHE A 1 659 ? -34.343 4.586 39.124 1.00 38.47 659 PHE A O 1
ATOM 5002 N N . ARG A 1 660 ? -36.343 3.607 39.175 1.00 66.38 660 ARG A N 1
ATOM 5003 C CA . ARG A 1 660 ? -36.204 3.126 40.567 1.00 66.38 660 ARG A CA 1
ATOM 5004 C C . ARG A 1 660 ? -35.657 1.689 40.621 1.00 66.38 660 ARG A C 1
ATOM 5006 O O . ARG A 1 660 ? -36.042 0.859 39.800 1.00 66.38 660 ARG A O 1
ATOM 5013 N N . ARG A 1 661 ? -34.761 1.413 41.582 1.00 53.81 661 ARG A N 1
ATOM 5014 C CA . ARG A 1 661 ? -34.184 0.075 41.834 1.00 53.81 661 ARG A CA 1
ATOM 5015 C C . ARG A 1 661 ? -35.255 -0.900 42.344 1.00 53.81 661 ARG A C 1
ATOM 5017 O O . ARG A 1 661 ? -36.191 -0.483 43.026 1.00 53.81 661 ARG A O 1
ATOM 5024 N N . TRP A 1 662 ? -35.079 -2.181 42.031 1.00 65.50 662 TRP A N 1
ATOM 5025 C CA . TRP A 1 662 ? -35.775 -3.280 42.700 1.00 65.50 662 TRP A CA 1
ATOM 5026 C C . TRP A 1 662 ? -35.048 -3.613 44.006 1.00 65.50 662 TRP A C 1
ATOM 5028 O O . TRP A 1 662 ? -33.822 -3.558 44.049 1.00 65.50 662 TRP A O 1
ATOM 5038 N N . ARG A 1 663 ? -35.798 -3.949 45.055 1.00 64.81 663 ARG A N 1
ATOM 5039 C CA . ARG A 1 663 ? -35.296 -4.434 46.344 1.00 64.81 663 ARG A CA 1
ATOM 5040 C C . ARG A 1 663 ? -35.894 -5.811 46.645 1.00 64.81 663 ARG A C 1
ATOM 5042 O O . ARG A 1 663 ? -37.071 -6.012 46.325 1.00 64.81 663 ARG A O 1
ATOM 5049 N N . PRO A 1 664 ? -35.139 -6.742 47.248 1.00 60.31 664 PRO A N 1
ATOM 5050 C CA . PRO A 1 664 ? -35.724 -7.918 47.872 1.00 60.31 664 PRO A CA 1
ATOM 5051 C C . PRO A 1 664 ? -36.540 -7.484 49.097 1.00 60.31 664 PRO A C 1
ATOM 5053 O O . PRO A 1 664 ? -36.058 -6.732 49.943 1.00 60.31 664 PRO A O 1
ATOM 5056 N N . VAL A 1 665 ? -37.781 -7.950 49.183 1.00 66.00 665 VAL A N 1
ATOM 5057 C CA . VAL A 1 665 ? -38.653 -7.750 50.346 1.00 66.00 665 VAL A CA 1
ATOM 5058 C C . VAL A 1 665 ? -39.335 -9.061 50.698 1.00 66.00 665 VAL A C 1
ATOM 5060 O O . VAL A 1 665 ? -39.744 -9.802 49.804 1.00 66.00 665 VAL A O 1
ATOM 5063 N N . THR A 1 666 ? -39.511 -9.336 51.984 1.00 67.19 666 THR A N 1
ATOM 5064 C CA . THR A 1 666 ? -40.441 -10.378 52.429 1.00 67.19 666 THR A CA 1
ATOM 5065 C C . THR A 1 666 ? -41.749 -9.702 52.797 1.00 67.19 666 THR A C 1
ATOM 5067 O O . THR A 1 666 ? -41.780 -8.844 53.680 1.00 67.19 666 THR A O 1
ATOM 5070 N N . LEU A 1 667 ? -42.825 -10.081 52.107 1.00 70.62 667 LEU A N 1
ATOM 5071 C CA . LEU A 1 667 ? -44.179 -9.729 52.520 1.00 70.62 667 LEU A CA 1
ATOM 5072 C C . LEU A 1 667 ? -44.683 -10.836 53.446 1.00 70.62 667 LEU A C 1
ATOM 5074 O O . LEU A 1 667 ? -44.649 -12.010 53.072 1.00 70.62 667 LEU A O 1
ATOM 5078 N N . CYS A 1 668 ? -45.149 -10.455 54.632 1.00 67.94 668 CYS A N 1
ATOM 5079 C CA . CYS A 1 668 ? -45.843 -11.336 55.566 1.00 67.94 668 CYS A CA 1
ATOM 5080 C C . CYS A 1 668 ? -47.250 -10.781 55.797 1.00 67.94 668 CYS A C 1
ATOM 5082 O O . CYS A 1 668 ? -47.398 -9.668 56.308 1.00 67.94 668 CYS A O 1
ATOM 5084 N N . LEU A 1 669 ? -48.273 -11.551 55.425 1.00 73.19 669 LEU A N 1
ATOM 5085 C CA . LEU A 1 669 ? -49.673 -11.181 55.623 1.00 73.19 669 LEU A CA 1
ATOM 5086 C C . LEU A 1 669 ? -50.227 -11.932 56.839 1.00 73.19 669 LEU A C 1
ATOM 5088 O O . LEU A 1 669 ? -50.250 -13.164 56.860 1.00 73.19 669 LEU A O 1
ATOM 5092 N N . ILE A 1 670 ? -50.647 -11.189 57.865 1.00 70.62 670 ILE A N 1
ATOM 5093 C CA . ILE A 1 670 ? -51.188 -11.753 59.106 1.00 70.62 670 ILE A CA 1
ATOM 5094 C C . ILE A 1 670 ? -52.713 -11.610 59.087 1.00 70.62 670 ILE A C 1
ATOM 5096 O O . ILE A 1 670 ? -53.245 -10.499 59.121 1.00 70.62 670 ILE A O 1
ATOM 5100 N N . HIS A 1 671 ? -53.406 -12.750 59.051 1.00 57.19 671 HIS A N 1
ATOM 5101 C CA . HIS A 1 671 ? -54.860 -12.835 59.190 1.00 57.19 671 HIS A CA 1
ATOM 5102 C C . HIS A 1 671 ? -55.228 -13.100 60.656 1.00 57.19 671 HIS A C 1
ATOM 5104 O O . HIS A 1 671 ? -54.680 -14.001 61.285 1.00 57.19 671 HIS A O 1
ATOM 5110 N N . GLY A 1 672 ? -56.159 -12.316 61.202 1.00 60.50 672 GLY A N 1
ATOM 5111 C CA . GLY A 1 672 ? -56.605 -12.408 62.594 1.00 60.50 672 GLY A CA 1
ATOM 5112 C C . GLY A 1 672 ? -57.369 -11.153 63.025 1.00 60.50 672 GLY A C 1
ATOM 5113 O O . GLY A 1 672 ? -57.755 -10.341 62.184 1.00 60.50 672 GLY A O 1
ATOM 5114 N N . ALA A 1 673 ? -57.546 -10.962 64.336 1.00 52.56 673 ALA A N 1
ATOM 5115 C CA . ALA A 1 673 ? -58.271 -9.816 64.908 1.00 52.56 673 ALA A CA 1
ATOM 5116 C C . ALA A 1 673 ? -57.629 -8.439 64.614 1.00 52.56 673 ALA A C 1
ATOM 5118 O O . ALA A 1 673 ? -58.289 -7.411 64.731 1.00 52.56 673 ALA A O 1
ATOM 5119 N N . LYS A 1 674 ? -56.352 -8.409 64.210 1.00 54.78 674 LYS A N 1
ATOM 5120 C CA . LYS A 1 674 ? -55.665 -7.225 63.674 1.00 54.78 674 LYS A CA 1
ATOM 5121 C C . LYS A 1 674 ? -55.056 -7.589 62.320 1.00 54.78 674 LYS A C 1
ATOM 5123 O O . LYS A 1 674 ? -54.144 -8.410 62.258 1.00 54.78 674 LYS A O 1
ATOM 5128 N N . ARG A 1 675 ? -55.568 -6.983 61.247 1.00 68.00 675 ARG A N 1
ATOM 5129 C CA . ARG A 1 675 ? -55.080 -7.158 59.869 1.00 68.00 675 ARG A CA 1
ATOM 5130 C C . ARG A 1 675 ? -53.790 -6.352 59.707 1.00 68.00 675 ARG A C 1
ATOM 5132 O O . ARG A 1 675 ? -53.815 -5.130 59.835 1.00 68.00 675 ARG A O 1
ATOM 5139 N N . VAL A 1 676 ? -52.659 -7.020 59.475 1.00 70.31 676 VAL A N 1
ATOM 5140 C CA . VAL A 1 676 ? -51.350 -6.358 59.329 1.00 70.31 676 VAL A CA 1
ATOM 5141 C C . VAL A 1 676 ? -50.574 -6.968 58.166 1.00 70.31 676 VAL A C 1
ATOM 5143 O O . VAL A 1 676 ? -50.387 -8.184 58.095 1.00 70.31 676 VAL A O 1
ATOM 5146 N N . LEU A 1 677 ? -50.081 -6.103 57.280 1.00 74.38 677 LEU A N 1
ATOM 5147 C CA . LEU A 1 677 ? -49.069 -6.432 56.285 1.00 74.38 677 LEU A CA 1
ATOM 5148 C C . LEU A 1 677 ? -47.715 -5.965 56.825 1.00 74.38 677 LEU A C 1
ATOM 5150 O O . LEU A 1 677 ? -47.482 -4.766 56.983 1.00 74.38 677 LEU A O 1
ATOM 5154 N N . LEU A 1 678 ? -46.823 -6.908 57.111 1.00 68.75 678 LEU A N 1
ATOM 5155 C CA . LEU A 1 678 ? -45.436 -6.618 57.461 1.00 68.75 678 LEU A CA 1
ATOM 5156 C C . LEU A 1 678 ? -44.581 -6.682 56.191 1.00 68.75 678 LEU A C 1
ATOM 5158 O O . LEU A 1 678 ? -44.588 -7.683 55.471 1.00 68.75 678 LEU A O 1
ATOM 5162 N N . LEU A 1 679 ? -43.830 -5.613 55.942 1.00 70.38 679 LEU A N 1
ATOM 5163 C CA . LEU A 1 679 ? -42.856 -5.501 54.867 1.00 70.38 679 LEU A CA 1
ATOM 5164 C C . LEU A 1 679 ? -41.453 -5.505 55.476 1.00 70.38 679 LEU A C 1
ATOM 5166 O O . LEU A 1 679 ? -41.018 -4.509 56.048 1.00 70.38 679 LEU A O 1
ATOM 5170 N N . VAL A 1 680 ? -40.748 -6.629 55.360 1.00 62.09 680 VAL A N 1
ATOM 5171 C CA . VAL A 1 680 ? -39.363 -6.761 55.835 1.00 62.09 680 VAL A CA 1
ATOM 5172 C C . VAL A 1 680 ? -38.418 -6.477 54.675 1.00 62.09 680 VAL A C 1
ATOM 5174 O O . VAL A 1 680 ? -38.468 -7.171 53.655 1.00 62.09 680 VAL A O 1
ATOM 5177 N N . GLN A 1 681 ? -37.567 -5.459 54.813 1.00 56.34 681 GLN A N 1
ATOM 5178 C CA . GLN A 1 681 ? -36.522 -5.152 53.837 1.00 56.34 681 GLN A CA 1
ATOM 5179 C C . GLN A 1 681 ? -35.207 -5.803 54.270 1.00 56.34 681 GLN A C 1
ATOM 5181 O O . GLN A 1 681 ? -34.783 -5.672 55.416 1.00 56.34 681 GLN A O 1
ATOM 5186 N N . TYR A 1 682 ? -34.545 -6.479 53.332 1.00 47.25 682 TYR A N 1
ATOM 5187 C CA . TYR A 1 682 ? -33.157 -6.911 53.499 1.00 47.25 682 TYR A CA 1
ATOM 5188 C C . TYR A 1 682 ? -32.216 -5.745 53.151 1.00 47.25 682 TYR A C 1
ATOM 5190 O O . TYR A 1 682 ? -31.572 -5.748 52.106 1.00 47.25 682 TYR A O 1
ATOM 5198 N N . ASP A 1 683 ? -32.188 -4.740 54.026 1.00 44.78 683 ASP A N 1
ATOM 5199 C CA . ASP A 1 683 ? -31.046 -3.830 54.202 1.00 44.78 683 ASP A CA 1
ATOM 5200 C C . ASP A 1 683 ? -30.247 -4.327 55.448 1.00 44.78 683 ASP A C 1
ATOM 5202 O O . ASP A 1 683 ? -30.747 -5.187 56.180 1.00 44.78 683 ASP A O 1
ATOM 5206 N N . ASP A 1 684 ? -29.023 -3.836 55.702 1.00 32.97 684 ASP A N 1
ATOM 5207 C CA . ASP A 1 684 ? -28.079 -4.405 56.704 1.00 32.97 684 ASP A CA 1
ATOM 5208 C C . ASP A 1 684 ? -28.612 -4.476 58.162 1.00 32.97 684 ASP A C 1
ATOM 5210 O O . ASP A 1 684 ? -28.090 -5.236 58.978 1.00 32.97 684 ASP A O 1
ATOM 5214 N N . GLU A 1 685 ? -29.686 -3.745 58.482 1.00 35.09 685 GLU A N 1
ATOM 5215 C CA . GLU A 1 685 ? -30.354 -3.721 59.796 1.00 35.09 685 GLU A CA 1
ATOM 5216 C C . GLU A 1 685 ? -31.649 -4.561 59.887 1.00 35.09 685 GLU A C 1
ATOM 5218 O O . GLU A 1 685 ? -32.286 -4.594 60.939 1.00 35.09 685 GLU A O 1
ATOM 5223 N N . LEU A 1 686 ? -32.074 -5.242 58.810 1.00 41.50 686 LEU A N 1
ATOM 5224 C CA . LEU A 1 686 ? -33.296 -6.075 58.789 1.00 41.50 686 LEU A CA 1
ATOM 5225 C C . LEU A 1 686 ? -34.581 -5.312 59.202 1.00 41.50 686 LEU A C 1
ATOM 5227 O O . LEU A 1 686 ? -35.443 -5.815 59.931 1.00 41.50 686 LEU A O 1
ATOM 5231 N N . THR A 1 687 ? -34.728 -4.077 58.716 1.00 47.09 687 THR A N 1
ATOM 5232 C CA . THR A 1 687 ? -35.843 -3.189 59.074 1.00 47.09 687 THR A CA 1
ATOM 5233 C C . THR A 1 687 ? -37.188 -3.675 58.515 1.00 47.09 687 THR A C 1
ATOM 5235 O O . THR A 1 687 ? -37.363 -3.920 57.317 1.00 47.09 687 THR A O 1
ATOM 5238 N N . GLY A 1 688 ? -38.176 -3.805 59.407 1.00 54.47 688 GLY A N 1
ATOM 5239 C CA . GLY A 1 688 ? -39.547 -4.194 59.074 1.00 54.47 688 GLY A CA 1
ATOM 5240 C C . GLY A 1 688 ? -40.536 -3.055 59.299 1.00 54.47 688 GLY A C 1
ATOM 5241 O O . GLY A 1 688 ? -40.649 -2.559 60.417 1.00 54.47 688 GLY A O 1
ATOM 5242 N N . THR A 1 689 ? -41.287 -2.664 58.266 1.00 63.31 689 THR A N 1
ATOM 5243 C CA . THR A 1 689 ? -42.396 -1.707 58.397 1.00 63.31 689 THR A CA 1
ATOM 5244 C C . THR A 1 689 ? -43.740 -2.432 58.421 1.00 63.31 689 THR A C 1
ATOM 5246 O O . THR A 1 689 ? -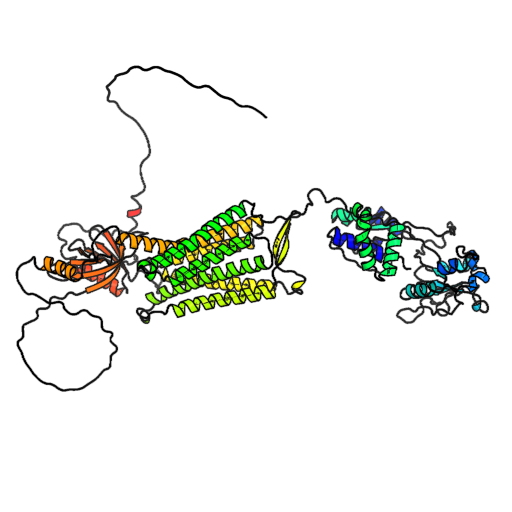44.037 -3.264 57.562 1.00 63.31 689 THR A O 1
ATOM 5249 N N . THR A 1 690 ? -44.569 -2.129 59.418 1.00 65.88 690 THR A N 1
ATOM 5250 C CA . THR A 1 690 ? -45.935 -2.652 59.548 1.00 65.88 690 THR A CA 1
ATOM 5251 C C . THR A 1 690 ? -46.949 -1.684 58.944 1.00 65.88 690 THR A C 1
ATOM 5253 O O . THR A 1 690 ? -46.891 -0.476 59.170 1.00 65.88 690 THR A O 1
ATOM 5256 N N . TYR A 1 691 ? -47.914 -2.223 58.201 1.00 72.06 691 TYR A N 1
ATOM 5257 C CA . TYR A 1 691 ? -49.048 -1.484 57.654 1.00 72.06 691 TYR A CA 1
ATOM 5258 C C . TYR A 1 691 ? -50.350 -2.136 58.126 1.00 72.06 691 TYR A C 1
ATOM 5260 O O . TYR A 1 691 ? -50.599 -3.309 57.848 1.00 72.06 691 TYR A O 1
ATOM 5268 N N . SER A 1 692 ? -51.170 -1.376 58.852 1.00 68.00 692 SER A N 1
ATOM 5269 C CA . SER A 1 692 ? -52.474 -1.802 59.389 1.00 68.00 692 SER A CA 1
ATOM 5270 C C . SER A 1 692 ? -53.675 -1.158 58.683 1.00 68.00 692 SER A C 1
ATOM 5272 O O . SER A 1 692 ? -54.806 -1.572 58.911 1.00 68.00 692 SER A O 1
ATOM 5274 N N . ALA A 1 693 ? -53.445 -0.159 57.828 1.00 67.44 693 ALA A N 1
ATOM 5275 C CA . ALA A 1 693 ? -54.464 0.561 57.067 1.00 67.44 693 ALA A CA 1
ATOM 5276 C C . ALA A 1 693 ? -53.884 1.067 55.733 1.00 67.44 693 ALA A C 1
ATOM 5278 O O . ALA A 1 693 ? -52.664 1.099 55.559 1.00 67.44 693 ALA A O 1
ATOM 5279 N N . ASN A 1 694 ? -54.755 1.482 54.803 1.00 74.50 694 ASN A N 1
ATOM 5280 C CA . ASN A 1 694 ? -54.393 2.000 53.472 1.00 74.50 694 ASN A CA 1
ATOM 5281 C C . ASN A 1 694 ? -53.461 1.067 52.672 1.00 74.50 694 ASN A C 1
ATOM 5283 O O . ASN A 1 694 ? -52.498 1.512 52.037 1.00 74.50 694 ASN A O 1
ATOM 5287 N N . VAL A 1 695 ? -53.752 -0.234 52.721 1.00 79.69 695 VAL A N 1
ATOM 5288 C CA . VAL A 1 695 ? -53.086 -1.277 51.935 1.00 79.69 695 VAL A CA 1
ATOM 5289 C C . VAL A 1 695 ? -54.065 -1.784 50.881 1.00 79.69 695 VAL A C 1
ATOM 5291 O O . VAL A 1 695 ? -55.173 -2.189 51.216 1.00 79.69 695 VAL A O 1
ATOM 5294 N N . ALA A 1 696 ? -53.655 -1.783 49.614 1.00 81.50 696 ALA A N 1
ATOM 5295 C CA . ALA A 1 696 ? -54.428 -2.367 48.517 1.00 81.50 696 ALA A CA 1
ATOM 5296 C C . ALA A 1 696 ? -53.496 -2.964 47.457 1.00 81.50 696 ALA A C 1
ATOM 5298 O O . ALA A 1 696 ? -52.358 -2.521 47.301 1.00 81.50 696 ALA A O 1
ATOM 5299 N N . ALA A 1 697 ? -53.975 -3.938 46.690 1.00 85.25 697 ALA A N 1
ATOM 5300 C CA . ALA A 1 697 ? -53.236 -4.544 45.590 1.00 85.25 697 ALA A CA 1
ATOM 5301 C C . ALA A 1 697 ? -54.073 -4.584 44.302 1.00 85.25 697 ALA A C 1
ATOM 5303 O O . ALA A 1 697 ? -55.294 -4.696 44.331 1.00 85.25 697 ALA A O 1
ATOM 5304 N N . SER A 1 698 ? -53.422 -4.508 43.143 1.00 80.94 698 SER A N 1
ATOM 5305 C CA . SER A 1 698 ? -54.082 -4.645 41.841 1.00 80.94 698 SER A CA 1
ATOM 5306 C C . SER A 1 698 ? -53.206 -5.423 40.866 1.00 80.94 698 SER A C 1
ATOM 5308 O O . SER A 1 698 ? -51.995 -5.207 40.806 1.00 80.94 698 SER A O 1
ATOM 5310 N N . LEU A 1 699 ? -53.795 -6.343 40.104 1.00 81.75 699 LEU A N 1
ATOM 5311 C CA . LEU A 1 699 ? -53.071 -7.118 39.098 1.00 81.75 699 LEU A CA 1
ATOM 5312 C C . LEU A 1 699 ? -52.758 -6.236 37.879 1.00 81.75 699 LEU A C 1
ATOM 5314 O O . LEU A 1 699 ? -53.621 -5.508 37.393 1.00 81.75 699 LEU A O 1
ATOM 5318 N N . LEU A 1 700 ? -51.530 -6.303 37.358 1.00 73.19 700 LEU A N 1
ATOM 5319 C CA . LEU A 1 700 ? -51.100 -5.469 36.230 1.00 73.19 700 LEU A CA 1
ATOM 5320 C C . LEU A 1 700 ? -51.475 -6.096 34.877 1.00 73.19 700 LEU A C 1
ATOM 5322 O O . LEU A 1 700 ? -50.612 -6.503 34.097 1.00 73.19 700 LEU A O 1
ATOM 5326 N N . THR A 1 701 ? -52.774 -6.144 34.580 1.00 54.38 701 THR A N 1
ATOM 5327 C CA . THR A 1 701 ? -53.300 -6.518 33.258 1.00 54.38 701 THR A CA 1
ATOM 5328 C C . THR A 1 701 ? -53.315 -5.315 32.311 1.00 54.38 701 THR A C 1
ATOM 5330 O O . THR A 1 701 ? -53.653 -4.191 32.687 1.00 54.38 701 THR A O 1
ATOM 5333 N N . ARG A 1 702 ? -52.930 -5.524 31.045 1.00 41.06 702 ARG A N 1
ATOM 5334 C CA . ARG A 1 702 ? -53.079 -4.491 30.009 1.00 41.06 702 ARG A CA 1
ATOM 5335 C C . ARG A 1 702 ? -54.562 -4.390 29.634 1.00 41.06 702 ARG A C 1
ATOM 5337 O O . ARG A 1 702 ? -55.234 -5.412 29.547 1.00 41.06 702 ARG A O 1
ATOM 5344 N N . GLY A 1 703 ? -55.058 -3.167 29.427 1.00 35.75 703 GLY A N 1
ATOM 5345 C CA . GLY A 1 703 ? -56.459 -2.920 29.064 1.00 35.75 703 GLY A CA 1
ATOM 5346 C C . GLY A 1 703 ? -56.904 -3.699 27.820 1.00 35.75 703 GLY A C 1
ATOM 5347 O O . GLY A 1 703 ? -56.077 -4.015 26.963 1.00 35.75 703 GLY A O 1
ATOM 5348 N N . ALA A 1 704 ? -58.204 -4.000 27.760 1.00 27.22 704 ALA A N 1
ATOM 5349 C CA . ALA A 1 704 ? -58.806 -4.925 26.803 1.00 27.22 704 ALA A CA 1
ATOM 5350 C C . ALA A 1 704 ? -58.397 -4.663 25.335 1.00 27.22 704 ALA A C 1
ATOM 5352 O O . ALA A 1 704 ? -58.371 -3.504 24.907 1.00 27.22 704 ALA A O 1
ATOM 5353 N N . PRO A 1 705 ? -58.118 -5.718 24.545 1.00 32.59 705 PRO A N 1
ATOM 5354 C CA . PRO A 1 705 ? -57.925 -5.578 23.111 1.00 32.59 705 PRO A CA 1
ATOM 5355 C C . PRO A 1 705 ? -59.257 -5.228 22.438 1.00 32.59 705 PRO A C 1
ATOM 5357 O O . PRO A 1 705 ? -60.266 -5.900 22.639 1.00 32.59 705 PRO A O 1
ATOM 5360 N N . SER A 1 706 ? -59.253 -4.204 21.586 1.00 33.19 706 SER A N 1
ATOM 5361 C CA . SER A 1 706 ? -60.286 -4.047 20.562 1.00 33.19 706 SER A CA 1
ATOM 5362 C C . SER A 1 706 ? -60.188 -5.212 19.574 1.00 33.19 706 SER A C 1
ATOM 5364 O O . SER A 1 706 ? -59.095 -5.486 19.081 1.00 33.19 706 SER A O 1
ATOM 5366 N N . ASN A 1 707 ? -61.314 -5.870 19.291 1.00 34.00 707 ASN A N 1
ATOM 5367 C CA . ASN A 1 707 ? -61.440 -7.080 18.470 1.00 34.00 707 ASN A CA 1
ATOM 5368 C C . ASN A 1 707 ? -60.492 -7.161 17.254 1.00 34.00 707 ASN A C 1
ATOM 5370 O O . ASN A 1 707 ? -60.733 -6.512 16.239 1.00 34.00 707 ASN A O 1
ATOM 5374 N N . SER A 1 708 ? -59.468 -8.019 17.324 1.00 32.06 708 SER A N 1
ATOM 5375 C CA . SER A 1 708 ? -59.034 -8.918 16.233 1.00 32.06 708 SER A CA 1
ATOM 5376 C C . SER A 1 708 ? -57.804 -9.753 16.633 1.00 32.06 708 SER A C 1
ATOM 5378 O O . SER A 1 708 ? -56.840 -9.230 17.183 1.00 32.06 708 SER A O 1
ATOM 5380 N N . SER A 1 709 ? -57.840 -11.041 16.268 1.00 29.31 709 SER A N 1
ATOM 5381 C CA . SER A 1 709 ? -56.734 -12.024 16.284 1.00 29.31 709 SER A CA 1
ATOM 5382 C C . SER A 1 709 ? -56.320 -12.650 17.640 1.00 29.31 709 SER A C 1
ATOM 5384 O O . SER A 1 709 ? -56.265 -11.966 18.661 1.00 29.31 709 SER A O 1
ATOM 5386 N N . PRO A 1 710 ? -56.019 -13.971 17.672 1.00 34.00 710 PRO A N 1
ATOM 5387 C CA . PRO A 1 710 ? -55.701 -14.709 18.898 1.00 34.00 710 PRO A CA 1
ATOM 5388 C C . PRO A 1 710 ? -54.257 -14.487 19.384 1.00 34.00 710 PRO A C 1
ATOM 5390 O O . PRO A 1 710 ? -53.335 -14.272 18.597 1.00 34.00 710 PRO A O 1
ATOM 5393 N N . ALA A 1 711 ? -54.058 -14.568 20.701 1.00 27.72 711 ALA A N 1
ATOM 5394 C CA . ALA A 1 711 ? -52.792 -14.245 21.357 1.00 27.72 711 ALA A CA 1
ATOM 5395 C C . ALA A 1 711 ? -51.721 -15.344 21.211 1.00 27.72 711 ALA A C 1
ATOM 5397 O O . ALA A 1 711 ? -51.965 -16.515 21.503 1.00 27.72 711 ALA A O 1
ATOM 5398 N N . SER A 1 712 ? -50.498 -14.945 20.850 1.00 27.88 712 SER A N 1
ATOM 5399 C CA . SER A 1 712 ? -49.307 -15.800 20.887 1.00 27.88 712 SER A CA 1
ATOM 5400 C C . SER A 1 712 ? -48.579 -15.692 22.235 1.00 27.88 712 SER A C 1
ATOM 5402 O O . SER A 1 712 ? -48.451 -14.625 22.835 1.00 27.88 712 SER A O 1
ATOM 5404 N N . SER A 1 713 ? -48.096 -16.824 22.743 1.00 35.47 713 SER A N 1
ATOM 5405 C CA . SER A 1 713 ? -47.606 -16.984 24.118 1.00 35.47 713 SER A CA 1
ATOM 5406 C C . SER A 1 713 ? -46.274 -16.265 24.412 1.00 35.47 713 SER A C 1
ATOM 5408 O O . SER A 1 713 ? -45.207 -16.833 24.170 1.00 35.47 713 SER A O 1
ATOM 5410 N N . SER A 1 714 ? -46.305 -15.047 24.982 1.00 39.44 714 SER A N 1
ATOM 5411 C CA . SER A 1 714 ? -45.099 -14.362 25.514 1.00 39.44 714 SER A CA 1
ATOM 5412 C C . SER A 1 714 ? -45.367 -13.202 26.511 1.00 39.44 714 SER A C 1
ATOM 5414 O O . SER A 1 714 ? -44.582 -12.251 26.610 1.00 39.44 714 SER A O 1
ATOM 5416 N N . ASP A 1 715 ? -46.464 -13.229 27.278 1.00 38.81 715 ASP A N 1
ATOM 5417 C CA . ASP A 1 715 ? -46.847 -12.085 28.127 1.00 38.81 715 ASP A CA 1
ATOM 5418 C C . ASP A 1 715 ? -46.092 -11.989 29.465 1.00 38.81 715 ASP A C 1
ATOM 5420 O O . ASP A 1 715 ? -46.511 -12.455 30.523 1.00 38.81 715 ASP A O 1
ATOM 5424 N N . SER A 1 716 ? -44.963 -11.277 29.436 1.00 45.56 716 SER A N 1
ATOM 5425 C CA . SER A 1 716 ? -44.071 -11.072 30.588 1.00 45.56 716 SER A CA 1
ATOM 5426 C C . SER A 1 716 ? -44.639 -10.229 31.743 1.00 45.56 716 SER A C 1
ATOM 5428 O O . SER A 1 716 ? -43.941 -10.036 32.737 1.00 45.56 716 SER A O 1
ATOM 5430 N N . HIS A 1 717 ? -45.830 -9.640 31.599 1.00 47.62 717 HIS A N 1
ATOM 5431 C CA . HIS A 1 717 ? -46.471 -8.831 32.650 1.00 47.62 717 HIS A CA 1
ATOM 5432 C C . HIS A 1 717 ? -47.402 -9.647 33.551 1.00 47.62 717 HIS A C 1
ATOM 5434 O O . HIS A 1 717 ? -47.737 -9.196 34.641 1.00 47.62 717 HIS A O 1
ATOM 5440 N N . ALA A 1 718 ? -47.716 -10.880 33.148 1.00 53.72 718 ALA A N 1
ATOM 5441 C CA . ALA A 1 718 ? -48.583 -11.805 33.863 1.00 53.72 718 ALA A CA 1
ATOM 5442 C C . ALA A 1 718 ? -48.177 -12.040 35.338 1.00 53.72 718 ALA A C 1
ATOM 5444 O O . ALA A 1 718 ? -49.029 -12.248 36.189 1.00 53.72 718 ALA A O 1
ATOM 5445 N N . CYS A 1 719 ? -46.883 -11.982 35.671 1.00 71.31 719 CYS A N 1
ATOM 5446 C CA . CYS A 1 719 ? -46.373 -12.276 37.018 1.00 71.31 719 CYS A CA 1
ATOM 5447 C C . CYS A 1 719 ? -46.169 -11.027 37.908 1.00 71.31 719 CYS A C 1
ATOM 5449 O O . CYS A 1 719 ? -45.288 -11.040 38.771 1.00 71.31 719 CYS A O 1
ATOM 5451 N N . GLN A 1 720 ? -46.896 -9.925 37.685 1.00 79.88 720 GLN A N 1
ATOM 5452 C CA . GLN A 1 720 ? -46.706 -8.665 38.425 1.00 79.88 720 GLN A CA 1
ATOM 5453 C C . GLN A 1 720 ? -48.015 -8.107 38.996 1.00 79.88 720 GLN A C 1
ATOM 5455 O O . GLN A 1 720 ? -49.039 -8.072 38.316 1.00 79.88 720 GLN A O 1
ATOM 5460 N N . PHE A 1 721 ? -47.952 -7.588 40.223 1.00 84.06 721 PHE A N 1
ATOM 5461 C CA . PHE A 1 721 ? -49.033 -6.813 40.836 1.00 84.06 721 PHE A CA 1
ATOM 5462 C C . PHE A 1 721 ? -48.516 -5.463 41.347 1.00 84.06 721 PHE A C 1
ATOM 5464 O O . PHE A 1 721 ? -47.338 -5.304 41.676 1.00 84.06 721 PHE A O 1
ATOM 5471 N N . GLN A 1 722 ? -49.393 -4.464 41.373 1.00 85.69 722 GLN A N 1
ATOM 5472 C CA . GLN A 1 722 ? -49.138 -3.156 41.955 1.00 85.69 722 GLN A CA 1
ATOM 5473 C C . GLN A 1 722 ? -49.645 -3.151 43.398 1.00 85.69 722 GLN A C 1
ATOM 5475 O O . GLN A 1 722 ? -50.820 -3.408 43.640 1.00 85.69 722 GLN A O 1
ATOM 5480 N N . LEU A 1 723 ? -48.752 -2.872 44.344 1.00 85.75 723 LEU A N 1
ATOM 5481 C CA . LEU A 1 723 ? -49.035 -2.762 45.771 1.00 85.75 723 LEU A CA 1
ATOM 5482 C C . LEU A 1 723 ? -49.082 -1.280 46.156 1.00 85.75 723 LEU A C 1
ATOM 5484 O O . LEU A 1 723 ? -48.134 -0.535 45.901 1.00 85.75 723 LEU A O 1
ATOM 5488 N N . PHE A 1 724 ? -50.179 -0.857 46.766 1.00 80.50 724 PHE A N 1
ATOM 5489 C CA . PHE A 1 724 ? -50.402 0.487 47.281 1.00 80.50 724 PHE A CA 1
ATOM 5490 C C . PHE A 1 724 ? -50.251 0.449 48.802 1.00 80.50 724 PHE A C 1
ATOM 5492 O O . PHE A 1 724 ? -50.906 -0.352 49.465 1.00 80.50 724 PHE A O 1
ATOM 5499 N N . LEU A 1 725 ? -49.361 1.288 49.334 1.00 80.56 725 LEU A N 1
ATOM 5500 C CA . LEU A 1 725 ? -49.088 1.443 50.762 1.00 80.56 725 LEU A CA 1
ATOM 5501 C C . LEU A 1 725 ? -49.165 2.937 51.089 1.00 80.56 725 LEU A C 1
ATOM 5503 O O . LEU A 1 725 ? -48.284 3.712 50.695 1.00 80.56 725 LEU A O 1
ATOM 5507 N N . ASN A 1 726 ? -50.223 3.351 51.788 1.00 78.62 726 ASN A N 1
ATOM 5508 C CA . ASN A 1 726 ? -50.561 4.762 51.990 1.00 78.62 726 ASN A CA 1
ATOM 5509 C C . ASN A 1 726 ? -50.592 5.517 50.639 1.00 78.62 726 ASN A C 1
ATOM 5511 O O . ASN A 1 726 ? -51.271 5.111 49.701 1.00 78.62 726 ASN A O 1
ATOM 5515 N N . THR A 1 727 ? -49.826 6.603 50.508 1.00 70.88 727 THR A N 1
ATOM 5516 C CA . THR A 1 727 ? -49.731 7.430 49.292 1.00 70.88 727 THR A CA 1
ATOM 5517 C C . THR A 1 727 ? -48.737 6.905 48.249 1.00 70.88 727 THR A C 1
ATOM 5519 O O . THR A 1 727 ? -48.529 7.544 47.216 1.00 70.88 727 THR A O 1
ATOM 5522 N N . GLN A 1 728 ? -48.073 5.770 48.494 1.00 75.75 728 GLN A N 1
ATOM 5523 C CA . GLN A 1 728 ? -47.022 5.249 47.619 1.00 75.75 728 GLN A CA 1
ATOM 5524 C C . GLN A 1 728 ? -47.469 3.973 46.912 1.00 75.75 728 GLN A C 1
ATOM 5526 O O . GLN A 1 728 ? -47.970 3.043 47.536 1.00 75.75 728 GLN A O 1
ATOM 5531 N N . SER A 1 729 ? -47.228 3.903 45.600 1.00 80.06 729 SER A N 1
ATOM 5532 C CA . SER A 1 729 ? -47.419 2.674 44.834 1.00 80.06 729 SER A CA 1
ATOM 5533 C C . SER A 1 729 ? -46.091 2.041 44.436 1.00 80.06 729 SER A C 1
ATOM 5535 O O . SER A 1 729 ? -45.092 2.709 44.135 1.00 80.06 729 SER A O 1
ATOM 5537 N N . TYR A 1 730 ? -46.098 0.718 44.438 1.00 82.12 730 TYR A N 1
ATOM 5538 C CA . TYR A 1 730 ? -44.961 -0.142 44.190 1.00 82.12 730 TYR A CA 1
ATOM 5539 C C . TYR A 1 730 ? -45.364 -1.233 43.204 1.00 82.12 730 TYR A C 1
ATOM 5541 O O . TYR A 1 730 ? -46.516 -1.644 43.163 1.00 82.12 730 TYR A O 1
ATOM 5549 N N . VAL A 1 731 ? -44.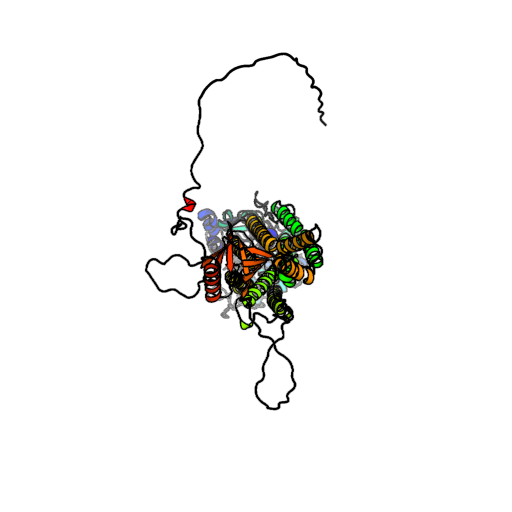417 -1.720 42.413 1.00 82.00 731 VAL A N 1
ATOM 5550 C CA . VAL A 1 731 ? -44.603 -2.897 41.561 1.00 82.00 731 VAL A CA 1
ATOM 5551 C C . VAL A 1 731 ? -43.881 -4.059 42.221 1.00 82.00 731 VAL A C 1
ATOM 5553 O O . VAL A 1 731 ? -42.696 -3.935 42.536 1.00 82.00 731 VAL A O 1
ATOM 5556 N N . VAL A 1 732 ? -44.592 -5.165 42.416 1.00 79.19 732 VAL A N 1
ATOM 5557 C CA . VAL A 1 732 ? -44.096 -6.406 43.012 1.00 79.19 732 VAL A CA 1
ATOM 5558 C C . VAL A 1 732 ? -44.070 -7.487 41.932 1.00 79.19 732 VAL A C 1
ATOM 5560 O O . VAL A 1 732 ? -45.029 -7.649 41.176 1.00 79.19 732 VAL A O 1
ATOM 5563 N N . GLN A 1 733 ? -42.955 -8.207 41.827 1.00 79.38 733 GLN A N 1
ATOM 5564 C CA . GLN A 1 733 ? -42.766 -9.290 40.866 1.00 79.38 733 GLN A CA 1
ATOM 5565 C C . GLN A 1 733 ? -42.833 -10.648 41.571 1.00 79.38 733 GLN A C 1
ATOM 5567 O O . GLN A 1 733 ? -41.956 -10.990 42.365 1.00 79.38 733 GLN A O 1
ATOM 5572 N N . ALA A 1 734 ? -43.862 -11.426 41.235 1.00 73.88 734 ALA A N 1
ATOM 5573 C CA . ALA A 1 734 ? -44.045 -12.805 41.670 1.00 73.88 734 ALA A CA 1
ATOM 5574 C C . ALA A 1 734 ? -43.351 -13.797 40.721 1.00 73.88 734 ALA A C 1
ATOM 5576 O O . ALA A 1 734 ? -42.888 -13.443 39.633 1.00 73.88 734 ALA A O 1
ATOM 5577 N N . SER A 1 735 ? -43.292 -15.069 41.120 1.00 64.94 735 SER A N 1
ATOM 5578 C CA . SER A 1 735 ? -42.685 -16.129 40.305 1.00 64.94 735 SER A CA 1
ATOM 5579 C C . SER A 1 735 ? -43.624 -16.730 39.249 1.00 64.94 735 SER A C 1
ATOM 5581 O O . SER A 1 735 ? -43.143 -17.337 38.291 1.00 64.94 735 SER A O 1
ATOM 5583 N N . THR A 1 736 ? -44.942 -16.555 39.394 1.00 68.44 736 THR A N 1
ATOM 5584 C CA . THR A 1 736 ? -45.988 -17.007 38.457 1.00 68.44 736 THR A CA 1
ATOM 5585 C C . THR A 1 736 ? -47.175 -16.032 38.457 1.00 68.44 736 THR A C 1
ATOM 5587 O O . THR A 1 736 ? -47.348 -15.281 39.419 1.00 68.44 736 THR A O 1
ATOM 5590 N N . HIS A 1 737 ? -48.020 -16.063 37.413 1.00 69.94 737 HIS A N 1
ATOM 5591 C CA . HIS A 1 737 ? -49.282 -15.301 37.376 1.00 69.94 737 HIS A CA 1
ATOM 5592 C C . HIS A 1 737 ? -50.188 -15.675 38.544 1.00 69.94 737 HIS A C 1
ATOM 5594 O O . HIS A 1 737 ? -50.581 -14.807 39.311 1.00 69.94 737 HIS A O 1
ATOM 5600 N N . ALA A 1 738 ? -50.420 -16.977 38.745 1.00 69.94 738 ALA A N 1
ATOM 5601 C CA . ALA A 1 738 ? -51.225 -17.483 39.853 1.00 69.94 738 ALA A CA 1
ATOM 5602 C C . ALA A 1 738 ? -50.735 -16.972 41.221 1.00 69.94 738 ALA A C 1
ATOM 5604 O O . ALA A 1 738 ? -51.555 -16.629 42.062 1.00 69.94 738 ALA A O 1
ATOM 5605 N N . GLN A 1 739 ? -49.418 -16.844 41.442 1.00 74.94 739 GLN A N 1
ATOM 5606 C CA . GLN A 1 739 ? -48.887 -16.269 42.683 1.00 74.94 739 GLN A CA 1
ATOM 5607 C C . GLN A 1 739 ? -49.144 -14.755 42.788 1.00 74.94 739 GLN A C 1
ATOM 5609 O O . GLN A 1 739 ? -49.479 -14.288 43.873 1.00 74.94 739 GLN A O 1
ATOM 5614 N N . ALA A 1 740 ? -48.997 -13.985 41.701 1.00 75.19 740 ALA A N 1
ATOM 5615 C CA . ALA A 1 740 ? -49.299 -12.547 41.702 1.00 75.19 740 ALA A CA 1
ATOM 5616 C C . ALA A 1 740 ? -50.791 -12.276 41.948 1.00 75.19 740 ALA A C 1
ATOM 5618 O O . ALA A 1 740 ? -51.151 -11.406 42.735 1.00 75.19 740 ALA A O 1
ATOM 5619 N N . GLU A 1 741 ? -51.646 -13.048 41.286 1.00 79.94 741 GLU A N 1
ATOM 5620 C CA . GLU A 1 741 ? -53.100 -12.981 41.371 1.00 79.94 741 GLU A CA 1
ATOM 5621 C C . GLU A 1 741 ? -53.608 -13.391 42.760 1.00 79.94 741 GLU A C 1
ATOM 5623 O O . GLU A 1 741 ? -54.433 -12.691 43.345 1.00 79.94 741 GLU A O 1
ATOM 5628 N N . GLN A 1 742 ? -53.057 -14.471 43.325 1.00 79.69 742 GLN A N 1
ATOM 5629 C CA . GLN A 1 742 ? -53.376 -14.926 44.674 1.00 79.69 742 GLN A CA 1
ATOM 5630 C C . GLN A 1 742 ? -52.992 -13.883 45.728 1.00 79.69 742 GLN A C 1
ATOM 5632 O O . GLN A 1 742 ? -53.839 -13.482 46.516 1.00 79.69 742 GLN A O 1
ATOM 5637 N N . TRP A 1 743 ? -51.765 -13.356 45.686 1.00 82.25 743 TRP A N 1
ATOM 5638 C CA . TRP A 1 743 ? -51.336 -12.320 46.631 1.00 82.25 743 TRP A CA 1
ATOM 5639 C C . TRP A 1 743 ? -52.117 -11.010 46.487 1.00 82.25 743 TRP A C 1
ATOM 5641 O O . TRP A 1 743 ? -52.406 -10.365 47.493 1.00 82.25 743 TRP A O 1
ATOM 5651 N N . ALA A 1 744 ? -52.502 -10.621 45.268 1.00 82.25 744 ALA A N 1
ATOM 5652 C CA . ALA A 1 744 ? -53.361 -9.457 45.069 1.00 82.25 744 ALA A CA 1
ATOM 5653 C C . ALA A 1 744 ? -54.767 -9.669 45.663 1.00 82.25 744 ALA A C 1
ATOM 5655 O O . ALA A 1 744 ? -55.307 -8.752 46.284 1.00 82.25 744 ALA A O 1
ATOM 5656 N N . ARG A 1 745 ? -55.343 -10.874 45.524 1.00 79.94 745 ARG A N 1
ATOM 5657 C CA . ARG A 1 745 ? -56.610 -11.244 46.177 1.00 79.94 745 ARG A CA 1
ATOM 5658 C C . ARG A 1 745 ? -56.495 -11.250 47.695 1.00 79.94 745 ARG A C 1
ATOM 5660 O O . ARG A 1 745 ? -57.309 -10.601 48.340 1.00 79.94 745 ARG A O 1
ATOM 5667 N N . ASP A 1 746 ? -55.499 -11.934 48.249 1.00 78.69 746 ASP A N 1
ATOM 5668 C CA . ASP A 1 746 ? -55.369 -12.138 49.696 1.00 78.69 746 ASP A CA 1
ATOM 5669 C C . ASP A 1 746 ? -55.122 -10.813 50.431 1.00 78.69 746 ASP A C 1
ATOM 5671 O O . ASP A 1 746 ? -55.745 -10.552 51.460 1.00 78.69 746 ASP A O 1
ATOM 5675 N N . ILE A 1 747 ? -54.300 -9.922 49.856 1.00 81.44 747 ILE A N 1
ATOM 5676 C CA . ILE A 1 747 ? -54.105 -8.560 50.375 1.00 81.44 747 ILE A CA 1
ATOM 5677 C C . ILE A 1 747 ? -55.416 -7.767 50.331 1.00 81.44 747 ILE A C 1
ATOM 5679 O O . ILE A 1 747 ? -55.779 -7.150 51.329 1.00 81.44 747 ILE A O 1
ATOM 5683 N N . ASN A 1 748 ? -56.151 -7.781 49.216 1.00 83.12 748 ASN A N 1
ATOM 5684 C CA . ASN A 1 748 ? -57.420 -7.055 49.148 1.00 83.12 748 ASN A CA 1
ATOM 5685 C C . ASN A 1 748 ? -58.437 -7.623 50.144 1.00 83.12 748 ASN A C 1
ATOM 5687 O O . ASN A 1 748 ? -58.958 -6.869 50.954 1.00 83.12 748 ASN A O 1
ATOM 5691 N N . LEU A 1 749 ? -58.639 -8.942 50.178 1.00 78.50 749 LEU A N 1
ATOM 5692 C CA . LEU A 1 749 ? -59.538 -9.615 51.122 1.00 78.50 749 LEU A CA 1
ATOM 5693 C C . LEU A 1 749 ? -59.195 -9.287 52.589 1.00 78.50 749 LEU A C 1
ATOM 5695 O O . LEU A 1 749 ? -60.089 -9.097 53.415 1.00 78.50 749 LEU A O 1
ATOM 5699 N N . ALA A 1 750 ? -57.903 -9.168 52.911 1.00 72.56 750 ALA A N 1
ATOM 5700 C CA . ALA A 1 750 ? -57.440 -8.770 54.235 1.00 72.56 750 ALA A CA 1
ATOM 5701 C C . ALA A 1 750 ? -57.748 -7.303 54.589 1.00 72.56 750 ALA A C 1
ATOM 5703 O O . ALA A 1 750 ? -57.902 -7.013 55.773 1.00 72.56 750 ALA A O 1
ATOM 5704 N N . PHE A 1 751 ? -57.881 -6.382 53.627 1.00 75.38 751 PHE A N 1
ATOM 5705 C CA . PHE A 1 751 ? -57.996 -4.938 53.899 1.00 75.38 751 PHE A CA 1
ATOM 5706 C C . PHE A 1 751 ? -59.276 -4.249 53.382 1.00 75.38 751 PHE A C 1
ATOM 5708 O O . PHE A 1 751 ? -59.593 -3.164 53.859 1.00 75.38 751 PHE A O 1
ATOM 5715 N N . THR A 1 752 ? -60.093 -4.870 52.525 1.00 64.00 752 THR A N 1
ATOM 5716 C CA . THR A 1 752 ? -61.387 -4.322 52.053 1.00 64.00 752 THR A CA 1
ATOM 5717 C C . THR A 1 752 ? -62.536 -4.539 53.053 1.00 64.00 752 THR A C 1
ATOM 5719 O O . THR A 1 752 ? -63.642 -4.900 52.659 1.00 64.00 752 THR A O 1
ATOM 5722 N N . GLY A 1 753 ? -62.262 -4.399 54.355 1.00 50.09 753 GLY A N 1
ATOM 5723 C CA . GLY A 1 753 ? -63.244 -4.600 55.431 1.00 50.09 753 GLY A CA 1
ATOM 5724 C C . GLY A 1 753 ? -64.044 -3.349 55.802 1.00 50.09 753 GLY A C 1
ATOM 5725 O O . GLY A 1 753 ? -65.233 -3.462 56.073 1.00 50.09 753 GLY A O 1
ATOM 5726 N N . ASP A 1 754 ? -63.411 -2.173 55.764 1.00 38.75 754 ASP A N 1
ATOM 5727 C CA . ASP A 1 754 ? -63.990 -0.914 56.244 1.00 38.75 754 ASP A CA 1
ATOM 5728 C C . ASP A 1 754 ? -64.026 0.135 55.127 1.00 38.75 754 ASP A C 1
ATOM 5730 O O . ASP A 1 754 ? -63.035 0.800 54.825 1.00 38.75 754 ASP A O 1
ATOM 5734 N N . ALA A 1 755 ? -65.197 0.285 54.506 1.00 31.80 755 ALA A N 1
ATOM 5735 C CA . ALA A 1 755 ? -65.482 1.316 53.508 1.00 31.80 755 ALA A CA 1
ATOM 5736 C C . ALA A 1 755 ? -66.809 2.035 53.814 1.00 31.80 755 ALA A C 1
ATOM 5738 O O . ALA A 1 755 ? -67.685 2.156 52.960 1.00 31.80 755 ALA A O 1
ATOM 5739 N N . THR A 1 756 ? -66.956 2.523 55.049 1.00 29.58 756 THR A N 1
ATOM 5740 C CA . THR A 1 756 ? -68.083 3.361 55.500 1.00 29.58 756 THR A CA 1
ATOM 5741 C C . THR A 1 756 ? -67.682 4.827 55.706 1.00 29.58 756 THR A C 1
ATOM 5743 O O . THR A 1 756 ? -68.075 5.463 56.677 1.00 29.58 756 THR A O 1
ATOM 5746 N N . VAL A 1 757 ? -66.964 5.406 54.736 1.00 28.55 757 VAL A N 1
ATOM 5747 C CA . VAL A 1 757 ? -67.067 6.846 54.438 1.00 28.55 757 VAL A CA 1
ATOM 5748 C C . VAL A 1 757 ? -67.215 7.019 52.926 1.00 28.55 757 VAL A C 1
ATOM 5750 O O . VAL A 1 757 ? -66.482 6.433 52.133 1.00 28.55 757 VAL A O 1
ATOM 5753 N N . SER A 1 758 ? -68.214 7.805 52.540 1.00 27.22 758 SER A N 1
ATOM 5754 C CA . SER A 1 758 ? -68.675 8.055 51.173 1.00 27.22 758 SER A CA 1
ATOM 5755 C C . SER A 1 758 ? -67.583 8.474 50.176 1.00 27.22 758 SER A C 1
ATOM 5757 O O . SER A 1 758 ? -66.929 9.497 50.376 1.00 27.22 758 SER A O 1
ATOM 5759 N N . GLY A 1 759 ? -67.505 7.782 49.032 1.00 24.88 759 GLY A N 1
ATOM 5760 C CA . GLY A 1 759 ? -66.824 8.287 47.831 1.00 24.88 759 GLY A CA 1
ATOM 5761 C C . GLY A 1 759 ? -66.157 7.213 46.971 1.00 24.88 759 GLY A C 1
ATOM 5762 O O . GLY A 1 759 ? -64.967 6.963 47.123 1.00 24.88 759 GLY A O 1
ATOM 5763 N N . LEU A 1 760 ? -66.885 6.624 46.012 1.00 26.36 760 LEU A N 1
ATOM 5764 C CA . LEU A 1 760 ? -66.277 5.787 44.965 1.00 26.36 760 LEU A CA 1
ATOM 5765 C C . LEU A 1 760 ? -65.339 6.616 44.064 1.00 26.36 760 LEU A C 1
ATOM 5767 O O . LEU A 1 760 ? -65.823 7.523 43.381 1.00 26.36 760 LEU A O 1
ATOM 5771 N N . PRO A 1 761 ? -64.061 6.233 43.891 1.00 25.08 761 PRO A N 1
ATOM 5772 C CA . PRO A 1 761 ? -63.290 6.609 42.719 1.00 25.08 761 PRO A CA 1
ATOM 5773 C C . PRO A 1 761 ? -63.606 5.609 41.600 1.00 25.08 761 PRO A C 1
ATOM 5775 O O . PRO A 1 761 ? -63.224 4.438 41.652 1.00 25.08 761 PRO A O 1
ATOM 5778 N N . ARG A 1 762 ? -64.317 6.073 40.568 1.00 25.22 762 ARG A N 1
ATOM 5779 C CA . ARG A 1 762 ? -64.499 5.327 39.312 1.00 25.22 762 ARG A CA 1
ATOM 5780 C C . ARG A 1 762 ? -63.148 4.985 38.672 1.00 25.22 762 ARG A C 1
ATOM 5782 O O . ARG A 1 762 ? -62.154 5.676 38.872 1.00 25.22 762 ARG A O 1
ATOM 5789 N N . ILE A 1 763 ? -63.156 3.967 37.813 1.00 28.91 763 ILE A N 1
ATOM 5790 C CA . ILE A 1 763 ? -62.055 3.612 36.907 1.00 28.91 763 ILE A CA 1
ATOM 5791 C C . ILE A 1 763 ? -61.605 4.858 36.118 1.00 28.91 763 ILE A C 1
ATOM 5793 O O . ILE A 1 763 ? -62.361 5.369 35.292 1.00 28.91 763 ILE A O 1
ATOM 5797 N N . VAL A 1 764 ? -60.369 5.327 36.329 1.00 25.17 764 VAL A N 1
ATOM 5798 C CA . VAL A 1 764 ? -59.761 6.416 35.540 1.00 25.17 764 VAL A CA 1
ATOM 5799 C C . VAL A 1 764 ? -58.700 5.840 34.607 1.00 25.17 764 VAL A C 1
ATOM 5801 O O . VAL A 1 764 ? -57.720 5.242 35.048 1.00 25.17 764 VAL A O 1
ATOM 5804 N N . SER A 1 765 ? -58.881 6.032 33.297 1.00 26.75 765 SER A N 1
ATOM 5805 C CA . SER A 1 765 ? -57.893 5.596 32.305 1.00 26.75 765 SER A CA 1
ATOM 5806 C C . SER A 1 765 ? -56.657 6.507 32.282 1.00 26.75 765 SER A C 1
ATOM 5808 O O . SER A 1 765 ? -56.736 7.719 32.493 1.00 26.75 765 SER A O 1
ATOM 5810 N N . VAL A 1 766 ? -55.507 5.924 31.936 1.00 28.25 766 VAL A N 1
ATOM 5811 C CA . VAL A 1 766 ? -54.171 6.559 31.958 1.00 28.25 766 VAL A CA 1
ATOM 5812 C C . VAL A 1 766 ? -54.036 7.777 31.014 1.00 28.25 766 VAL A C 1
ATOM 5814 O O . VAL A 1 766 ? -53.055 8.514 31.093 1.00 28.25 766 VAL A O 1
ATOM 5817 N N . ARG A 1 767 ? -55.025 8.053 30.151 1.00 30.83 767 ARG A N 1
ATOM 5818 C CA . ARG A 1 767 ? -55.010 9.199 29.222 1.00 30.83 767 ARG A CA 1
ATOM 5819 C C . ARG A 1 767 ? -55.237 10.568 29.880 1.00 30.83 767 ARG A C 1
ATOM 5821 O O . ARG A 1 767 ? -54.804 11.561 29.308 1.00 30.83 767 ARG A O 1
ATOM 5828 N N . ALA A 1 768 ? -55.867 10.646 31.056 1.00 29.30 768 ALA A N 1
ATOM 5829 C CA . ALA A 1 768 ? -56.232 11.935 31.666 1.00 29.30 768 ALA A CA 1
ATOM 5830 C C . ALA A 1 768 ? -55.055 12.686 32.330 1.00 29.30 768 ALA A C 1
ATOM 5832 O O . ALA A 1 768 ? -55.049 13.913 32.369 1.00 29.30 768 ALA A O 1
ATOM 5833 N N . VAL A 1 769 ? -54.031 11.971 32.813 1.00 31.86 769 VAL A N 1
ATOM 5834 C CA . VAL A 1 769 ? -52.923 12.558 33.603 1.00 31.86 769 VAL A CA 1
ATOM 5835 C C . VAL A 1 769 ? -51.941 13.380 32.749 1.00 31.86 769 VAL A C 1
ATOM 5837 O O . VAL A 1 769 ? -51.232 14.234 33.269 1.00 31.86 769 VAL A O 1
ATOM 5840 N N . TRP A 1 770 ? -51.915 13.173 31.430 1.00 30.52 770 TRP A N 1
ATOM 5841 C CA . TRP A 1 770 ? -51.014 13.895 30.519 1.00 30.52 770 TRP A CA 1
ATOM 5842 C C . TRP A 1 770 ? -51.573 15.234 30.009 1.00 30.52 770 TRP A C 1
ATOM 5844 O O . TRP A 1 770 ? -50.846 15.986 29.366 1.00 30.52 770 TRP A O 1
ATOM 5854 N N . ALA A 1 771 ? -52.836 15.562 30.303 1.00 31.81 771 ALA A N 1
ATOM 5855 C CA . ALA A 1 771 ? -53.478 16.794 29.834 1.00 31.81 771 ALA A CA 1
ATOM 5856 C C . ALA A 1 771 ? -53.316 17.999 30.787 1.00 31.81 771 ALA A C 1
ATOM 5858 O O . ALA A 1 771 ? -53.601 19.125 30.387 1.00 31.81 771 ALA A O 1
ATOM 5859 N N . SER A 1 772 ? -52.852 17.796 32.029 1.00 30.09 772 SER A N 1
ATOM 5860 C CA . SER A 1 772 ? -52.803 18.840 33.072 1.00 30.09 772 SER A CA 1
ATOM 5861 C C . SER A 1 772 ? -51.401 19.398 33.371 1.00 30.09 772 SER A C 1
ATOM 5863 O O . SER A 1 772 ? -51.213 20.039 34.400 1.00 30.09 772 SER A O 1
ATOM 5865 N N . MET A 1 773 ? -50.407 19.149 32.510 1.00 29.84 773 MET A N 1
ATOM 5866 C CA . MET A 1 773 ? -49.016 19.615 32.684 1.00 29.84 773 MET A CA 1
ATOM 5867 C C . MET A 1 773 ? -48.532 20.570 31.577 1.00 29.84 773 MET A C 1
ATOM 5869 O O . MET A 1 773 ? -47.332 20.747 31.388 1.00 29.84 773 MET A O 1
ATOM 5873 N N . GLY A 1 774 ? -49.450 21.215 30.850 1.00 32.56 774 GLY A N 1
ATOM 5874 C CA . GLY A 1 774 ? -49.092 22.164 29.794 1.00 32.56 774 GLY A CA 1
ATOM 5875 C C . GLY A 1 774 ? -50.102 23.290 29.598 1.00 32.56 774 GLY A C 1
ATOM 5876 O O . GLY A 1 774 ? -50.930 23.198 28.692 1.00 32.56 774 GLY A O 1
ATOM 5877 N N . ARG A 1 775 ? -50.000 24.356 30.411 1.00 27.97 775 ARG A N 1
ATOM 5878 C CA . ARG A 1 775 ? -50.404 25.741 30.077 1.00 27.97 775 ARG A CA 1
ATOM 5879 C C . ARG A 1 775 ? -50.010 26.743 31.173 1.00 27.97 775 ARG A C 1
ATOM 5881 O O . ARG A 1 775 ? -50.096 26.421 32.352 1.00 27.97 775 ARG A O 1
ATOM 5888 N N . SER A 1 776 ? -49.692 27.963 30.725 1.00 26.72 776 SER A N 1
ATOM 5889 C CA . SER A 1 776 ? -49.442 29.199 31.495 1.00 26.72 776 SER A CA 1
ATOM 5890 C C . SER A 1 776 ? -48.121 29.263 32.299 1.00 26.72 776 SER A C 1
ATOM 5892 O O . SER A 1 776 ? -47.714 28.279 32.901 1.00 26.72 776 SER A O 1
ATOM 5894 N N . ALA A 1 777 ? -47.390 30.389 32.343 1.00 28.64 777 ALA A N 1
ATOM 5895 C CA . ALA A 1 777 ? -47.701 31.739 31.844 1.00 28.64 777 ALA A CA 1
ATOM 5896 C C . ALA A 1 777 ? -46.467 32.513 31.328 1.00 28.64 777 ALA A C 1
ATOM 5898 O O . ALA A 1 777 ? -45.359 32.342 31.829 1.00 28.64 777 ALA A O 1
ATOM 5899 N N . ALA A 1 778 ? -46.711 33.441 30.399 1.00 25.69 778 ALA A N 1
ATOM 5900 C CA . ALA A 1 778 ? -45.876 34.607 30.104 1.00 25.69 778 ALA A CA 1
ATOM 5901 C C . ALA A 1 778 ? -46.798 35.750 29.624 1.00 25.69 778 ALA A C 1
ATOM 5903 O O . ALA A 1 778 ? -47.702 35.472 28.838 1.00 25.69 778 ALA A O 1
ATOM 5904 N N . GLY A 1 779 ? -46.579 37.001 30.063 1.00 25.14 779 GLY A N 1
ATOM 5905 C CA . GLY A 1 779 ? -47.220 38.189 29.453 1.00 25.14 779 GLY A CA 1
ATOM 5906 C C . GLY A 1 779 ? -47.872 39.240 30.378 1.00 25.14 779 GLY A C 1
ATOM 5907 O O . GLY A 1 779 ? -49.069 39.190 30.618 1.00 25.14 779 GLY A O 1
ATOM 5908 N N . SER A 1 780 ? -47.068 40.238 30.777 1.00 24.61 780 SER A N 1
ATOM 5909 C CA . SER A 1 780 ? -47.344 41.701 30.732 1.00 24.61 780 SER A CA 1
ATOM 5910 C C . SER A 1 780 ? -48.438 42.436 31.572 1.00 24.61 780 SER A C 1
ATOM 5912 O O . SER A 1 780 ? -49.619 42.404 31.245 1.00 24.61 780 SER A O 1
ATOM 5914 N N . THR A 1 781 ? -47.930 43.323 32.458 1.00 25.77 781 THR A N 1
ATOM 5915 C CA . THR A 1 781 ? -48.153 44.809 32.571 1.00 25.77 781 THR A CA 1
ATOM 5916 C C . THR A 1 781 ? -49.358 45.484 33.272 1.00 25.77 781 THR A C 1
ATOM 5918 O O . THR A 1 781 ? -50.499 45.114 33.044 1.00 25.77 781 THR A O 1
ATOM 5921 N N . SER A 1 782 ? -49.030 46.623 33.941 1.00 25.38 782 SER A N 1
ATOM 5922 C CA . SER A 1 782 ? -49.875 47.739 34.476 1.00 25.38 782 SER A CA 1
ATOM 5923 C C . SER A 1 782 ? -50.834 47.382 35.632 1.00 25.38 782 SER A C 1
ATOM 5925 O O . SER A 1 782 ? -51.362 46.281 35.660 1.00 25.38 782 SER A O 1
ATOM 5927 N N . GLU A 1 783 ? -51.141 48.195 36.658 1.00 26.77 783 GLU A N 1
ATOM 5928 C CA . GLU A 1 783 ? -50.623 49.410 37.352 1.00 26.77 783 GLU A CA 1
ATOM 5929 C C . GLU A 1 783 ? -51.220 49.303 38.799 1.00 26.77 783 GLU A C 1
ATOM 5931 O O . GLU A 1 783 ? -52.173 48.557 38.996 1.00 26.77 783 GLU A O 1
ATOM 5936 N N . ARG A 1 784 ? -50.788 49.941 39.904 1.00 26.45 784 ARG A N 1
ATOM 5937 C CA . ARG A 1 784 ? -50.771 51.391 40.187 1.00 26.45 784 ARG A CA 1
ATOM 5938 C C . ARG A 1 784 ? -50.339 51.642 41.660 1.00 26.45 784 ARG A C 1
ATOM 5940 O O . ARG A 1 784 ? -50.823 50.965 42.555 1.00 26.45 784 ARG A O 1
ATOM 5947 N N . LYS A 1 785 ? -49.506 52.666 41.891 1.00 26.33 785 LYS A N 1
ATOM 5948 C CA . LYS A 1 785 ? -49.307 53.500 43.115 1.00 26.33 785 LYS A CA 1
ATOM 5949 C C . LYS A 1 785 ? -49.627 52.967 44.540 1.00 26.33 785 LYS A C 1
ATOM 5951 O O . LYS A 1 785 ? -50.784 52.938 44.948 1.00 26.33 785 LYS A O 1
ATOM 5956 N N . SER A 1 786 ? -48.594 52.982 45.388 1.00 28.91 786 SER A N 1
ATOM 5957 C CA . SER A 1 786 ? -48.576 53.745 46.659 1.00 28.91 786 SER A CA 1
ATOM 5958 C C . SER A 1 786 ? -47.174 54.372 46.866 1.00 28.91 786 SER A C 1
ATOM 5960 O O . SER A 1 786 ? -46.274 54.107 46.068 1.00 28.91 786 SER A O 1
ATOM 5962 N N . ARG A 1 787 ? -47.018 55.334 47.791 1.00 28.09 787 ARG A N 1
ATOM 5963 C CA . ARG A 1 787 ? -45.990 56.409 47.757 1.00 28.09 787 ARG A CA 1
ATOM 5964 C C . ARG A 1 787 ? -45.296 56.583 49.126 1.00 28.09 787 ARG A C 1
ATOM 5966 O O . ARG A 1 787 ? -45.861 56.144 50.118 1.00 28.09 787 ARG A O 1
ATOM 5973 N N . GLU A 1 788 ? -44.177 57.329 49.145 1.00 29.50 788 GLU A N 1
ATOM 5974 C CA . GLU A 1 788 ? -43.379 57.778 50.323 1.00 29.50 788 GLU A CA 1
ATOM 5975 C C . GLU A 1 788 ? -42.437 56.701 50.915 1.00 29.50 788 GLU A C 1
ATOM 5977 O O . GLU A 1 788 ? -42.807 55.537 50.953 1.00 29.50 788 GLU A O 1
ATOM 5982 N N . ARG A 1 789 ? -41.195 56.957 51.373 1.00 28.77 789 ARG A N 1
ATOM 5983 C CA . ARG A 1 789 ? -40.280 58.135 51.455 1.00 28.77 789 ARG A CA 1
ATOM 5984 C C . ARG A 1 789 ? -38.894 57.685 50.904 1.00 28.77 789 ARG A C 1
ATOM 5986 O O . ARG A 1 789 ? -38.675 56.488 50.789 1.00 28.77 789 ARG A O 1
ATOM 5993 N N . GLY A 1 790 ? -37.905 58.502 50.536 1.00 27.52 790 GLY A N 1
ATOM 5994 C CA . GLY A 1 790 ? -37.730 59.946 50.672 1.00 27.52 790 GLY A CA 1
ATOM 5995 C C . GLY A 1 790 ? -36.559 60.311 51.596 1.00 27.52 790 GLY A C 1
ATOM 5996 O O . GLY A 1 790 ? -36.835 60.702 52.718 1.00 27.52 790 GLY A O 1
ATOM 5997 N N . GLU A 1 791 ? -35.303 60.205 51.127 1.00 29.42 791 GLU A N 1
ATOM 5998 C CA . GLU A 1 791 ? -34.153 61.025 51.580 1.00 29.42 791 GLU A CA 1
ATOM 5999 C C . GLU A 1 791 ? -32.912 60.840 50.679 1.00 29.42 791 GLU A C 1
ATOM 6001 O O . GLU A 1 791 ? -32.791 59.841 49.968 1.00 29.42 791 GLU A O 1
ATOM 6006 N N . SER A 1 792 ? -32.013 61.830 50.663 1.00 26.19 792 SER A N 1
ATOM 6007 C CA . SER A 1 792 ? -30.802 61.885 49.827 1.00 26.19 792 SER A CA 1
ATOM 6008 C C . SER A 1 792 ? -29.602 62.414 50.621 1.00 26.19 792 SER A C 1
ATOM 6010 O O . SER A 1 792 ? -29.803 63.150 51.582 1.00 26.19 792 SER A O 1
ATOM 6012 N N . SER A 1 793 ? -28.369 62.094 50.193 1.00 29.42 793 SER A N 1
ATOM 6013 C CA . SER A 1 793 ? -27.261 63.063 49.995 1.00 29.42 793 SER A CA 1
ATOM 6014 C C . SER A 1 793 ? -25.872 62.396 49.893 1.00 29.42 793 SER A C 1
ATOM 6016 O O . SER A 1 793 ? -25.545 61.522 50.688 1.00 29.42 793 SER A O 1
ATOM 6018 N N . GLY A 1 794 ? -25.030 62.919 48.986 1.00 28.11 794 GLY A N 1
ATOM 6019 C CA . GLY A 1 794 ? -23.600 63.170 49.251 1.00 28.11 794 GLY A CA 1
ATOM 6020 C C . GLY A 1 794 ? -22.550 62.098 48.900 1.00 28.11 794 GLY A C 1
ATOM 6021 O O . GLY A 1 794 ? -22.671 60.944 49.287 1.00 28.11 794 GLY A O 1
ATOM 6022 N N . GLY A 1 795 ? -21.441 62.521 48.265 1.00 27.98 795 GLY A N 1
ATOM 6023 C CA . GLY A 1 795 ? -20.151 61.796 48.335 1.00 27.98 795 GLY A CA 1
ATOM 6024 C C . GLY A 1 795 ? -19.309 61.733 47.049 1.00 27.98 795 GLY A C 1
ATOM 6025 O O . GLY A 1 795 ? -19.509 60.867 46.211 1.00 27.98 795 GLY A O 1
ATOM 6026 N N . GLN A 1 796 ? -18.328 62.628 46.913 1.00 29.03 796 GLN A N 1
ATOM 6027 C CA . GLN A 1 796 ? -17.434 62.831 45.758 1.00 29.03 796 GLN A CA 1
ATOM 6028 C C . GLN A 1 796 ? -16.458 61.691 45.364 1.00 29.03 796 GLN A C 1
ATOM 6030 O O . GLN A 1 796 ? -15.923 60.968 46.195 1.00 29.03 796 GLN A O 1
ATOM 6035 N N . GLN A 1 797 ? -16.150 61.676 44.057 1.00 28.08 797 GLN A N 1
ATOM 6036 C CA . GLN A 1 797 ? -14.838 61.497 43.387 1.00 28.08 797 GLN A CA 1
ATOM 6037 C C . GLN A 1 797 ? -13.571 61.187 44.229 1.00 28.08 797 GLN A C 1
ATOM 6039 O O . GLN A 1 797 ? -13.227 61.971 45.107 1.00 28.08 797 GLN A O 1
ATOM 6044 N N . GLN A 1 798 ? -12.718 60.261 43.741 1.00 29.00 798 GLN A N 1
ATOM 6045 C CA . GLN A 1 798 ? -11.397 60.623 43.160 1.00 29.00 798 GLN A CA 1
ATOM 6046 C C . GLN A 1 798 ? -10.666 59.482 42.402 1.00 29.00 798 GLN A C 1
ATOM 6048 O O . GLN A 1 798 ? -11.010 58.309 42.502 1.00 29.00 798 GLN A O 1
ATOM 6053 N N . HIS A 1 799 ? -9.670 59.869 41.591 1.00 29.11 799 HIS A N 1
ATOM 6054 C CA . HIS A 1 799 ? -8.880 59.045 40.653 1.00 29.11 799 HIS A CA 1
ATOM 6055 C C . HIS A 1 799 ? -7.698 58.280 41.288 1.00 29.11 799 HIS A C 1
ATOM 6057 O O . HIS A 1 799 ? -7.013 58.840 42.141 1.00 29.11 799 HIS A O 1
ATOM 6063 N N . ARG A 1 800 ? -7.269 57.165 40.656 1.00 27.58 800 ARG A N 1
ATOM 6064 C CA . ARG A 1 800 ? -5.880 57.046 40.131 1.00 27.58 800 ARG A CA 1
ATOM 6065 C C . ARG A 1 800 ? -5.662 55.907 39.115 1.00 27.58 800 ARG A C 1
ATOM 6067 O O . ARG A 1 800 ? -6.186 54.814 39.269 1.00 27.58 800 ARG A O 1
ATOM 6074 N N . ALA A 1 801 ? -4.830 56.186 38.109 1.00 29.62 801 ALA A N 1
ATOM 6075 C CA . ALA A 1 801 ? -4.226 55.256 37.141 1.00 29.62 801 ALA A CA 1
ATOM 6076 C C . ALA A 1 801 ? -2.831 55.808 36.731 1.00 29.62 801 ALA A C 1
ATOM 6078 O O . ALA A 1 801 ? -2.439 56.838 37.285 1.00 29.62 801 ALA A O 1
ATOM 6079 N N . VAL A 1 802 ? -2.145 55.199 35.734 1.00 32.59 802 VAL A N 1
ATOM 6080 C CA . VAL A 1 802 ? -0.755 55.489 35.240 1.00 32.59 802 VAL A CA 1
ATOM 6081 C C . VAL A 1 802 ? 0.330 54.811 36.116 1.00 32.59 802 VAL A C 1
ATOM 6083 O O . VAL A 1 802 ? 0.222 54.894 37.332 1.00 32.59 802 VAL A O 1
ATOM 6086 N N . LYS A 1 803 ? 1.393 54.106 35.661 1.00 30.52 803 LYS A N 1
ATOM 6087 C CA . LYS A 1 803 ? 2.108 53.821 34.370 1.00 30.52 803 LYS A CA 1
ATOM 6088 C C . LYS A 1 803 ? 2.572 52.329 34.385 1.00 30.52 803 LYS A C 1
ATOM 6090 O O . LYS A 1 803 ? 2.567 51.740 35.456 1.00 30.52 803 LYS A O 1
ATOM 6095 N N . GLY A 1 804 ? 3.045 51.649 33.326 1.00 30.62 804 GLY A N 1
ATOM 6096 C CA . GLY A 1 804 ? 3.169 51.974 31.892 1.00 30.62 804 GLY A CA 1
ATOM 6097 C C . GLY A 1 804 ? 4.608 51.904 31.317 1.00 30.62 804 GLY A C 1
ATOM 6098 O O . GLY A 1 804 ? 5.309 52.910 31.410 1.00 30.62 804 GLY A O 1
ATOM 6099 N N . LYS A 1 805 ? 5.032 50.784 30.681 1.00 29.53 805 LYS A N 1
ATOM 6100 C CA . LYS A 1 805 ? 6.235 50.694 29.804 1.00 29.53 805 LYS A CA 1
ATOM 6101 C C . LYS A 1 805 ? 6.214 49.498 28.827 1.00 29.53 805 LYS A C 1
ATOM 6103 O O . LYS A 1 805 ? 5.798 48.408 29.200 1.00 29.53 805 LYS A O 1
ATOM 6108 N N . ALA A 1 806 ? 6.737 49.720 27.620 1.00 37.59 806 ALA A N 1
ATOM 6109 C CA . ALA A 1 806 ? 7.129 48.717 26.625 1.00 37.59 806 ALA A CA 1
ATOM 6110 C C . ALA A 1 806 ? 8.575 49.013 26.171 1.00 37.59 806 ALA A C 1
ATOM 6112 O O . ALA A 1 806 ? 9.065 50.122 26.403 1.00 37.59 806 ALA A O 1
ATOM 6113 N N . GLY A 1 807 ? 9.239 48.054 25.526 1.00 32.06 807 GLY A N 1
ATOM 6114 C CA . GLY A 1 807 ? 10.560 48.219 24.914 1.00 32.06 807 GLY A CA 1
ATOM 6115 C C . GLY A 1 807 ? 10.810 47.122 23.879 1.00 32.06 807 GLY A C 1
ATOM 6116 O O . GLY A 1 807 ? 10.399 45.986 24.106 1.00 32.06 807 GLY A O 1
ATOM 6117 N N . LEU A 1 808 ? 11.418 47.488 22.748 1.00 39.66 808 LEU A N 1
ATOM 6118 C CA . LEU A 1 808 ? 11.930 46.550 21.748 1.00 39.66 808 LEU A CA 1
ATOM 6119 C C . LEU A 1 808 ? 13.366 46.154 22.106 1.00 39.66 808 LEU A C 1
ATOM 6121 O O . LEU A 1 808 ? 14.127 47.025 22.524 1.00 39.66 808 LEU A O 1
ATOM 6125 N N . GLU A 1 809 ? 13.716 44.901 21.825 1.00 36.06 809 GLU A N 1
ATOM 6126 C CA . GLU A 1 809 ? 14.882 44.484 21.024 1.00 36.06 809 GLU A CA 1
ATOM 6127 C C . GLU A 1 809 ? 14.544 43.147 20.338 1.00 36.06 809 GLU A C 1
ATOM 6129 O O . GLU A 1 809 ? 13.735 42.386 20.925 1.00 36.06 809 GLU A O 1
#

InterPro domains:
  IPR000337 GPCR, family 3 [PR00248] (345-367)
  IPR000337 GPCR, family 3 [PR00248] (390-411)
  IPR000337 GPCR, family 3 [PR00248] (491-514)
  IPR007210 ABC-type glycine betaine transport system, substrate-binding domain [PF04069] (5-93)
  IPR017978 GPCR family 3, C-terminal [PF00003] (312-566)
  IPR017978 GPCR family 3, C-terminal [PS50259] (317-567)
  IPR051530 Metabotropic Glutamate/GABA-B Receptor-like [PTHR46924] (307-561)

Foldseek 3Di:
DPLDLLLQVLLLVCCCCVVVVHPDDDDDDPDLLCVLVCQLVVVDFKRQFHDCAACPVSCCPRVVPPVQKHWLFFQAAWDFFDKDKQVLQCVLCVVQDDPDPVSLQDLVSQVQAAQAPPDQADADPVRHALQDCVVAPCDDNNKRAAPCCPDPNRRSAGEEEEAGCQQAPCPVVVVCNVVVGSYMYGHHHPVCRVVVQVVQSVDNRHIHIYGDHHHDPPPPPDPPDDPPVDTDTGRTTMMGGSVCCPVPVQSSQLSNLNHDHPVRSVQLVVLCVVPVDSNSSSVVSCVVVCVPSVRSRDPQPVLLQQDADAQACPPPLNVVLVVLLVVLLVVLVVLVVLCVVLVPFPLLVVQPSVLLVLLSQLLNLLSVLLNLVSDAWALCSLLSSLLSNLLSLLSNLLSLLLSLVVLCPCQPDPVCVPPDPDVVVSVVSSVVSSVVSVVLSVCLCVLFVWGWDWDDQDPRYIYTDTHGDPVVNVPDDCCVVCVSVVVSVVSSVVSLVSQLVSLVVCQPPADQLSLSVLSNVLSVLVVVLVVQLVVLVPDSDGPSVNSSSNSVSSSVSSVSCCVSSRVSSSVVSVVLVVVVPPDDDDADDPVVVVVVVVVVVVPDDDDDDDDDPDDDDDDDDDDDDDDDDDDDDDDDDDDDDDQDQDDKDWWWKWWDDDDTHTFIWIWGFHDDPQTWTWIFGPDSRRDIDIARAFKAKAQPDDDDDDDDDDDDPDDPSLQWMWITGPPTIMIIGHSGNVVRVVVNVVRCVSHVPDDPDDDDDPDDDPVPVVPPPDDDDDDDDDDDDDDDDDDDDDDDDDDDDDDDDDDDD

Radius of gyration: 52.4 Å; chains: 1; bounding box: 121×115×144 Å

Sequence (809 aa):
MQCDSIIVTKVAHILLSDVLGANASLVEYGGASQAYPRISQGVTDAVFELWPSSKNEQYVKYVLKQGTVVDGGTIGYAGKVSWFVPTKLTETYPSRIFDSWRAFRDPSVLQYFPAAGTTQPARTLSGGYLCDSAKYPYCSNGIFVPPQCQSSQFASCREFWAVDPSYSAGENEQRIVTLQLSLVVVYVGAAQFESKVRECARQGVSGCLFYYCNFSTTAVGQPENFLTCDWTTELLQKIYTSSLRTRAPQIASFIQAMKLGDIEINNLLQEYNRTQDYFDAACSWVKRSASVWSSWIPPVPPGFATTLDIISTSDTIATVTLSLSGILLATYPFTAYLLLDNRRTPALRAQSPTFIFLILLGVSLTTLSVVLDTLPPSWTTCVSRVATLSVGMAVVLSSTIVKTVRIYLVFGNKRIRGSALATSRLVSAVAAAVMVHLILVAVWSEVYAPQAVLVQTSLTRHTLVCGVDPARTGGTSGAGVLGIMGSMLGLHGIMLVAACVYSFKVRKVATEYNESRFIALSSYNIFLAVVIVFAIEYSAVSFRAQYAIRSLVTLFSISGVYALMVLRPVAESILTTRRSVTGDGAPVSPSVIRNAIMSNVAKQPENGLVSLNSFMPSNGTAPATGGAGGKEQRDVGKSTVACSMNVSTAFAMRKAGLFRRWRPVTLCLIHGAKRVLLLVQYDDELTGTTYSANVAASLLTRGAPSNSSPASSSDSHACQFQLFLNTQSYVVQASTHAQAEQWARDINLAFTGDATVSGLPRIVSVRAVWASMGRSAAGSTSERKSRERGESSGGQQQHRAVKGKAGLE

pLDDT: mean 72.42, std 23.53, range [21.03, 98.06]